Protein 5IG2 (pdb70)

Foldseek 3Di:
DDAQAAAEEEFEPCLKFLNVLLLQVSQVRHYAYEYEYQPVVSQVVSQVVSVVVVHHYDYQYADLLDLVRLLVSVVVRCVVRNAHAEYELEDFAFFWFAPVVDDPLRLCQRLSRLPSSLVSNCVNCVVRHQVVLDAHEYEYEAAVLLLDPDHGGNSNSVSSVNSVVVLVVVQVVDVVVDGRYHYAYHYEFAAQMCRLVRVVPRDPVSDDPDDDDPRRVVVSVVNNVRNVPDPDHSNLSSVQVVVCVVVSNHYRYSPCVCVVVSVQQVVCVVVVHDRDDD/DDQQAAAEEEFEPCLKFLNVLLVVVSLVRHYAYEYEYQPVVSQVVSQVVSVVVPHNYDYDYADLLDLVRLLVSVVVRCVRRVAHAEYELEDFAFFWFAPVVDDPLRLCQRLSRLPSSVVSNCVNCVVRHQVVLDAHEYEYEAAVLLLAPDHGGNSNSVSSVNSVVVLVVVQVVDVVVDGRYHYAYEYEYAAAMCRLVRVVPRDPVSDDPDDDDPRRVVVSVVNVVRNNPDPDHSNQSSVQVVVCVVVRNHYRYSPCVCVVVSVQQVVCVVVVHDRDDDDDD/DDAQAAAEEEFEPCLKFLNVLLVVVSQVRNYAYEYEYLPVVSQCVSQVVSVVVPHNYDYQYADLLDLVRLLVSVVVRCVRRVAHAEYELEDFAFFWFAPVPDDPLRLCQRLSRLPSSLVSNCVNCVVRNQVVLDAHEYEYEAAVLLLDPDHGGNSNSVSRVNSVVVLVVVQVVDVVVDGRYHYAYAYEYAAQMCRLVRVVPRDPVSDDPDDDDPRRVVVSVVNVVRNNPDPDHSNQSSVQVVVCVVVSNHYRYSPCVCVVVSVQQVVCVVVVNDRDDPD

CATH classification: 3.40.50.720

Solvent-accessible surface area: 33179 Å² total; per-residue (Å²): 173,5,60,22,84,40,49,3,0,0,0,7,12,0,4,30,10,32,0,99,5,0,0,76,59,0,15,31,48,16,5,66,0,0,0,0,18,48,37,88,26,13,6,27,125,4,12,22,54,3,123,10,32,41,15,98,6,45,37,32,137,2,43,11,41,56,17,78,70,4,74,52,0,0,76,24,0,60,159,46,32,48,85,0,5,0,1,0,5,16,22,23,5,10,18,20,2,96,80,197,61,16,39,85,47,7,91,54,4,0,59,13,19,1,24,84,5,4,36,22,2,26,135,8,1,10,80,38,1,72,58,34,128,49,23,0,2,0,1,0,9,2,12,14,8,2,24,15,76,54,102,33,29,24,3,32,8,41,0,6,45,34,0,12,59,48,0,55,70,17,73,107,76,11,161,134,76,36,70,103,10,18,3,0,0,0,0,6,20,103,4,62,38,18,53,20,87,6,100,127,41,33,58,155,92,40,52,63,117,84,153,93,48,217,12,31,95,57,8,65,129,98,34,80,135,16,8,78,88,20,106,56,28,20,91,58,0,2,48,62,0,4,94,0,0,14,103,106,113,25,108,6,44,7,32,81,96,38,84,81,43,7,122,45,72,71,59,10,100,106,103,171,93,131,124,57,111,116,178,7,125,23,114,41,51,2,0,0,0,8,13,0,5,21,6,33,0,26,4,0,0,65,61,0,29,85,57,34,5,60,0,0,0,0,19,46,40,111,46,29,7,58,95,8,10,76,35,16,125,89,90,64,19,99,8,47,37,35,132,2,46,14,42,59,18,78,68,4,78,50,1,0,76,29,0,61,152,46,36,46,83,0,7,0,0,0,4,16,23,23,5,12,22,15,2,21,2,17,61,5,35,39,47,8,6,46,4,0,2,13,20,1,0,29,4,5,1,15,2,1,54,8,1,0,62,38,0,46,62,35,131,41,30,0,2,0,0,0,9,3,11,14,6,2,2,22,11,34,34,19,50,1,3,39,0,0,0,8,5,0,0,1,0,0,0,3,0,0,27,19,0,6,163,95,46,34,71,108,12,19,3,0,0,0,1,7,21,87,5,27,14,7,49,25,72,6,92,120,42,11,58,123,93,42,117,62,116,80,152,76,43,161,4,26,67,50,15,65,148,52,48,71,138,32,6,53,70,20,110,55,26,20,93,58,0,2,48,60,0,5,93,0,0,10,109,92,62,0,1,1,9,9,28,78,97,32,40,78,68,0,92,70,26,1,66,6,1,32,110,54,77,58,8,54,76,69,172,119,152,128,12,131,24,111,38,71,3,0,0,0,6,13,0,4,32,10,35,0,105,6,0,0,82,63,0,28,85,52,36,5,58,0,0,0,0,20,50,47,102,52,30,7,45,62,6,8,80,87,12,118,93,90,67,22,95,10,46,36,33,138,2,44,13,41,60,17,78,71,4,74,50,1,0,79,26,0,59,159,50,37,49,83,0,6,0,0,0,7,15,24,25,5,13,17,12,2,36,2,17,62,4,34,38,49,7,2,46,4,0,2,15,20,1,0,33,4,3,2,19,2,1,53,9,1,0,61,36,0,41,60,34,137,45,34,0,2,0,0,0,10,3,11,16,7,2,3,25,12,51,55,20,29,1,4,34,0,0,0,8,5,0,0,0,0,0,0,3,0,0,24,15,0,5,134,95,45,34,71,110,11,17,2,0,0,0,0,6,19,102,4,48,39,18,55,20,78,5,98,134,44,33,57,129,65,37,138,66,167,85,85,78,47,86,12,26,98,63,9,72,65,61,35,79,198,28,6,183,85,22,110,51,26,21,92,61,0,1,61,54,0,4,90,0,0,31,112,67,60,0,1,2,12,8,31,74,94,30,16,58,44,0,122,49,26,2,75,4,1,41,106,50,83,56,12,50,91,80,125

Sequence (838 aa):
MFEFDGKKVAVITGAGSGFGRAFAEKGASLGMKLVLADVDEGALARTVDTLRAAGAEVIGVRTDVSNGAQVQALADAALEAFGKVHLLLFNNAGVGAGGFLWESSANDWAWVFGVNVMMGVAHGVRVFAPIMLGQNEAAHIVNTASVAGLLSPPSMMGIYNASKHAVVSLTETLYHDLRNAGGEVGCSLLCPAFVPTGIADDAERVRPEALRNEAQPTRSQLAADRQLQRAVRSGKLGATDVATLTFEAIAERRFYILLTHPAILATVRLRHEDIELQRNPTDPMFEFDGKVAVITGAGSGFGRAFAEKGASLGMKLVLADVDEEGALARTVDTLRAAGAEVIGVRTDVSNGAQVQALADAALEAFGKVHLLLFNNAGVGAGGFLWESSANDWAWVFGVNVMGVAHGVRVFAPIMLGQNEAAHIVNTASVAGLLSPPSMMMGIYNASKHAVVSLTETLYHDLRNAGGEVGCSLLCPAFVPTGIADAERVRPEALRNEAQPTRSQLAADRQLQRAVRSSGKLGATDVATLTFEAIAERRFYILTHPAILATTVRLRHEDIELQRNPTDPLSLMFEFDGKVAVITGAGSGFGRAFAEKGASLGMKLVLADVDEGALARTVDTLRAAGAEVIGVRTDVSNGAQVQALADAALEAFGKVHLLLFNNAGVGAGGFLWESSANDWAWVFGVNVMMGVAHGVRVFAPIMLGQNEAAHIVNTASVAGLLSPPSMMGIYNASKHAVVSLTETLYHDLRNAGGEVGCSLLCPAFVPTGIADAERVRPEALRNEAQPTRSQLAADRQLQRAVRSGKLGATDVATLTFEAIAERRFYILTHPAILATTVRLRHEDIELQRNPTDPL

Nearest PDB structures (foldseek):
  5ig2-assembly1_B  TM=1.004E+00  e=2.590E-61  Paraburkholderia phymatum STM815
  3tjr-assembly1_A  TM=9.704E-01  e=1.122E-26  Mycobacterium avium subsp. paratuberculosis
  3tjr-assembly1_B  TM=8.863E-01  e=1.070E-24  Mycobacterium avium subsp. paratuberculosis
  6zzp-assembly1_B-2  TM=8.483E-01  e=3.593E-18  Psychrobacter arcticus
  3r1i-assembly1_A-2  TM=8.605E-01  e=1.158E-17  Mycobacterium marinum M

B-factor: mean 22.73, std 11.08, range [7.44, 76.53]

Secondary structure (DSSP, 8-state):
----TT-EEEEETTTSHHHHHHHHHHHHTT-EEEEEES-HHHHHHHHHHHHHTT--EEEEE--TT-HHHHHHHHHHHHHHHS---EEEE-------SSGGGS-HHHHHHHHIIIIIHHHHHHHHHHHHHHHHTS-EEEEEE--GGGT---TT-HHHHHHHHHHHHHHHHHHHHHHHH-SSEEEEEE-----SSSGGGGGGG--GGG--SSPPPHHHHHHHHHHHHHHHT-SS-HHHHHHHHHHHHHHT-SEE-S-GGGHHHHHHHHHHHHTT-PPPP-/----TT-EEEEETTTSHHHHHHHHHHHHTT-EEEEEES-HHHHHHHHHHHHHTT--EEEEE--TT-HHHHHHHHHHHHHHHS---EEEE-------S-GGGS-HHHHHHHHIIIIIHHHHHHHHHHHHHHHHTS-EEEEEE--GGGT---TT-HHHHHHHHHHHHHHHHHHHHHHHH-SSEEEEEE-----SSSGGGGGGG--GGG---SPPPHHHHHHHHHHHHHHHT-SS-HHHHHHHHHHHHHTT-SEE-S-GGGHHHHHHHHHHHHHTPPPPPPPP-/----TT-EEEEETTTSHHHHHHHHHHHHTT-EEEEEES-HHHHHHHHHHHHHTT--EEEEE--TT-HHHHHHHHHHHHHHHS---EEEE-------S-GGGS-HHHHHHHHIIIIIHHHHHHHHHHHHHHHHTS-EEEEEE--GGGT---TT-HHHHHHHHHHHHHHHHHHHHHHHH-SSEEEEEE-----SSSGGGGGGG--GGG---SPPPHHHHHHHHHHHHHHHT-SS-HHHHHHHHHHHHHTT-SEE-S-GGGHHHHHHHHHHHHHTPPPP---

Radius of gyration: 32.1 Å; Cα contacts (8 Å, |Δi|>4): 1880; chains: 3; bounding box: 46×110×60 Å

Structure (mmCIF, N/CA/C/O backbone):
data_5IG2
#
_entry.id   5IG2
#
_cell.length_a   83.520
_cell.length_b   187.790
_cell.length_c   108.260
_cell.angle_alpha   90.000
_cell.angle_beta   90.000
_cell.angle_gamma   90.000
#
_symmetry.space_group_name_H-M   'C 2 2 21'
#
loop_
_entity.id
_entity.type
_entity.pdbx_description
1 polymer 'Short-chain dehydrogenase/reductase SDR'
2 non-polymer NICOTINAMIDE-ADENINE-DINUCLEOTIDE
3 non-polymer 'ACETATE ION'
4 water water
#
loop_
_atom_site.group_PDB
_atom_site.id
_atom_site.type_symbol
_atom_site.label_atom_id
_atom_site.label_alt_id
_atom_site.label_comp_id
_atom_site.label_asym_id
_atom_site.label_entity_id
_atom_site.label_seq_id
_atom_site.pdbx_PDB_ins_code
_atom_site.Cartn_x
_atom_site.Cartn_y
_atom_site.Cartn_z
_atom_site.occupancy
_atom_site.B_iso_or_equiv
_atom_site.auth_seq_id
_atom_site.auth_comp_id
_atom_site.auth_asym_id
_atom_site.auth_atom_id
_atom_site.pdbx_PDB_model_num
ATOM 1 N N . MET A 1 9 ? 36.927 25.143 -16.284 1.00 39.41 1 MET A N 1
ATOM 2 C CA . MET A 1 9 ? 36.229 24.991 -15.010 1.00 42.98 1 MET A CA 1
ATOM 3 C C . MET A 1 9 ? 34.712 25.119 -15.139 1.00 39.90 1 MET A C 1
ATOM 4 O O . MET A 1 9 ? 34.207 25.778 -16.050 1.00 36.41 1 MET A O 1
ATOM 9 N N . PHE A 1 10 ? 33.992 24.506 -14.200 1.00 37.37 2 PHE A N 1
ATOM 10 C CA . PHE A 1 10 ? 32.539 24.626 -14.161 1.00 33.04 2 PHE A CA 1
ATOM 11 C C . PHE A 1 10 ? 32.135 26.038 -13.742 1.00 32.22 2 PHE A C 1
ATOM 12 O O . PHE A 1 10 ? 32.605 26.553 -12.723 1.00 34.11 2 PHE A O 1
ATOM 20 N N . GLU A 1 11 ? 31.271 26.665 -14.532 1.00 29.48 3 GLU A N 1
ATOM 21 C CA . GLU A 1 11 ? 30.807 28.019 -14.270 1.00 32.55 3 GLU A CA 1
ATOM 22 C C . GLU A 1 11 ? 29.437 27.974 -13.600 1.00 32.38 3 GLU A C 1
ATOM 23 O O . GLU A 1 11 ? 28.594 27.136 -13.942 1.00 29.79 3 GLU A O 1
ATOM 25 N N . PHE A 1 12 ? 29.218 28.881 -12.642 1.00 25.96 4 PHE A N 1
ATOM 26 C CA . PHE A 1 12 ? 28.012 28.860 -11.821 1.00 20.78 4 PHE A CA 1
ATOM 27 C C . PHE A 1 12 ? 27.071 30.023 -12.064 1.00 21.74 4 PHE A C 1
ATOM 28 O O . PHE A 1 12 ? 25.868 29.880 -11.836 1.00 19.25 4 PHE A O 1
ATOM 36 N N . ASP A 1 13 ? 27.589 31.165 -12.515 1.00 18.43 5 ASP A N 1
ATOM 37 C CA . ASP A 1 13 ? 26.804 32.391 -12.546 1.00 18.70 5 ASP A CA 1
ATOM 38 C C . ASP A 1 13 ? 25.595 32.240 -13.464 1.00 20.93 5 ASP A C 1
ATOM 39 O O . ASP A 1 13 ? 25.722 31.837 -14.626 1.00 20.52 5 ASP A O 1
ATOM 44 N N . GLY A 1 14 ? 24.416 32.549 -12.923 1.00 17.84 6 GLY A N 1
ATOM 45 C CA . GLY A 1 14 ? 23.164 32.436 -13.640 1.00 18.39 6 GLY A CA 1
ATOM 46 C C . GLY A 1 14 ? 22.643 31.024 -13.827 1.00 19.94 6 GLY A C 1
ATOM 47 O O . GLY A 1 14 ? 21.577 30.859 -14.436 1.00 18.88 6 GLY A O 1
ATOM 48 N N . LYS A 1 15 ? 23.356 30.004 -13.338 1.00 15.94 7 LYS A N 1
ATOM 49 C CA A LYS A 1 15 ? 22.906 28.624 -13.457 0.52 18.16 7 LYS A CA 1
ATOM 50 C CA B LYS A 1 15 ? 22.902 28.626 -13.460 0.48 18.18 7 LYS A CA 1
ATOM 51 C C . LYS A 1 15 ? 21.924 28.283 -12.334 1.00 20.20 7 LYS A C 1
ATOM 52 O O . LYS A 1 15 ? 21.783 29.013 -11.346 1.00 17.44 7 LYS A O 1
ATOM 63 N N . VAL A 1 16 ? 21.248 27.145 -12.489 1.00 14.31 8 VAL A N 1
ATOM 64 C CA . VAL A 1 16 ? 20.189 26.707 -11.584 1.00 14.46 8 VAL A CA 1
ATOM 65 C C . VAL A 1 16 ? 20.685 25.537 -10.737 1.00 15.97 8 VAL A C 1
ATOM 66 O O . VAL A 1 16 ? 21.175 24.533 -11.274 1.00 16.09 8 VAL A O 1
ATOM 70 N N . ALA A 1 17 ? 20.538 25.656 -9.415 1.00 13.70 9 ALA A N 1
ATOM 71 C CA . ALA A 1 17 ? 20.875 24.590 -8.478 1.00 12.64 9 ALA A CA 1
ATOM 72 C C . ALA A 1 17 ? 19.606 24.089 -7.795 1.00 13.44 9 ALA A C 1
ATOM 73 O O . ALA A 1 17 ? 18.807 24.888 -7.302 1.00 14.36 9 ALA A O 1
ATOM 75 N N . VAL A 1 18 ? 19.412 22.768 -7.795 1.00 13.66 10 VAL A N 1
ATOM 76 C CA . VAL A 1 18 ? 18.357 22.105 -7.034 1.00 12.56 10 VAL A CA 1
ATOM 77 C C . VAL A 1 18 ? 19.024 21.409 -5.860 1.00 14.85 10 VAL A C 1
ATOM 78 O O . VAL A 1 18 ? 19.973 20.638 -6.055 1.00 14.42 10 VAL A O 1
ATOM 82 N N . ILE A 1 19 ? 18.535 21.674 -4.646 1.00 11.78 11 ILE A N 1
ATOM 83 C CA . ILE A 1 19 ? 19.180 21.214 -3.416 1.00 11.69 11 ILE A CA 1
ATOM 84 C C . ILE A 1 19 ? 18.144 20.516 -2.536 1.00 12.24 11 ILE A C 1
ATOM 85 O O . ILE A 1 19 ? 17.164 21.145 -2.120 1.00 13.15 11 ILE A O 1
ATOM 90 N N . THR A 1 20 ? 18.359 19.237 -2.231 1.00 9.23 12 THR A N 1
ATOM 91 C CA . THR A 1 20 ? 17.484 18.570 -1.269 1.00 12.06 12 THR A CA 1
ATOM 92 C C . THR A 1 20 ? 18.100 18.615 0.126 1.00 16.00 12 THR A C 1
ATOM 93 O O . THR A 1 20 ? 19.312 18.792 0.297 1.00 14.36 12 THR A O 1
ATOM 97 N N . GLY A 1 21 ? 17.242 18.440 1.130 1.00 13.84 13 GLY A N 1
ATOM 98 C CA . GLY A 1 21 ? 17.651 18.719 2.496 1.00 12.28 13 GLY A CA 1
ATOM 99 C C . GLY A 1 21 ? 18.043 20.169 2.711 1.00 12.49 13 GLY A C 1
ATOM 100 O O . GLY A 1 21 ? 18.892 20.460 3.565 1.00 12.77 13 GLY A O 1
ATOM 101 N N . ALA A 1 22 ? 17.433 21.093 1.962 1.00 8.87 14 ALA A N 1
ATOM 102 C CA . ALA A 1 22 ? 17.846 22.494 1.993 1.00 12.77 14 ALA A CA 1
ATOM 103 C C . ALA A 1 22 ? 17.417 23.235 3.261 1.00 14.77 14 ALA A C 1
ATOM 104 O O . ALA A 1 22 ? 17.844 24.380 3.463 1.00 15.77 14 ALA A O 1
ATOM 106 N N . GLY A 1 23 ? 16.594 22.635 4.109 1.00 12.06 15 GLY A N 1
ATOM 107 C CA . GLY A 1 23 ? 16.145 23.382 5.263 1.00 15.82 15 GLY A CA 1
ATOM 108 C C . GLY A 1 23 ? 17.120 23.473 6.417 1.00 18.81 15 GLY A C 1
ATOM 109 O O . GLY A 1 23 ? 16.807 24.143 7.407 1.00 15.60 15 GLY A O 1
ATOM 110 N N . SER A 1 24 ? 18.297 22.846 6.310 1.00 12.90 16 SER A N 1
ATOM 111 C CA . SER A 1 24 ? 19.203 22.690 7.444 1.00 14.11 16 SER A CA 1
ATOM 112 C C . SER A 1 24 ? 20.581 22.293 6.934 1.00 13.02 16 SER A C 1
ATOM 113 O O . SER A 1 24 ? 20.738 21.898 5.779 1.00 13.07 16 SER A O 1
ATOM 116 N N . GLY A 1 25 ? 21.579 22.428 7.807 1.00 11.91 17 GLY A N 1
ATOM 117 C CA . GLY A 1 25 ? 22.842 21.720 7.633 1.00 11.27 17 GLY A CA 1
ATOM 118 C C . GLY A 1 25 ? 23.530 22.002 6.312 1.00 12.15 17 GLY A C 1
ATOM 119 O O . GLY A 1 25 ? 23.626 23.154 5.864 1.00 10.30 17 GLY A O 1
ATOM 120 N N . PHE A 1 26 ? 24.021 20.929 5.672 1.00 11.58 18 PHE A N 1
ATOM 121 C CA . PHE A 1 26 ? 24.765 21.083 4.419 1.00 11.59 18 PHE A CA 1
ATOM 122 C C . PHE A 1 26 ? 23.902 21.728 3.341 1.00 13.97 18 PHE A C 1
ATOM 123 O O . PHE A 1 26 ? 24.391 22.534 2.541 1.00 11.60 18 PHE A O 1
ATOM 131 N N . GLY A 1 27 ? 22.619 21.359 3.286 1.00 14.25 19 GLY A N 1
ATOM 132 C CA . GLY A 1 27 ? 21.770 21.846 2.210 1.00 10.50 19 GLY A CA 1
ATOM 133 C C . GLY A 1 27 ? 21.579 23.348 2.264 1.00 11.64 19 GLY A C 1
ATOM 134 O O . GLY A 1 27 ? 21.663 24.036 1.244 1.00 11.82 19 GLY A O 1
ATOM 135 N N . ARG A 1 28 ? 21.298 23.875 3.461 1.00 12.91 20 ARG A N 1
ATOM 136 C CA . ARG A 1 28 ? 21.229 25.321 3.635 1.00 12.05 20 ARG A CA 1
ATOM 137 C C . ARG A 1 28 ? 22.558 25.977 3.282 1.00 13.96 20 ARG A C 1
ATOM 138 O O . ARG A 1 28 ? 22.586 27.049 2.665 1.00 13.36 20 ARG A O 1
ATOM 146 N N . ALA A 1 29 ? 23.676 25.343 3.654 1.00 12.96 21 ALA A N 1
ATOM 147 C CA . ALA A 1 29 ? 24.980 25.917 3.333 1.00 14.26 21 ALA A CA 1
ATOM 148 C C . ALA A 1 29 ? 25.228 25.936 1.822 1.00 13.58 21 ALA A C 1
ATOM 149 O O . ALA A 1 29 ? 25.770 26.917 1.294 1.00 14.15 21 ALA A O 1
ATOM 151 N N . PHE A 1 30 ? 24.831 24.869 1.112 1.00 13.03 22 PHE A N 1
ATOM 152 C CA . PHE A 1 30 ? 24.951 24.843 -0.347 1.00 10.81 22 PHE A CA 1
ATOM 153 C C . PHE A 1 30 ? 24.147 25.967 -0.978 1.00 10.75 22 PHE A C 1
ATOM 154 O O . PHE A 1 30 ? 24.591 26.586 -1.954 1.00 11.96 22 PHE A O 1
ATOM 162 N N . ALA A 1 31 ? 22.942 26.219 -0.457 1.00 13.29 23 ALA A N 1
ATOM 163 C CA . ALA A 1 31 ? 22.118 27.308 -0.977 1.00 13.60 23 ALA A CA 1
ATOM 164 C C . ALA A 1 31 ? 22.817 28.655 -0.806 1.00 14.26 23 ALA A C 1
ATOM 165 O O . ALA A 1 31 ? 22.846 29.475 -1.733 1.00 15.22 23 ALA A O 1
ATOM 167 N N . GLU A 1 32 ? 23.379 28.905 0.381 1.00 12.58 24 GLU A N 1
ATOM 168 C CA . GLU A 1 32 ? 24.072 30.170 0.609 1.00 13.94 24 GLU A CA 1
ATOM 169 C C . GLU A 1 32 ? 25.284 30.300 -0.304 1.00 16.84 24 GLU A C 1
ATOM 170 O O . GLU A 1 32 ? 25.527 31.367 -0.881 1.00 15.53 24 GLU A O 1
ATOM 176 N N . LYS A 1 33 ? 26.063 29.228 -0.437 1.00 12.57 25 LYS A N 1
ATOM 177 C CA . LYS A 1 33 ? 27.223 29.279 -1.318 1.00 12.43 25 LYS A CA 1
ATOM 178 C C . LYS A 1 33 ? 26.794 29.491 -2.763 1.00 13.11 25 LYS A C 1
ATOM 179 O O . LYS A 1 33 ? 27.344 30.345 -3.467 1.00 15.31 25 LYS A O 1
ATOM 185 N N . GLY A 1 34 ? 25.807 28.720 -3.222 1.00 14.18 26 GLY A N 1
ATOM 186 C CA . GLY A 1 34 ? 25.307 28.904 -4.578 1.00 17.38 26 GLY A CA 1
ATOM 187 C C . GLY A 1 34 ? 24.827 30.321 -4.840 1.00 14.56 26 GLY A C 1
ATOM 188 O O . GLY A 1 34 ? 25.142 30.917 -5.875 1.00 15.48 26 GLY A O 1
ATOM 189 N N . ALA A 1 35 ? 24.074 30.890 -3.899 1.00 12.85 27 ALA A N 1
ATOM 190 C CA . ALA A 1 35 ? 23.614 32.266 -4.071 1.00 15.41 27 ALA A CA 1
ATOM 191 C C . ALA A 1 35 ? 24.792 33.224 -4.229 1.00 17.80 27 ALA A C 1
ATOM 192 O O . ALA A 1 35 ? 24.737 34.158 -5.040 1.00 16.32 27 ALA A O 1
ATOM 194 N N . SER A 1 36 ? 25.872 33.009 -3.465 1.00 14.59 28 SER A N 1
ATOM 195 C CA . SER A 1 36 ? 27.013 33.919 -3.555 1.00 18.82 28 SER A CA 1
ATOM 196 C C . SER A 1 36 ? 27.731 33.802 -4.895 1.00 17.81 28 SER A C 1
ATOM 197 O O . SER A 1 36 ? 28.491 34.710 -5.269 1.00 18.33 28 SER A O 1
ATOM 200 N N . LEU A 1 37 ? 27.508 32.715 -5.627 1.00 13.99 29 LEU A N 1
ATOM 201 C CA . LEU A 1 37 ? 28.086 32.560 -6.953 1.00 20.84 29 LEU A CA 1
ATOM 202 C C . LEU A 1 37 ? 27.129 32.976 -8.054 1.00 20.53 29 LEU A C 1
ATOM 203 O O . LEU A 1 37 ? 27.459 32.819 -9.231 1.00 20.32 29 LEU A O 1
ATOM 208 N N . GLY A 1 38 ? 25.961 33.504 -7.706 1.00 18.44 30 GLY A N 1
ATOM 209 C CA . GLY A 1 38 ? 25.005 33.925 -8.705 1.00 16.55 30 GLY A CA 1
ATOM 210 C C . GLY A 1 38 ? 24.061 32.851 -9.191 1.00 15.11 30 GLY A C 1
ATOM 211 O O . GLY A 1 38 ? 23.468 33.012 -10.265 1.00 14.72 30 GLY A O 1
ATOM 212 N N . MET A 1 39 ? 23.888 31.766 -8.438 1.00 13.06 31 MET A N 1
ATOM 213 C CA . MET A 1 39 ? 22.994 30.695 -8.868 1.00 14.14 31 MET A CA 1
ATOM 214 C C . MET A 1 39 ? 21.546 30.994 -8.500 1.00 15.69 31 MET A C 1
ATOM 215 O O . MET A 1 39 ? 21.251 31.635 -7.487 1.00 16.54 31 MET A O 1
ATOM 220 N N . LYS A 1 40 ? 20.642 30.536 -9.357 1.00 15.41 32 LYS A N 1
ATOM 221 C CA . LYS A 1 40 ? 19.233 30.457 -9.013 1.00 13.91 32 LYS A CA 1
ATOM 222 C C . LYS A 1 40 ? 18.999 29.163 -8.245 1.00 15.20 32 LYS A C 1
ATOM 223 O O . LYS A 1 40 ? 19.598 28.130 -8.563 1.00 14.52 32 LYS A O 1
ATOM 229 N N . LEU A 1 41 ? 18.137 29.217 -7.225 1.00 13.58 33 LEU A N 1
ATOM 230 C CA . LEU A 1 41 ? 18.032 28.136 -6.249 1.00 13.04 33 LEU A CA 1
ATOM 231 C C . LEU A 1 41 ? 16.637 27.533 -6.228 1.00 11.89 33 LEU A C 1
ATOM 232 O O . LEU A 1 41 ? 15.641 28.261 -6.130 1.00 13.94 33 LEU A O 1
ATOM 237 N N . VAL A 1 42 ? 16.574 26.203 -6.285 1.00 11.51 34 VAL A N 1
ATOM 238 C CA . VAL A 1 42 ? 15.350 25.441 -6.052 1.00 13.86 34 VAL A CA 1
ATOM 239 C C . VAL A 1 42 ? 15.603 24.573 -4.823 1.00 17.39 34 VAL A C 1
ATOM 240 O O . VAL A 1 42 ? 16.387 23.616 -4.885 1.00 17.35 34 VAL A O 1
ATOM 244 N N . LEU A 1 43 ? 14.935 24.895 -3.714 1.00 13.14 35 LEU A N 1
ATOM 245 C CA . LEU A 1 43 ? 15.198 24.280 -2.418 1.00 11.64 35 LEU A CA 1
ATOM 246 C C . LEU A 1 43 ? 14.095 23.291 -2.091 1.00 14.48 35 LEU A C 1
ATOM 247 O O . LEU A 1 43 ? 12.910 23.615 -2.229 1.00 16.34 35 LEU A O 1
ATOM 252 N N . ALA A 1 44 ? 14.481 22.091 -1.647 1.00 13.38 36 ALA A N 1
ATOM 253 C CA . ALA A 1 44 ? 13.526 21.032 -1.352 1.00 12.68 36 ALA A CA 1
ATOM 254 C C . ALA A 1 44 ? 13.833 20.412 0.003 1.00 14.52 36 ALA A C 1
ATOM 255 O O . ALA A 1 44 ? 14.998 20.169 0.338 1.00 13.81 36 ALA A O 1
ATOM 257 N N . ASP A 1 45 ? 12.776 20.168 0.777 1.00 12.01 37 ASP A N 1
ATOM 258 C CA . ASP A 1 45 ? 12.878 19.556 2.095 1.00 11.16 37 ASP A CA 1
ATOM 259 C C . ASP A 1 45 ? 11.505 19.024 2.469 1.00 14.96 37 ASP A C 1
ATOM 260 O O . ASP A 1 45 ? 10.482 19.512 1.979 1.00 13.27 37 ASP A O 1
ATOM 265 N N . VAL A 1 46 ? 11.491 18.003 3.322 1.00 13.63 38 VAL A N 1
ATOM 266 C CA . VAL A 1 46 ? 10.220 17.514 3.832 1.00 14.80 38 VAL A CA 1
ATOM 267 C C . VAL A 1 46 ? 9.783 18.321 5.049 1.00 17.69 38 VAL A C 1
ATOM 268 O O . VAL A 1 46 ? 8.586 18.355 5.373 1.00 18.12 38 VAL A O 1
ATOM 272 N N . ASP A 1 47 ? 10.715 18.990 5.716 1.00 14.85 39 ASP A N 1
ATOM 273 C CA . ASP A 1 47 ? 10.414 19.793 6.893 1.00 14.19 39 ASP A CA 1
ATOM 274 C C . ASP A 1 47 ? 9.884 21.136 6.401 1.00 19.50 39 ASP A C 1
ATOM 275 O O . ASP A 1 47 ? 10.650 22.010 5.980 1.00 15.41 39 ASP A O 1
ATOM 280 N N . GLU A 1 48 ? 8.562 21.296 6.451 1.00 21.05 40 GLU A N 1
ATOM 281 C CA . GLU A 1 48 ? 7.928 22.480 5.884 1.00 22.51 40 GLU A CA 1
ATOM 282 C C . GLU A 1 48 ? 8.448 23.759 6.538 1.00 20.54 40 GLU A C 1
ATOM 283 O O . GLU A 1 48 ? 8.770 24.736 5.849 1.00 18.80 40 GLU A O 1
ATOM 289 N N . GLY A 1 49 ? 8.523 23.774 7.872 1.00 20.26 41 GLY A N 1
ATOM 290 C CA . GLY A 1 49 ? 8.943 24.982 8.567 1.00 20.55 41 GLY A CA 1
ATOM 291 C C . GLY A 1 49 ? 10.375 25.361 8.247 1.00 19.37 41 GLY A C 1
ATOM 292 O O . GLY A 1 49 ? 10.676 26.528 7.970 1.00 15.82 41 GLY A O 1
ATOM 293 N N . ALA A 1 50 ? 11.279 24.372 8.265 1.00 16.29 42 ALA A N 1
ATOM 294 C CA . ALA A 1 50 ? 12.682 24.648 7.959 1.00 16.88 42 ALA A CA 1
ATOM 295 C C . ALA A 1 50 ? 12.839 25.145 6.535 1.00 14.83 42 ALA A C 1
ATOM 296 O O . ALA A 1 50 ? 13.610 26.078 6.277 1.00 13.01 42 ALA A O 1
ATOM 298 N N . LEU A 1 51 ? 12.114 24.525 5.597 1.00 14.24 43 LEU A N 1
ATOM 299 C CA . LEU A 1 51 ? 12.184 24.938 4.200 1.00 12.40 43 LEU A CA 1
ATOM 300 C C . LEU A 1 51 ? 11.717 26.380 4.031 1.00 15.64 43 LEU A C 1
ATOM 301 O O . LEU A 1 51 ? 12.410 27.196 3.414 1.00 15.01 43 LEU A O 1
ATOM 306 N N . ALA A 1 52 ? 10.547 26.716 4.591 1.00 15.36 44 ALA A N 1
ATOM 307 C CA . ALA A 1 52 ? 10.032 28.080 4.470 1.00 13.79 44 ALA A CA 1
ATOM 308 C C . ALA A 1 52 ? 10.996 29.091 5.065 1.00 16.51 44 ALA A C 1
ATOM 309 O O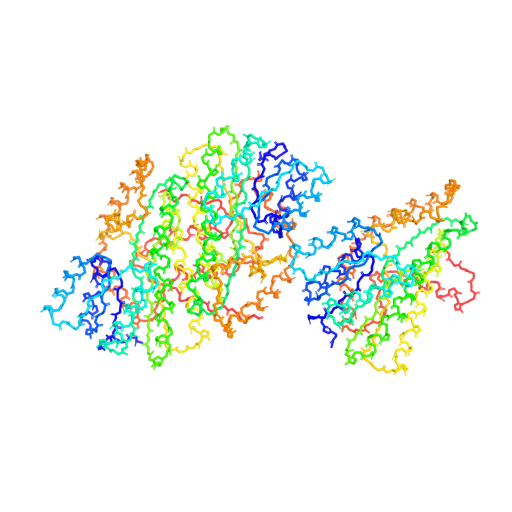 . ALA A 1 52 ? 11.232 30.154 4.475 1.00 18.38 44 ALA A O 1
ATOM 311 N N . ARG A 1 53 ? 11.552 28.789 6.242 1.00 16.10 45 ARG A N 1
ATOM 312 C CA . ARG A 1 53 ? 12.478 29.729 6.866 1.00 17.99 45 ARG A CA 1
ATOM 313 C C . ARG A 1 53 ? 13.740 29.897 6.026 1.00 16.15 45 ARG A C 1
ATOM 314 O O . ARG A 1 53 ? 14.264 31.012 5.898 1.00 13.44 45 ARG A O 1
ATOM 322 N N . THR A 1 54 ? 14.215 28.816 5.406 1.00 13.09 46 THR A N 1
ATOM 323 C CA . THR A 1 54 ? 15.426 28.912 4.598 1.00 12.91 46 THR A CA 1
ATOM 324 C C . THR A 1 54 ? 15.173 29.729 3.337 1.00 15.12 46 THR A C 1
ATOM 325 O O . THR A 1 54 ? 16.017 30.543 2.934 1.00 13.29 46 THR A O 1
ATOM 329 N N . VAL A 1 55 ? 14.005 29.550 2.718 1.00 13.94 47 VAL A N 1
ATOM 330 C CA . VAL A 1 55 ? 13.636 30.374 1.567 1.00 12.92 47 VAL A CA 1
ATOM 331 C C . VAL A 1 55 ? 13.643 31.855 1.943 1.00 15.24 47 VAL A C 1
ATOM 332 O O . VAL A 1 55 ? 14.241 32.687 1.246 1.00 15.74 47 VAL A O 1
ATOM 336 N N . ASP A 1 56 ? 12.976 32.210 3.049 1.00 13.93 48 ASP A N 1
ATOM 337 C CA . ASP A 1 56 ? 12.945 33.614 3.469 1.00 13.08 48 ASP A CA 1
ATOM 338 C C . ASP A 1 56 ? 14.350 34.145 3.754 1.00 15.26 48 ASP A C 1
ATOM 339 O O . ASP A 1 56 ? 14.689 35.266 3.364 1.00 13.56 48 ASP A O 1
ATOM 344 N N . THR A 1 57 ? 15.182 33.354 4.434 1.00 13.88 49 THR A N 1
ATOM 345 C CA . THR A 1 57 ? 16.530 33.814 4.760 1.00 15.93 49 THR A CA 1
ATOM 346 C C . THR A 1 57 ? 17.345 34.061 3.498 1.00 16.63 49 THR A C 1
ATOM 347 O O . THR A 1 57 ? 18.027 35.087 3.384 1.00 17.80 49 THR A O 1
ATOM 351 N N . LEU A 1 58 ? 17.274 33.141 2.531 1.00 14.16 50 LEU A N 1
ATOM 352 C CA . LEU A 1 58 ? 18.020 33.325 1.293 1.00 14.20 50 LEU A CA 1
ATOM 353 C C . LEU A 1 58 ? 17.513 34.543 0.533 1.00 14.47 50 LEU A C 1
ATOM 354 O O . LEU A 1 58 ? 18.309 35.302 -0.040 1.00 12.53 50 LEU A O 1
ATOM 359 N N . ARG A 1 59 ? 16.193 34.771 0.542 1.00 12.95 51 ARG A N 1
ATOM 360 C CA . ARG A 1 59 ? 15.670 35.956 -0.133 1.00 13.61 51 ARG A CA 1
ATOM 361 C C . ARG A 1 59 ? 16.164 37.228 0.530 1.00 13.21 51 ARG A C 1
ATOM 362 O O . ARG A 1 59 ? 16.445 38.219 -0.152 1.00 13.83 51 ARG A O 1
ATOM 370 N N . ALA A 1 60 ? 16.280 37.221 1.858 1.00 10.61 52 ALA A N 1
ATOM 371 C CA . ALA A 1 60 ? 16.766 38.410 2.535 1.00 13.86 52 ALA A CA 1
ATOM 372 C C . ALA A 1 60 ? 18.234 38.656 2.242 1.00 12.91 52 ALA A C 1
ATOM 373 O O . ALA A 1 60 ? 18.725 39.759 2.504 1.00 12.60 52 ALA A O 1
ATOM 375 N N . ALA A 1 61 ? 18.940 37.653 1.723 1.00 13.11 53 ALA A N 1
ATOM 376 C CA . ALA A 1 61 ? 20.316 37.803 1.259 1.00 16.49 53 ALA A CA 1
ATOM 377 C C . ALA A 1 61 ? 20.399 38.117 -0.234 1.00 14.96 53 ALA A C 1
ATOM 378 O O . ALA A 1 61 ? 21.497 38.088 -0.796 1.00 15.17 53 ALA A O 1
ATOM 380 N N . GLY A 1 62 ? 19.271 38.409 -0.880 1.00 12.22 54 GLY A N 1
ATOM 381 C CA . GLY A 1 62 ? 19.246 38.774 -2.287 1.00 12.49 54 GLY A CA 1
ATOM 382 C C . GLY A 1 62 ? 19.185 37.628 -3.277 1.00 14.34 54 GLY A C 1
ATOM 383 O O . GLY A 1 62 ? 19.315 37.870 -4.483 1.00 16.35 54 GLY A O 1
ATOM 384 N N . ALA A 1 63 ? 19.004 36.391 -2.821 1.00 15.47 55 ALA A N 1
ATOM 385 C CA . ALA A 1 63 ? 18.990 35.254 -3.734 1.00 14.40 55 ALA A CA 1
ATOM 386 C C . ALA A 1 63 ? 17.665 35.147 -4.483 1.00 13.96 55 ALA A C 1
ATOM 387 O O . ALA A 1 63 ? 16.598 35.501 -3.968 1.00 15.28 55 ALA A O 1
ATOM 389 N N . GLU A 1 64 ? 17.740 34.642 -5.711 1.00 11.82 56 GLU A N 1
ATOM 390 C CA . GLU A 1 64 ? 16.552 34.236 -6.452 1.00 11.99 56 GLU A CA 1
ATOM 391 C C . GLU A 1 64 ? 16.282 32.769 -6.139 1.00 14.99 56 GLU A C 1
ATOM 392 O O . GLU A 1 64 ? 17.099 31.903 -6.474 1.00 14.48 56 GLU A O 1
ATOM 398 N N . VAL A 1 65 ? 15.153 32.485 -5.493 1.00 13.22 57 VAL A N 1
ATOM 399 C CA . VAL A 1 65 ? 14.957 31.159 -4.919 1.00 14.52 57 VAL A CA 1
ATOM 400 C C . VAL A 1 65 ? 13.472 30.827 -4.896 1.00 18.23 57 VAL A C 1
ATOM 401 O O . VAL A 1 65 ? 12.624 31.705 -4.712 1.00 19.57 57 VAL A O 1
ATOM 405 N N . ILE A 1 66 ? 13.162 29.548 -5.114 1.00 16.76 58 ILE A N 1
ATOM 406 C CA . ILE A 1 66 ? 11.850 28.992 -4.817 1.00 17.96 58 ILE A CA 1
ATOM 407 C C . ILE A 1 66 ? 12.042 27.808 -3.871 1.00 18.00 58 ILE A C 1
ATOM 408 O O . ILE A 1 66 ? 13.128 27.231 -3.771 1.00 15.06 58 ILE A O 1
ATOM 413 N N . GLY A 1 67 ? 10.971 27.451 -3.170 1.00 13.56 59 GLY A N 1
ATOM 414 C CA . GLY A 1 67 ? 10.959 26.265 -2.323 1.00 12.01 59 GLY A CA 1
ATOM 415 C C . GLY A 1 67 ? 9.856 25.321 -2.760 1.00 14.06 59 GLY A C 1
ATOM 416 O O . GLY A 1 67 ? 8.778 25.765 -3.167 1.00 17.02 59 GLY A O 1
ATOM 417 N N . VAL A 1 68 ? 10.131 24.013 -2.680 1.00 12.29 60 VAL A N 1
ATOM 418 C CA . VAL A 1 68 ? 9.142 22.987 -3.010 1.00 12.99 60 VAL A CA 1
ATOM 419 C C . VAL A 1 68 ? 9.219 21.932 -1.917 1.00 12.57 60 VAL A C 1
ATOM 420 O O . VAL A 1 68 ? 10.222 21.222 -1.820 1.00 15.62 60 VAL A O 1
ATOM 424 N N . ARG A 1 69 ? 8.176 21.820 -1.098 1.00 12.81 61 ARG A N 1
ATOM 425 C CA . ARG A 1 69 ? 8.169 20.757 -0.101 1.00 15.18 61 ARG A CA 1
ATOM 426 C C . ARG A 1 69 ? 8.175 19.393 -0.794 1.00 17.23 61 ARG A C 1
ATOM 427 O O . ARG A 1 69 ? 7.301 19.091 -1.616 1.00 15.49 61 ARG A O 1
ATOM 435 N N . THR A 1 70 ? 9.163 18.570 -0.449 1.00 15.20 62 THR A N 1
ATOM 436 C CA . THR A 1 70 ? 9.456 17.341 -1.175 1.00 14.77 62 THR A CA 1
ATOM 437 C C . THR A 1 70 ? 9.927 16.278 -0.192 1.00 15.68 62 THR A C 1
ATOM 438 O O . THR A 1 70 ? 10.878 16.507 0.561 1.00 12.48 62 THR A O 1
ATOM 442 N N . ASP A 1 71 ? 9.263 15.125 -0.207 1.00 15.74 63 ASP A N 1
ATOM 443 C CA . ASP A 1 71 ? 9.756 13.912 0.441 1.00 14.17 63 ASP A CA 1
ATOM 444 C C . ASP A 1 71 ? 10.543 13.147 -0.621 1.00 13.96 63 ASP A C 1
ATOM 445 O O . ASP A 1 71 ? 9.957 12.528 -1.515 1.00 13.26 63 ASP A O 1
ATOM 450 N N . VAL A 1 72 ? 11.877 13.192 -0.529 1.00 13.06 64 VAL A N 1
ATOM 451 C CA . VAL A 1 72 ? 12.724 12.604 -1.564 1.00 11.25 64 VAL A CA 1
ATOM 452 C C . VAL A 1 72 ? 12.554 11.095 -1.671 1.00 12.20 64 VAL A C 1
ATOM 453 O O . VAL A 1 72 ? 12.930 10.507 -2.693 1.00 12.83 64 VAL A O 1
ATOM 457 N N . SER A 1 73 ? 11.996 10.437 -0.650 1.00 11.59 65 SER A N 1
ATOM 458 C CA . SER A 1 73 ? 11.769 9.003 -0.790 1.00 13.73 65 SER A CA 1
ATOM 459 C C . SER A 1 73 ? 10.634 8.691 -1.762 1.00 17.54 65 SER A C 1
ATOM 460 O O . SER A 1 73 ? 10.461 7.525 -2.150 1.00 17.36 65 SER A O 1
ATOM 463 N N . ASN A 1 74 ? 9.880 9.702 -2.182 1.00 13.28 66 ASN A N 1
ATOM 464 C CA . ASN A 1 74 ? 8.676 9.534 -2.988 1.00 16.65 66 ASN A CA 1
ATOM 465 C C . ASN A 1 74 ? 8.993 9.947 -4.424 1.00 17.24 66 ASN A C 1
ATOM 466 O O . ASN A 1 74 ? 9.191 11.132 -4.704 1.00 15.82 66 ASN A O 1
ATOM 471 N N . GLY A 1 75 ? 9.032 8.970 -5.336 1.00 17.74 67 GLY A N 1
ATOM 472 C CA . GLY A 1 75 ? 9.451 9.267 -6.697 1.00 16.22 67 GLY A CA 1
ATOM 473 C C . GLY A 1 75 ? 8.586 10.316 -7.372 1.00 18.32 67 GLY A C 1
ATOM 474 O O . GLY A 1 75 ? 9.087 11.168 -8.111 1.00 18.21 67 GLY A O 1
ATOM 475 N N . ALA A 1 76 ? 7.276 10.267 -7.133 1.00 15.49 68 ALA A N 1
ATOM 476 C CA . ALA A 1 76 ? 6.385 11.245 -7.742 1.00 15.16 68 ALA A CA 1
ATOM 477 C C . ALA A 1 76 ? 6.688 12.653 -7.240 1.00 19.42 68 ALA A C 1
ATOM 478 O O . ALA A 1 76 ? 6.603 13.626 -8.003 1.00 21.51 68 ALA A O 1
ATOM 480 N N . GLN A 1 77 ? 7.065 12.786 -5.964 1.00 17.20 69 GLN A N 1
ATOM 481 C CA . GLN A 1 77 ? 7.405 14.113 -5.467 1.00 16.39 69 GLN A CA 1
ATOM 482 C C . GLN A 1 77 ? 8.740 14.593 -6.021 1.00 17.06 69 GLN A C 1
ATOM 483 O O . GLN A 1 77 ? 8.902 15.794 -6.277 1.00 17.41 69 GLN A O 1
ATOM 489 N N . VAL A 1 78 ? 9.698 13.688 -6.244 1.00 14.73 70 VAL A N 1
ATOM 490 C CA . VAL A 1 78 ? 10.960 14.125 -6.845 1.00 13.75 70 VAL A CA 1
ATOM 491 C C . VAL A 1 78 ? 10.738 14.549 -8.295 1.00 11.77 70 VAL A C 1
ATOM 492 O O . VAL A 1 78 ? 11.319 15.535 -8.763 1.00 13.08 70 VAL A O 1
ATOM 496 N N . GLN A 1 79 ? 9.886 13.825 -9.023 1.00 15.73 71 GLN A N 1
ATOM 497 C CA . GLN A 1 79 ? 9.488 14.272 -10.352 1.00 18.77 71 GLN A CA 1
ATOM 498 C C . GLN A 1 79 ? 8.822 15.640 -10.291 1.00 18.27 71 GLN A C 1
ATOM 499 O O . GLN A 1 79 ? 9.114 16.518 -11.110 1.00 15.72 71 GLN A O 1
ATOM 505 N N . ALA A 1 80 ? 7.925 15.841 -9.321 1.00 15.69 72 ALA A N 1
ATOM 506 C CA . ALA A 1 80 ? 7.268 17.136 -9.186 1.00 19.73 72 ALA A CA 1
ATOM 507 C C . ALA A 1 80 ? 8.281 18.247 -8.913 1.00 19.94 72 ALA A C 1
ATOM 508 O O . ALA A 1 80 ? 8.109 19.384 -9.379 1.00 19.04 72 ALA A O 1
ATOM 510 N N . LEU A 1 81 ? 9.340 17.939 -8.153 1.00 16.45 73 LEU A N 1
ATOM 511 C CA . LEU A 1 81 ? 10.385 18.922 -7.881 1.00 16.15 73 LEU A CA 1
ATOM 512 C C . LEU A 1 81 ? 11.096 19.336 -9.162 1.00 17.41 73 LEU A C 1
ATOM 513 O O . LEU A 1 81 ? 11.341 20.526 -9.389 1.00 16.25 73 LEU A O 1
ATOM 518 N N . ALA A 1 82 ? 11.445 18.368 -10.011 1.00 14.92 74 ALA A N 1
ATOM 519 C CA . ALA A 1 82 ? 12.028 18.709 -11.302 1.00 14.69 74 ALA A CA 1
ATOM 520 C C . ALA A 1 82 ? 11.069 19.549 -12.135 1.00 14.49 74 ALA A C 1
ATOM 521 O O . ALA A 1 82 ? 11.476 20.550 -12.735 1.00 16.55 74 ALA A O 1
ATOM 523 N N . ASP A 1 83 ? 9.788 19.160 -12.189 1.00 15.79 75 ASP A N 1
ATOM 524 C CA . ASP A 1 83 ? 8.814 19.938 -12.956 1.00 20.44 75 ASP A CA 1
ATOM 525 C C . ASP A 1 83 ? 8.724 21.375 -12.442 1.00 18.44 75 ASP A C 1
ATOM 526 O O . ASP A 1 83 ? 8.585 22.318 -13.230 1.00 18.39 75 ASP A O 1
ATOM 531 N N . ALA A 1 84 ? 8.811 21.562 -11.123 1.00 18.10 76 ALA A N 1
ATOM 532 C CA . ALA A 1 84 ? 8.746 22.904 -10.553 1.00 17.03 76 ALA A CA 1
ATOM 533 C C . ALA A 1 84 ? 9.994 23.705 -10.893 1.00 17.45 76 ALA A C 1
ATOM 534 O O . ALA A 1 84 ? 9.915 24.905 -11.189 1.00 16.51 76 ALA A O 1
ATOM 536 N N . ALA A 1 85 ? 11.152 23.051 -10.856 1.00 13.66 77 ALA A N 1
ATOM 537 C CA . ALA A 1 85 ? 12.396 23.716 -11.219 1.00 15.41 77 ALA A CA 1
ATOM 538 C C . ALA A 1 85 ? 12.366 24.202 -12.667 1.00 15.79 77 ALA A C 1
ATOM 539 O O . ALA A 1 85 ? 12.772 25.333 -12.950 1.00 19.10 77 ALA A O 1
ATOM 541 N N . LEU A 1 86 ? 11.885 23.365 -13.597 1.00 14.41 78 LEU A N 1
ATOM 542 C CA . LEU A 1 86 ? 11.859 23.762 -15.004 1.00 15.94 78 LEU A CA 1
ATOM 543 C C . LEU A 1 86 ? 10.841 24.866 -15.241 1.00 20.75 78 LEU A C 1
ATOM 544 O O . LEU A 1 86 ? 11.092 25.800 -16.008 1.00 22.96 78 LEU A O 1
ATOM 549 N N . GLU A 1 87 ? 9.686 24.776 -14.589 1.00 20.84 79 GLU A N 1
ATOM 550 C CA . GLU A 1 87 ? 8.668 25.804 -14.757 1.00 23.21 79 GLU A CA 1
ATOM 551 C C . GLU A 1 87 ? 9.181 27.159 -14.283 1.00 20.28 79 GLU A C 1
ATOM 552 O O . GLU A 1 87 ? 8.900 28.191 -14.901 1.00 21.80 79 GLU A O 1
ATOM 558 N N . ALA A 1 88 ? 9.983 27.169 -13.218 1.00 18.99 80 ALA A N 1
ATOM 559 C CA . ALA A 1 88 ? 10.471 28.425 -12.660 1.00 21.20 80 ALA A CA 1
ATOM 560 C C . ALA A 1 88 ? 11.639 28.986 -13.463 1.00 24.68 80 ALA A C 1
ATOM 561 O O . ALA A 1 88 ? 11.649 30.175 -13.804 1.00 24.41 80 ALA A O 1
ATOM 563 N N . PHE A 1 89 ? 12.636 28.151 -13.770 1.00 20.11 81 PHE A N 1
ATOM 564 C CA . PHE A 1 89 ? 13.901 28.644 -14.303 1.00 21.41 81 PHE A CA 1
ATOM 565 C C . PHE A 1 89 ? 14.313 28.014 -15.626 1.00 22.59 81 PHE A C 1
ATOM 566 O O . PHE A 1 89 ? 15.353 28.403 -16.175 1.00 22.43 81 PHE A O 1
ATOM 574 N N . GLY A 1 90 ? 13.552 27.048 -16.146 1.00 19.07 82 GLY A N 1
ATOM 575 C CA . GLY A 1 90 ? 13.799 26.494 -17.464 1.00 22.28 82 GLY A CA 1
ATOM 576 C C . GLY A 1 90 ? 14.889 25.444 -17.560 1.00 21.90 82 GLY A C 1
ATOM 577 O O . GLY A 1 90 ? 14.892 24.668 -18.523 1.00 23.68 82 GLY A O 1
ATOM 578 N N . LYS A 1 91 ? 15.809 25.382 -16.599 1.00 17.75 83 LYS A N 1
ATOM 579 C CA . LYS A 1 91 ? 16.970 24.502 -16.684 1.00 17.73 83 LYS A CA 1
ATOM 580 C C . LYS A 1 91 ? 17.344 24.028 -15.289 1.00 19.35 83 LYS A C 1
ATOM 581 O O . LYS A 1 91 ? 16.982 24.650 -14.289 1.00 17.54 83 LYS A O 1
ATOM 587 N N . VAL A 1 92 ? 18.087 22.923 -15.228 1.00 16.83 84 VAL A N 1
ATOM 588 C CA . VAL A 1 92 ? 18.728 22.472 -13.993 1.00 16.24 84 VAL A CA 1
ATOM 589 C C . VAL A 1 92 ? 20.178 22.168 -14.325 1.00 14.67 84 VAL A C 1
ATOM 590 O O . VAL A 1 92 ? 20.455 21.362 -15.223 1.00 15.86 84 VAL A O 1
ATOM 594 N N . HIS A 1 93 ? 21.103 22.816 -13.615 1.00 15.43 85 HIS A N 1
ATOM 595 C CA . HIS A 1 93 ? 22.527 22.638 -13.873 1.00 13.40 85 HIS A CA 1
ATOM 596 C C . HIS A 1 93 ? 23.261 21.912 -12.764 1.00 15.08 85 HIS A C 1
ATOM 597 O O . HIS A 1 93 ? 24.251 21.229 -13.034 1.00 13.48 85 HIS A O 1
ATOM 604 N N . LEU A 1 94 ? 22.790 22.036 -11.532 1.00 14.43 86 LEU A N 1
ATOM 605 C CA A LEU A 1 94 ? 23.438 21.427 -10.379 0.49 15.03 86 LEU A CA 1
ATOM 606 C CA B LEU A 1 94 ? 23.440 21.433 -10.383 0.51 15.05 86 LEU A CA 1
ATOM 607 C C . LEU A 1 94 ? 22.369 20.784 -9.522 1.00 15.40 86 LEU A C 1
ATOM 608 O O . LEU A 1 94 ? 21.355 21.419 -9.223 1.00 16.97 86 LEU A O 1
ATOM 617 N N . LEU A 1 95 ? 22.589 19.526 -9.141 1.00 12.64 87 LEU A N 1
ATOM 618 C CA . LEU A 1 95 ? 21.676 18.793 -8.271 1.00 13.72 87 LEU A CA 1
ATOM 619 C C . LEU A 1 95 ? 22.452 18.281 -7.073 1.00 13.23 87 LEU A C 1
ATOM 620 O O . LEU A 1 95 ? 23.446 17.565 -7.239 1.00 14.99 87 LEU A O 1
ATOM 625 N N . PHE A 1 96 ? 21.983 18.618 -5.876 1.00 12.50 88 PHE A N 1
ATOM 626 C CA . PHE A 1 96 ? 22.550 18.107 -4.628 1.00 12.47 88 PHE A CA 1
ATOM 627 C C . PHE A 1 96 ? 21.536 17.131 -4.029 1.00 13.42 88 PHE A C 1
ATOM 628 O O . PHE A 1 96 ? 20.560 17.553 -3.402 1.00 10.80 88 PHE A O 1
ATOM 636 N N . ASN A 1 97 ? 21.758 15.829 -4.246 1.00 11.08 89 ASN A N 1
ATOM 637 C CA . ASN A 1 97 ? 20.953 14.785 -3.613 1.00 9.83 89 ASN A CA 1
ATOM 638 C C . ASN A 1 97 ? 21.523 14.608 -2.217 1.00 12.92 89 ASN A C 1
ATOM 639 O O . ASN A 1 97 ? 22.388 13.766 -1.975 1.00 11.02 89 ASN A O 1
ATOM 644 N N . ASN A 1 98 ? 21.032 15.419 -1.291 1.00 10.15 90 ASN A N 1
ATOM 645 C CA . ASN A 1 98 ? 21.708 15.659 -0.028 1.00 9.65 90 ASN A CA 1
ATOM 646 C C . ASN A 1 98 ? 20.891 15.291 1.203 1.00 11.32 90 ASN A C 1
ATOM 647 O O . ASN A 1 98 ? 21.478 14.993 2.245 1.00 10.65 90 ASN A O 1
ATOM 652 N N . ALA A 1 99 ? 19.563 15.280 1.114 1.00 11.23 91 ALA A N 1
ATOM 653 C CA . ALA A 1 99 ? 18.739 14.894 2.251 1.00 10.16 91 ALA A CA 1
ATOM 654 C C . ALA A 1 99 ? 19.172 13.538 2.798 1.00 12.92 91 ALA A C 1
ATOM 655 O O . ALA A 1 99 ? 19.483 12.613 2.041 1.00 12.93 91 ALA A O 1
ATOM 657 N N . GLY A 1 100 ? 19.204 13.427 4.127 1.00 14.95 92 GLY A N 1
ATOM 658 C CA . GLY A 1 100 ? 19.573 12.171 4.758 1.00 14.74 92 GLY A CA 1
ATOM 659 C C . GLY A 1 100 ? 19.067 12.079 6.179 1.00 15.17 92 GLY A C 1
ATOM 660 O O . GLY A 1 100 ? 18.764 13.087 6.825 1.00 14.35 92 GLY A O 1
ATOM 661 N N . VAL A 1 101 ? 18.959 10.843 6.656 1.00 14.09 93 VAL A N 1
ATOM 662 C CA . VAL A 1 101 ? 18.521 10.540 8.011 1.00 13.78 93 VAL A CA 1
ATOM 663 C C . VAL A 1 101 ? 19.391 9.397 8.524 1.00 17.02 93 VAL A C 1
ATOM 664 O O . VAL A 1 101 ? 20.159 8.787 7.776 1.00 14.01 93 VAL A O 1
ATOM 668 N N . GLY A 1 102 ? 19.265 9.109 9.821 1.00 18.80 94 GLY A N 1
ATOM 669 C CA . GLY A 1 102 ? 20.007 8.011 10.407 1.00 19.07 94 GLY A CA 1
ATOM 670 C C . GLY A 1 102 ? 19.265 7.350 11.551 1.00 18.79 94 GLY A C 1
ATOM 671 O O . GLY A 1 102 ? 18.276 7.864 12.074 1.00 16.47 94 GLY A O 1
ATOM 672 N N . ALA A 1 103 ? 19.770 6.178 11.924 1.00 19.98 95 ALA A N 1
ATOM 673 C CA . ALA A 1 103 ? 19.349 5.443 13.106 1.00 23.08 95 ALA A CA 1
ATOM 674 C C . ALA A 1 103 ? 20.512 4.542 13.507 1.00 21.90 95 ALA A C 1
ATOM 675 O O . ALA A 1 103 ? 21.364 4.208 12.678 1.00 19.68 95 ALA A O 1
ATOM 677 N N . GLY A 1 104 ? 20.550 4.166 14.794 1.00 17.06 96 GLY A N 1
ATOM 678 C CA . GLY A 1 104 ? 21.661 3.407 15.335 1.00 16.49 96 GLY A CA 1
ATOM 679 C C . GLY A 1 104 ? 21.215 2.311 16.287 1.00 15.39 96 GLY A C 1
ATOM 680 O O . GLY A 1 104 ? 20.023 2.114 16.529 1.00 16.69 96 GLY A O 1
ATOM 681 N N . GLY A 1 105 ? 22.209 1.599 16.827 1.00 12.20 97 GLY A N 1
ATOM 682 C CA . GLY A 1 105 ? 21.985 0.465 17.707 1.00 12.76 97 GLY A CA 1
ATOM 683 C C . GLY A 1 105 ? 22.522 -0.833 17.122 1.00 13.76 97 GLY A C 1
ATOM 684 O O . GLY A 1 105 ? 22.791 -0.902 15.916 1.00 14.03 97 GLY A O 1
ATOM 685 N N . PHE A 1 106 ? 22.702 -1.858 17.961 1.00 13.17 98 PHE A N 1
ATOM 686 C CA . PHE A 1 106 ? 23.022 -3.197 17.465 1.00 13.07 98 PHE A CA 1
ATOM 687 C C . PHE A 1 106 ? 22.112 -3.544 16.290 1.00 17.46 98 PHE A C 1
ATOM 688 O O . PHE A 1 106 ? 20.898 -3.319 16.345 1.00 16.01 98 PHE A O 1
ATOM 696 N N . LEU A 1 107 ? 22.705 -4.097 15.225 1.00 13.37 99 LEU A N 1
ATOM 697 C CA . LEU A 1 107 ? 22.015 -4.131 13.935 1.00 13.01 99 LEU A CA 1
ATOM 698 C C . LEU A 1 107 ? 20.681 -4.869 14.017 1.00 14.54 99 LEU A C 1
ATOM 699 O O . LEU A 1 107 ? 19.677 -4.412 13.454 1.00 13.51 99 LEU A O 1
ATOM 704 N N . TRP A 1 108 ? 20.644 -6.007 14.720 1.00 16.43 100 TRP A N 1
ATOM 705 C CA . TRP A 1 108 ? 19.439 -6.831 14.777 1.00 15.26 100 TRP A CA 1
ATOM 706 C C . TRP A 1 108 ? 18.356 -6.227 15.660 1.00 15.59 100 TRP A C 1
ATOM 707 O O . TRP A 1 108 ? 17.210 -6.683 15.601 1.00 16.15 100 TRP A O 1
ATOM 718 N N . GLU A 1 109 ? 18.679 -5.221 16.478 1.00 12.72 101 GLU A N 1
ATOM 719 C CA . GLU A 1 109 ? 17.665 -4.622 17.334 1.00 17.38 101 GLU A CA 1
ATOM 720 C C . GLU A 1 109 ? 16.820 -3.588 16.605 1.00 19.98 101 GLU A C 1
ATOM 721 O O . GLU A 1 109 ? 15.742 -3.230 17.094 1.00 18.96 101 GLU A O 1
ATOM 727 N N . SER A 1 110 ? 17.290 -3.098 15.461 1.00 17.34 102 SER A N 1
ATOM 728 C CA . SER A 1 110 ? 16.541 -2.134 14.667 1.00 17.52 102 SER A CA 1
ATOM 729 C C . SER A 1 110 ? 15.308 -2.786 14.052 1.00 17.34 102 SER A C 1
ATOM 730 O O . SER A 1 110 ? 15.286 -3.986 13.766 1.00 17.05 102 SER A O 1
ATOM 733 N N . SER A 1 111 ? 14.279 -1.978 13.838 1.00 14.70 103 SER A N 1
ATOM 734 C CA . SER A 1 111 ? 13.023 -2.464 13.291 1.00 13.72 103 SER A CA 1
ATOM 735 C C . SER A 1 111 ? 13.063 -2.484 11.767 1.00 14.38 103 SER A C 1
ATOM 736 O O . SER A 1 111 ? 13.915 -1.862 11.127 1.00 12.55 103 SER A O 1
ATOM 739 N N . ALA A 1 112 ? 12.094 -3.191 11.182 1.00 13.15 104 ALA A N 1
ATOM 740 C CA . ALA A 1 112 ? 11.908 -3.119 9.739 1.00 12.46 104 ALA A CA 1
ATOM 741 C C . ALA A 1 112 ? 11.627 -1.687 9.299 1.00 11.54 104 ALA A C 1
ATOM 742 O O . ALA A 1 112 ? 12.127 -1.241 8.258 1.00 12.29 104 ALA A O 1
ATOM 744 N N . ASN A 1 113 ? 10.847 -0.942 10.095 1.00 12.30 105 ASN A N 1
ATOM 745 C CA . ASN A 1 113 ? 10.583 0.465 9.782 1.00 11.73 105 ASN A CA 1
ATOM 746 C C . ASN A 1 113 ? 11.867 1.287 9.719 1.00 15.77 105 ASN A C 1
ATOM 747 O O . ASN A 1 113 ? 11.999 2.172 8.862 1.00 13.56 105 ASN A O 1
ATOM 752 N N . ASP A 1 114 ? 12.803 1.043 10.647 1.00 12.50 106 ASP A N 1
ATOM 753 C CA . ASP A 1 114 ? 14.080 1.755 10.627 1.00 12.58 106 ASP A CA 1
ATOM 754 C C . ASP A 1 114 ? 14.796 1.556 9.299 1.00 13.99 106 ASP A C 1
ATOM 755 O O . ASP A 1 114 ? 15.296 2.516 8.699 1.00 10.68 106 ASP A O 1
ATOM 760 N N . TRP A 1 115 ? 14.888 0.299 8.847 1.00 12.80 107 TRP A N 1
ATOM 761 C CA . TRP A 1 115 ? 15.507 -0.010 7.559 1.00 10.40 107 TRP A CA 1
ATOM 762 C C . TRP A 1 115 ? 14.804 0.725 6.430 1.00 15.23 107 TRP A C 1
ATOM 763 O O . TRP A 1 115 ? 15.451 1.344 5.572 1.00 14.03 107 TRP A O 1
ATOM 774 N N . ALA A 1 116 ? 13.468 0.650 6.410 1.00 13.64 108 ALA A N 1
ATOM 775 C CA . ALA A 1 116 ? 12.696 1.275 5.342 1.00 11.85 108 ALA A CA 1
ATOM 776 C C . ALA A 1 116 ? 12.868 2.794 5.341 1.00 12.51 108 ALA A C 1
ATOM 777 O O . ALA A 1 116 ? 12.996 3.417 4.277 1.00 11.79 108 ALA A O 1
ATOM 779 N N . TRP A 1 117 ? 12.881 3.403 6.529 1.00 9.91 109 TRP A N 1
ATOM 780 C CA . TRP A 1 117 ? 13.039 4.849 6.636 1.00 11.02 109 TRP A CA 1
ATOM 781 C C . TRP A 1 117 ? 14.383 5.290 6.100 1.00 12.22 109 TRP A C 1
ATOM 782 O O . TRP A 1 117 ? 14.460 6.162 5.228 1.00 12.65 109 TRP A O 1
ATOM 793 N N . VAL A 1 118 ? 15.462 4.698 6.619 1.00 12.03 110 VAL A N 1
ATOM 794 C CA . VAL A 1 118 ? 16.797 5.180 6.278 1.00 11.22 110 VAL A CA 1
ATOM 795 C C . VAL A 1 118 ? 17.100 4.919 4.804 1.00 11.68 110 VAL A C 1
ATOM 796 O O . VAL A 1 118 ? 17.607 5.799 4.095 1.00 10.56 110 VAL A O 1
ATOM 800 N N . PHE A 1 119 ? 16.767 3.724 4.306 1.00 9.51 111 PHE A N 1
ATOM 801 C CA . PHE A 1 119 ? 17.035 3.452 2.901 1.00 11.67 111 PHE A CA 1
ATOM 802 C C . PHE A 1 119 ? 16.120 4.251 1.993 1.00 11.40 111 PHE A C 1
ATOM 803 O O . PHE A 1 119 ? 16.542 4.649 0.904 1.00 11.13 111 PHE A O 1
ATOM 811 N N . GLY A 1 120 ? 14.887 4.524 2.427 1.00 10.59 112 GLY A N 1
ATOM 812 C CA . GLY A 1 120 ? 14.003 5.344 1.613 1.00 8.10 112 GLY A CA 1
ATOM 813 C C . GLY A 1 120 ? 14.565 6.733 1.357 1.00 13.39 112 GLY A C 1
ATOM 814 O O . GLY A 1 120 ? 14.557 7.219 0.226 1.00 13.92 112 GLY A O 1
ATOM 815 N N . VAL A 1 121 ? 15.086 7.383 2.402 1.00 11.50 113 VAL A N 1
ATOM 816 C CA . VAL A 1 121 ? 15.659 8.719 2.236 1.00 10.48 113 VAL A CA 1
ATOM 817 C C . VAL A 1 121 ? 17.049 8.645 1.618 1.00 11.78 113 VAL A C 1
ATOM 818 O O . VAL A 1 121 ? 17.328 9.307 0.610 1.00 12.39 113 VAL A O 1
ATOM 822 N N . ASN A 1 122 ? 17.952 7.865 2.225 1.00 11.19 114 ASN A N 1
ATOM 823 C CA . ASN A 1 122 ? 19.377 7.979 1.900 1.00 8.22 114 ASN A CA 1
ATOM 824 C C . ASN A 1 122 ? 19.725 7.341 0.568 1.00 12.23 114 ASN A C 1
ATOM 825 O O . ASN A 1 122 ? 20.674 7.788 -0.085 1.00 12.61 114 ASN A O 1
ATOM 830 N N . VAL A 1 123 ? 19.018 6.283 0.163 1.00 10.29 115 VAL A N 1
ATOM 831 C CA . VAL A 1 123 ? 19.289 5.606 -1.103 1.00 9.61 115 VAL A CA 1
ATOM 832 C C . VAL A 1 123 ? 18.237 5.952 -2.162 1.00 12.06 115 VAL A C 1
ATOM 833 O O . VAL A 1 123 ? 18.570 6.448 -3.244 1.00 10.38 115 VAL A O 1
ATOM 837 N N . MET A 1 124 ? 16.956 5.694 -1.872 1.00 11.19 116 MET A N 1
ATOM 838 C CA A MET A 1 124 ? 15.924 5.928 -2.880 0.37 13.34 116 MET A CA 1
ATOM 839 C CA B MET A 1 124 ? 15.934 5.924 -2.891 0.63 13.33 116 MET A CA 1
ATOM 840 C C . MET A 1 124 ? 15.800 7.404 -3.232 1.00 13.69 116 MET A C 1
ATOM 841 O O . MET A 1 124 ? 15.491 7.743 -4.379 1.00 15.66 116 MET A O 1
ATOM 850 N N . GLY A 1 125 ? 16.030 8.295 -2.264 1.00 12.46 117 GLY A N 1
ATOM 851 C CA . GLY A 1 125 ? 16.033 9.716 -2.576 1.00 12.73 117 GLY A CA 1
ATOM 852 C C . GLY A 1 125 ? 17.115 10.070 -3.578 1.00 13.87 117 GLY A C 1
ATOM 853 O O . GLY A 1 125 ? 16.883 10.818 -4.531 1.00 13.86 117 GLY A O 1
ATOM 854 N N . VAL A 1 126 ? 18.309 9.520 -3.386 1.00 14.46 118 VAL A N 1
ATOM 855 C CA . VAL A 1 126 ? 19.387 9.712 -4.349 1.00 15.46 118 VAL A CA 1
ATOM 856 C C . VAL A 1 126 ? 19.030 9.070 -5.689 1.00 14.56 118 VAL A C 1
ATOM 857 O O . VAL A 1 126 ? 19.223 9.666 -6.757 1.00 12.11 118 VAL A O 1
ATOM 861 N N . ALA A 1 127 ? 18.523 7.832 -5.649 1.00 9.90 119 ALA A N 1
ATOM 862 C CA . ALA A 1 127 ? 18.124 7.133 -6.869 1.00 10.74 119 ALA A CA 1
ATOM 863 C C . ALA A 1 127 ? 17.077 7.923 -7.657 1.00 13.34 119 ALA A C 1
ATOM 864 O O . ALA A 1 127 ? 17.188 8.078 -8.879 1.00 11.52 119 ALA A O 1
ATOM 866 N N . HIS A 1 128 ? 16.034 8.405 -6.973 1.00 14.28 120 HIS A N 1
ATOM 867 C CA . HIS A 1 128 ? 15.010 9.205 -7.639 1.00 16.78 120 HIS A CA 1
ATOM 868 C C . HIS A 1 128 ? 15.607 10.455 -8.277 1.00 16.17 120 HIS A C 1
ATOM 869 O O . HIS A 1 128 ? 15.256 10.817 -9.410 1.00 13.95 120 HIS A O 1
ATOM 876 N N . GLY A 1 129 ? 16.496 11.139 -7.557 1.00 12.83 121 GLY A N 1
ATOM 877 C CA . GLY A 1 129 ? 17.076 12.356 -8.101 1.00 12.82 121 GLY A CA 1
ATOM 878 C C . GLY A 1 129 ? 17.883 12.094 -9.357 1.00 13.94 121 GLY A C 1
ATOM 879 O O . GLY A 1 129 ? 17.768 12.823 -10.351 1.00 15.87 121 GLY A O 1
ATOM 880 N N . VAL A 1 130 ? 18.702 11.043 -9.336 1.00 13.31 122 VAL A N 1
ATOM 881 C CA . VAL A 1 130 ? 19.469 10.673 -10.524 1.00 14.51 122 VAL A CA 1
ATOM 882 C C . VAL A 1 130 ? 18.526 10.300 -11.656 1.00 14.34 122 VAL A C 1
ATOM 883 O O . VAL A 1 130 ? 18.663 10.783 -12.788 1.00 12.87 122 VAL A O 1
ATOM 887 N N . ARG A 1 131 ? 17.532 9.458 -11.358 1.00 12.46 123 ARG A N 1
ATOM 888 C CA . ARG A 1 131 ? 16.633 8.975 -12.404 1.00 13.36 123 ARG A CA 1
ATOM 889 C C . ARG A 1 131 ? 15.864 10.117 -13.047 1.00 14.03 123 ARG A C 1
ATOM 890 O O . ARG A 1 131 ? 15.676 10.142 -14.269 1.00 14.55 123 ARG A O 1
ATOM 898 N N . VAL A 1 132 ? 15.414 11.073 -12.240 1.00 12.40 124 VAL A N 1
ATOM 899 C CA . VAL A 1 132 ? 14.571 12.145 -12.754 1.00 13.93 124 VAL A CA 1
ATOM 900 C C . VAL A 1 132 ? 15.407 13.228 -13.437 1.00 17.11 124 VAL A C 1
ATOM 901 O O . VAL A 1 132 ? 15.066 13.696 -14.531 1.00 16.93 124 VAL A O 1
ATOM 905 N N . PHE A 1 133 ? 16.516 13.642 -12.813 1.00 15.27 125 PHE A N 1
ATOM 906 C CA . PHE A 1 133 ? 17.243 14.824 -13.280 1.00 15.23 125 PHE A CA 1
ATOM 907 C C . PHE A 1 133 ? 18.330 14.524 -14.309 1.00 14.41 125 PHE A C 1
ATOM 908 O O . PHE A 1 133 ? 18.620 15.390 -15.145 1.00 14.80 125 PHE A O 1
ATOM 916 N N . ALA A 1 134 ? 18.961 13.346 -14.271 1.00 13.71 126 ALA A N 1
ATOM 917 C CA . ALA A 1 134 ? 20.012 13.084 -15.253 1.00 14.67 126 ALA A CA 1
ATOM 918 C C . ALA A 1 134 ? 19.502 13.162 -16.686 1.00 17.13 126 ALA A C 1
ATOM 919 O O . ALA A 1 134 ? 20.190 13.785 -17.516 1.00 15.61 126 ALA A O 1
ATOM 921 N N . PRO A 1 135 ? 18.338 12.593 -17.045 1.00 14.93 127 PRO A N 1
ATOM 922 C CA . PRO A 1 135 ? 17.844 12.781 -18.421 1.00 18.20 127 PRO A CA 1
ATOM 923 C C . PRO A 1 135 ? 17.625 14.243 -18.767 1.00 18.93 127 PRO A C 1
ATOM 924 O O . PRO A 1 135 ? 17.967 14.674 -19.876 1.00 22.07 127 PRO A O 1
ATOM 928 N N . ILE A 1 136 ? 17.066 15.024 -17.839 1.00 14.20 128 ILE A N 1
ATOM 929 C CA . ILE A 1 136 ? 16.887 16.454 -18.084 1.00 16.65 128 ILE A CA 1
ATOM 930 C C . ILE A 1 136 ? 18.228 17.101 -18.394 1.00 19.11 128 ILE A C 1
ATOM 931 O O . ILE A 1 136 ? 18.365 17.879 -19.349 1.00 18.49 128 ILE A O 1
ATOM 936 N N . MET A 1 137 ? 19.237 16.794 -17.579 1.00 17.16 129 MET A N 1
ATOM 937 C CA . MET A 1 137 ? 20.550 17.388 -17.782 1.00 15.54 129 MET A CA 1
ATOM 938 C C . MET A 1 137 ? 21.173 16.915 -19.084 1.00 17.52 129 MET A C 1
ATOM 939 O O . MET A 1 137 ? 21.753 17.717 -19.824 1.00 18.74 129 MET A O 1
ATOM 944 N N . LEU A 1 138 ? 21.061 15.620 -19.387 1.00 15.66 130 LEU A N 1
ATOM 945 C CA . LEU A 1 138 ? 21.626 15.125 -20.635 1.00 15.95 130 LEU A CA 1
ATOM 946 C C . LEU A 1 138 ? 20.954 15.761 -21.840 1.00 19.71 130 LEU A C 1
ATOM 947 O O . LEU A 1 138 ? 21.604 15.980 -22.866 1.00 23.85 130 LEU A O 1
ATOM 952 N N . GLY A 1 139 ? 19.666 16.082 -21.736 1.00 18.37 131 GLY A N 1
ATOM 953 C CA . GLY A 1 139 ? 18.973 16.686 -22.859 1.00 22.44 131 GLY A CA 1
ATOM 954 C C . GLY A 1 139 ? 19.292 18.152 -23.100 1.00 27.59 131 GLY A C 1
ATOM 955 O O . GLY A 1 139 ? 19.006 18.661 -24.189 1.00 28.51 131 GLY A O 1
ATOM 956 N N . GLN A 1 140 ? 19.878 18.846 -22.119 1.00 23.64 132 GLN A N 1
ATOM 957 C CA . GLN A 1 140 ? 20.097 20.285 -22.260 1.00 22.30 132 GLN A CA 1
ATOM 958 C C . GLN A 1 140 ? 21.297 20.617 -23.136 1.00 25.54 132 GLN A C 1
ATOM 959 O O . GLN A 1 140 ? 21.367 21.738 -23.661 1.00 27.13 132 GLN A O 1
ATOM 965 N N . ASN A 1 141 ? 22.232 19.675 -23.307 1.00 29.40 133 ASN A N 1
ATOM 966 C CA . ASN A 1 141 ? 23.474 19.912 -24.051 1.00 39.85 133 ASN A CA 1
ATOM 967 C C . ASN A 1 141 ? 24.239 21.105 -23.476 1.00 38.40 133 ASN A C 1
ATOM 968 O O . ASN A 1 141 ? 24.712 21.987 -24.202 1.00 44.62 133 ASN A O 1
ATOM 973 N N . GLU A 1 142 ? 24.327 21.140 -22.150 1.00 29.80 134 GLU A N 1
ATOM 974 C CA . GLU A 1 142 ? 25.132 22.107 -21.425 1.00 29.49 134 GLU A CA 1
ATOM 975 C C . GLU A 1 142 ? 25.821 21.372 -20.290 1.00 24.84 134 GLU A C 1
ATOM 976 O O . GLU A 1 142 ? 25.417 20.273 -19.902 1.00 25.14 134 GLU A O 1
ATOM 982 N N . ALA A 1 143 ? 26.854 22.002 -19.745 1.00 22.73 135 ALA A N 1
ATOM 983 C CA . ALA A 1 143 ? 27.501 21.458 -18.564 1.00 22.13 135 ALA A CA 1
ATOM 984 C C . ALA A 1 143 ? 26.506 21.373 -17.413 1.00 22.93 135 ALA A C 1
ATOM 985 O O . ALA A 1 143 ? 25.721 22.297 -17.176 1.00 18.26 135 ALA A O 1
ATOM 987 N N . ALA A 1 144 ? 26.540 20.245 -16.705 1.00 23.66 136 ALA A N 1
ATOM 988 C CA . ALA A 1 144 ? 25.739 20.039 -15.506 1.00 16.09 136 ALA A CA 1
ATOM 989 C C . ALA A 1 144 ? 26.472 19.048 -14.619 1.00 18.99 136 ALA A C 1
ATOM 990 O O . ALA A 1 144 ? 27.390 18.357 -15.062 1.00 19.55 136 ALA A O 1
ATOM 992 N N . HIS A 1 145 ? 26.053 18.965 -13.360 1.00 14.48 137 HIS A N 1
ATOM 993 C CA . HIS A 1 145 ? 26.775 18.156 -12.389 1.00 13.74 137 HIS A CA 1
ATOM 994 C C . HIS A 1 145 ? 25.818 17.720 -11.292 1.00 16.79 137 HIS A C 1
ATOM 995 O O . HIS A 1 145 ? 24.963 18.501 -10.855 1.00 16.14 137 HIS A O 1
ATOM 1002 N N . ILE A 1 146 ? 25.976 16.478 -10.846 1.00 14.86 138 ILE A N 1
ATOM 1003 C CA . ILE A 1 146 ? 25.158 15.897 -9.789 1.00 11.99 138 ILE A CA 1
ATOM 1004 C C . ILE A 1 146 ? 26.069 15.561 -8.618 1.00 15.20 138 ILE A C 1
ATOM 1005 O O . ILE A 1 146 ? 27.059 14.844 -8.789 1.00 12.66 138 ILE A O 1
ATOM 1010 N N . VAL A 1 147 ? 25.738 16.071 -7.432 1.00 13.16 139 VAL A N 1
ATOM 1011 C CA . VAL A 1 147 ? 26.517 15.803 -6.225 1.00 13.55 139 VAL A CA 1
ATOM 1012 C C . VAL A 1 147 ? 25.654 14.985 -5.268 1.00 14.55 139 VAL A C 1
ATOM 1013 O O . VAL A 1 147 ? 24.550 15.403 -4.897 1.00 13.15 139 VAL A O 1
ATOM 1017 N N . ASN A 1 148 ? 26.147 13.817 -4.880 1.00 10.49 140 ASN A N 1
ATOM 1018 C CA . ASN A 1 148 ? 25.442 12.947 -3.950 1.00 11.20 140 ASN A CA 1
ATOM 1019 C C . ASN A 1 148 ? 26.161 12.991 -2.609 1.00 12.65 140 ASN A C 1
ATOM 1020 O O . ASN A 1 148 ? 27.384 12.825 -2.559 1.00 14.00 140 ASN A O 1
ATOM 1025 N N . THR A 1 149 ? 25.422 13.245 -1.527 1.00 11.98 141 THR A N 1
ATOM 1026 C CA . THR A 1 149 ? 26.041 13.294 -0.203 1.00 13.53 141 THR A CA 1
ATOM 1027 C C . THR A 1 149 ? 26.037 11.885 0.385 1.00 14.00 141 THR A C 1
ATOM 1028 O O . THR A 1 149 ? 24.980 11.347 0.737 1.00 11.79 141 THR A O 1
ATOM 1032 N N . ALA A 1 150 ? 27.216 11.276 0.475 1.00 14.62 142 ALA A N 1
ATOM 1033 C CA . ALA A 1 150 ? 27.333 10.039 1.231 1.00 13.03 142 ALA A CA 1
ATOM 1034 C C . ALA A 1 150 ? 27.763 10.406 2.643 1.00 14.30 142 ALA A C 1
ATOM 1035 O O . ALA A 1 150 ? 27.042 11.126 3.340 1.00 14.86 142 ALA A O 1
ATOM 1037 N N . SER A 1 151 ? 28.951 9.953 3.044 1.00 15.02 143 SER A N 1
ATOM 1038 C CA . SER A 1 151 ? 29.505 10.158 4.379 1.00 15.03 143 SER A CA 1
ATOM 1039 C C . SER A 1 151 ? 30.790 9.347 4.468 1.00 15.50 143 SER A C 1
ATOM 1040 O O . SER A 1 151 ? 30.984 8.434 3.656 1.00 12.44 143 SER A O 1
ATOM 1043 N N . VAL A 1 152 ? 31.671 9.636 5.434 1.00 16.09 144 VAL A N 1
ATOM 1044 C CA . VAL A 1 152 ? 32.760 8.688 5.658 1.00 17.10 144 VAL A CA 1
ATOM 1045 C C . VAL A 1 152 ? 32.191 7.351 6.092 1.00 14.92 144 VAL A C 1
ATOM 1046 O O . VAL A 1 152 ? 32.860 6.317 5.959 1.00 16.09 144 VAL A O 1
ATOM 1050 N N . ALA A 1 153 ? 30.952 7.344 6.595 1.00 13.16 145 ALA A N 1
ATOM 1051 C CA . ALA A 1 153 ? 30.265 6.093 6.882 1.00 12.64 145 ALA A CA 1
ATOM 1052 C C . ALA A 1 153 ? 29.945 5.311 5.619 1.00 13.85 145 ALA A C 1
ATOM 1053 O O . ALA A 1 153 ? 29.541 4.149 5.724 1.00 17.71 145 ALA A O 1
ATOM 1055 N N . GLY A 1 154 ? 30.098 5.919 4.438 1.00 13.22 146 GLY A N 1
ATOM 1056 C CA . GLY A 1 154 ? 30.083 5.170 3.194 1.00 12.87 146 GLY A CA 1
ATOM 1057 C C . GLY A 1 154 ? 31.410 4.550 2.813 1.00 15.14 146 GLY A C 1
ATOM 1058 O O . GLY A 1 154 ? 31.485 3.827 1.816 1.00 14.40 146 GLY A O 1
ATOM 1059 N N . LEU A 1 155 ? 32.464 4.835 3.578 1.00 15.24 147 LEU A N 1
ATOM 1060 C CA . LEU A 1 155 ? 33.785 4.260 3.371 1.00 12.57 147 LEU A CA 1
ATOM 1061 C C . LEU A 1 155 ? 34.235 3.403 4.537 1.00 16.75 147 LEU A C 1
ATOM 1062 O O . LEU A 1 155 ? 35.236 2.691 4.410 1.00 20.51 147 LEU A O 1
ATOM 1067 N N . LEU A 1 156 ? 33.529 3.460 5.664 1.00 17.73 148 LEU A N 1
ATOM 1068 C CA . LEU A 1 156 ? 33.858 2.752 6.891 1.00 17.00 148 LEU A CA 1
ATOM 1069 C C . LEU A 1 156 ? 32.603 2.047 7.381 1.00 15.84 148 LEU A C 1
ATOM 1070 O O . LEU A 1 156 ? 31.494 2.303 6.901 1.00 16.70 148 LEU A O 1
ATOM 1075 N N . SER A 1 157 ? 32.770 1.158 8.351 1.00 14.30 149 SER A N 1
ATOM 1076 C CA . SER A 1 157 ? 31.642 0.451 8.952 1.00 15.31 149 SER A CA 1
ATOM 1077 C C . SER A 1 157 ? 31.779 0.503 10.466 1.00 16.33 149 SER A C 1
ATOM 1078 O O . SER A 1 157 ? 32.157 -0.490 11.104 1.00 16.73 149 SER A O 1
ATOM 1081 N N . PRO A 1 158 ? 31.479 1.653 11.078 1.00 16.98 150 PRO A N 1
ATOM 1082 C CA . PRO A 1 158 ? 31.620 1.761 12.528 1.00 17.32 150 PRO A CA 1
ATOM 1083 C C . PRO A 1 158 ? 30.500 1.023 13.239 1.00 17.15 150 PRO A C 1
ATOM 1084 O O . PRO A 1 158 ? 29.373 0.922 12.725 1.00 13.75 150 PRO A O 1
ATOM 1088 N N . PRO A 1 159 ? 30.760 0.510 14.435 1.00 17.33 151 PRO A N 1
ATOM 1089 C CA . PRO A 1 159 ? 29.750 -0.278 15.149 1.00 18.24 151 PRO A CA 1
ATOM 1090 C C . PRO A 1 159 ? 28.487 0.519 15.440 1.00 19.83 151 PRO A C 1
ATOM 1091 O O . PRO A 1 159 ? 28.517 1.744 15.596 1.00 15.73 151 PRO A O 1
ATOM 1095 N N . SER A 1 160 ? 27.367 -0.208 15.524 1.00 18.73 152 SER A N 1
ATOM 1096 C CA . SER A 1 160 ? 26.077 0.311 15.980 1.00 17.99 152 SER A CA 1
ATOM 1097 C C . SER A 1 160 ? 25.478 1.359 15.047 1.00 16.64 152 SER A C 1
ATOM 1098 O O . SER A 1 160 ? 24.570 2.095 15.450 1.00 15.58 152 SER A O 1
ATOM 1101 N N . MET A 1 161 ? 25.962 1.467 13.808 1.00 15.07 153 MET A N 1
ATOM 1102 C CA A MET A 1 161 ? 25.351 2.365 12.831 0.62 13.81 153 MET A CA 1
ATOM 1103 C CA B MET A 1 161 ? 25.400 2.376 12.816 0.38 14.29 153 MET A CA 1
ATOM 1104 C C . MET A 1 161 ? 25.126 1.643 11.505 1.00 13.89 153 MET A C 1
ATOM 1105 O O . MET A 1 161 ? 25.131 2.262 10.437 1.00 14.85 153 MET A O 1
ATOM 1114 N N . GLY A 1 162 ? 24.885 0.328 11.577 1.00 12.46 154 GLY A N 1
ATOM 1115 C CA . GLY A 1 162 ? 24.907 -0.513 10.382 1.00 11.48 154 GLY A CA 1
ATOM 1116 C C . GLY A 1 162 ? 23.911 -0.127 9.304 1.00 12.19 154 GLY A C 1
ATOM 1117 O O . GLY A 1 162 ? 24.202 -0.265 8.115 1.00 11.64 154 GLY A O 1
ATOM 1118 N N . ILE A 1 163 ? 22.712 0.321 9.688 1.00 11.93 155 ILE A N 1
ATOM 1119 C CA . ILE A 1 163 ? 21.730 0.695 8.669 1.00 12.00 155 ILE A CA 1
ATOM 1120 C C . ILE A 1 163 ? 22.192 1.943 7.940 1.00 16.39 155 ILE A C 1
ATOM 1121 O O . ILE A 1 163 ? 22.155 2.018 6.702 1.00 13.51 155 ILE A O 1
ATOM 1126 N N . TYR A 1 164 ? 22.638 2.941 8.707 1.00 11.22 156 TYR A N 1
ATOM 1127 C CA . TYR A 1 164 ? 23.172 4.163 8.121 1.00 10.34 156 TYR A CA 1
ATOM 1128 C C . TYR A 1 164 ? 24.387 3.856 7.262 1.00 10.98 156 TYR A C 1
ATOM 1129 O O . TYR A 1 164 ? 24.475 4.292 6.109 1.00 14.06 156 TYR A O 1
ATOM 1138 N N . ASN A 1 165 ? 25.339 3.105 7.821 1.00 10.24 157 ASN A N 1
ATOM 1139 C CA . ASN A 1 165 ? 26.521 2.692 7.071 1.00 12.91 157 ASN A CA 1
ATOM 1140 C C . ASN A 1 165 ? 26.136 2.074 5.734 1.00 12.11 157 ASN A C 1
ATOM 1141 O O . ASN A 1 165 ? 26.626 2.488 4.677 1.00 13.25 157 ASN A O 1
ATOM 1146 N N . ALA A 1 166 ? 25.258 1.066 5.770 1.00 11.27 158 ALA A N 1
ATOM 1147 C CA . ALA A 1 166 ? 24.881 0.363 4.547 1.00 12.61 158 ALA A CA 1
ATOM 1148 C C . ALA A 1 166 ? 24.267 1.315 3.533 1.00 14.94 158 ALA A C 1
ATOM 1149 O O . ALA A 1 166 ? 24.555 1.221 2.332 1.00 11.15 158 ALA A O 1
ATOM 1151 N N . SER A 1 167 ? 23.409 2.233 3.991 1.00 11.10 159 SER A N 1
ATOM 1152 C CA . SER A 1 167 ? 22.807 3.179 3.053 1.00 12.96 159 SER A CA 1
ATOM 1153 C C . SER A 1 167 ? 23.877 4.053 2.415 1.00 12.76 159 SER A C 1
ATOM 1154 O O . SER A 1 167 ? 23.805 4.369 1.221 1.00 11.56 159 SER A O 1
ATOM 1157 N N . LYS A 1 168 ? 24.890 4.440 3.188 1.00 9.01 160 LYS A N 1
ATOM 1158 C CA . LYS A 1 168 ? 25.907 5.331 2.641 1.00 12.71 160 LYS A CA 1
ATOM 1159 C C . LYS A 1 168 ? 26.892 4.590 1.737 1.00 12.46 160 LYS A C 1
ATOM 1160 O O . LYS A 1 168 ? 27.364 5.160 0.747 1.00 11.51 160 LYS A O 1
ATOM 1166 N N . HIS A 1 169 ? 27.202 3.326 2.039 1.00 10.07 161 HIS A N 1
ATOM 1167 C CA . HIS A 1 169 ? 27.973 2.533 1.089 1.00 9.52 161 HIS A CA 1
ATOM 1168 C C . HIS A 1 169 ? 27.228 2.377 -0.229 1.00 11.97 161 HIS A C 1
ATOM 1169 O O . HIS A 1 169 ? 27.842 2.411 -1.302 1.00 10.89 161 HIS A O 1
ATOM 1176 N N . ALA A 1 170 ? 25.903 2.200 -0.173 1.00 11.49 162 ALA A N 1
ATOM 1177 C CA . ALA A 1 170 ? 25.124 2.146 -1.406 1.00 9.02 162 ALA A CA 1
ATOM 1178 C C . ALA A 1 170 ? 25.262 3.445 -2.197 1.00 11.56 162 ALA A C 1
ATOM 1179 O O . ALA A 1 170 ? 25.439 3.417 -3.421 1.00 10.88 162 ALA A O 1
ATOM 1181 N N . VAL A 1 171 ? 25.215 4.597 -1.517 1.00 12.05 163 VAL A N 1
ATOM 1182 C CA . VAL A 1 171 ? 25.358 5.869 -2.225 1.00 11.28 163 VAL A CA 1
ATOM 1183 C C . VAL A 1 171 ? 26.739 5.980 -2.855 1.00 12.19 163 VAL A C 1
ATOM 1184 O O . VAL A 1 171 ? 26.879 6.407 -4.009 1.00 11.27 163 VAL A O 1
ATOM 1188 N N . VAL A 1 172 ? 27.780 5.599 -2.107 1.00 10.43 164 VAL A N 1
ATOM 1189 C CA . VAL A 1 172 ? 29.135 5.591 -2.660 1.00 12.45 164 VAL A CA 1
ATOM 1190 C C . VAL A 1 172 ? 29.169 4.820 -3.974 1.00 13.82 164 VAL A C 1
ATOM 1191 O O . VAL A 1 172 ? 29.586 5.345 -5.015 1.00 13.95 164 VAL A O 1
ATOM 1195 N N . SER A 1 173 ? 28.706 3.567 -3.950 1.00 10.30 165 SER A N 1
ATOM 1196 C CA . SER A 1 173 ? 28.862 2.723 -5.129 1.00 14.60 165 SER A CA 1
ATOM 1197 C C . SER 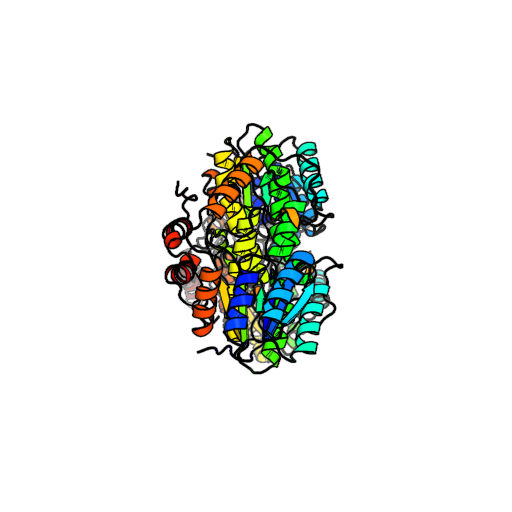A 1 173 ? 27.988 3.191 -6.285 1.00 13.94 165 SER A C 1
ATOM 1198 O O . SER A 1 173 ? 28.441 3.212 -7.436 1.00 15.14 165 SER A O 1
ATOM 1201 N N . LEU A 1 174 ? 26.726 3.540 -6.021 1.00 13.12 166 LEU A N 1
ATOM 1202 C CA . LEU A 1 174 ? 25.897 3.987 -7.137 1.00 12.01 166 LEU A CA 1
ATOM 1203 C C . LEU A 1 174 ? 26.483 5.239 -7.772 1.00 11.82 166 LEU A C 1
ATOM 1204 O O . LEU A 1 174 ? 26.387 5.411 -8.991 1.00 11.31 166 LEU A O 1
ATOM 1209 N N . THR A 1 175 ? 27.121 6.101 -6.972 1.00 11.96 167 THR A N 1
ATOM 1210 C CA . THR A 1 175 ? 27.686 7.334 -7.511 1.00 11.68 167 THR A CA 1
ATOM 1211 C C . THR A 1 175 ? 28.967 7.051 -8.293 1.00 14.96 167 THR A C 1
ATOM 1212 O O . THR A 1 175 ? 29.196 7.643 -9.355 1.00 14.72 167 THR A O 1
ATOM 1216 N N . GLU A 1 176 ? 29.802 6.135 -7.800 1.00 15.48 168 GLU A N 1
ATOM 1217 C CA . GLU A 1 176 ? 30.940 5.673 -8.594 1.00 15.39 168 GLU A CA 1
ATOM 1218 C C . GLU A 1 176 ? 30.474 5.099 -9.927 1.00 15.29 168 GLU A C 1
ATOM 1219 O O . GLU A 1 176 ? 31.033 5.416 -10.985 1.00 14.19 168 GLU A O 1
ATOM 1225 N N . THR A 1 177 ? 29.444 4.248 -9.900 1.00 13.79 169 THR A N 1
ATOM 1226 C CA . THR A 1 177 ? 28.950 3.679 -11.150 1.00 15.34 169 THR A CA 1
ATOM 1227 C C . THR A 1 177 ? 28.415 4.769 -12.066 1.00 16.50 169 THR A C 1
ATOM 1228 O O . THR A 1 177 ? 28.647 4.740 -13.283 1.00 16.76 169 THR A O 1
ATOM 1232 N N . LEU A 1 178 ? 27.686 5.732 -11.489 1.00 13.70 170 LEU A N 1
ATOM 1233 C CA . LEU A 1 178 ? 27.171 6.871 -12.242 1.00 13.78 170 LEU A CA 1
ATOM 1234 C C . LEU A 1 178 ? 28.286 7.603 -12.974 1.00 15.77 170 LEU A C 1
ATOM 1235 O O . LEU A 1 178 ? 28.129 8.007 -14.135 1.00 12.85 170 LEU A O 1
ATOM 1240 N N . TYR A 1 179 ? 29.422 7.782 -12.301 1.00 15.53 171 TYR A N 1
ATOM 1241 C CA . TYR A 1 179 ? 30.564 8.446 -12.910 1.00 15.04 171 TYR A CA 1
ATOM 1242 C C . TYR A 1 179 ? 30.986 7.737 -14.189 1.00 15.40 171 TYR A C 1
ATOM 1243 O O . TYR A 1 179 ? 31.239 8.380 -15.214 1.00 17.15 171 TYR A O 1
ATOM 1252 N N . HIS A 1 180 ? 31.063 6.405 -14.145 1.00 13.71 172 HIS A N 1
ATOM 1253 C CA . HIS A 1 180 ? 31.430 5.639 -15.333 1.00 18.51 172 HIS A CA 1
ATOM 1254 C C . HIS A 1 180 ? 30.323 5.662 -16.379 1.00 17.52 172 HIS A C 1
ATOM 1255 O O . HIS A 1 180 ? 30.603 5.785 -17.576 1.00 17.75 172 HIS A O 1
ATOM 1262 N N . ASP A 1 181 ? 29.061 5.522 -15.954 1.00 17.26 173 ASP A N 1
ATOM 1263 C CA . ASP A 1 181 ? 27.953 5.525 -16.912 1.00 18.37 173 ASP A CA 1
ATOM 1264 C C . ASP A 1 181 ? 27.863 6.853 -17.658 1.00 18.34 173 ASP A C 1
ATOM 1265 O O . ASP A 1 181 ? 27.591 6.877 -18.863 1.00 17.64 173 ASP A O 1
ATOM 1270 N N . LEU A 1 182 ? 28.054 7.974 -16.952 1.00 17.56 174 LEU A N 1
ATOM 1271 C CA . LEU A 1 182 ? 27.991 9.268 -17.623 1.00 18.84 174 LEU A CA 1
ATOM 1272 C C . LEU A 1 182 ? 29.091 9.393 -18.671 1.00 24.96 174 LEU A C 1
ATOM 1273 O O . LEU A 1 182 ? 28.877 9.962 -19.749 1.00 27.60 174 LEU A O 1
ATOM 1278 N N . ARG A 1 183 ? 30.272 8.848 -18.380 1.00 20.86 175 ARG A N 1
ATOM 1279 C CA . ARG A 1 183 ? 31.361 8.906 -19.346 1.00 23.63 175 ARG A CA 1
ATOM 1280 C C . ARG A 1 183 ? 31.071 8.008 -20.538 1.00 26.36 175 ARG A C 1
ATOM 1281 O O . ARG A 1 183 ? 31.224 8.424 -21.692 1.00 29.98 175 ARG A O 1
ATOM 1289 N N . ASN A 1 184 ? 30.626 6.778 -20.280 1.00 21.13 176 ASN A N 1
ATOM 1290 C CA . ASN A 1 184 ? 30.282 5.888 -21.383 1.00 23.47 176 ASN A CA 1
ATOM 1291 C C . ASN A 1 184 ? 29.154 6.466 -22.226 1.00 25.08 176 ASN A C 1
ATOM 1292 O O . ASN A 1 184 ? 29.129 6.279 -23.445 1.00 25.80 176 ASN A O 1
ATOM 1297 N N . ALA A 1 185 ? 28.230 7.194 -21.602 1.00 25.07 177 ALA A N 1
ATOM 1298 C CA . ALA A 1 185 ? 27.142 7.786 -22.362 1.00 24.46 177 ALA A CA 1
ATOM 1299 C C . ALA A 1 185 ? 27.619 8.976 -23.184 1.00 29.27 177 ALA A C 1
ATOM 1300 O O . ALA A 1 185 ? 27.048 9.262 -24.243 1.00 28.39 177 ALA A O 1
ATOM 1302 N N . GLY A 1 186 ? 28.670 9.657 -22.727 1.00 29.09 178 GLY A N 1
ATOM 1303 C CA . GLY A 1 186 ? 29.119 10.890 -23.339 1.00 30.30 178 GLY A CA 1
ATOM 1304 C C . GLY A 1 186 ? 28.292 12.076 -22.874 1.00 31.57 178 GLY A C 1
ATOM 1305 O O . GLY A 1 186 ? 27.223 11.939 -22.278 1.00 34.06 178 GLY A O 1
ATOM 1306 N N . GLY A 1 187 ? 28.799 13.269 -23.156 1.00 26.90 179 GLY A N 1
ATOM 1307 C CA . GLY A 1 187 ? 28.103 14.493 -22.810 1.00 27.91 179 GLY A CA 1
ATOM 1308 C C . GLY A 1 187 ? 28.812 15.268 -21.710 1.00 27.49 179 GLY A C 1
ATOM 1309 O O . GLY A 1 187 ? 29.881 14.895 -21.223 1.00 28.67 179 GLY A O 1
ATOM 1310 N N . GLU A 1 188 ? 28.172 16.368 -21.312 1.00 24.04 180 GLU A N 1
ATOM 1311 C CA . GLU A 1 188 ? 28.766 17.336 -20.401 1.00 20.42 180 GLU A CA 1
ATOM 1312 C C . GLU A 1 188 ? 28.230 17.226 -18.978 1.00 17.56 180 GLU A C 1
ATOM 1313 O O . GLU A 1 188 ? 28.413 18.151 -18.177 1.00 20.01 180 GLU A O 1
ATOM 1319 N N . VAL A 1 189 ? 27.569 16.128 -18.649 1.00 16.85 181 VAL A N 1
ATOM 1320 C CA . VAL A 1 189 ? 27.033 15.905 -17.315 1.00 15.67 181 VAL A CA 1
ATOM 1321 C C . VAL A 1 189 ? 28.033 15.070 -16.537 1.00 15.75 181 VAL A C 1
ATOM 1322 O O . VAL A 1 189 ? 28.453 14.005 -17.004 1.00 20.71 181 VAL A O 1
ATOM 1326 N N . GLY A 1 190 ? 28.427 15.557 -15.359 1.00 14.56 182 GLY A N 1
ATOM 1327 C CA . GLY A 1 190 ? 29.336 14.855 -14.479 1.00 15.58 182 GLY A CA 1
ATOM 1328 C C . GLY A 1 190 ? 28.719 14.671 -13.101 1.00 15.76 182 GLY A C 1
ATOM 1329 O O . GLY A 1 190 ? 27.571 15.056 -12.854 1.00 17.23 182 GLY A O 1
ATOM 1330 N N . CYS A 1 191 ? 29.506 14.081 -12.198 1.00 14.43 183 CYS A N 1
ATOM 1331 C CA . CYS A 1 191 ? 29.007 13.855 -10.847 1.00 14.16 183 CYS A CA 1
ATOM 1332 C C . CYS A 1 191 ? 30.151 13.807 -9.845 1.00 14.60 183 CYS A C 1
ATOM 1333 O O . CYS A 1 191 ? 31.310 13.590 -10.199 1.00 15.60 183 CYS A O 1
ATOM 1336 N N . SER A 1 192 ? 29.804 14.016 -8.576 1.00 13.61 184 SER A N 1
ATOM 1337 C CA . SER A 1 192 ? 30.764 13.947 -7.483 1.00 14.02 184 SER A CA 1
ATOM 1338 C C . SER A 1 192 ? 30.120 13.265 -6.286 1.00 17.94 184 SER A C 1
ATOM 1339 O O . SER A 1 192 ? 28.893 13.168 -6.177 1.00 15.26 184 SER A O 1
ATOM 1342 N N . LEU A 1 193 ? 30.977 12.839 -5.360 1.00 15.45 185 LEU A N 1
ATOM 1343 C CA . LEU A 1 193 ? 30.590 12.064 -4.185 1.00 12.17 185 LEU A CA 1
ATOM 1344 C C . LEU A 1 193 ? 31.155 12.753 -2.943 1.00 15.30 185 LEU A C 1
ATOM 1345 O O . LEU A 1 193 ? 32.373 12.796 -2.756 1.00 12.92 185 LEU A O 1
ATOM 1350 N N . LEU A 1 194 ? 30.277 13.279 -2.090 1.00 13.85 186 LEU A N 1
ATOM 1351 C CA . LEU A 1 194 ? 30.680 14.036 -0.909 1.00 12.30 186 LEU A CA 1
ATOM 1352 C C . LEU A 1 194 ? 30.663 13.129 0.321 1.00 15.50 186 LEU A C 1
ATOM 1353 O O . LEU A 1 194 ? 29.616 12.571 0.670 1.00 16.18 186 LEU A O 1
ATOM 1358 N N . CYS A 1 195 ? 31.817 12.988 0.984 1.00 17.11 187 CYS A N 1
ATOM 1359 C CA . CYS A 1 195 ? 31.992 12.043 2.095 1.00 15.55 187 CYS A CA 1
ATOM 1360 C C . CYS A 1 195 ? 32.541 12.755 3.328 1.00 17.72 187 CYS A C 1
ATOM 1361 O O . CYS A 1 195 ? 33.707 12.569 3.707 1.00 16.16 187 CYS A O 1
ATOM 1364 N N . PRO A 1 196 ? 31.720 13.555 3.999 1.00 17.36 188 PRO A N 1
ATOM 1365 C CA . PRO A 1 196 ? 32.202 14.269 5.184 1.00 19.34 188 PRO A CA 1
ATOM 1366 C C . PRO A 1 196 ? 32.253 13.378 6.415 1.00 17.65 188 PRO A C 1
ATOM 1367 O O . PRO A 1 196 ? 31.556 12.364 6.517 1.00 14.61 188 PRO A O 1
ATOM 1371 N N . ALA A 1 197 ? 33.130 13.760 7.344 1.00 18.18 189 ALA A N 1
ATOM 1372 C CA . ALA A 1 197 ? 33.069 13.277 8.713 1.00 17.11 189 ALA A CA 1
ATOM 1373 C C . ALA A 1 197 ? 32.107 14.178 9.496 1.00 19.98 189 ALA A C 1
ATOM 1374 O O . ALA A 1 197 ? 31.417 15.027 8.920 1.00 18.37 189 ALA A O 1
ATOM 1376 N N . PHE A 1 198 ? 32.063 14.014 10.820 1.00 18.01 190 PHE A N 1
ATOM 1377 C CA . PHE A 1 198 ? 31.007 14.637 11.617 1.00 23.59 190 PHE A CA 1
ATOM 1378 C C . PHE A 1 198 ? 31.090 16.161 11.554 1.00 26.25 190 PHE A C 1
ATOM 1379 O O . PHE A 1 198 ? 32.170 16.746 11.698 1.00 22.14 190 PHE A O 1
ATOM 1387 N N . VAL A 1 199 ? 29.935 16.795 11.352 1.00 19.29 191 VAL A N 1
ATOM 1388 C CA . VAL A 1 199 ? 29.811 18.251 11.274 1.00 17.85 191 VAL A CA 1
ATOM 1389 C C . VAL A 1 199 ? 28.609 18.661 12.117 1.00 20.34 191 VAL A C 1
ATOM 1390 O O . VAL A 1 199 ? 27.557 18.006 12.042 1.00 20.66 191 VAL A O 1
ATOM 1394 N N . PRO A 1 200 ? 28.704 19.731 12.922 1.00 20.12 192 PRO A N 1
ATOM 1395 C CA . PRO A 1 200 ? 27.539 20.168 13.709 1.00 20.10 192 PRO A CA 1
ATOM 1396 C C . PRO A 1 200 ? 26.371 20.618 12.840 1.00 24.34 192 PRO A C 1
ATOM 1397 O O . PRO A 1 200 ? 26.324 21.767 12.387 1.00 29.25 192 PRO A O 1
ATOM 1401 N N . THR A 1 201 ? 25.433 19.712 12.590 1.00 18.68 193 THR A N 1
ATOM 1402 C CA . THR A 1 201 ? 24.228 20.017 11.824 1.00 20.01 193 THR A CA 1
ATOM 1403 C C . THR A 1 201 ? 23.054 19.470 12.630 1.00 22.12 193 THR A C 1
ATOM 1404 O O . THR A 1 201 ? 23.166 19.212 13.835 1.00 21.05 193 THR A O 1
ATOM 1408 N N . GLY A 1 202 ? 21.919 19.254 11.960 1.00 20.59 194 GLY A N 1
ATOM 1409 C CA . GLY A 1 202 ? 20.764 18.642 12.586 1.00 18.03 194 GLY A CA 1
ATOM 1410 C C . GLY A 1 202 ? 20.676 17.137 12.440 1.00 19.79 194 GLY A C 1
ATOM 1411 O O . GLY A 1 202 ? 19.664 16.547 12.842 1.00 18.31 194 GLY A O 1
ATOM 1412 N N . ILE A 1 203 ? 21.715 16.490 11.896 1.00 16.67 195 ILE A N 1
ATOM 1413 C CA . ILE A 1 203 ? 21.589 15.099 11.475 1.00 18.57 195 ILE A CA 1
ATOM 1414 C C . ILE A 1 203 ? 21.320 14.180 12.665 1.00 18.90 195 ILE A C 1
ATOM 1415 O O . ILE A 1 203 ? 20.633 13.164 12.526 1.00 21.62 195 ILE A O 1
ATOM 1420 N N . ALA A 1 204 ? 21.837 14.513 13.849 1.00 17.77 196 ALA A N 1
ATOM 1421 C CA . ALA A 1 204 ? 21.573 13.672 15.013 1.00 20.16 196 ALA A CA 1
ATOM 1422 C C . ALA A 1 204 ? 20.120 13.752 15.471 1.00 24.22 196 ALA A C 1
ATOM 1423 O O . ALA A 1 204 ? 19.682 12.893 16.249 1.00 25.53 196 ALA A O 1
ATOM 1425 N N . ASP A 1 205 ? 19.366 14.747 15.000 1.00 18.95 197 ASP A N 1
ATOM 1426 C CA A ASP A 1 205 ? 17.954 14.878 15.345 0.50 20.47 197 ASP A CA 1
ATOM 1427 C CA B ASP A 1 205 ? 17.957 14.929 15.323 0.50 20.46 197 ASP A CA 1
ATOM 1428 C C . ASP A 1 205 ? 17.045 14.505 14.175 1.00 17.31 197 ASP A C 1
ATOM 1429 O O . ASP A 1 205 ? 15.939 15.040 14.036 1.00 18.69 197 ASP A O 1
ATOM 1438 N N . ALA A 1 206 ? 17.496 13.562 13.341 1.00 15.13 198 ALA A N 1
ATOM 1439 C CA . ALA A 1 206 ? 16.733 13.147 12.166 1.00 16.50 198 ALA A CA 1
ATOM 1440 C C . ALA A 1 206 ? 15.362 12.585 12.534 1.00 21.45 198 ALA A C 1
ATOM 1441 O O . ALA A 1 206 ? 14.441 12.616 11.707 1.00 19.51 198 ALA A O 1
ATOM 1443 N N . GLU A 1 207 ? 15.204 12.062 13.757 1.00 20.60 199 GLU A N 1
ATOM 1444 C CA . GLU A 1 207 ? 13.907 11.529 14.163 1.00 16.74 199 GLU A CA 1
ATOM 1445 C C . GLU A 1 207 ? 12.802 12.559 14.015 1.00 17.16 199 GLU A C 1
ATOM 1446 O O . GLU A 1 207 ? 11.640 12.176 13.868 1.00 20.15 199 GLU A O 1
ATOM 1452 N N . ARG A 1 208 ? 13.140 13.855 14.021 1.00 16.48 200 ARG A N 1
ATOM 1453 C CA . ARG A 1 208 ? 12.126 14.899 13.888 1.00 20.05 200 ARG A CA 1
ATOM 1454 C C . ARG A 1 208 ? 11.355 14.797 12.573 1.00 22.34 200 ARG A C 1
ATOM 1455 O O . ARG A 1 208 ? 10.240 15.322 12.479 1.00 21.07 200 ARG A O 1
ATOM 1463 N N . VAL A 1 209 ? 11.917 14.142 11.556 1.00 16.83 201 VAL A N 1
ATOM 1464 C CA . VAL A 1 209 ? 11.224 14.017 10.286 1.00 14.99 201 VAL A CA 1
ATOM 1465 C C . VAL A 1 209 ? 10.958 12.561 9.930 1.00 15.95 201 VAL A C 1
ATOM 1466 O O . VAL A 1 209 ? 10.760 12.252 8.764 1.00 17.06 201 VAL A O 1
ATOM 1470 N N . ARG A 1 210 ? 10.955 11.657 10.909 1.00 15.51 202 ARG A N 1
ATOM 1471 C CA . ARG A 1 210 ? 10.506 10.296 10.614 1.00 15.05 202 ARG A CA 1
ATOM 1472 C C . ARG A 1 210 ? 9.014 10.340 10.317 1.00 16.79 202 ARG A C 1
ATOM 1473 O O . ARG A 1 210 ? 8.257 10.956 11.073 1.00 17.14 202 ARG A O 1
ATOM 1481 N N . PRO A 1 211 ? 8.558 9.738 9.223 1.00 19.90 203 PRO A N 1
ATOM 1482 C CA . PRO A 1 211 ? 7.130 9.773 8.922 1.00 18.42 203 PRO A CA 1
ATOM 1483 C C . PRO A 1 211 ? 6.346 8.935 9.911 1.00 21.51 203 PRO A C 1
ATOM 1484 O O . PRO A 1 211 ? 6.836 7.935 10.444 1.00 19.50 203 PRO A O 1
ATOM 1488 N N . GLU A 1 212 ? 5.110 9.375 10.157 1.00 21.99 204 GLU A N 1
ATOM 1489 C CA . GLU A 1 212 ? 4.232 8.698 11.103 1.00 23.23 204 GLU A CA 1
ATOM 1490 C C . GLU A 1 212 ? 4.117 7.210 10.797 1.00 25.58 204 GLU A C 1
ATOM 1491 O O . GLU A 1 212 ? 4.158 6.372 11.707 1.00 23.73 204 GLU A O 1
ATOM 1497 N N . ALA A 1 213 ? 3.990 6.863 9.513 1.00 23.90 205 ALA A N 1
ATOM 1498 C CA . ALA A 1 213 ? 3.772 5.475 9.120 1.00 25.17 205 ALA A CA 1
ATOM 1499 C C . ALA A 1 213 ? 4.935 4.574 9.493 1.00 25.31 205 ALA A C 1
ATOM 1500 O O . ALA A 1 213 ? 4.768 3.351 9.529 1.00 26.59 205 ALA A O 1
ATOM 1502 N N . LEU A 1 214 ? 6.108 5.141 9.770 1.00 22.95 206 LEU A N 1
ATOM 1503 C CA . LEU A 1 214 ? 7.289 4.349 10.090 1.00 19.59 206 LEU A CA 1
ATOM 1504 C C . LEU A 1 214 ? 7.719 4.487 11.549 1.00 22.00 206 LEU A C 1
ATOM 1505 O O . LEU A 1 214 ? 8.832 4.069 11.892 1.00 17.64 206 LEU A O 1
ATOM 1510 N N . ARG A 1 215 ? 6.878 5.061 12.415 1.00 21.80 207 ARG A N 1
ATOM 1511 C CA . ARG A 1 215 ? 7.235 5.177 13.828 1.00 22.25 207 ARG A CA 1
ATOM 1512 C C . ARG A 1 215 ? 7.450 3.797 14.453 1.00 23.20 207 ARG A C 1
ATOM 1513 O O . ARG A 1 215 ? 6.885 2.789 14.015 1.00 21.29 207 ARG A O 1
ATOM 1515 N N . ASN A 1 216 ? 8.301 3.756 15.476 1.00 22.28 208 ASN A N 1
ATOM 1516 C CA . ASN A 1 216 ? 8.512 2.559 16.283 1.00 19.31 208 ASN A CA 1
ATOM 1517 C C . ASN A 1 216 ? 7.632 2.627 17.529 1.00 23.25 208 ASN A C 1
ATOM 1518 O O . ASN A 1 216 ? 7.631 3.640 18.236 1.00 25.77 208 ASN A O 1
ATOM 1523 N N . GLU A 1 217 ? 6.888 1.548 17.797 1.00 25.96 209 GLU A N 1
ATOM 1524 C CA . GLU A 1 217 ? 6.097 1.472 19.021 1.00 25.57 209 GLU A CA 1
ATOM 1525 C C . GLU A 1 217 ? 6.940 1.051 20.224 1.00 31.80 209 GLU A C 1
ATOM 1526 O O . GLU A 1 217 ? 6.593 1.387 21.360 1.00 39.99 209 GLU A O 1
ATOM 1528 N N . ALA A 1 218 ? 8.041 0.334 20.008 1.00 30.58 210 ALA A N 1
ATOM 1529 C CA . ALA A 1 218 ? 8.904 -0.090 21.105 1.00 30.49 210 ALA A CA 1
ATOM 1530 C C . ALA A 1 218 ? 9.850 1.030 21.521 1.00 30.33 210 ALA A C 1
ATOM 1531 O O . ALA A 1 218 ? 10.342 1.786 20.682 1.00 31.91 210 ALA A O 1
ATOM 1533 N N . GLN A 1 219 ? 10.114 1.125 22.824 1.00 29.97 211 GLN A N 1
ATOM 1534 C CA . GLN A 1 219 ? 11.064 2.110 23.319 1.00 28.15 211 GLN A CA 1
ATOM 1535 C C . GLN A 1 219 ? 12.482 1.738 22.886 1.00 25.68 211 GLN A C 1
ATOM 1536 O O . GLN A 1 219 ? 12.759 0.580 22.565 1.00 22.86 211 GLN A O 1
ATOM 1542 N N . PRO A 1 220 ? 13.398 2.706 22.858 1.00 24.93 212 PRO A N 1
ATOM 1543 C CA . PRO A 1 220 ? 14.758 2.401 22.402 1.00 21.93 212 PRO A CA 1
ATOM 1544 C C . PRO A 1 220 ? 15.446 1.419 23.339 1.00 22.29 212 PRO A C 1
ATOM 1545 O O . PRO A 1 220 ? 15.228 1.427 24.552 1.00 22.27 212 PRO A O 1
ATOM 1549 N N . THR A 1 221 ? 16.254 0.537 22.753 1.00 21.37 213 THR A N 1
ATOM 1550 C CA . THR A 1 221 ? 17.039 -0.405 23.525 1.00 21.01 213 THR A CA 1
ATOM 1551 C C . THR A 1 221 ? 18.267 0.291 24.109 1.00 23.68 213 THR A C 1
ATOM 1552 O O . THR A 1 221 ? 18.576 1.443 23.788 1.00 23.65 213 THR A O 1
ATOM 1556 N N . ARG A 1 222 ? 18.984 -0.441 24.963 1.00 21.86 214 ARG A N 1
ATOM 1557 C CA . ARG A 1 222 ? 20.188 0.101 25.578 1.00 24.27 214 ARG A CA 1
ATOM 1558 C C . ARG A 1 222 ? 21.219 0.498 24.521 1.00 24.70 214 ARG A C 1
ATOM 1559 O O . ARG A 1 222 ? 21.810 1.582 24.596 1.00 25.76 214 ARG A O 1
ATOM 1567 N N . SER A 1 223 ? 21.427 -0.348 23.507 1.00 20.52 215 SER A N 1
ATOM 1568 C CA . SER A 1 223 ? 22.427 -0.026 22.489 1.00 22.17 215 SER A CA 1
ATOM 1569 C C . SER A 1 223 ? 21.966 1.115 21.588 1.00 21.22 215 SER A C 1
ATOM 1570 O O . SER A 1 223 ? 22.797 1.881 21.084 1.00 17.28 215 SER A O 1
ATOM 1573 N N . GLN A 1 224 ? 20.658 1.225 21.355 1.00 17.35 216 GLN A N 1
ATOM 1574 C CA . GLN A 1 224 ? 20.147 2.318 20.545 1.00 16.57 216 GLN A CA 1
ATOM 1575 C C . GLN A 1 224 ? 20.302 3.644 21.273 1.00 18.61 216 GLN A C 1
ATOM 1576 O O . GLN A 1 224 ? 20.680 4.651 20.662 1.00 18.87 216 GLN A O 1
ATOM 1582 N N . LEU A 1 225 ? 20.025 3.660 22.582 1.00 21.01 217 LEU A N 1
ATOM 1583 C CA . LEU A 1 225 ? 20.250 4.871 23.369 1.00 21.35 217 LEU A CA 1
ATOM 1584 C C . LEU A 1 225 ? 21.727 5.254 23.358 1.00 25.10 217 LEU A C 1
ATOM 1585 O O . LEU A 1 225 ? 22.075 6.422 23.143 1.00 23.65 217 LEU A O 1
ATOM 1590 N N . ALA A 1 226 ? 22.611 4.270 23.560 1.00 24.03 218 ALA A N 1
ATOM 1591 C CA . ALA A 1 226 ? 24.048 4.528 23.518 1.00 21.22 218 ALA A CA 1
ATOM 1592 C C . ALA A 1 226 ? 24.473 5.110 22.171 1.00 21.75 218 ALA A C 1
ATOM 1593 O O . ALA A 1 226 ? 25.241 6.078 22.116 1.00 21.01 218 ALA A O 1
ATOM 1595 N N . ALA A 1 227 ? 23.986 4.527 21.067 1.00 18.86 219 ALA A N 1
ATOM 1596 C CA . ALA A 1 227 ? 24.389 5.004 19.746 1.00 18.24 219 ALA A CA 1
ATOM 1597 C C . ALA A 1 227 ? 23.897 6.427 19.505 1.00 21.81 219 ALA A C 1
ATOM 1598 O O . ALA A 1 227 ? 24.606 7.246 18.903 1.00 21.90 219 ALA A O 1
ATOM 1600 N N . ASP A 1 228 ? 22.677 6.727 19.953 1.00 19.54 220 ASP A N 1
ATOM 1601 C CA . ASP A 1 228 ? 22.132 8.068 19.788 1.00 22.50 220 ASP A CA 1
ATOM 1602 C C . ASP A 1 228 ? 22.988 9.084 20.537 1.00 24.07 220 ASP A C 1
ATOM 1603 O O . ASP A 1 228 ? 23.360 10.126 19.984 1.00 24.76 220 ASP A O 1
ATOM 1608 N N . ARG A 1 229 ? 23.339 8.777 21.790 1.00 18.32 221 ARG A N 1
ATOM 1609 C CA . ARG A 1 229 ? 24.171 9.690 22.568 1.00 23.14 221 ARG A CA 1
ATOM 1610 C C . ARG A 1 229 ? 25.552 9.850 21.938 1.00 25.38 221 ARG A C 1
ATOM 1611 O O . ARG A 1 229 ? 26.098 10.960 21.895 1.00 23.50 221 ARG A O 1
ATOM 1619 N N . GLN A 1 230 ? 26.117 8.755 21.418 1.00 22.40 222 GLN A N 1
ATOM 1620 C CA . GLN A 1 230 ? 27.417 8.823 20.760 1.00 22.74 222 GLN A CA 1
ATOM 1621 C C . GLN A 1 230 ? 27.375 9.746 19.550 1.00 19.91 222 GLN A C 1
ATOM 1622 O O . GLN A 1 230 ? 28.257 10.593 19.372 1.00 23.04 222 GLN A O 1
ATOM 1628 N N . LEU A 1 231 ? 26.361 9.586 18.698 1.00 17.82 223 LEU A N 1
ATOM 1629 C CA . LEU A 1 231 ? 26.262 10.407 17.493 1.00 22.89 223 LEU A CA 1
ATOM 1630 C C . LEU A 1 231 ? 26.133 11.890 17.833 1.00 21.56 223 LEU A C 1
ATOM 1631 O O . LEU A 1 231 ? 26.730 12.741 17.159 1.00 21.48 223 LEU A O 1
ATOM 1636 N N . GLN A 1 232 ? 25.358 12.220 18.870 1.00 20.22 224 GLN A N 1
ATOM 1637 C CA . GLN A 1 232 ? 25.210 13.622 19.261 1.00 22.54 224 GLN A CA 1
ATOM 1638 C C . GLN A 1 232 ? 26.552 14.232 19.643 1.00 26.50 224 GLN A C 1
ATOM 1639 O O . GLN A 1 232 ? 26.872 15.352 19.232 1.00 25.70 224 GLN A O 1
ATOM 1645 N N . ARG A 1 233 ? 27.344 13.512 20.449 1.00 24.75 225 ARG A N 1
ATOM 1646 C CA . ARG A 1 233 ? 28.659 14.013 20.839 1.00 26.88 225 ARG A CA 1
ATOM 1647 C C . ARG A 1 233 ? 29.569 14.167 19.630 1.00 26.24 225 ARG A C 1
ATOM 1648 O O . ARG A 1 233 ? 30.309 15.154 19.517 1.00 25.41 225 ARG A O 1
ATOM 1656 N N . ALA A 1 234 ? 29.541 13.190 18.723 1.00 24.82 226 ALA A N 1
ATOM 1657 C CA . ALA A 1 234 ? 30.378 13.257 17.530 1.00 25.59 226 ALA A CA 1
ATOM 1658 C C . ALA A 1 234 ? 29.983 14.442 16.661 1.00 28.36 226 ALA A C 1
ATOM 1659 O O . ALA A 1 234 ? 30.838 15.228 16.234 1.00 30.90 226 ALA A O 1
ATOM 1661 N N . VAL A 1 235 ? 28.681 14.590 16.403 1.00 21.61 227 VAL A N 1
ATOM 1662 C CA . VAL A 1 235 ? 28.194 15.687 15.570 1.00 20.26 227 VAL A CA 1
ATOM 1663 C C . VAL A 1 235 ? 28.544 17.033 16.196 1.00 22.69 227 VAL A C 1
ATOM 1664 O O . VAL A 1 235 ? 29.130 17.904 15.541 1.00 26.25 227 VAL A O 1
ATOM 1668 N N . ARG A 1 236 ? 28.226 17.215 17.483 1.00 22.82 228 ARG A N 1
ATOM 1669 C CA . ARG A 1 236 ? 28.427 18.513 18.124 1.00 28.04 228 ARG A CA 1
ATOM 1670 C C . ARG A 1 236 ? 29.898 18.927 18.166 1.00 33.53 228 ARG A C 1
ATOM 1671 O O . ARG A 1 236 ? 30.193 20.125 18.250 1.00 36.32 228 ARG A O 1
ATOM 1673 N N . SER A 1 237 ? 30.826 17.979 18.077 1.00 34.36 229 SER A N 1
ATOM 1674 C CA . SER A 1 237 ? 32.234 18.274 18.280 1.00 34.84 229 SER A CA 1
ATOM 1675 C C . SER A 1 237 ? 33.025 18.364 16.980 1.00 31.62 229 SER A C 1
ATOM 1676 O O . SER A 1 237 ? 34.256 18.454 17.027 1.00 33.61 229 SER A O 1
ATOM 1679 N N . GLY A 1 238 ? 32.361 18.346 15.826 1.00 26.90 230 GLY A N 1
ATOM 1680 C CA . GLY A 1 238 ? 33.081 18.488 14.567 1.00 28.37 230 GLY A CA 1
ATOM 1681 C C . GLY A 1 238 ? 33.679 19.880 14.427 1.00 29.55 230 GLY A C 1
ATOM 1682 O O . GLY A 1 238 ? 33.036 20.886 14.729 1.00 29.23 230 GLY A O 1
ATOM 1683 N N . LYS A 1 239 ? 34.934 19.934 13.956 1.00 28.69 231 LYS A N 1
ATOM 1684 C CA . LYS A 1 239 ? 35.684 21.188 13.911 1.00 30.20 231 LYS A CA 1
ATOM 1685 C C . LYS A 1 239 ? 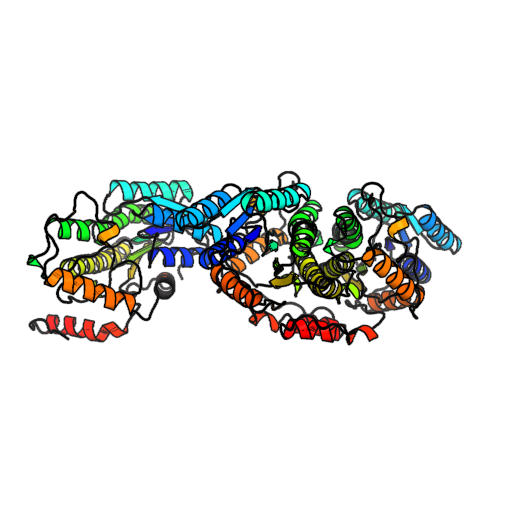35.481 21.981 12.625 1.00 31.78 231 LYS A C 1
ATOM 1686 O O . LYS A 1 239 ? 35.788 23.179 12.603 1.00 34.26 231 LYS A O 1
ATOM 1688 N N . LEU A 1 240 ? 34.986 21.357 11.560 1.00 22.45 232 LEU A N 1
ATOM 1689 C CA . LEU A 1 240 ? 34.559 22.074 10.365 1.00 22.48 232 LEU A CA 1
ATOM 1690 C C . LEU A 1 240 ? 33.048 22.260 10.380 1.00 24.44 232 LEU A C 1
ATOM 1691 O O . LEU A 1 240 ? 32.308 21.344 10.744 1.00 28.60 232 LEU A O 1
ATOM 1696 N N . GLY A 1 241 ? 32.589 23.440 9.948 1.00 19.91 233 GLY A N 1
ATOM 1697 C CA . GLY A 1 241 ? 31.170 23.721 9.891 1.00 19.19 233 GLY A CA 1
ATOM 1698 C C . GLY A 1 241 ? 30.562 23.429 8.521 1.00 18.17 233 GLY A C 1
ATOM 1699 O O . GLY A 1 241 ? 31.252 23.114 7.551 1.00 20.44 233 GLY A O 1
ATOM 1700 N N . ALA A 1 242 ? 29.231 23.543 8.455 1.00 17.32 234 ALA A N 1
ATOM 1701 C CA . ALA A 1 242 ? 28.540 23.296 7.194 1.00 15.80 234 ALA A CA 1
ATOM 1702 C C . ALA A 1 242 ? 29.007 24.266 6.114 1.00 15.81 234 ALA A C 1
ATOM 1703 O O . ALA A 1 242 ? 29.097 23.899 4.937 1.00 17.36 234 ALA A O 1
ATOM 1705 N N . THR A 1 243 ? 29.301 25.513 6.499 1.00 17.11 235 THR A N 1
ATOM 1706 C CA . THR A 1 243 ? 29.829 26.496 5.555 1.00 18.79 235 THR A CA 1
ATOM 1707 C C . THR A 1 243 ? 31.142 26.029 4.940 1.00 19.94 235 THR A C 1
ATOM 1708 O O . THR A 1 243 ? 31.389 26.228 3.744 1.00 19.38 235 THR A O 1
ATOM 1712 N N . ASP A 1 244 ? 32.004 25.414 5.745 1.00 21.47 236 ASP A N 1
ATOM 1713 C CA . ASP A 1 244 ? 33.250 24.884 5.206 1.00 23.05 236 ASP A CA 1
ATOM 1714 C C . ASP A 1 244 ? 32.977 23.747 4.230 1.00 18.87 236 ASP A C 1
ATOM 1715 O O . ASP A 1 244 ? 33.603 23.670 3.169 1.00 19.79 236 ASP A O 1
ATOM 1720 N N . VAL A 1 245 ? 32.035 22.864 4.562 1.00 16.39 237 VAL A N 1
ATOM 1721 C CA . VAL A 1 245 ? 31.701 21.773 3.650 1.00 17.15 237 VAL A CA 1
ATOM 1722 C C . VAL A 1 245 ? 31.175 22.331 2.324 1.00 17.33 237 VAL A C 1
ATOM 1723 O O . VAL A 1 245 ? 31.536 21.842 1.246 1.00 16.52 237 VAL A O 1
ATOM 1727 N N . ALA A 1 246 ? 30.338 23.378 2.377 1.00 15.87 238 ALA A N 1
ATOM 1728 C CA . ALA A 1 246 ? 29.838 23.983 1.139 1.00 16.42 238 ALA A CA 1
ATOM 1729 C C . ALA A 1 246 ? 30.981 24.556 0.303 1.00 19.36 238 ALA A C 1
ATOM 1730 O O . ALA A 1 246 ? 31.048 24.339 -0.914 1.00 16.77 238 ALA A O 1
ATOM 1732 N N . THR A 1 247 ? 31.891 25.296 0.944 1.00 15.43 239 THR A N 1
ATOM 1733 C CA . THR A 1 247 ? 33.033 25.854 0.227 1.00 19.90 239 THR A CA 1
ATOM 1734 C C . THR A 1 247 ? 33.830 24.752 -0.461 1.00 22.56 239 THR A C 1
ATOM 1735 O O . THR A 1 247 ? 34.116 24.833 -1.662 1.00 19.92 239 THR A O 1
ATOM 1739 N N . LEU A 1 248 ? 34.187 23.704 0.288 1.00 20.27 240 LEU A N 1
ATOM 1740 C CA . LEU A 1 248 ? 34.994 22.624 -0.278 1.00 20.64 240 LEU A CA 1
ATOM 1741 C C . LEU A 1 248 ? 34.247 21.904 -1.390 1.00 20.02 240 LEU A C 1
ATOM 1742 O O . LEU A 1 248 ? 34.853 21.497 -2.392 1.00 19.16 240 LEU A O 1
ATOM 1747 N N . THR A 1 249 ? 32.928 21.739 -1.235 1.00 16.49 241 THR A N 1
ATOM 1748 C CA . THR A 1 249 ? 32.158 21.034 -2.257 1.00 18.70 241 THR A CA 1
ATOM 1749 C C . THR A 1 249 ? 32.119 21.827 -3.559 1.00 18.96 241 THR A C 1
ATOM 1750 O O . THR A 1 249 ? 32.282 21.254 -4.643 1.00 17.38 241 THR A O 1
ATOM 1754 N N . PHE A 1 250 ? 31.911 23.145 -3.481 1.00 13.60 242 PHE A N 1
ATOM 1755 C CA . PHE A 1 250 ? 31.855 23.920 -4.714 1.00 15.15 242 PHE A CA 1
ATOM 1756 C C . PHE A 1 250 ? 33.224 24.007 -5.378 1.00 17.97 242 PHE A C 1
ATOM 1757 O O . PHE A 1 250 ? 33.308 24.049 -6.611 1.00 19.95 242 PHE A O 1
ATOM 1765 N N . GLU A 1 251 ? 34.303 24.033 -4.592 1.00 18.41 243 GLU A N 1
ATOM 1766 C CA . GLU A 1 251 ? 35.634 23.954 -5.187 1.00 19.01 243 GLU A CA 1
ATOM 1767 C C . GLU A 1 251 ? 35.796 22.665 -5.979 1.00 21.28 243 GLU A C 1
ATOM 1768 O O . GLU A 1 251 ? 36.377 22.663 -7.070 1.00 22.61 243 GLU A O 1
ATOM 1774 N N . ALA A 1 252 ? 35.283 21.555 -5.443 1.00 20.39 244 ALA A N 1
ATOM 1775 C CA . ALA A 1 252 ? 35.416 20.272 -6.120 1.00 18.26 244 ALA A CA 1
ATOM 1776 C C . ALA A 1 252 ? 34.595 20.239 -7.400 1.00 17.07 244 ALA A C 1
ATOM 1777 O O . ALA A 1 252 ? 35.056 19.729 -8.428 1.00 17.43 244 ALA A O 1
ATOM 1779 N N . ILE A 1 253 ? 33.373 20.768 -7.350 1.00 15.36 245 ILE A N 1
ATOM 1780 C CA . ILE A 1 253 ? 32.546 20.846 -8.549 1.00 17.94 245 ILE A CA 1
ATOM 1781 C C . ILE A 1 253 ? 33.261 21.646 -9.630 1.00 19.36 245 ILE A C 1
ATOM 1782 O O . ILE A 1 253 ? 33.293 21.247 -10.802 1.00 21.67 245 ILE A O 1
ATOM 1787 N N . ALA A 1 254 ? 33.859 22.778 -9.256 1.00 18.94 246 ALA A N 1
ATOM 1788 C CA . ALA A 1 254 ? 34.561 23.593 -10.247 1.00 19.73 246 ALA A CA 1
ATOM 1789 C C . ALA A 1 254 ? 35.638 22.788 -10.966 1.00 21.52 246 ALA A C 1
ATOM 1790 O O . ALA A 1 254 ? 35.858 22.966 -12.172 1.00 23.61 246 ALA A O 1
ATOM 1792 N N . GLU A 1 255 ? 36.314 21.898 -10.246 1.00 19.67 247 GLU A N 1
ATOM 1793 C CA . GLU A 1 255 ? 37.352 21.047 -10.815 1.00 21.26 247 GLU A CA 1
ATOM 1794 C C . GLU A 1 255 ? 36.808 19.715 -11.316 1.00 20.70 247 GLU A C 1
ATOM 1795 O O . GLU A 1 255 ? 37.577 18.910 -11.851 1.00 22.21 247 GLU A O 1
ATOM 1801 N N . ARG A 1 256 ? 35.504 19.475 -11.158 1.00 23.76 248 ARG A N 1
ATOM 1802 C CA . ARG A 1 256 ? 34.869 18.210 -11.527 1.00 19.54 248 ARG A CA 1
ATOM 1803 C C . ARG A 1 256 ? 35.576 17.031 -10.869 1.00 20.74 248 ARG A C 1
ATOM 1804 O O . ARG A 1 256 ? 35.704 15.946 -11.445 1.00 21.43 248 ARG A O 1
ATOM 1812 N N . ARG A 1 257 ? 36.030 17.248 -9.637 1.00 17.87 249 ARG A N 1
ATOM 1813 C CA . ARG A 1 257 ? 36.671 16.192 -8.872 1.00 18.16 249 ARG A CA 1
ATOM 1814 C C . ARG A 1 257 ? 35.609 15.263 -8.296 1.00 17.10 249 ARG A C 1
ATOM 1815 O O . ARG A 1 257 ? 34.601 15.725 -7.746 1.00 15.88 249 ARG A O 1
ATOM 1823 N N . PHE A 1 258 ? 35.830 13.953 -8.414 1.00 18.04 250 PHE A N 1
ATOM 1824 C CA . PHE A 1 258 ? 34.789 13.010 -8.005 1.00 16.12 250 PHE A CA 1
ATOM 1825 C C . PHE A 1 258 ? 34.718 12.843 -6.488 1.00 14.85 250 PHE A C 1
ATOM 1826 O O . PHE A 1 258 ? 33.666 13.053 -5.884 1.00 14.95 250 PHE A O 1
ATOM 1834 N N . TYR A 1 259 ? 35.821 12.452 -5.856 1.00 15.34 251 TYR A N 1
ATOM 1835 C CA . TYR A 1 259 ? 35.825 12.210 -4.415 1.00 16.58 251 TYR A CA 1
ATOM 1836 C C . TYR A 1 259 ? 36.028 13.513 -3.644 1.00 20.67 251 TYR A C 1
ATOM 1837 O O . TYR A 1 259 ? 37.079 14.156 -3.767 1.00 19.53 251 TYR A O 1
ATOM 1846 N N . ILE A 1 260 ? 35.047 13.887 -2.822 1.00 16.26 252 ILE A N 1
ATOM 1847 C CA . ILE A 1 260 ? 35.141 15.083 -1.995 1.00 14.46 252 ILE A CA 1
ATOM 18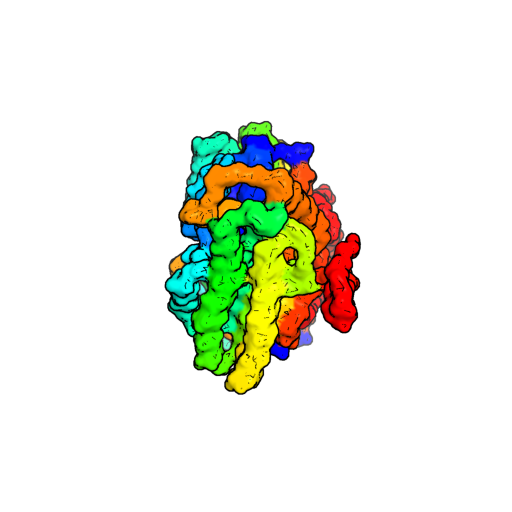48 C C . ILE A 1 260 ? 35.225 14.620 -0.549 1.00 14.50 252 ILE A C 1
ATOM 1849 O O . ILE A 1 260 ? 34.198 14.366 0.091 1.00 16.55 252 ILE A O 1
ATOM 1854 N N . LEU A 1 261 ? 36.451 14.518 -0.037 1.00 16.65 253 LEU A N 1
ATOM 1855 C CA A LEU A 1 261 ? 36.705 14.181 1.360 0.69 18.54 253 LEU A CA 1
ATOM 1856 C CA B LEU A 1 261 ? 36.712 14.182 1.359 0.31 19.34 253 LEU A CA 1
ATOM 1857 C C . LEU A 1 261 ? 36.989 15.484 2.098 1.00 21.06 253 LEU A C 1
ATOM 1858 O O . LEU A 1 261 ? 38.104 16.009 2.051 1.00 21.99 253 LEU A O 1
ATOM 1867 N N . THR A 1 262 ? 35.971 16.007 2.781 1.00 19.28 254 THR A N 1
ATOM 1868 C CA . THR A 1 262 ? 36.138 17.253 3.522 1.00 19.26 254 THR A CA 1
ATOM 1869 C C . THR A 1 262 ? 37.023 17.089 4.749 1.00 20.03 254 THR A C 1
ATOM 1870 O O . THR A 1 262 ? 37.601 18.072 5.215 1.00 20.36 254 THR A O 1
ATOM 1874 N N . HIS A 1 263 ? 37.134 15.878 5.289 1.00 21.39 255 HIS A N 1
ATOM 1875 C CA . HIS A 1 263 ? 37.949 15.599 6.468 1.00 23.08 255 HIS A CA 1
ATOM 1876 C C . HIS A 1 263 ? 38.957 14.518 6.095 1.00 27.17 255 HIS A C 1
ATOM 1877 O O . HIS A 1 263 ? 38.802 13.352 6.483 1.00 26.94 255 HIS A O 1
ATOM 1884 N N . PRO A 1 264 ? 40.000 14.866 5.334 1.00 26.97 256 PRO A N 1
ATOM 1885 C CA . PRO A 1 264 ? 40.922 13.827 4.841 1.00 24.99 256 PRO A CA 1
ATOM 1886 C C . PRO A 1 264 ? 41.694 13.133 5.944 1.00 26.52 256 PRO A C 1
ATOM 1887 O O . PRO A 1 264 ? 42.338 12.113 5.670 1.00 30.04 256 PRO A O 1
ATOM 1891 N N . ALA A 1 265 ? 41.630 13.633 7.181 1.00 26.87 257 ALA A N 1
ATOM 1892 C CA . ALA A 1 265 ? 42.246 12.931 8.301 1.00 28.39 257 ALA A CA 1
ATOM 1893 C C . ALA A 1 265 ? 41.685 11.533 8.474 1.00 31.35 257 ALA A C 1
ATOM 1894 O O . ALA A 1 265 ? 42.345 10.678 9.071 1.00 34.02 257 ALA A O 1
ATOM 1896 N N . ILE A 1 266 ? 40.476 11.284 7.967 1.00 27.25 258 ILE A N 1
ATOM 1897 C CA . ILE A 1 266 ? 39.859 9.970 8.077 1.00 24.90 258 ILE A CA 1
ATOM 1898 C C . ILE A 1 266 ? 40.603 8.900 7.285 1.00 23.57 258 ILE A C 1
ATOM 1899 O O . ILE A 1 266 ? 40.376 7.704 7.499 1.00 23.72 258 ILE A O 1
ATOM 1904 N N . LEU A 1 267 ? 41.516 9.290 6.396 1.00 25.79 259 LEU A N 1
ATOM 1905 C CA . LEU A 1 267 ? 42.033 8.332 5.425 1.00 28.32 259 LEU A CA 1
ATOM 1906 C C . LEU A 1 267 ? 42.843 7.221 6.084 1.00 29.84 259 LEU A C 1
ATOM 1907 O O . LEU A 1 267 ? 42.918 6.114 5.541 1.00 28.75 259 LEU A O 1
ATOM 1912 N N . ALA A 1 268 ? 43.443 7.480 7.250 1.00 27.41 260 ALA A N 1
ATOM 1913 C CA . ALA A 1 268 ? 44.131 6.405 7.960 1.00 24.63 260 ALA A CA 1
ATOM 1914 C C . ALA A 1 268 ? 43.163 5.289 8.320 1.00 26.55 260 ALA A C 1
ATOM 1915 O O . ALA A 1 268 ? 43.476 4.106 8.145 1.00 27.79 260 ALA A O 1
ATOM 1917 N N . THR A 1 269 ? 41.972 5.650 8.809 1.00 23.02 261 THR A N 1
ATOM 1918 C CA . THR A 1 269 ? 40.965 4.654 9.164 1.00 21.60 261 THR A CA 1
ATOM 1919 C C . THR A 1 269 ? 40.421 3.955 7.922 1.00 24.96 261 THR A C 1
ATOM 1920 O O . THR A 1 269 ? 40.155 2.745 7.943 1.00 23.90 261 THR A O 1
ATOM 1924 N N . VAL A 1 270 ? 40.249 4.700 6.831 1.00 22.62 262 VAL A N 1
ATOM 1925 C CA . VAL A 1 270 ? 39.786 4.096 5.586 1.00 22.86 262 VAL A CA 1
ATOM 1926 C C . VAL A 1 270 ? 40.805 3.078 5.087 1.00 20.63 262 VAL A C 1
ATOM 1927 O O . VAL A 1 270 ? 40.456 1.955 4.708 1.00 17.84 262 VAL A O 1
ATOM 1931 N N . ARG A 1 271 ? 42.085 3.452 5.105 1.00 19.88 263 ARG A N 1
ATOM 1932 C CA . ARG A 1 271 ? 43.141 2.534 4.696 1.00 23.35 263 ARG A CA 1
ATOM 1933 C C . ARG A 1 271 ? 43.108 1.255 5.523 1.00 24.23 263 ARG A C 1
ATOM 1934 O O . ARG A 1 271 ? 43.370 0.162 5.004 1.00 19.67 263 ARG A O 1
ATOM 1942 N N . LEU A 1 272 ? 42.771 1.372 6.812 1.00 24.17 264 LEU A N 1
ATOM 1943 C CA . LEU A 1 272 ? 42.722 0.198 7.679 1.00 22.55 264 LEU A CA 1
ATOM 1944 C C . LEU A 1 272 ? 41.658 -0.785 7.208 1.00 18.77 264 LEU A C 1
ATOM 1945 O O . LEU A 1 272 ? 41.903 -1.994 7.126 1.00 18.83 264 LEU A O 1
ATOM 1950 N N . ARG A 1 273 ? 40.462 -0.275 6.902 1.00 17.86 265 ARG A N 1
ATOM 1951 C CA . ARG A 1 273 ? 39.392 -1.124 6.393 1.00 17.56 265 ARG A CA 1
ATOM 1952 C C . ARG A 1 273 ? 39.786 -1.745 5.060 1.00 19.12 265 ARG A C 1
ATOM 1953 O O . ARG A 1 273 ? 39.558 -2.940 4.831 1.00 16.70 265 ARG A O 1
ATOM 1961 N N . HIS A 1 274 ? 40.393 -0.949 4.171 1.00 20.37 266 HIS A N 1
ATOM 1962 C CA . HIS A 1 274 ? 40.814 -1.475 2.876 1.00 20.71 266 HIS A CA 1
ATOM 1963 C C . HIS A 1 274 ? 41.850 -2.571 3.056 1.00 21.60 266 HIS A C 1
ATOM 1964 O O . HIS A 1 274 ? 41.830 -3.587 2.348 1.00 19.76 266 HIS A O 1
ATOM 1971 N N . GLU A 1 275 ? 42.747 -2.395 4.027 1.00 21.06 267 GLU A N 1
ATOM 1972 C CA . GLU A 1 275 ? 43.734 -3.429 4.306 1.00 24.07 267 GLU A CA 1
ATOM 1973 C C . GLU A 1 275 ? 43.072 -4.709 4.811 1.00 22.83 267 GLU A C 1
ATOM 1974 O O . GLU A 1 275 ? 43.472 -5.809 4.418 1.00 22.79 267 GLU A O 1
ATOM 1980 N N . ASP A 1 276 ? 42.073 -4.590 5.697 1.00 21.57 268 ASP A N 1
ATOM 1981 C CA . ASP A 1 276 ? 41.302 -5.761 6.118 1.00 19.23 268 ASP A CA 1
ATOM 1982 C C . ASP A 1 276 ? 40.831 -6.559 4.911 1.00 18.58 268 ASP A C 1
ATOM 1983 O O . ASP A 1 276 ? 40.982 -7.786 4.859 1.00 17.80 268 ASP A O 1
ATOM 1988 N N . ILE A 1 277 ? 40.250 -5.865 3.928 1.00 17.79 269 ILE A N 1
ATOM 1989 C CA . ILE A 1 277 ? 39.669 -6.532 2.767 1.00 16.87 269 ILE A CA 1
ATOM 1990 C C . ILE A 1 277 ? 40.759 -7.171 1.921 1.00 20.86 269 ILE A C 1
ATOM 1991 O O . ILE A 1 277 ? 40.683 -8.356 1.572 1.00 20.19 269 ILE A O 1
ATOM 1996 N N . GLU A 1 278 ? 41.785 -6.391 1.572 1.00 21.55 270 GLU A N 1
ATOM 1997 C CA . GLU A 1 278 ? 42.863 -6.910 0.737 1.00 24.20 270 GLU A CA 1
ATOM 1998 C C . GLU A 1 278 ? 43.566 -8.105 1.383 1.00 28.66 270 GLU A C 1
ATOM 1999 O O . GLU A 1 278 ? 44.032 -9.007 0.673 1.00 29.47 270 GLU A O 1
ATOM 2005 N N . LEU A 1 279 ? 43.625 -8.148 2.718 1.00 25.70 271 LEU A N 1
ATOM 2006 C CA . LEU A 1 279 ? 44.255 -9.244 3.444 1.00 25.60 271 LEU A CA 1
ATOM 2007 C C . LEU A 1 279 ? 43.276 -10.336 3.856 1.00 28.55 271 LEU A C 1
ATOM 2008 O O . LEU A 1 279 ? 43.700 -11.319 4.479 1.00 31.27 271 LEU A O 1
ATOM 2013 N N . GLN A 1 280 ? 41.991 -10.198 3.525 1.00 22.01 272 GLN A N 1
ATOM 2014 C CA . GLN A 1 280 ? 40.979 -11.165 3.942 1.00 19.97 272 GLN A CA 1
ATOM 2015 C C . GLN A 1 280 ? 41.081 -11.422 5.442 1.00 21.33 272 GLN A C 1
ATOM 2016 O O . GLN A 1 280 ? 41.031 -12.560 5.914 1.00 19.75 272 GLN A O 1
ATOM 2022 N N . ARG A 1 281 ? 41.257 -10.333 6.187 1.00 18.95 273 ARG A N 1
ATOM 2023 C CA . ARG A 1 281 ? 41.460 -10.331 7.627 1.00 18.76 273 ARG A CA 1
ATOM 2024 C C . ARG A 1 281 ? 40.182 -9.859 8.308 1.00 18.26 273 ARG A C 1
ATOM 2025 O O . ARG A 1 281 ? 39.539 -8.918 7.838 1.00 19.25 273 ARG A O 1
ATOM 2033 N N . ASN A 1 282 ? 39.805 -10.520 9.402 1.00 19.65 274 ASN A N 1
ATOM 2034 C CA . ASN A 1 282 ? 38.580 -10.143 10.100 1.00 18.33 274 ASN A CA 1
ATOM 2035 C C . ASN A 1 282 ? 38.620 -8.662 10.475 1.00 19.09 274 ASN A C 1
ATOM 2036 O O . ASN A 1 282 ? 39.684 -8.138 10.816 1.00 22.24 274 ASN A O 1
ATOM 2041 N N . PRO A 1 283 ? 37.491 -7.961 10.406 1.00 17.96 275 PRO A N 1
ATOM 2042 C CA . PRO A 1 283 ? 37.504 -6.498 10.553 1.00 17.96 275 PRO A CA 1
ATOM 2043 C C . PRO A 1 283 ? 38.213 -6.024 11.813 1.00 21.89 275 PRO A C 1
ATOM 2044 O O . PRO A 1 283 ? 37.994 -6.542 12.909 1.00 22.53 275 PRO A O 1
ATOM 2048 N N . THR A 1 284 ? 39.080 -5.032 11.639 1.00 20.20 276 THR A N 1
ATOM 2049 C CA . THR A 1 284 ? 39.796 -4.414 12.748 1.00 21.03 276 THR A CA 1
ATOM 2050 C C . THR A 1 284 ? 38.936 -3.326 13.372 1.00 28.81 276 THR A C 1
ATOM 2051 O O . THR A 1 284 ? 38.363 -2.494 12.660 1.00 30.37 276 THR A O 1
ATOM 2055 N N . ASP A 1 285 ? 38.867 -3.316 14.699 1.00 39.12 277 ASP A N 1
ATOM 2056 C CA . ASP A 1 285 ? 38.353 -2.152 15.414 1.00 49.71 277 ASP A CA 1
ATOM 2057 C C . ASP A 1 285 ? 39.498 -1.186 15.702 1.00 52.62 277 ASP A C 1
ATOM 2058 O O . ASP A 1 285 ? 40.426 -1.550 16.436 1.00 52.74 277 ASP A O 1
ATOM 2063 N N . PRO A 1 286 ? 39.489 0.038 15.145 1.00 54.66 278 PRO A N 1
ATOM 2064 C CA . PRO A 1 286 ? 40.597 0.993 15.337 1.00 55.62 278 PRO A CA 1
ATOM 2065 C C . PRO A 1 286 ? 40.546 1.848 16.623 1.00 55.18 278 PRO A C 1
ATOM 2066 O O . PRO A 1 286 ? 40.096 1.437 17.700 1.00 54.93 278 PRO A O 1
ATOM 2070 N N . MET B 1 9 ? 26.281 50.547 30.530 1.00 43.80 1 MET B N 1
ATOM 2071 C CA . MET B 1 9 ? 25.994 50.070 29.180 1.00 49.58 1 MET B CA 1
ATOM 2072 C C . MET B 1 9 ? 24.520 50.235 28.825 1.00 50.53 1 MET B C 1
ATOM 2073 O O . MET B 1 9 ? 23.663 50.344 29.706 1.00 53.85 1 MET B O 1
ATOM 2078 N N . PHE B 1 10 ? 24.239 50.260 27.522 1.00 43.60 2 PHE B N 1
ATOM 2079 C CA . PHE B 1 10 ? 22.875 50.442 27.037 1.00 34.19 2 PHE B CA 1
ATOM 2080 C C . PHE B 1 10 ? 22.076 49.164 27.259 1.00 35.44 2 PHE B C 1
ATOM 2081 O O . PHE B 1 10 ? 22.536 48.068 26.925 1.00 35.50 2 PHE B O 1
ATOM 2089 N N . GLU B 1 11 ? 20.883 49.305 27.837 1.00 31.18 3 GLU B N 1
ATOM 2090 C CA . GLU B 1 11 ? 20.034 48.162 28.156 1.00 31.26 3 GLU B CA 1
ATOM 2091 C C . GLU B 1 11 ? 19.045 47.907 27.022 1.00 28.46 3 GLU B C 1
ATOM 2092 O O . GLU B 1 11 ? 18.408 48.838 26.516 1.00 30.36 3 GLU B O 1
ATOM 2098 N N . PHE B 1 12 ? 18.921 46.648 26.624 1.00 21.42 4 PHE B N 1
ATOM 2099 C CA . PHE B 1 12 ? 18.043 46.269 25.524 1.00 19.51 4 PHE B CA 1
ATOM 2100 C C . PHE B 1 12 ? 16.806 45.496 25.961 1.00 19.73 4 PHE B C 1
ATOM 2101 O O . PHE B 1 12 ? 15.725 45.714 25.411 1.00 19.35 4 PHE B O 1
ATOM 2109 N N . ASP B 1 13 ? 16.936 44.583 26.920 1.00 22.13 5 ASP B N 1
ATOM 2110 C CA . ASP B 1 13 ? 15.835 43.691 27.255 1.00 20.10 5 ASP B CA 1
ATOM 2111 C C . ASP B 1 13 ? 14.642 44.493 27.754 1.00 18.94 5 ASP B C 1
ATOM 2112 O O . ASP B 1 13 ? 14.774 45.314 28.665 1.00 21.47 5 ASP B O 1
ATOM 2117 N N . GLY B 1 14 ? 13.478 44.261 27.143 1.00 15.28 6 GLY B N 1
ATOM 2118 C CA . GLY B 1 14 ? 12.272 44.989 27.477 1.00 16.24 6 GLY B CA 1
ATOM 2119 C C . GLY B 1 14 ? 12.120 46.347 26.819 1.00 20.74 6 GLY B C 1
ATOM 2120 O O . GLY B 1 14 ? 11.073 46.986 27.000 1.00 20.69 6 GLY B O 1
ATOM 2121 N N . LYS B 1 15 ? 13.124 46.816 26.071 1.00 19.55 7 LYS B N 1
ATOM 2122 C CA . LYS B 1 15 ? 13.076 48.094 25.371 1.00 18.87 7 LYS B CA 1
ATOM 2123 C C . LYS B 1 15 ? 12.467 47.933 23.974 1.00 19.94 7 LYS B C 1
ATOM 2124 O O . LYS B 1 15 ? 12.325 46.825 23.452 1.00 19.15 7 LYS B O 1
ATOM 2130 N N . VAL B 1 16 ? 12.117 49.064 23.359 1.00 14.66 8 VAL B N 1
ATOM 2131 C CA . VAL B 1 16 ? 11.393 49.079 22.091 1.00 17.01 8 VAL B CA 1
ATOM 2132 C C . VAL B 1 16 ? 12.319 49.538 20.970 1.00 17.85 8 VAL B C 1
ATOM 2133 O O . VAL B 1 16 ? 12.897 50.631 21.037 1.00 17.81 8 VAL B O 1
ATOM 2137 N N . ALA B 1 17 ? 12.429 48.718 19.926 1.00 16.48 9 ALA B N 1
ATOM 2138 C CA . ALA B 1 17 ? 13.190 49.055 18.727 1.00 16.71 9 ALA B CA 1
ATOM 2139 C C . ALA B 1 17 ? 12.243 49.263 17.550 1.00 16.36 9 ALA B C 1
ATOM 2140 O O . ALA B 1 17 ? 11.330 48.460 17.330 1.00 17.19 9 ALA B O 1
ATOM 2142 N N . VAL B 1 18 ? 12.451 50.353 16.817 1.00 11.29 10 VAL B N 1
ATOM 2143 C CA . VAL B 1 18 ? 11.779 50.622 15.550 1.00 9.65 10 VAL B CA 1
ATOM 2144 C C . VAL B 1 18 ? 12.820 50.465 14.455 1.00 12.83 10 VAL B C 1
ATOM 2145 O O . VAL B 1 18 ? 13.877 51.111 14.504 1.00 12.74 10 VAL B O 1
ATOM 2149 N N . ILE B 1 19 ? 12.529 49.616 13.470 1.00 13.08 11 ILE B N 1
ATOM 2150 C CA . ILE B 1 19 ? 13.483 49.299 12.414 1.00 11.78 11 ILE B CA 1
ATOM 2151 C C . ILE B 1 19 ? 12.811 49.510 11.068 1.00 16.15 11 ILE B C 1
ATOM 2152 O O . ILE B 1 19 ? 11.778 48.889 10.785 1.00 11.55 11 ILE B O 1
ATOM 2157 N N . THR B 1 20 ? 13.400 50.367 10.234 1.00 14.58 12 THR B N 1
ATOM 2158 C CA . THR B 1 20 ? 12.942 50.522 8.861 1.00 14.91 12 THR B CA 1
ATOM 2159 C C . THR B 1 20 ? 13.769 49.630 7.938 1.00 15.72 12 THR B C 1
ATOM 2160 O O . THR B 1 20 ? 14.913 49.271 8.247 1.00 14.65 12 THR B O 1
ATOM 2164 N N . GLY B 1 21 ? 13.174 49.254 6.806 1.00 11.71 13 GLY B N 1
ATOM 2165 C CA . GLY B 1 21 ? 13.801 48.269 5.948 1.00 14.68 13 GLY B CA 1
ATOM 2166 C C . GLY B 1 21 ? 13.864 46.889 6.572 1.00 14.83 13 GLY B C 1
ATOM 2167 O O . GLY B 1 21 ? 14.756 46.097 6.236 1.00 13.41 13 GLY B O 1
ATOM 2168 N N . ALA B 1 22 ? 12.936 46.586 7.479 1.00 12.60 14 ALA B N 1
ATOM 2169 C CA . ALA B 1 22 ? 12.972 45.362 8.270 1.00 10.32 14 ALA B CA 1
ATOM 2170 C C . ALA B 1 22 ? 12.584 44.113 7.485 1.00 15.75 14 ALA B C 1
ATOM 2171 O O . ALA B 1 22 ? 12.716 43.006 8.020 1.00 17.02 14 ALA B O 1
ATOM 2173 N N . GLY B 1 23 ? 12.135 44.245 6.233 1.00 12.26 15 GLY B N 1
ATOM 2174 C CA . GLY B 1 23 ? 11.746 43.075 5.466 1.00 13.35 15 GLY B CA 1
ATOM 2175 C C . GLY B 1 23 ? 12.887 42.249 4.909 1.00 15.50 15 GLY B C 1
ATOM 2176 O O . GLY B 1 23 ? 12.659 41.116 4.461 1.00 15.19 15 GLY B O 1
ATOM 2177 N N . SER B 1 24 ? 14.109 42.771 4.941 1.00 12.18 16 SER B N 1
ATOM 2178 C CA . SER B 1 24 ? 15.211 42.152 4.217 1.00 10.24 16 SER B CA 1
ATOM 2179 C C . SER B 1 24 ? 16.521 42.625 4.831 1.00 11.81 16 SER B C 1
ATOM 2180 O O . SER B 1 24 ? 16.544 43.555 5.638 1.00 12.99 16 SER B O 1
ATOM 2183 N N . GLY B 1 25 ? 17.607 41.942 4.464 1.00 11.05 17 GLY B N 1
ATOM 2184 C CA . GLY B 1 25 ? 18.962 42.442 4.709 1.00 9.67 17 GLY B CA 1
ATOM 2185 C C . GLY B 1 25 ? 19.253 42.868 6.139 1.00 9.23 17 GLY B C 1
ATOM 2186 O O . GLY B 1 25 ? 18.931 42.161 7.102 1.00 9.91 17 GLY B O 1
ATOM 2187 N N . PHE B 1 26 ? 19.896 44.037 6.286 1.00 11.48 18 PHE B N 1
ATOM 2188 C CA . PHE B 1 26 ? 20.295 44.514 7.613 1.00 11.89 18 PHE B CA 1
ATOM 2189 C C . PHE B 1 26 ? 19.095 44.673 8.534 1.00 10.48 18 PHE B C 1
ATOM 2190 O O . PHE B 1 26 ? 19.159 44.310 9.714 1.00 14.26 18 PHE B O 1
ATOM 2198 N N . GLY B 1 27 ? 18.010 45.260 8.033 1.00 10.42 19 GLY B N 1
ATOM 2199 C CA . GLY B 1 27 ? 16.876 45.527 8.902 1.00 10.07 19 GLY B CA 1
ATOM 2200 C C . GLY B 1 27 ? 16.325 44.260 9.524 1.00 13.11 19 GLY B C 1
ATOM 2201 O O . GLY B 1 27 ? 16.071 44.199 10.735 1.00 11.89 19 GLY B O 1
ATOM 2202 N N . ARG B 1 28 ? 16.158 43.222 8.702 1.00 10.56 20 ARG B N 1
ATOM 2203 C CA . ARG B 1 28 ? 15.710 41.931 9.207 1.00 11.98 20 ARG B CA 1
ATOM 2204 C C . ARG B 1 28 ? 16.675 41.384 10.254 1.00 11.96 20 ARG B C 1
ATOM 2205 O O . ARG B 1 28 ? 16.247 40.829 11.272 1.00 11.63 20 ARG B O 1
ATOM 2213 N N . ALA B 1 29 ? 17.985 41.541 10.022 1.00 11.85 21 ALA B N 1
ATOM 2214 C CA . ALA B 1 29 ? 18.984 41.054 10.971 1.00 11.77 21 ALA B CA 1
ATOM 2215 C C . ALA B 1 29 ? 18.962 41.857 12.272 1.00 14.27 21 ALA B C 1
ATOM 2216 O O . ALA B 1 29 ? 19.143 41.290 13.360 1.00 12.90 21 ALA B O 1
ATOM 2218 N N . PHE B 1 30 ? 18.762 43.180 12.182 1.00 12.43 22 PHE B N 1
ATOM 2219 C CA . PHE B 1 30 ? 18.553 43.978 13.387 1.00 12.58 22 PHE B CA 1
ATOM 2220 C C . PHE B 1 30 ? 17.362 43.459 14.185 1.00 12.01 22 PHE B C 1
ATOM 2221 O O . PHE B 1 30 ? 17.411 43.377 15.419 1.00 15.19 22 PHE B O 1
ATOM 2229 N N . ALA B 1 31 ? 16.273 43.133 13.495 1.00 11.47 23 ALA B N 1
ATOM 2230 C CA . ALA B 1 31 ? 15.080 42.659 14.178 1.00 10.82 23 ALA B CA 1
ATOM 2231 C C . ALA B 1 31 ? 15.342 41.322 14.859 1.00 14.86 23 ALA B C 1
ATOM 2232 O O . ALA B 1 31 ? 14.937 41.114 16.011 1.00 16.76 23 ALA B O 1
ATOM 2234 N N . GLU B 1 32 ? 16.055 40.421 14.177 1.00 14.26 24 GLU B N 1
ATOM 2235 C CA . GLU B 1 32 ? 16.405 39.142 14.778 1.00 12.76 24 GLU B CA 1
ATOM 2236 C C . GLU B 1 32 ? 17.283 39.336 16.002 1.00 14.67 24 GLU B C 1
ATOM 2237 O O . GLU B 1 32 ? 17.072 38.695 17.035 1.00 16.11 24 GLU B O 1
ATOM 2243 N N . LYS B 1 33 ? 18.280 40.216 15.904 1.00 15.74 25 LYS B N 1
ATOM 2244 C CA . LYS B 1 33 ? 19.155 40.458 17.049 1.00 16.81 25 LYS B CA 1
ATOM 2245 C C . LYS B 1 33 ? 18.382 41.107 18.193 1.00 16.45 25 LYS B C 1
ATOM 2246 O O . LYS B 1 33 ? 18.525 40.701 19.351 1.00 15.43 25 LYS B O 1
ATOM 2252 N N . GLY B 1 34 ? 17.545 42.104 17.880 1.00 14.56 26 GLY B N 1
ATOM 2253 C CA . GLY B 1 34 ? 16.727 42.722 18.909 1.00 12.38 26 GLY B CA 1
ATOM 2254 C C . GLY B 1 34 ? 15.818 41.725 19.600 1.00 12.14 26 GLY B C 1
ATOM 2255 O O . GLY B 1 34 ? 15.697 41.727 20.828 1.00 16.01 26 GLY B O 1
ATOM 2256 N N . ALA B 1 35 ? 15.174 40.853 18.822 1.00 13.68 27 ALA B N 1
ATOM 2257 C CA . ALA B 1 35 ? 14.347 39.807 19.419 1.00 14.17 27 ALA B CA 1
ATOM 2258 C C . ALA B 1 35 ? 15.154 38.943 20.377 1.00 17.11 27 ALA B C 1
ATOM 2259 O O . ALA B 1 35 ? 14.694 38.642 21.483 1.00 19.39 27 ALA B O 1
ATOM 2261 N N . SER B 1 36 ? 16.366 38.539 19.977 1.00 18.37 28 SER B N 1
ATOM 2262 C CA . SER B 1 36 ? 17.182 37.672 20.827 1.00 17.49 28 SER B CA 1
ATOM 2263 C C . SER B 1 36 ? 17.597 38.351 22.126 1.00 17.82 28 SER B C 1
ATOM 2264 O O . SER B 1 36 ? 17.944 37.661 23.090 1.00 18.57 28 SER B O 1
ATOM 2267 N N . LEU B 1 37 ? 17.588 39.677 22.167 1.00 15.67 29 LEU B N 1
ATOM 2268 C CA . LEU B 1 37 ? 17.930 40.419 23.369 1.00 21.48 29 LEU B CA 1
ATOM 2269 C C . LEU B 1 37 ? 16.708 40.752 24.205 1.00 23.01 29 LEU B C 1
ATOM 2270 O O . LEU B 1 37 ? 16.851 41.365 25.269 1.00 25.25 29 LEU B O 1
ATOM 2275 N N . GLY B 1 38 ? 15.519 40.370 23.748 1.00 17.32 30 GLY B N 1
ATOM 2276 C CA . GLY B 1 38 ? 14.306 40.648 24.485 1.00 18.28 30 GLY B CA 1
ATOM 2277 C C . GLY B 1 38 ? 13.659 41.973 24.168 1.00 20.05 30 GLY B C 1
ATOM 2278 O O . GLY B 1 38 ? 12.826 42.440 24.955 1.00 17.99 30 GLY B O 1
ATOM 2279 N N . MET B 1 39 ? 14.006 42.592 23.044 1.00 18.76 31 MET B N 1
ATOM 2280 C CA . MET B 1 39 ? 13.389 43.856 22.668 1.00 22.36 31 MET B CA 1
ATOM 2281 C C . MET B 1 39 ? 12.011 43.630 22.055 1.00 19.07 31 MET B C 1
ATOM 2282 O O . MET B 1 39 ? 11.756 42.612 21.408 1.00 16.32 31 MET B O 1
ATOM 2287 N N . LYS B 1 40 ? 11.117 44.593 22.283 1.00 16.77 32 LYS B N 1
ATOM 2288 C CA . LYS B 1 40 ? 9.857 44.672 21.553 1.00 16.62 32 LYS B CA 1
ATOM 2289 C C . LYS B 1 40 ? 10.109 45.358 20.219 1.00 14.88 32 LYS B C 1
ATOM 2290 O O . LYS B 1 40 ? 10.871 46.321 20.148 1.00 17.67 32 LYS B O 1
ATOM 2296 N N . LEU B 1 41 ? 9.498 44.844 19.150 1.00 17.16 33 LEU B N 1
ATOM 2297 C CA . LEU B 1 41 ? 9.885 45.224 17.792 1.00 17.28 33 LEU B CA 1
ATOM 2298 C C . LEU B 1 41 ? 8.741 45.903 17.058 1.00 18.90 33 LEU B C 1
ATOM 2299 O O . LEU B 1 41 ? 7.619 45.382 17.031 1.00 16.70 33 LEU B O 1
ATOM 2304 N N . VAL B 1 42 ? 9.042 47.054 16.451 1.00 17.56 34 VAL B N 1
ATOM 2305 C CA . VAL B 1 42 ? 8.158 47.731 15.503 1.00 16.16 34 VAL B CA 1
ATOM 2306 C C . VAL B 1 42 ? 8.884 47.740 14.163 1.00 14.26 34 VAL B C 1
ATOM 2307 O O . VAL B 1 42 ? 9.867 48.470 13.989 1.00 15.89 34 VAL B O 1
ATOM 2311 N N . LEU B 1 43 ? 8.428 46.917 13.222 1.00 13.71 35 LEU B N 1
ATOM 2312 C CA . LEU B 1 43 ? 9.144 46.687 11.972 1.00 12.07 35 LEU B CA 1
ATOM 2313 C C . LEU B 1 43 ? 8.407 47.350 10.816 1.00 14.04 35 LEU B C 1
ATOM 2314 O O . LEU B 1 43 ? 7.189 47.202 10.684 1.00 14.45 35 LEU B O 1
ATOM 2319 N N . ALA B 1 44 ? 9.150 48.074 9.978 1.00 15.48 36 ALA B N 1
ATOM 2320 C CA . ALA B 1 44 ? 8.571 48.891 8.920 1.00 16.59 36 ALA B CA 1
ATOM 2321 C C . ALA B 1 44 ? 9.262 48.619 7.591 1.00 13.57 36 ALA B C 1
ATOM 2322 O O . ALA B 1 44 ? 10.486 48.470 7.532 1.00 13.60 36 ALA B O 1
ATOM 2324 N N . ASP B 1 45 ? 8.473 48.585 6.523 1.00 12.02 37 ASP B N 1
ATOM 2325 C CA . ASP B 1 45 ? 8.988 48.343 5.184 1.00 14.30 37 ASP B CA 1
ATOM 2326 C C . ASP B 1 45 ? 7.869 48.649 4.199 1.00 14.58 37 ASP B C 1
ATOM 2327 O O . ASP B 1 45 ? 6.694 48.617 4.559 1.00 14.56 37 ASP B O 1
ATOM 2332 N N . VAL B 1 46 ? 8.245 48.979 2.969 1.00 16.26 38 VAL B N 1
ATOM 2333 C CA . VAL B 1 46 ? 7.254 49.162 1.913 1.00 17.91 38 VAL B CA 1
ATOM 2334 C C . VAL B 1 46 ? 6.972 47.853 1.175 1.00 19.34 38 VAL B C 1
ATOM 2335 O O . VAL B 1 46 ? 5.962 47.751 0.460 1.00 16.01 38 VAL B O 1
ATOM 2339 N N . ASP B 1 47 ? 7.825 46.843 1.354 1.00 15.32 39 ASP B N 1
ATOM 2340 C CA . ASP B 1 47 ? 7.658 45.517 0.760 1.00 16.17 39 ASP B CA 1
ATOM 2341 C C . ASP B 1 47 ? 6.778 44.702 1.709 1.00 16.76 39 ASP B C 1
ATOM 2342 O O . ASP B 1 47 ? 7.259 44.040 2.634 1.00 13.53 39 ASP B O 1
ATOM 2347 N N . GLU B 1 48 ? 5.468 44.735 1.466 1.00 13.32 40 GLU B N 1
ATOM 2348 C CA A GLU B 1 48 ? 4.511 44.154 2.404 0.43 18.08 40 GLU B CA 1
ATOM 2349 C CA B GLU B 1 48 ? 4.552 44.165 2.446 0.57 17.76 40 GLU B CA 1
ATOM 2350 C C . GLU B 1 48 ? 4.755 42.657 2.589 1.00 21.19 40 GLU B C 1
ATOM 2351 O O . GLU B 1 48 ? 4.704 42.134 3.710 1.00 17.91 40 GLU B O 1
ATOM 2362 N N . GLY B 1 49 ? 5.036 41.947 1.490 1.00 17.52 41 GLY B N 1
ATOM 2363 C CA . GLY B 1 49 ? 5.214 40.503 1.582 1.00 15.67 41 GLY B CA 1
ATOM 2364 C C . GLY B 1 49 ? 6.420 40.121 2.419 1.00 18.89 41 GLY B C 1
ATOM 2365 O O . GLY B 1 49 ? 6.336 39.275 3.316 1.00 13.74 41 GLY B O 1
ATOM 2366 N N . ALA B 1 50 ? 7.560 40.763 2.147 1.00 18.31 42 ALA B N 1
ATOM 2367 C CA . ALA B 1 50 ? 8.771 40.494 2.914 1.00 17.07 42 ALA B CA 1
ATOM 2368 C C . ALA B 1 50 ? 8.590 40.864 4.382 1.00 15.13 42 ALA B C 1
ATOM 2369 O O . ALA B 1 50 ? 9.018 40.125 5.277 1.00 16.14 42 ALA B O 1
ATOM 2371 N N . LEU B 1 51 ? 7.951 42.005 4.645 1.00 14.12 43 LEU B N 1
ATOM 2372 C CA . LEU B 1 51 ? 7.722 42.443 6.018 1.00 14.70 43 LEU B CA 1
ATOM 2373 C C . LEU B 1 51 ? 6.840 41.456 6.769 1.00 15.23 43 LEU B C 1
ATOM 2374 O O . LEU B 1 51 ? 7.125 41.104 7.921 1.00 14.86 43 LEU B O 1
ATOM 2379 N N . ALA B 1 52 ? 5.763 40.992 6.127 1.00 12.69 44 ALA B N 1
ATOM 2380 C CA . ALA B 1 52 ? 4.870 40.040 6.773 1.00 12.56 44 ALA B CA 1
ATOM 2381 C C . ALA B 1 52 ? 5.596 38.744 7.122 1.00 15.10 44 ALA B C 1
ATOM 2382 O O . ALA B 1 52 ? 5.385 38.181 8.201 1.00 13.96 44 ALA B O 1
ATOM 2384 N N . ARG B 1 53 ? 6.456 38.249 6.225 1.00 15.06 45 ARG B N 1
ATOM 2385 C CA . ARG B 1 53 ? 7.173 37.014 6.526 1.00 16.70 45 ARG B CA 1
ATOM 2386 C C . ARG B 1 53 ? 8.145 37.218 7.684 1.00 15.64 45 ARG B C 1
ATOM 2387 O O . ARG B 1 53 ? 8.242 36.367 8.580 1.00 14.01 45 ARG B O 1
ATOM 2395 N N . THR B 1 54 ? 8.866 38.346 7.683 1.00 13.26 46 THR B N 1
ATOM 2396 C CA . THR B 1 54 ? 9.789 38.650 8.775 1.00 14.53 46 THR B CA 1
ATOM 2397 C C . THR B 1 54 ? 9.059 38.682 10.114 1.00 14.56 46 THR B C 1
ATOM 2398 O O . THR B 1 54 ? 9.493 38.058 11.090 1.00 13.34 46 THR B O 1
ATOM 2402 N N . VAL B 1 55 ? 7.937 39.407 10.171 1.00 12.52 47 VAL B N 1
ATOM 2403 C CA . VAL B 1 55 ? 7.169 39.522 11.409 1.00 15.20 47 VAL B CA 1
ATOM 2404 C C . VAL B 1 55 ? 6.647 38.155 11.846 1.00 17.04 47 VAL B C 1
ATOM 2405 O O . VAL B 1 55 ? 6.740 37.782 13.022 1.00 15.30 47 VAL B O 1
ATOM 2409 N N . ASP B 1 56 ? 6.077 37.398 10.903 1.00 12.73 48 ASP B N 1
ATOM 2410 C CA . ASP B 1 56 ? 5.498 36.096 11.213 1.00 13.26 48 ASP B CA 1
ATOM 2411 C C . ASP B 1 56 ? 6.527 35.179 11.868 1.00 17.59 48 ASP B C 1
ATOM 2412 O O . ASP B 1 56 ? 6.275 34.593 12.928 1.00 17.50 48 ASP B O 1
ATOM 2417 N N . THR B 1 57 ? 7.710 35.070 11.257 1.00 13.99 49 THR B N 1
ATOM 2418 C CA . THR B 1 57 ? 8.738 34.168 11.757 1.00 14.88 49 THR B CA 1
ATOM 2419 C C . THR B 1 57 ? 9.261 34.609 13.122 1.00 16.46 49 THR B C 1
ATOM 2420 O O . THR B 1 57 ? 9.431 33.779 14.024 1.00 17.74 49 THR B O 1
ATOM 2424 N N . LEU B 1 58 ? 9.503 35.909 13.299 1.00 14.43 50 LEU B N 1
ATOM 2425 C CA . LEU B 1 58 ? 9.928 36.409 14.605 1.00 13.61 50 LEU B CA 1
ATOM 2426 C C . LEU B 1 58 ? 8.872 36.155 15.675 1.00 16.00 50 LEU B C 1
ATOM 2427 O O . LEU B 1 58 ? 9.194 35.717 16.786 1.00 15.86 50 LEU B O 1
ATOM 2432 N N . ARG B 1 59 ? 7.605 36.428 15.365 1.00 13.97 51 ARG B N 1
ATOM 2433 C CA . ARG B 1 59 ? 6.548 36.189 16.337 1.00 13.16 51 ARG B CA 1
ATOM 2434 C C . ARG B 1 59 ? 6.447 34.708 16.695 1.00 17.76 51 ARG B C 1
ATOM 2435 O O . ARG B 1 59 ? 6.277 34.352 17.869 1.00 19.86 51 ARG B O 1
ATOM 2443 N N . ALA B 1 60 ? 6.557 33.827 15.695 1.00 18.22 52 ALA B N 1
ATOM 2444 C CA . ALA B 1 60 ? 6.486 32.391 15.957 1.00 19.91 52 ALA B CA 1
ATOM 2445 C C . ALA B 1 60 ? 7.623 31.930 16.863 1.00 20.86 52 ALA B C 1
ATOM 2446 O O . ALA B 1 60 ? 7.454 30.981 17.634 1.00 21.40 52 ALA B O 1
ATOM 2448 N N . ALA B 1 61 ? 8.782 32.585 16.790 1.00 19.58 53 ALA B N 1
ATOM 2449 C CA . ALA B 1 61 ? 9.878 32.283 17.699 1.00 21.43 53 ALA B CA 1
ATOM 2450 C C . ALA B 1 61 ? 9.765 33.016 19.032 1.00 24.29 53 ALA B C 1
ATOM 2451 O O . ALA B 1 61 ? 10.685 32.919 19.851 1.00 27.14 53 ALA B O 1
ATOM 2453 N N . GLY B 1 62 ? 8.679 33.745 19.268 1.00 21.29 54 GLY B N 1
ATOM 2454 C CA . GLY B 1 62 ? 8.393 34.309 20.571 1.00 20.87 54 GLY B CA 1
ATOM 2455 C C . GLY B 1 62 ? 8.535 35.816 20.716 1.00 25.07 54 GLY B C 1
ATOM 2456 O O . GLY B 1 62 ? 8.377 36.323 21.833 1.00 31.45 54 GLY B O 1
ATOM 2457 N N . ALA B 1 63 ? 8.815 36.551 19.640 1.00 18.14 55 ALA B N 1
ATOM 2458 C CA . ALA B 1 63 ? 8.983 37.994 19.758 1.00 19.42 55 ALA B CA 1
ATOM 2459 C C . ALA B 1 63 ? 7.646 38.693 19.974 1.00 20.09 55 ALA B C 1
ATOM 2460 O O . ALA B 1 63 ? 6.601 38.242 19.496 1.00 20.00 55 ALA B O 1
ATOM 2462 N N . GLU B 1 64 ? 7.692 39.806 20.713 1.00 20.83 56 GLU B N 1
ATOM 2463 C CA . GLU B 1 64 ? 6.636 40.817 20.687 1.00 20.36 56 GLU B CA 1
ATOM 2464 C C . GLU B 1 64 ? 6.948 41.777 19.548 1.00 18.56 56 GLU B C 1
ATOM 2465 O O . GLU B 1 64 ? 7.887 42.572 19.643 1.00 20.91 56 GLU B O 1
ATOM 2471 N N . VAL B 1 65 ? 6.156 41.722 18.484 1.00 18.47 57 VAL B N 1
ATOM 2472 C CA . VAL B 1 65 ? 6.500 42.404 17.241 1.00 16.40 57 VAL B CA 1
ATOM 2473 C C . VAL B 1 65 ? 5.217 42.852 16.556 1.00 20.72 57 VAL B C 1
ATOM 2474 O O . VAL B 1 65 ? 4.208 42.140 16.576 1.00 21.21 57 VAL B O 1
ATOM 2478 N N . ILE B 1 66 ? 5.251 44.047 15.968 1.00 16.11 58 ILE B N 1
ATOM 2479 C CA . ILE B 1 66 ? 4.236 44.467 15.012 1.00 18.22 58 ILE B CA 1
ATOM 2480 C C . ILE B 1 66 ? 4.932 44.890 13.726 1.00 20.95 58 ILE B C 1
ATOM 2481 O O . ILE B 1 66 ? 6.075 45.361 13.739 1.00 18.41 58 ILE B O 1
ATOM 2486 N N . GLY B 1 67 ? 4.239 44.694 12.606 1.00 18.51 59 GLY B N 1
ATOM 2487 C CA . GLY B 1 67 ? 4.728 45.119 11.310 1.00 16.19 59 GLY B CA 1
ATOM 2488 C C . GLY B 1 67 ? 3.825 46.182 10.718 1.00 19.19 59 GLY B C 1
ATOM 2489 O O . GLY B 1 67 ? 2.601 46.026 10.702 1.00 18.54 59 GLY B O 1
ATOM 2490 N N . VAL B 1 68 ? 4.409 47.270 10.231 1.00 14.47 60 VAL B N 1
ATOM 2491 C CA . VAL B 1 68 ? 3.653 48.414 9.743 1.00 19.77 60 VAL B CA 1
ATOM 2492 C C . VAL B 1 68 ? 4.210 48.781 8.377 1.00 20.54 60 VAL B C 1
ATOM 2493 O O . VAL B 1 68 ? 5.328 49.306 8.285 1.00 16.88 60 VAL B O 1
ATOM 2497 N N . ARG B 1 69 ? 3.434 48.531 7.321 1.00 16.64 61 ARG B N 1
ATOM 2498 C CA . ARG B 1 69 ? 3.845 48.969 5.996 1.00 15.88 61 ARG B CA 1
ATOM 2499 C C . ARG B 1 69 ? 4.050 50.481 6.001 1.00 19.00 61 ARG B C 1
ATOM 2500 O O . ARG B 1 69 ? 3.153 51.240 6.384 1.00 18.13 61 ARG B O 1
ATOM 2508 N N . THR B 1 70 ? 5.243 50.913 5.598 1.00 16.92 62 THR B N 1
ATOM 2509 C CA . THR B 1 70 ? 5.650 52.308 5.716 1.00 18.65 62 THR B CA 1
ATOM 2510 C C . THR B 1 70 ? 6.528 52.670 4.534 1.00 14.90 62 THR B C 1
ATOM 2511 O O . THR B 1 70 ? 7.486 51.953 4.244 1.00 14.57 62 THR B O 1
ATOM 2515 N N . ASP B 1 71 ? 6.204 53.771 3.865 1.00 14.44 63 ASP B N 1
ATOM 2516 C CA . ASP B 1 71 ? 7.084 54.382 2.869 1.00 17.14 63 ASP B CA 1
ATOM 2517 C C . ASP B 1 71 ? 7.831 55.494 3.602 1.00 15.18 63 ASP B C 1
ATOM 2518 O O . ASP B 1 71 ? 7.263 56.551 3.880 1.00 15.02 63 ASP B O 1
ATOM 2523 N N . VAL B 1 72 ? 9.105 55.248 3.935 1.00 13.85 64 VAL B N 1
ATOM 2524 C CA . VAL B 1 72 ? 9.835 56.172 4.803 1.00 16.00 64 VAL B CA 1
ATOM 2525 C C . VAL B 1 72 ? 10.085 57.511 4.133 1.00 16.27 64 VAL B C 1
ATOM 2526 O O . VAL B 1 72 ? 10.374 58.494 4.830 1.00 15.52 64 VAL B O 1
ATOM 2530 N N . SER B 1 73 ? 9.997 57.583 2.799 1.00 15.21 65 SER B N 1
ATOM 2531 C CA . SER B 1 73 ? 10.112 58.868 2.112 1.00 17.41 65 SER B CA 1
ATOM 2532 C C . SER B 1 73 ? 8.914 59.770 2.370 1.00 18.02 65 SER B C 1
ATOM 2533 O O . SER B 1 73 ? 8.968 60.959 2.033 1.00 18.30 65 SER B O 1
ATOM 2536 N N . ASN B 1 74 ? 7.847 59.234 2.955 1.00 15.39 66 ASN B N 1
ATOM 2537 C CA . ASN B 1 74 ? 6.606 59.966 3.180 1.00 18.44 66 ASN B CA 1
ATOM 2538 C C . ASN B 1 74 ? 6.522 60.376 4.647 1.00 21.16 66 ASN B C 1
ATOM 2539 O O . ASN B 1 74 ? 6.344 59.523 5.525 1.00 18.78 66 ASN B O 1
ATOM 2544 N N . GLY B 1 75 ? 6.610 61.685 4.905 1.00 21.27 67 GLY B N 1
ATOM 2545 C CA . GLY B 1 75 ? 6.647 62.161 6.282 1.00 17.70 67 GLY B CA 1
ATOM 2546 C C . GLY B 1 75 ? 5.451 61.713 7.099 1.00 21.41 67 GLY B C 1
ATOM 2547 O O . GLY B 1 75 ? 5.590 61.325 8.262 1.00 20.59 67 GLY B O 1
ATOM 2548 N N . ALA B 1 76 ? 4.260 61.749 6.499 1.00 19.48 68 ALA B N 1
ATOM 2549 C CA . ALA B 1 76 ? 3.061 61.349 7.227 1.00 23.69 68 ALA B CA 1
ATOM 2550 C C . ALA B 1 76 ? 3.125 59.883 7.637 1.00 23.85 68 ALA B C 1
ATOM 2551 O O . ALA B 1 76 ? 2.664 59.514 8.724 1.00 22.32 68 ALA B O 1
ATOM 2553 N N . GLN B 1 77 ? 3.700 59.029 6.789 1.00 19.13 69 GLN B N 1
ATOM 2554 C CA . GLN B 1 77 ? 3.748 57.611 7.126 1.00 18.86 69 GLN B CA 1
ATOM 2555 C C . GLN B 1 77 ? 4.777 57.333 8.206 1.00 18.62 69 GLN B C 1
ATOM 2556 O O . GLN B 1 77 ? 4.574 56.444 9.039 1.00 23.12 69 GLN B O 1
ATOM 2562 N N . VAL B 1 78 ? 5.883 58.073 8.214 1.00 16.49 70 VAL B N 1
ATOM 2563 C CA . VAL B 1 78 ? 6.825 57.937 9.316 1.00 18.76 70 VAL B CA 1
ATOM 2564 C C . VAL B 1 78 ? 6.164 58.361 10.621 1.00 19.00 70 VAL B C 1
ATOM 2565 O O . VAL B 1 78 ? 6.314 57.699 11.653 1.00 19.26 70 VAL B O 1
ATOM 2569 N N . GLN B 1 79 ? 5.406 59.463 10.594 1.00 16.86 71 GLN B N 1
ATOM 2570 C CA . GLN B 1 79 ? 4.648 59.860 11.776 1.00 19.48 71 GLN B CA 1
ATOM 2571 C C . GLN B 1 79 ? 3.664 58.767 12.189 1.00 24.41 71 GLN B C 1
ATOM 2572 O O . GLN B 1 79 ? 3.492 58.497 13.383 1.00 21.69 71 GLN B O 1
ATOM 2578 N N . ALA B 1 80 ? 3.016 58.122 11.213 1.00 20.63 72 ALA B N 1
ATOM 2579 C CA . ALA B 1 80 ? 2.084 57.047 11.533 1.00 19.02 72 ALA B CA 1
ATOM 2580 C C . ALA B 1 80 ? 2.804 55.862 12.164 1.00 20.18 72 ALA B C 1
ATOM 2581 O O . ALA B 1 80 ? 2.240 55.179 13.028 1.00 19.69 72 ALA B O 1
ATOM 2583 N N . LEU B 1 81 ? 4.049 55.617 11.749 1.00 16.82 73 LEU B N 1
ATOM 2584 C CA . LEU B 1 81 ? 4.846 54.544 12.329 1.00 14.86 73 LEU B CA 1
ATOM 2585 C C . LEU B 1 81 ? 5.151 54.815 13.800 1.00 17.18 73 LEU B C 1
ATOM 2586 O O . LEU B 1 81 ? 5.071 53.903 14.633 1.00 18.10 73 LEU B O 1
ATOM 2591 N N . ALA B 1 82 ? 5.514 56.058 14.138 1.00 16.17 74 ALA B N 1
ATOM 2592 C CA . ALA B 1 82 ? 5.707 56.413 15.538 1.00 16.15 74 ALA B CA 1
ATOM 2593 C C . ALA B 1 82 ? 4.417 56.235 16.324 1.00 20.70 74 ALA B C 1
ATOM 2594 O O . ALA B 1 82 ? 4.435 55.712 17.444 1.00 24.25 74 ALA B O 1
ATOM 2596 N N . ASP B 1 83 ? 3.284 56.657 15.752 1.00 19.02 75 ASP B N 1
ATOM 2597 C CA . ASP B 1 83 ? 2.003 56.508 16.443 1.00 20.50 75 ASP B CA 1
ATOM 2598 C C . ASP B 1 83 ? 1.682 55.040 16.708 1.00 21.84 75 ASP B C 1
ATOM 2599 O O . ASP B 1 83 ? 1.187 54.687 17.786 1.00 22.19 75 ASP B O 1
ATOM 2604 N N . ALA B 1 84 ? 1.947 54.169 15.733 1.00 21.36 76 ALA B N 1
ATOM 2605 C CA . ALA B 1 84 ? 1.720 52.743 15.943 1.00 22.77 76 ALA B CA 1
ATOM 2606 C C . ALA B 1 84 ? 2.674 52.184 16.995 1.00 22.68 76 ALA B C 1
ATOM 2607 O O . ALA B 1 84 ? 2.281 51.342 17.816 1.00 22.19 76 ALA B O 1
ATOM 2609 N N . ALA B 1 85 ? 3.928 52.642 16.988 1.00 17.01 77 ALA B N 1
ATOM 2610 C CA . ALA B 1 85 ? 4.883 52.211 18.001 1.00 18.04 77 ALA B CA 1
ATOM 2611 C C . ALA B 1 85 ? 4.396 52.563 19.400 1.00 21.89 77 ALA B C 1
ATOM 2612 O O . ALA B 1 85 ? 4.338 51.705 20.289 1.00 23.27 77 ALA B O 1
ATOM 2614 N N . LEU B 1 86 ? 4.038 53.832 19.611 1.00 20.83 78 LEU B N 1
ATOM 2615 C CA . LEU B 1 86 ? 3.597 54.274 20.929 1.00 20.82 78 LEU B CA 1
ATOM 2616 C C . LEU B 1 86 ? 2.295 53.598 21.329 1.00 26.49 78 LEU B C 1
ATOM 2617 O O . LEU B 1 86 ? 2.098 53.266 22.505 1.00 25.90 78 LEU B O 1
ATOM 2622 N N . GLU B 1 87 ? 1.394 53.376 20.366 1.00 26.16 79 GLU B N 1
ATOM 2623 C CA . GLU B 1 87 ? 0.131 52.713 20.680 1.00 28.16 79 GLU B CA 1
ATOM 2624 C C . GLU B 1 87 ? 0.359 51.261 21.104 1.00 27.44 79 GLU B C 1
ATOM 2625 O O . GLU B 1 87 ? -0.294 50.770 22.032 1.00 27.62 79 GLU B O 1
ATOM 2631 N N . ALA B 1 88 ? 1.311 50.569 20.469 1.00 23.81 80 ALA B N 1
ATOM 2632 C CA . ALA B 1 88 ? 1.546 49.170 20.813 1.00 25.38 80 ALA B CA 1
ATOM 2633 C C . ALA B 1 88 ? 2.389 49.018 22.074 1.00 26.79 80 ALA B C 1
ATOM 2634 O O . ALA B 1 88 ? 2.122 48.135 22.891 1.00 27.42 80 ALA B O 1
ATOM 2636 N N . PHE B 1 89 ? 3.418 49.846 22.252 1.00 24.91 81 PHE B N 1
ATOM 2637 C CA . PHE B 1 89 ? 4.375 49.603 23.318 1.00 20.97 81 PHE B CA 1
ATOM 2638 C C . PHE B 1 89 ? 4.664 50.804 24.209 1.00 23.94 81 PHE B C 1
ATOM 2639 O O . PHE B 1 89 ? 5.438 50.661 25.162 1.00 23.46 81 PHE B O 1
ATOM 2647 N N . GLY B 1 90 ? 4.094 51.979 23.925 1.00 24.74 82 GLY B N 1
ATOM 2648 C CA . GLY B 1 90 ? 4.198 53.129 24.809 1.00 25.21 82 GLY B CA 1
ATOM 2649 C C . GLY B 1 90 ? 5.499 53.913 24.761 1.00 27.66 82 GLY B C 1
ATOM 2650 O O . GLY B 1 90 ? 5.536 55.044 25.266 1.00 28.24 82 GLY B O 1
ATOM 2651 N N . LYS B 1 91 ? 6.561 53.358 24.179 1.00 22.00 83 LYS B N 1
ATOM 2652 C CA . LYS B 1 91 ? 7.893 53.944 24.217 1.00 23.38 83 LYS B CA 1
ATOM 2653 C C . LYS B 1 91 ? 8.599 53.611 22.912 1.00 25.26 83 LYS B C 1
ATOM 2654 O O . LYS B 1 91 ? 8.241 52.653 22.224 1.00 23.51 83 LYS B O 1
ATOM 2660 N N . VAL B 1 92 ? 9.620 54.404 22.586 1.00 18.70 84 VAL B N 1
ATOM 2661 C CA . VAL B 1 92 ? 10.591 54.066 21.548 1.00 19.07 84 VAL B CA 1
ATOM 2662 C C . VAL B 1 92 ? 11.982 54.317 22.119 1.00 20.65 84 VAL B C 1
ATOM 2663 O O . VAL B 1 92 ? 12.288 55.439 22.537 1.00 20.31 84 VAL B O 1
ATOM 2667 N N . HIS B 1 93 ? 12.822 53.283 22.145 1.00 19.69 85 HIS B N 1
ATOM 2668 C CA . HIS B 1 93 ? 14.161 53.420 22.704 1.00 19.01 85 HIS B CA 1
ATOM 2669 C C . HIS B 1 93 ? 15.267 53.322 21.679 1.00 18.45 85 HIS B C 1
ATOM 2670 O O . HIS B 1 93 ? 16.324 53.932 21.863 1.00 18.97 85 HIS B O 1
ATOM 2677 N N . LEU B 1 94 ? 15.049 52.560 20.618 1.00 14.27 86 LEU B N 1
ATOM 2678 C CA A LEU B 1 94 ? 16.048 52.343 19.579 0.47 16.22 86 LEU B CA 1
ATOM 2679 C CA B LEU B 1 94 ? 16.048 52.345 19.585 0.53 16.23 86 LEU B CA 1
ATOM 2680 C C . LEU B 1 94 ? 15.393 52.560 18.229 1.00 16.27 86 LEU B C 1
ATOM 2681 O O . LEU B 1 94 ? 14.347 51.968 17.947 1.00 20.08 86 LEU B O 1
ATOM 2690 N N . LEU B 1 95 ? 15.999 53.407 17.399 1.00 13.20 87 LEU B N 1
ATOM 2691 C CA . LEU B 1 95 ? 15.501 53.665 16.054 1.00 13.15 87 LEU B CA 1
ATOM 2692 C C . LEU B 1 95 ? 16.607 53.363 15.062 1.00 12.11 87 LEU B C 1
ATOM 2693 O O . LEU B 1 95 ? 17.703 53.922 15.168 1.00 12.19 87 LEU B O 1
ATOM 2698 N N . PHE B 1 96 ? 16.317 52.492 14.098 1.00 11.27 88 PHE B N 1
ATOM 2699 C CA . PHE B 1 96 ? 17.232 52.191 12.996 1.00 11.41 88 PHE B CA 1
ATOM 2700 C C . PHE B 1 96 ? 16.653 52.818 11.730 1.00 15.44 88 PHE B C 1
ATOM 2701 O O . PHE B 1 96 ? 15.714 52.270 11.143 1.00 15.74 88 PHE B O 1
ATOM 2709 N N . ASN B 1 97 ? 17.204 53.959 11.301 1.00 13.38 89 ASN B N 1
ATOM 2710 C CA . ASN B 1 97 ? 16.815 54.563 10.017 1.00 15.79 89 ASN B CA 1
ATOM 2711 C C . ASN B 1 97 ? 17.665 53.890 8.945 1.00 13.14 89 ASN B C 1
ATOM 2712 O O . ASN B 1 97 ? 18.750 54.358 8.585 1.00 13.01 89 ASN B O 1
ATOM 2717 N N . ASN B 1 98 ? 17.162 52.779 8.431 1.00 10.76 90 ASN B N 1
ATOM 2718 C CA . ASN B 1 98 ? 17.982 51.816 7.716 1.00 12.71 90 ASN B CA 1
ATOM 2719 C C . ASN B 1 98 ? 17.526 51.536 6.287 1.00 14.18 90 ASN B C 1
ATOM 2720 O O . ASN B 1 98 ? 18.363 51.180 5.453 1.00 11.42 90 ASN B O 1
ATOM 2725 N N . ALA B 1 99 ? 16.238 51.687 5.976 1.00 12.59 91 ALA B N 1
ATOM 2726 C CA . ALA B 1 99 ? 15.778 51.516 4.600 1.00 12.00 91 ALA B CA 1
ATOM 2727 C C . ALA B 1 99 ? 16.638 52.327 3.644 1.00 11.88 91 ALA B C 1
ATOM 2728 O O . ALA B 1 99 ? 17.064 53.444 3.954 1.00 13.45 91 ALA B O 1
ATOM 2730 N N . GLY B 1 100 ? 16.902 51.750 2.475 1.00 11.47 92 GLY B N 1
ATOM 2731 C CA . GLY B 1 100 ? 17.681 52.448 1.472 1.00 8.49 92 GLY B CA 1
ATOM 2732 C C . GLY B 1 100 ? 17.524 51.789 0.125 1.00 13.56 92 GLY B C 1
ATOM 2733 O O . GLY B 1 100 ? 17.130 50.621 0.023 1.00 14.50 92 GLY B O 1
ATOM 2734 N N . VAL B 1 101 ? 17.806 52.569 -0.922 1.00 12.65 93 VAL B N 1
ATOM 2735 C CA . VAL B 1 101 ? 17.769 52.109 -2.303 1.00 13.06 93 VAL B CA 1
ATOM 2736 C C . VAL B 1 101 ? 19.005 52.655 -3.008 1.00 13.72 93 VAL B C 1
ATOM 2737 O O . VAL B 1 101 ? 19.789 53.415 -2.432 1.00 14.37 93 VAL B O 1
ATOM 2741 N N . GLY B 1 102 ? 19.168 52.283 -4.271 1.00 14.37 94 GLY B N 1
ATOM 2742 C CA . GLY B 1 102 ? 20.302 52.771 -5.035 1.00 16.15 94 GLY B CA 1
ATOM 2743 C C . GLY B 1 102 ? 20.035 52.761 -6.521 1.00 18.30 94 GLY B C 1
ATOM 2744 O O . GLY B 1 102 ? 19.096 52.122 -7.007 1.00 19.84 94 GLY B O 1
ATOM 2745 N N . ALA B 1 103 ? 20.883 53.489 -7.239 1.00 17.79 95 ALA B N 1
ATOM 2746 C CA . ALA B 1 103 ? 20.916 53.492 -8.692 1.00 17.24 95 ALA B CA 1
ATOM 2747 C C . ALA B 1 103 ? 22.333 53.840 -9.107 1.00 17.95 95 ALA B C 1
ATOM 2748 O O . ALA B 1 103 ? 23.053 54.514 -8.370 1.00 23.28 95 ALA B O 1
ATOM 2750 N N . GLY B 1 104 ? 22.739 53.380 -10.285 1.00 16.76 96 GLY B N 1
ATOM 2751 C CA . GLY B 1 104 ? 24.101 53.587 -10.738 1.00 16.48 96 GLY B CA 1
ATOM 2752 C C . GLY B 1 104 ? 24.156 54.043 -12.184 1.00 17.35 96 GLY B C 1
ATOM 2753 O O . GLY B 1 104 ? 23.127 54.225 -12.840 1.00 17.50 96 GLY B O 1
ATOM 2754 N N . GLY B 1 105 ? 25.377 54.203 -12.672 1.00 15.06 97 GLY B N 1
ATOM 2755 C CA . GLY B 1 105 ? 25.620 54.701 -14.008 1.00 12.00 97 GLY B CA 1
ATOM 2756 C C . GLY B 1 105 ? 26.294 56.061 -13.974 1.00 12.31 97 GLY B C 1
ATOM 2757 O O . GLY B 1 105 ? 26.338 56.742 -12.947 1.00 14.80 97 GLY B O 1
ATOM 2758 N N . PHE B 1 106 ? 26.868 56.433 -15.121 1.00 11.78 98 PHE B N 1
ATOM 2759 C CA . PHE B 1 106 ? 27.452 57.764 -15.281 1.00 12.89 98 PHE B CA 1
ATOM 2760 C C . PHE B 1 106 ? 26.495 58.812 -14.736 1.00 14.56 98 PHE B C 1
ATOM 2761 O O . PHE B 1 106 ? 25.301 58.792 -15.045 1.00 15.56 98 PHE B O 1
ATOM 2769 N N . LEU B 1 107 ? 27.026 59.738 -13.935 1.00 15.93 99 LEU B N 1
ATOM 2770 C CA . LEU B 1 107 ? 26.158 60.594 -13.127 1.00 14.00 99 LEU B CA 1
ATOM 2771 C C . LEU B 1 107 ? 25.144 61.353 -13.976 1.00 12.55 99 LEU B C 1
ATOM 2772 O O . LEU B 1 107 ? 23.964 61.438 -13.611 1.00 13.51 99 LEU B O 1
ATOM 2777 N N . TRP B 1 108 ? 25.574 61.895 -15.119 1.00 14.05 100 TRP B N 1
ATOM 2778 C CA . TRP B 1 108 ? 24.690 62.710 -15.956 1.00 16.53 100 TRP B CA 1
ATOM 2779 C C . TRP B 1 108 ? 23.657 61.887 -16.722 1.00 17.58 100 TRP B C 1
ATOM 2780 O O . TRP B 1 108 ? 22.693 62.460 -17.237 1.00 17.79 100 TRP B O 1
ATOM 2791 N N . GLU B 1 109 ? 23.830 60.566 -16.823 1.00 14.38 101 GLU B N 1
ATOM 2792 C CA . GLU B 1 109 ? 22.843 59.753 -17.525 1.00 14.63 101 GLU B CA 1
ATOM 2793 C C . GLU B 1 109 ? 21.621 59.417 -16.678 1.00 16.32 101 GLU B C 1
ATOM 2794 O O . GLU B 1 109 ? 20.613 58.978 -17.235 1.00 18.75 101 GLU B O 1
ATOM 2800 N N . SER B 1 110 ? 21.690 59.587 -15.358 1.00 15.73 102 SER B N 1
ATOM 2801 C CA . SER B 1 110 ? 20.550 59.299 -14.498 1.00 15.50 102 SER B CA 1
ATOM 2802 C C . SER B 1 110 ? 19.461 60.355 -14.672 1.00 15.42 102 SER B C 1
ATOM 2803 O O . SER B 1 110 ? 19.720 61.497 -15.052 1.00 17.05 102 SER B O 1
ATOM 2806 N N . SER B 1 111 ? 18.231 59.967 -14.360 1.00 12.87 103 SER B N 1
ATOM 2807 C CA . SER B 1 111 ? 17.091 60.851 -14.537 1.00 17.45 103 SER B CA 1
ATOM 2808 C C . SER B 1 111 ? 16.830 61.665 -13.274 1.00 19.53 103 SER B C 1
ATOM 2809 O O . SER B 1 111 ? 17.325 61.350 -12.187 1.00 16.83 103 SER B O 1
ATOM 2812 N N . ALA B 1 112 ? 16.026 62.725 -13.430 1.00 18.43 104 ALA B N 1
ATOM 2813 C CA . ALA B 1 112 ? 15.518 63.437 -12.260 1.00 19.11 104 ALA B CA 1
ATOM 2814 C C . ALA B 1 112 ? 14.794 62.484 -11.316 1.00 16.87 104 ALA B C 1
ATOM 2815 O O . ALA B 1 112 ? 14.921 62.589 -10.088 1.00 15.09 104 ALA B O 1
ATOM 2817 N N . ASN B 1 113 ? 14.032 61.539 -11.875 1.00 19.29 105 ASN B N 1
ATOM 2818 C CA . ASN B 1 113 ? 13.330 60.564 -11.045 1.00 19.83 105 ASN B CA 1
ATOM 2819 C C . ASN B 1 113 ? 14.308 59.719 -10.234 1.00 17.13 105 ASN B C 1
ATOM 2820 O O . ASN B 1 113 ? 14.009 59.333 -9.096 1.00 16.66 105 ASN B O 1
ATOM 2825 N N . ASP B 1 114 ? 15.470 59.393 -10.810 1.00 15.25 106 ASP B N 1
ATOM 2826 C CA . ASP B 1 114 ? 16.464 58.626 -10.062 1.00 14.48 106 ASP B CA 1
ATOM 2827 C C . ASP B 1 114 ? 16.923 59.395 -8.829 1.00 15.68 106 ASP B C 1
ATOM 2828 O O . ASP B 1 114 ? 17.027 58.833 -7.730 1.00 16.17 106 ASP B O 1
ATOM 2833 N N . TRP B 1 115 ? 17.229 60.684 -9.005 1.00 15.41 107 TRP B N 1
ATOM 2834 C CA . TRP B 1 115 ? 17.630 61.517 -7.876 1.00 13.70 107 TRP B CA 1
ATOM 2835 C C . TRP B 1 115 ? 16.523 61.594 -6.830 1.00 14.87 107 TRP B C 1
ATOM 2836 O O . TRP B 1 115 ? 16.776 61.439 -5.632 1.00 15.68 107 TRP B O 1
ATOM 2847 N N . ALA B 1 116 ? 15.290 61.866 -7.266 1.00 15.74 108 ALA B N 1
ATOM 2848 C CA . ALA B 1 116 ? 14.179 61.976 -6.324 1.00 14.84 108 ALA B CA 1
ATOM 2849 C C . ALA B 1 116 ? 13.956 60.672 -5.562 1.00 14.71 108 ALA B C 1
ATOM 2850 O O . ALA B 1 116 ? 13.639 60.686 -4.365 1.00 17.14 108 ALA B O 1
ATOM 2852 N N . TRP B 1 117 ? 14.087 59.535 -6.244 1.00 13.91 109 TRP B N 1
ATOM 2853 C CA . TRP B 1 117 ? 13.850 58.250 -5.598 1.00 14.57 109 TRP B CA 1
ATOM 2854 C C . TRP B 1 117 ? 14.896 57.981 -4.522 1.00 16.49 109 TRP B C 1
ATOM 2855 O O . TRP B 1 117 ? 14.562 57.743 -3.354 1.00 13.64 109 TRP B O 1
ATOM 2866 N N . VAL B 1 118 ? 16.176 58.027 -4.904 1.00 12.83 110 VAL B N 1
ATOM 2867 C CA . VAL B 1 118 ? 17.248 57.677 -3.974 1.00 13.61 110 VAL B CA 1
ATOM 2868 C C . VAL B 1 118 ? 17.291 58.659 -2.816 1.00 14.62 110 VAL B C 1
ATOM 2869 O O . VAL B 1 118 ? 17.440 58.263 -1.654 1.00 15.34 110 VAL B O 1
ATOM 2873 N N . PHE B 1 119 ? 17.164 59.952 -3.104 1.00 11.99 111 PHE B N 1
ATOM 2874 C CA . PHE B 1 119 ? 17.249 60.909 -2.011 1.00 14.30 111 PHE B CA 1
ATOM 2875 C C . PHE B 1 119 ? 16.005 60.866 -1.137 1.00 15.37 111 PHE B C 1
ATOM 2876 O O . PHE B 1 119 ? 16.091 61.107 0.075 1.00 14.42 111 PHE B O 1
ATOM 2884 N N . GLY B 1 120 ? 14.854 60.525 -1.719 1.00 15.41 112 GLY B N 1
ATOM 2885 C CA . GLY B 1 120 ? 13.644 60.418 -0.923 1.00 13.62 112 GLY B CA 1
ATOM 2886 C C . GLY B 1 120 ? 13.734 59.322 0.122 1.00 15.65 112 GLY B C 1
ATOM 2887 O O . GLY B 1 120 ? 13.301 59.500 1.263 1.00 16.62 112 GLY B O 1
ATOM 2888 N N . VAL B 1 121 ? 14.300 58.175 -0.246 1.00 13.31 113 VAL B N 1
ATOM 2889 C CA . VAL B 1 121 ? 14.438 57.098 0.729 1.00 12.09 113 VAL B CA 1
ATOM 2890 C C . VAL B 1 121 ? 15.656 57.324 1.609 1.00 12.30 113 VAL B C 1
ATOM 2891 O O . VAL B 1 121 ? 15.559 57.316 2.844 1.00 12.70 113 VAL B O 1
ATOM 2895 N N . ASN B 1 122 ? 16.819 57.523 0.980 1.00 12.76 114 ASN B N 1
ATOM 2896 C CA . ASN B 1 122 ? 18.094 57.462 1.687 1.00 12.42 114 ASN B CA 1
ATOM 2897 C C . ASN B 1 122 ? 18.348 58.686 2.550 1.00 13.15 114 ASN B C 1
ATOM 2898 O O . ASN B 1 122 ? 19.002 58.574 3.592 1.00 14.64 114 ASN B O 1
ATOM 2903 N N . VAL B 1 123 ? 17.864 59.855 2.140 1.00 12.07 115 VAL B N 1
ATOM 2904 C CA . VAL B 1 123 ? 18.066 61.061 2.933 1.00 14.33 115 VAL B CA 1
ATOM 2905 C C . VAL B 1 123 ? 16.777 61.438 3.660 1.00 17.04 115 VAL B C 1
ATOM 2906 O O . VAL B 1 123 ? 16.753 61.516 4.894 1.00 15.66 115 VAL B O 1
ATOM 2910 N N . MET B 1 124 ? 15.699 61.672 2.908 1.00 13.63 116 MET B N 1
ATOM 2911 C CA . MET B 1 124 ? 14.459 62.124 3.529 1.00 15.51 116 MET B CA 1
ATOM 2912 C C . MET B 1 124 ? 13.901 61.092 4.504 1.00 15.21 116 MET B C 1
ATOM 2913 O O . MET B 1 124 ? 13.317 61.459 5.532 1.00 17.35 116 MET B O 1
ATOM 2918 N N . GLY B 1 125 ? 14.050 59.799 4.202 1.00 15.76 117 GLY B N 1
ATOM 2919 C CA . GLY B 1 125 ? 13.595 58.785 5.147 1.00 12.31 117 GLY B CA 1
ATOM 2920 C C . GLY B 1 125 ? 14.307 58.899 6.484 1.00 14.69 117 GLY B C 1
ATOM 2921 O O . GLY B 1 125 ? 13.681 58.833 7.544 1.00 14.45 117 GLY B O 1
ATOM 2922 N N . VAL B 1 126 ? 15.624 59.094 6.447 1.00 12.50 118 VAL B N 1
ATOM 2923 C CA . VAL B 1 126 ? 16.385 59.309 7.674 1.00 11.94 118 VAL B CA 1
ATOM 2924 C C . VAL B 1 126 ? 15.960 60.611 8.335 1.00 13.94 118 VAL B C 1
ATOM 2925 O O . VAL B 1 126 ? 15.807 60.683 9.561 1.00 15.29 118 VAL B O 1
ATOM 2929 N N . ALA B 1 127 ? 15.770 61.662 7.530 1.00 16.59 119 ALA B N 1
ATOM 2930 C CA . ALA B 1 127 ? 15.370 62.960 8.057 1.00 16.15 119 ALA B CA 1
ATOM 2931 C C . ALA B 1 127 ? 14.031 62.867 8.774 1.00 15.98 119 ALA B C 1
ATOM 2932 O O . ALA B 1 127 ? 13.886 63.357 9.901 1.00 15.12 119 ALA B O 1
ATOM 2934 N N . HIS B 1 128 ? 13.036 62.235 8.137 1.00 13.15 120 HIS B N 1
ATOM 2935 C CA . HIS B 1 128 ? 11.743 62.074 8.793 1.00 13.57 120 HIS B CA 1
ATOM 2936 C C . HIS B 1 128 ? 11.889 61.270 10.079 1.00 15.66 120 HIS B C 1
ATOM 2937 O O . HIS B 1 128 ? 11.264 61.594 11.096 1.00 18.01 120 HIS B O 1
ATOM 2944 N N . GLY B 1 129 ? 12.696 60.204 10.041 1.00 14.41 121 GLY B N 1
ATOM 2945 C CA . GLY B 1 129 ? 12.914 59.404 11.237 1.00 15.48 121 GLY B CA 1
ATOM 2946 C C . GLY B 1 129 ? 13.445 60.235 12.390 1.00 16.87 121 GLY B C 1
ATOM 2947 O O . GLY B 1 129 ? 12.898 60.215 13.493 1.00 17.43 121 GLY B O 1
ATOM 2948 N N . VAL B 1 130 ? 14.497 61.010 12.134 1.00 14.58 122 VAL B N 1
ATOM 2949 C CA . VAL B 1 130 ? 15.062 61.865 13.174 1.00 13.28 122 VAL B CA 1
ATOM 2950 C C . VAL B 1 130 ? 14.038 62.890 13.643 1.00 18.18 122 VAL B C 1
ATOM 2951 O O . VAL B 1 130 ? 13.817 63.068 14.849 1.00 18.11 122 VAL B O 1
ATOM 2955 N N . ARG B 1 131 ? 13.392 63.572 12.694 1.00 19.09 123 ARG B N 1
ATOM 2956 C CA . ARG B 1 131 ? 12.445 64.633 13.039 1.00 19.94 123 ARG B CA 1
ATOM 2957 C C . ARG B 1 131 ? 11.282 64.107 13.872 1.00 19.34 123 ARG B C 1
ATOM 2958 O O . ARG B 1 131 ? 10.839 64.766 14.820 1.00 19.61 123 ARG B O 1
ATOM 2966 N N . VAL B 1 132 ? 10.774 62.926 13.534 1.00 18.40 124 VAL B N 1
ATOM 2967 C CA . VAL B 1 132 ? 9.604 62.399 14.223 1.00 21.10 124 VAL B CA 1
ATOM 2968 C C . VAL B 1 132 ? 9.983 61.793 15.569 1.00 18.90 124 VAL B C 1
ATOM 2969 O O . VAL B 1 132 ? 9.325 62.042 16.586 1.00 19.43 124 VAL B O 1
ATOM 2973 N N . PHE B 1 133 ? 11.047 60.997 15.605 1.00 16.23 125 PHE B N 1
ATOM 2974 C CA . PHE B 1 133 ? 11.309 60.180 16.786 1.00 19.07 125 PHE B CA 1
ATOM 2975 C C . PHE B 1 133 ? 12.226 60.850 17.804 1.00 19.11 125 PHE B C 1
ATOM 2976 O O . PHE B 1 133 ? 12.103 60.568 19.006 1.00 20.92 125 PHE B O 1
ATOM 2984 N N . ALA B 1 134 ? 13.156 61.708 17.370 1.00 18.18 126 ALA B N 1
ATOM 2985 C CA . ALA B 1 134 ? 14.020 62.371 18.348 1.00 19.24 126 ALA B CA 1
ATOM 2986 C C . ALA B 1 134 ? 13.229 63.139 19.400 1.00 21.16 126 ALA B C 1
ATOM 2987 O O . ALA B 1 134 ? 13.547 62.996 20.592 1.00 22.58 126 ALA B O 1
ATOM 2989 N N . PRO B 1 135 ? 12.200 63.935 19.063 1.00 22.19 127 PRO B N 1
ATOM 2990 C CA . PRO B 1 135 ? 11.432 64.595 20.136 1.00 24.11 127 PRO B CA 1
ATOM 2991 C C . PRO B 1 135 ? 10.769 63.611 21.077 1.00 25.83 127 PRO B C 1
ATOM 2992 O O . PRO B 1 135 ? 10.717 63.852 22.292 1.00 24.96 127 PRO B O 1
ATOM 2996 N N . ILE B 1 136 ? 10.250 62.504 20.541 1.00 21.83 128 ILE B N 1
ATOM 2997 C CA . ILE B 1 136 ? 9.648 61.482 21.395 1.00 24.73 128 ILE B CA 1
ATOM 2998 C C . ILE B 1 136 ? 10.681 60.948 22.377 1.00 24.10 128 ILE B C 1
ATOM 2999 O O . ILE B 1 136 ? 10.430 60.856 23.583 1.00 26.65 128 ILE B O 1
ATOM 3004 N N . MET B 1 137 ? 11.868 60.600 21.872 1.00 19.61 129 MET B N 1
ATOM 3005 C CA . MET B 1 137 ? 12.905 60.045 22.733 1.00 20.11 129 MET B CA 1
ATOM 3006 C C . MET B 1 137 ? 13.375 61.061 23.764 1.00 20.98 129 MET B C 1
ATOM 3007 O O . MET B 1 137 ? 13.596 60.711 24.928 1.00 23.98 129 MET B O 1
ATOM 3012 N N . LEU B 1 138 ? 13.550 62.319 23.355 1.00 19.64 130 LEU B N 1
ATOM 3013 C CA . LEU B 1 138 ? 13.982 63.343 24.302 1.00 23.44 130 LEU B CA 1
ATOM 3014 C C . LEU B 1 138 ? 12.952 63.542 25.413 1.00 27.53 130 LEU B C 1
ATOM 3015 O O . LEU B 1 138 ? 13.315 63.764 26.574 1.00 26.52 130 LEU B O 1
ATOM 3020 N N . GLY B 1 139 ? 11.663 63.459 25.082 1.00 25.41 131 GLY B N 1
ATOM 3021 C CA . GLY B 1 139 ? 10.632 63.668 26.084 1.00 25.05 131 GLY B CA 1
ATOM 3022 C C . GLY B 1 139 ? 10.473 62.538 27.081 1.00 27.87 131 GLY B C 1
ATOM 3023 O O . GLY B 1 139 ? 9.830 62.739 28.118 1.00 27.05 131 GLY B O 1
ATOM 3024 N N . GLN B 1 140 ? 11.044 61.366 26.803 1.00 27.74 132 GLN B N 1
ATOM 3025 C CA . GLN B 1 140 ? 10.865 60.217 27.685 1.00 26.96 132 GLN B CA 1
ATOM 3026 C C . GLN B 1 140 ? 11.754 60.254 28.927 1.00 26.62 132 GLN B C 1
ATOM 3027 O O . GLN B 1 140 ? 11.444 59.563 29.904 1.00 25.92 132 GLN B O 1
ATOM 3033 N N . ASN B 1 141 ? 12.834 61.041 28.923 1.00 27.92 133 ASN B N 1
ATOM 3034 C CA . ASN B 1 141 ? 13.812 61.050 30.018 1.00 29.92 133 ASN B CA 1
ATOM 3035 C C . ASN B 1 141 ? 14.394 59.659 30.258 1.00 30.32 133 ASN B C 1
ATOM 3036 O O . ASN B 1 141 ? 14.613 59.241 31.396 1.00 35.05 133 ASN B O 1
ATOM 3041 N N . GLU B 1 142 ? 14.642 58.934 29.176 1.00 25.96 134 GLU B N 1
ATOM 3042 C CA . GLU B 1 142 ? 15.205 57.599 29.247 1.00 26.48 134 GLU B CA 1
ATOM 3043 C C . GLU B 1 142 ? 16.343 57.496 28.249 1.00 24.15 134 GLU B C 1
ATOM 3044 O O . GLU B 1 142 ? 16.411 58.253 27.278 1.00 23.71 134 GLU B O 1
ATOM 3050 N N . ALA B 1 143 ? 17.236 56.542 28.503 1.00 23.11 135 ALA B N 1
ATOM 3051 C CA . ALA B 1 143 ? 18.261 56.207 27.525 1.00 22.27 135 ALA B CA 1
ATOM 3052 C C . ALA B 1 143 ? 17.604 55.813 26.209 1.00 23.73 135 ALA B C 1
ATOM 3053 O O . ALA B 1 143 ? 16.667 55.007 26.182 1.00 25.28 135 ALA B O 1
ATOM 3055 N N . ALA B 1 144 ? 18.080 56.406 25.118 1.00 18.69 136 ALA B N 1
ATOM 3056 C CA . ALA B 1 144 ? 17.584 56.080 23.791 1.00 18.82 136 ALA B CA 1
ATOM 3057 C C . ALA B 1 144 ? 18.706 56.329 22.799 1.00 22.35 136 ALA B C 1
ATOM 3058 O O . ALA B 1 144 ? 19.685 57.016 23.105 1.00 18.97 136 ALA B O 1
ATOM 3060 N N . HIS B 1 145 ? 18.559 55.763 21.600 1.00 21.26 137 HIS B N 1
ATOM 3061 C CA . HIS B 1 145 ? 19.646 55.799 20.629 1.00 19.31 137 HIS B CA 1
ATOM 3062 C C . HIS B 1 145 ? 19.076 55.662 19.222 1.00 18.52 137 HIS B C 1
ATOM 3063 O O . HIS B 1 145 ? 18.185 54.839 18.981 1.00 17.85 137 HIS B O 1
ATOM 3070 N N . ILE B 1 146 ? 19.611 56.463 18.302 1.00 15.32 138 ILE B N 1
ATOM 3071 C CA . ILE B 1 146 ? 19.237 56.455 16.892 1.00 12.97 138 ILE B CA 1
ATOM 3072 C C . ILE B 1 146 ? 20.433 55.988 16.070 1.00 17.38 138 ILE B C 1
ATOM 3073 O O . ILE B 1 146 ? 21.528 56.557 16.180 1.00 14.40 138 ILE B O 1
ATOM 3078 N N . VAL B 1 147 ? 20.224 54.973 15.233 1.00 17.66 139 VAL B N 1
ATOM 3079 C CA . VAL B 1 147 ? 21.260 54.463 14.343 1.00 13.60 139 VAL B CA 1
ATOM 3080 C C . VAL B 1 147 ? 20.827 54.707 12.909 1.00 12.89 139 VAL B C 1
ATOM 3081 O O . VAL B 1 147 ? 19.765 54.225 12.483 1.00 13.60 139 VAL B O 1
ATOM 3085 N N . ASN B 1 148 ? 21.657 55.431 12.162 1.00 11.60 140 ASN B N 1
ATOM 3086 C CA . ASN B 1 148 ? 21.427 55.691 10.746 1.00 10.21 140 ASN B CA 1
ATOM 3087 C C . ASN B 1 148 ? 22.381 54.846 9.916 1.00 13.29 140 ASN B C 1
ATOM 3088 O O . ASN B 1 148 ? 23.597 54.873 10.143 1.00 12.04 140 ASN B O 1
ATOM 3093 N N . THR B 1 149 ? 21.837 54.104 8.951 1.00 12.97 141 THR B N 1
ATOM 3094 C CA . THR B 1 149 ? 22.667 53.310 8.049 1.00 10.03 141 THR B CA 1
ATOM 3095 C C . THR B 1 149 ? 23.129 54.184 6.892 1.00 11.66 141 THR B C 1
ATOM 3096 O O . THR B 1 149 ? 22.320 54.598 6.055 1.00 11.17 141 THR B O 1
ATOM 3100 N N . ALA B 1 150 ? 24.425 54.474 6.847 1.00 11.56 142 ALA B N 1
ATOM 3101 C CA . ALA B 1 150 ? 24.985 55.089 5.650 1.00 13.69 142 ALA B CA 1
ATOM 3102 C C . ALA B 1 150 ? 25.607 53.972 4.815 1.00 13.96 142 ALA B C 1
ATOM 3103 O O . ALA B 1 150 ? 24.893 53.079 4.344 1.00 12.67 142 ALA B O 1
ATOM 3105 N N . SER B 1 151 ? 26.932 53.982 4.676 1.00 9.35 143 SER B N 1
ATOM 3106 C CA . SER B 1 151 ? 27.660 53.045 3.828 1.00 9.89 143 SER B CA 1
ATOM 3107 C C . SER B 1 151 ? 29.104 53.501 3.793 1.00 12.32 143 SER B C 1
ATOM 3108 O O . SER B 1 151 ? 29.375 54.659 4.119 1.00 11.97 143 SER B O 1
ATOM 3111 N N . VAL B 1 152 ? 30.037 52.635 3.387 1.00 12.09 144 VAL B N 1
ATOM 3112 C CA . VAL B 1 152 ? 31.351 53.146 3.002 1.00 13.61 144 VAL B CA 1
ATOM 3113 C C . VAL B 1 152 ? 31.231 54.099 1.816 1.00 13.37 144 VAL B C 1
ATOM 3114 O O . VAL B 1 152 ? 32.120 54.933 1.604 1.00 13.17 144 VAL B O 1
ATOM 3118 N N . ALA B 1 153 ? 30.139 54.012 1.040 1.00 10.92 145 ALA B N 1
ATOM 3119 C CA . ALA B 1 153 ? 29.883 54.995 -0.014 1.00 10.53 145 ALA B CA 1
ATOM 3120 C C . ALA B 1 153 ? 29.563 56.384 0.530 1.00 13.98 145 ALA B C 1
ATOM 3121 O O . ALA B 1 153 ? 29.456 57.330 -0.262 1.00 14.21 145 ALA B O 1
ATOM 3123 N N . GLY B 1 154 ? 29.358 56.524 1.835 1.00 9.96 146 GLY B N 1
ATOM 3124 C CA . GLY B 1 154 ? 29.286 57.830 2.452 1.00 12.71 146 GLY B CA 1
ATOM 3125 C C . GLY B 1 154 ? 30.629 58.357 2.893 1.00 12.32 146 GLY B C 1
ATOM 3126 O O . GLY B 1 154 ? 30.727 59.486 3.388 1.00 14.70 146 GLY B O 1
ATOM 3127 N N . LEU B 1 155 ? 31.674 57.547 2.739 1.00 10.43 147 LEU B N 1
ATOM 3128 C CA . LEU B 1 155 ? 33.030 57.935 3.085 1.00 12.76 147 LEU B CA 1
ATOM 3129 C C . LEU B 1 155 ? 33.943 57.994 1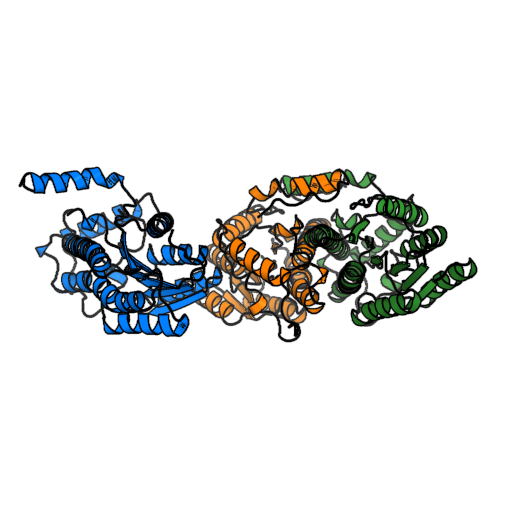.874 1.00 13.87 147 LEU B C 1
ATOM 3130 O O . LEU B 1 155 ? 35.036 58.556 1.976 1.00 21.40 147 LEU B O 1
ATOM 3135 N N . LEU B 1 156 ? 33.525 57.420 0.745 1.00 14.59 148 LEU B N 1
ATOM 3136 C CA . LEU B 1 156 ? 34.258 57.347 -0.511 1.00 12.15 148 LEU B CA 1
ATOM 3137 C C . LEU B 1 156 ? 33.349 57.845 -1.621 1.00 12.75 148 LEU B C 1
ATOM 3138 O O . LEU B 1 156 ? 32.152 58.058 -1.418 1.00 14.88 148 LEU B O 1
ATOM 3143 N N . SER B 1 157 ? 33.908 57.989 -2.817 1.00 10.36 149 SER B N 1
ATOM 3144 C CA . SER B 1 157 ? 33.131 58.365 -4.000 1.00 10.06 149 SER B CA 1
ATOM 3145 C C . SER B 1 157 ? 33.497 57.441 -5.158 1.00 14.34 149 SER B C 1
ATOM 3146 O O . SER B 1 157 ? 34.162 57.845 -6.122 1.00 15.62 149 SER B O 1
ATOM 3149 N N . PRO B 1 158 ? 33.061 56.180 -5.090 1.00 14.65 150 PRO B N 1
ATOM 3150 C CA . PRO B 1 158 ? 33.347 55.242 -6.183 1.00 16.21 150 PRO B CA 1
ATOM 3151 C C . PRO B 1 158 ? 32.627 55.641 -7.458 1.00 14.90 150 PRO B C 1
ATOM 3152 O O . PRO B 1 158 ? 31.503 56.176 -7.417 1.00 15.61 150 PRO B O 1
ATOM 3156 N N . PRO B 1 159 ? 33.207 55.351 -8.620 1.00 17.48 151 PRO B N 1
ATOM 3157 C CA . PRO B 1 159 ? 32.594 55.784 -9.882 1.00 17.36 151 PRO B CA 1
ATOM 3158 C C . PRO B 1 159 ? 31.273 55.082 -10.183 1.00 15.94 151 PRO B C 1
ATOM 3159 O O . PRO B 1 159 ? 31.014 53.961 -9.734 1.00 15.39 151 PRO B O 1
ATOM 3163 N N . SER B 1 160 ? 30.425 55.786 -10.943 1.00 12.94 152 SER B N 1
ATOM 3164 C CA . SER B 1 160 ? 29.150 55.292 -11.458 1.00 14.62 152 SER B CA 1
ATOM 3165 C C . SER B 1 160 ? 28.120 55.014 -10.366 1.00 13.45 152 SER B C 1
ATOM 3166 O O . SER B 1 160 ? 27.171 54.249 -10.586 1.00 14.06 152 SER B O 1
ATOM 3169 N N . MET B 1 161 ? 28.292 55.622 -9.186 1.00 14.68 153 MET B N 1
ATOM 3170 C CA A MET B 1 161 ? 27.375 55.472 -8.061 0.38 14.85 153 MET B CA 1
ATOM 3171 C CA B MET B 1 161 ? 27.346 55.478 -8.084 0.28 14.82 153 MET B CA 1
ATOM 3172 C CA C MET B 1 161 ? 27.338 55.479 -8.090 0.34 14.78 153 MET B CA 1
ATOM 3173 C C . MET B 1 161 ? 27.060 56.825 -7.429 1.00 11.56 153 MET B C 1
ATOM 3174 O O . MET B 1 161 ? 26.696 56.881 -6.246 1.00 13.30 153 MET B O 1
ATOM 3187 N N . GLY B 1 162 ? 27.199 57.912 -8.193 1.00 9.91 154 GLY B N 1
ATOM 3188 C CA . GLY B 1 162 ? 27.203 59.255 -7.619 1.00 9.33 154 GLY B CA 1
ATOM 3189 C C . GLY B 1 162 ? 25.943 59.648 -6.875 1.00 11.36 154 GLY B C 1
ATOM 3190 O O . GLY B 1 162 ? 26.009 60.395 -5.895 1.00 13.47 154 GLY B O 1
ATOM 3191 N N . ILE B 1 163 ? 24.777 59.194 -7.343 1.00 9.56 155 ILE B N 1
ATOM 3192 C CA . ILE B 1 163 ? 23.538 59.538 -6.641 1.00 12.61 155 ILE B CA 1
ATOM 3193 C C . ILE B 1 163 ? 23.500 58.848 -5.290 1.00 11.28 155 ILE B C 1
ATOM 3194 O O . ILE B 1 163 ? 23.174 59.458 -4.263 1.00 12.45 155 ILE B O 1
ATOM 3199 N N . TYR B 1 164 ? 23.847 57.567 -5.278 1.00 11.14 156 TYR B N 1
ATOM 3200 C CA . TYR B 1 164 ? 23.906 56.806 -4.038 1.00 10.81 156 TYR B CA 1
ATOM 3201 C C . TYR B 1 164 ? 24.987 57.357 -3.113 1.00 12.55 156 TYR B C 1
ATOM 3202 O O . TYR B 1 164 ? 24.738 57.587 -1.921 1.00 11.32 156 TYR B O 1
ATOM 3211 N N . ASN B 1 165 ? 26.193 57.588 -3.654 1.00 9.91 157 ASN B N 1
ATOM 3212 C CA . ASN B 1 165 ? 27.276 58.183 -2.870 1.00 10.48 157 ASN B CA 1
ATOM 3213 C C . ASN B 1 165 ? 26.816 59.465 -2.203 1.00 9.99 157 ASN B C 1
ATOM 3214 O O . ASN B 1 165 ? 26.982 59.645 -0.993 1.00 9.06 157 ASN B O 1
ATOM 3219 N N . ALA B 1 166 ? 26.233 60.371 -2.994 1.00 12.07 158 ALA B N 1
ATOM 3220 C CA . ALA B 1 166 ? 25.832 61.676 -2.480 1.00 12.43 158 ALA B CA 1
ATOM 3221 C C . ALA B 1 166 ? 24.831 61.526 -1.345 1.00 14.34 158 ALA B C 1
ATOM 3222 O O . ALA B 1 166 ? 24.946 62.198 -0.308 1.00 9.00 158 ALA B O 1
ATOM 3224 N N . SER B 1 167 ? 23.866 60.618 -1.504 1.00 10.42 159 SER B N 1
ATOM 3225 C CA . SER B 1 167 ? 22.868 60.431 -0.454 1.00 10.24 159 SER B CA 1
ATOM 3226 C C . SER B 1 167 ? 23.515 59.903 0.822 1.00 10.05 159 SER B C 1
ATOM 3227 O O . SER B 1 167 ? 23.139 60.300 1.931 1.00 11.83 159 SER B O 1
ATOM 3230 N N . LYS B 1 168 ? 24.514 59.036 0.685 1.00 7.44 160 LYS B N 1
ATOM 3231 C CA . LYS B 1 168 ? 25.148 58.464 1.861 1.00 8.18 160 LYS B CA 1
ATOM 3232 C C . LYS B 1 168 ? 26.116 59.441 2.527 1.00 10.41 160 LYS B C 1
ATOM 3233 O O . LYS B 1 168 ? 26.263 59.417 3.752 1.00 10.84 160 LYS B O 1
ATOM 3239 N N . HIS B 1 169 ? 26.780 60.309 1.761 1.00 11.29 161 HIS B N 1
ATOM 3240 C CA . HIS B 1 169 ? 27.555 61.366 2.406 1.00 12.47 161 HIS B CA 1
ATOM 3241 C C . HIS B 1 169 ? 26.640 62.319 3.163 1.00 12.35 161 HIS B C 1
ATOM 3242 O O . HIS B 1 169 ? 27.017 62.843 4.220 1.00 12.22 161 HIS B O 1
ATOM 3249 N N . ALA B 1 170 ? 25.434 62.550 2.638 1.00 11.77 162 ALA B N 1
ATOM 3250 C CA . ALA B 1 170 ? 24.453 63.351 3.365 1.00 12.75 162 ALA B CA 1
ATOM 3251 C C . ALA B 1 170 ? 24.083 62.690 4.696 1.00 13.63 162 ALA B C 1
ATOM 3252 O O . ALA B 1 170 ? 24.022 63.365 5.735 1.00 11.47 162 ALA B O 1
ATOM 3254 N N . VAL B 1 171 ? 23.848 61.369 4.690 1.00 12.80 163 VAL B N 1
ATOM 3255 C CA . VAL B 1 171 ? 23.534 60.660 5.933 1.00 12.80 163 VAL B CA 1
ATOM 3256 C C . VAL B 1 171 ? 24.703 60.753 6.910 1.00 13.76 163 VAL B C 1
ATOM 3257 O O . VAL B 1 171 ? 24.512 60.985 8.112 1.00 12.95 163 VAL B O 1
ATOM 3261 N N . VAL B 1 172 ? 25.931 60.588 6.409 1.00 8.92 164 VAL B N 1
ATOM 3262 C CA . VAL B 1 172 ? 27.105 60.677 7.281 1.00 11.63 164 VAL B CA 1
ATOM 3263 C C . VAL B 1 172 ? 27.125 62.013 8.020 1.00 14.07 164 VAL B C 1
ATOM 3264 O O . VAL B 1 172 ? 27.187 62.062 9.256 1.00 14.54 164 VAL B O 1
ATOM 3268 N N . SER B 1 173 ? 27.057 63.121 7.275 1.00 12.22 165 SER B N 1
ATOM 3269 C CA . SER B 1 173 ? 27.211 64.427 7.909 1.00 11.84 165 SER B CA 1
ATOM 3270 C C . SER B 1 173 ? 25.996 64.797 8.752 1.00 13.92 165 SER B C 1
ATOM 3271 O O . SER B 1 173 ? 26.144 65.434 9.806 1.00 14.43 165 SER B O 1
ATOM 3274 N N . LEU B 1 174 ? 24.783 64.439 8.308 1.00 12.18 166 LEU B N 1
ATOM 3275 C CA . LEU B 1 174 ? 23.628 64.757 9.142 1.00 14.94 166 LEU B CA 1
ATOM 3276 C C . LEU B 1 174 ? 23.716 64.013 10.463 1.00 11.65 166 LEU B C 1
ATOM 3277 O O . LEU B 1 174 ? 23.347 64.554 11.509 1.00 15.40 166 LEU B O 1
ATOM 3282 N N . THR B 1 175 ? 24.247 62.787 10.441 1.00 9.58 167 THR B N 1
ATOM 3283 C CA . THR B 1 175 ? 24.345 62.013 11.669 1.00 10.32 167 THR B CA 1
ATOM 3284 C C . THR B 1 175 ? 25.469 62.542 12.552 1.00 13.36 167 THR B C 1
ATOM 3285 O O . THR B 1 175 ? 25.327 62.597 13.779 1.00 12.49 167 THR B O 1
ATOM 3289 N N . GLU B 1 176 ? 26.591 62.938 11.944 1.00 13.20 168 GLU B N 1
ATOM 3290 C CA . GLU B 1 176 ? 27.645 63.595 12.709 1.00 14.42 168 GLU B CA 1
ATOM 3291 C C . GLU B 1 176 ? 27.127 64.862 13.375 1.00 17.66 168 GLU B C 1
ATOM 3292 O O . GLU B 1 176 ? 27.466 65.149 14.531 1.00 18.20 168 GLU B O 1
ATOM 3298 N N . THR B 1 177 ? 26.312 65.641 12.655 1.00 12.81 169 THR B N 1
ATOM 3299 C CA . THR B 1 177 ? 25.761 66.854 13.247 1.00 14.07 169 THR B CA 1
ATOM 3300 C C . THR B 1 177 ? 24.785 66.523 14.360 1.00 17.10 169 THR B C 1
ATOM 3301 O O . THR B 1 177 ? 24.772 67.192 15.401 1.00 16.13 169 THR B O 1
ATOM 3305 N N . LEU B 1 178 ? 23.948 65.506 14.145 1.00 17.57 170 LEU B N 1
ATOM 3306 C CA . LEU B 1 178 ? 23.016 65.080 15.180 1.00 17.02 170 LEU B CA 1
ATOM 3307 C C . LEU B 1 178 ? 23.756 64.682 16.452 1.00 19.53 170 LEU B C 1
ATOM 3308 O O . LEU B 1 178 ? 23.280 64.947 17.565 1.00 18.68 170 LEU B O 1
ATOM 3313 N N . TYR B 1 179 ? 24.930 64.052 16.303 1.00 14.75 171 TYR B N 1
ATOM 3314 C CA . TYR B 1 179 ? 25.733 63.688 17.467 1.00 14.93 171 TYR B CA 1
ATOM 3315 C C . TYR B 1 179 ? 26.048 64.915 18.310 1.00 17.35 171 TYR B C 1
ATOM 3316 O O . TYR B 1 179 ? 25.906 64.896 19.540 1.00 16.60 171 TYR B O 1
ATOM 3325 N N . HIS B 1 180 ? 26.459 66.005 17.663 1.00 17.02 172 HIS B N 1
ATOM 3326 C CA . HIS B 1 180 ? 26.770 67.220 18.411 1.00 19.33 172 HIS B CA 1
ATOM 3327 C C . HIS B 1 180 ? 25.509 67.903 18.924 1.00 20.84 172 HIS B C 1
ATOM 3328 O O . HIS B 1 180 ? 25.508 68.469 20.025 1.00 24.41 172 HIS B O 1
ATOM 3335 N N . ASP B 1 181 ? 24.437 67.893 18.128 1.00 19.95 173 ASP B N 1
ATOM 3336 C CA . ASP B 1 181 ? 23.208 68.561 18.548 1.00 20.98 173 ASP B CA 1
ATOM 3337 C C . ASP B 1 181 ? 22.617 67.890 19.777 1.00 23.33 173 ASP B C 1
ATOM 3338 O O . ASP B 1 181 ? 22.132 68.566 20.694 1.00 26.29 173 ASP B O 1
ATOM 3343 N N . LEU B 1 182 ? 22.626 66.555 19.805 1.00 21.48 174 LEU B N 1
ATOM 3344 C CA . LEU B 1 182 ? 22.065 65.850 20.951 1.00 20.53 174 LEU B CA 1
ATOM 3345 C C . LEU B 1 182 ? 22.878 66.136 22.205 1.00 22.64 174 LEU B C 1
ATOM 3346 O O . LEU B 1 182 ? 22.322 66.265 23.302 1.00 27.34 174 LEU B O 1
ATOM 3351 N N . ARG B 1 183 ? 24.195 66.281 22.062 1.00 18.83 175 ARG B N 1
ATOM 3352 C CA . ARG B 1 183 ? 24.999 66.631 23.228 1.00 20.82 175 ARG B CA 1
ATOM 3353 C C . ARG B 1 183 ? 24.743 68.068 23.669 1.00 28.73 175 ARG B C 1
ATOM 3354 O O . ARG B 1 183 ? 24.731 68.357 24.874 1.00 28.94 175 ARG B O 1
ATOM 3362 N N . ASN B 1 184 ? 24.523 68.980 22.714 1.00 26.73 176 ASN B N 1
ATOM 3363 C CA . ASN B 1 184 ? 24.267 70.373 23.072 1.00 27.07 176 ASN B CA 1
ATOM 3364 C C . ASN B 1 184 ? 22.897 70.537 23.720 1.00 27.67 176 ASN B C 1
ATOM 3365 O O . ASN B 1 184 ? 22.750 71.295 24.684 1.00 29.18 176 ASN B O 1
ATOM 3370 N N . ALA B 1 185 ? 21.879 69.846 23.202 1.00 26.47 177 ALA B N 1
ATOM 3371 C CA . ALA B 1 185 ? 20.570 69.880 23.849 1.00 28.15 177 ALA B CA 1
ATOM 3372 C C . ALA B 1 185 ? 20.605 69.211 25.221 1.00 34.22 177 ALA B C 1
ATOM 3373 O O . ALA B 1 185 ? 19.820 69.575 26.105 1.00 37.20 177 ALA B O 1
ATOM 3375 N N . GLY B 1 186 ? 21.502 68.249 25.419 1.00 30.25 178 GLY B N 1
ATOM 3376 C CA . GLY B 1 186 ? 21.581 67.517 26.662 1.00 25.99 178 GLY B CA 1
ATOM 3377 C C . GLY B 1 186 ? 20.591 66.368 26.703 1.00 31.06 178 GLY B C 1
ATOM 3378 O O . GLY B 1 186 ? 19.665 66.272 25.899 1.00 33.77 178 GLY B O 1
ATOM 3379 N N . GLY B 1 187 ? 20.806 65.470 27.649 1.00 30.52 179 GLY B N 1
ATOM 3380 C CA . GLY B 1 187 ? 19.911 64.346 27.827 1.00 29.74 179 GLY B CA 1
ATOM 3381 C C . GLY B 1 187 ? 20.583 63.016 27.531 1.00 30.63 179 GLY B C 1
ATOM 3382 O O . GLY B 1 187 ? 21.798 62.918 27.337 1.00 29.79 179 GLY B O 1
ATOM 3383 N N . GLU B 1 188 ? 19.754 61.975 27.486 1.00 30.18 180 GLU B N 1
ATOM 3384 C CA . GLU B 1 188 ? 20.231 60.604 27.392 1.00 26.37 180 GLU B CA 1
ATOM 3385 C C . GLU B 1 188 ? 20.026 59.981 26.021 1.00 26.45 180 GLU B C 1
ATOM 3386 O O . GLU B 1 188 ? 20.160 58.757 25.884 1.00 25.43 180 GLU B O 1
ATOM 3392 N N . VAL B 1 189 ? 19.693 60.771 25.010 1.00 19.67 181 VAL B N 1
ATOM 3393 C CA . VAL B 1 189 ? 19.521 60.256 23.658 1.00 17.98 181 VAL B CA 1
ATOM 3394 C C . VAL B 1 189 ? 20.839 60.424 22.914 1.00 18.83 181 VAL B C 1
ATOM 3395 O O . VAL B 1 189 ? 21.440 61.505 22.933 1.00 18.31 181 VAL B O 1
ATOM 3399 N N . GLY B 1 190 ? 21.296 59.353 22.269 1.00 19.32 182 GLY B N 1
ATOM 3400 C CA . GLY B 1 190 ? 22.537 59.379 21.514 1.00 20.66 182 GLY B CA 1
ATOM 3401 C C . GLY B 1 190 ? 22.342 58.865 20.103 1.00 22.24 182 GLY B C 1
ATOM 3402 O O . GLY B 1 190 ? 21.207 58.592 19.704 1.00 19.90 182 GLY B O 1
ATOM 3403 N N . CYS B 1 191 ? 23.418 58.728 19.329 1.00 18.08 183 CYS B N 1
ATOM 3404 C CA . CYS B 1 191 ? 23.243 58.227 17.974 1.00 14.26 183 CYS B CA 1
ATOM 3405 C C . CYS B 1 191 ? 24.531 57.577 17.476 1.00 14.95 183 CYS B C 1
ATOM 3406 O O . CYS B 1 191 ? 25.614 57.795 18.026 1.00 15.92 183 CYS B O 1
ATOM 3409 N N . SER B 1 192 ? 24.389 56.754 16.435 1.00 13.19 184 SER B N 1
ATOM 3410 C CA . SER B 1 192 ? 25.514 56.071 15.812 1.00 15.65 184 SER B CA 1
ATOM 3411 C C . SER B 1 192 ? 25.335 56.067 14.299 1.00 15.83 184 SER B C 1
ATOM 3412 O O . SER B 1 192 ? 24.227 56.209 13.775 1.00 14.19 184 SER B O 1
ATOM 3415 N N . LEU B 1 193 ? 26.447 55.857 13.605 1.00 13.89 185 LEU B N 1
ATOM 3416 C CA . LEU B 1 193 ? 26.508 55.934 12.154 1.00 12.65 185 LEU B CA 1
ATOM 3417 C C . LEU B 1 193 ? 27.095 54.626 11.639 1.00 11.88 185 LEU B C 1
ATOM 3418 O O . LEU B 1 193 ? 28.271 54.337 11.883 1.00 12.52 185 LEU B O 1
ATOM 3423 N N . LEU B 1 194 ? 26.293 53.854 10.904 1.00 12.48 186 LEU B N 1
ATOM 3424 C CA . LEU B 1 194 ? 26.695 52.538 10.409 1.00 15.66 186 LEU B CA 1
ATOM 3425 C C . LEU B 1 194 ? 27.167 52.639 8.957 1.00 13.78 186 LEU B C 1
ATOM 3426 O O . LEU B 1 194 ? 26.401 53.061 8.081 1.00 14.15 186 LEU B O 1
ATOM 3431 N N . CYS B 1 195 ? 28.416 52.222 8.697 1.00 11.88 187 CYS B N 1
ATOM 3432 C CA . CYS B 1 195 ? 29.053 52.364 7.380 1.00 10.97 187 CYS B CA 1
ATOM 3433 C C . CYS B 1 195 ? 29.634 51.043 6.884 1.00 14.01 187 CYS B C 1
ATOM 3434 O O . CYS B 1 195 ? 30.861 50.842 6.909 1.00 14.93 187 CYS B O 1
ATOM 3437 N N . PRO B 1 196 ? 28.793 50.131 6.397 1.00 12.80 188 PRO B N 1
ATOM 3438 C CA . PRO B 1 196 ? 29.286 48.832 5.932 1.00 12.63 188 PRO B CA 1
ATOM 3439 C C . PRO B 1 196 ? 29.768 48.871 4.491 1.00 12.84 188 PRO B C 1
ATOM 3440 O O . PRO B 1 196 ? 29.399 49.743 3.704 1.00 10.65 188 PRO B O 1
ATOM 3444 N N . ALA B 1 197 ? 30.622 47.894 4.166 1.00 13.52 189 ALA B N 1
ATOM 3445 C CA . ALA B 1 197 ? 30.944 47.567 2.786 1.00 10.17 189 ALA B CA 1
ATOM 3446 C C . ALA B 1 197 ? 29.953 46.511 2.297 1.00 13.61 189 ALA B C 1
ATOM 3447 O O . ALA B 1 197 ? 28.946 46.226 2.951 1.00 14.69 189 ALA B O 1
ATOM 3449 N N . PHE B 1 198 ? 30.225 45.905 1.146 1.00 13.70 190 PHE B N 1
ATOM 3450 C CA . PHE B 1 198 ? 29.225 45.047 0.512 1.00 16.80 190 PHE B CA 1
ATOM 3451 C C . PHE B 1 198 ? 28.890 43.835 1.380 1.00 15.97 190 PHE B C 1
ATOM 3452 O O . PHE B 1 198 ? 29.784 43.147 1.880 1.00 15.08 190 PHE B O 1
ATOM 3460 N N . VAL B 1 199 ? 27.593 43.578 1.543 1.00 11.44 191 VAL B N 1
ATOM 3461 C CA . VAL B 1 199 ? 27.053 42.456 2.314 1.00 10.66 191 VAL B CA 1
ATOM 3462 C C . VAL B 1 199 ? 25.922 41.837 1.499 1.00 14.68 191 VAL B C 1
ATOM 3463 O O . VAL B 1 199 ? 25.124 42.593 0.918 1.00 12.78 191 VAL B O 1
ATOM 3467 N N . PRO B 1 200 ? 25.791 40.475 1.419 1.00 10.92 192 PRO B N 1
ATOM 3468 C CA . PRO B 1 200 ? 24.666 39.892 0.670 1.00 11.45 192 PRO B CA 1
ATOM 3469 C C . PRO B 1 200 ? 23.306 40.299 1.221 1.00 13.55 192 PRO B C 1
ATOM 3470 O O . PRO B 1 200 ? 22.899 39.846 2.295 1.00 12.36 192 PRO B O 1
ATOM 3474 N N . THR B 1 201 ? 22.606 41.171 0.496 1.00 12.14 193 THR B N 1
ATOM 3475 C CA . THR B 1 201 ? 21.236 41.582 0.811 1.00 11.51 193 THR B CA 1
ATOM 3476 C C . THR B 1 201 ? 20.487 41.748 -0.509 1.00 13.71 193 THR B C 1
ATOM 3477 O O . THR B 1 201 ? 20.967 41.340 -1.571 1.00 13.52 193 THR B O 1
ATOM 3481 N N . GLY B 1 202 ? 19.320 42.392 -0.449 1.00 11.68 194 GLY B N 1
ATOM 3482 C CA . GLY B 1 202 ? 18.562 42.736 -1.633 1.00 14.20 194 GLY B CA 1
ATOM 3483 C C . GLY B 1 202 ? 18.877 44.094 -2.225 1.00 13.79 194 GLY B C 1
ATOM 3484 O O . GLY B 1 202 ? 18.178 44.519 -3.150 1.00 15.47 194 GLY B O 1
ATOM 3485 N N . ILE B 1 203 ? 19.923 44.779 -1.746 1.00 12.87 195 ILE B N 1
ATOM 3486 C CA . ILE B 1 203 ? 20.111 46.185 -2.096 1.00 11.09 195 ILE B CA 1
ATOM 3487 C C . ILE B 1 203 ? 20.359 46.352 -3.588 1.00 13.38 195 ILE B C 1
ATOM 3488 O O . ILE B 1 203 ? 19.990 47.381 -4.172 1.00 15.85 195 ILE B O 1
ATOM 3493 N N . ALA B 1 204 ? 20.963 45.352 -4.241 1.00 13.85 196 ALA B N 1
ATOM 3494 C CA . ALA B 1 204 ? 21.175 45.452 -5.684 1.00 15.11 196 ALA B CA 1
ATOM 3495 C C . ALA B 1 204 ? 19.894 45.257 -6.471 1.00 17.95 196 ALA B C 1
ATOM 3496 O O . ALA B 1 204 ? 19.873 45.534 -7.672 1.00 22.89 196 ALA B O 1
ATOM 3498 N N . ASP B 1 205 ? 18.828 44.805 -5.821 1.00 16.23 197 ASP B N 1
ATOM 3499 C CA . ASP B 1 205 ? 17.526 44.639 -6.446 1.00 20.57 197 ASP B CA 1
ATOM 3500 C C . ASP B 1 205 ? 16.547 45.726 -6.030 1.00 17.31 197 ASP B C 1
ATOM 3501 O O . ASP B 1 205 ? 15.335 45.503 -6.068 1.00 19.82 197 ASP B O 1
ATOM 3506 N N . ALA B 1 206 ? 17.051 46.905 -5.650 1.00 15.27 198 ALA B N 1
ATOM 3507 C CA . ALA B 1 206 ? 16.193 47.960 -5.111 1.00 15.79 198 ALA B CA 1
ATOM 3508 C C . ALA B 1 206 ? 15.096 48.381 -6.090 1.00 15.36 198 ALA B C 1
ATOM 3509 O O . ALA B 1 206 ? 14.050 48.886 -5.664 1.00 17.47 198 ALA B O 1
ATOM 3511 N N . GLU B 1 207 ? 15.304 48.181 -7.395 1.00 17.33 199 GLU B N 1
ATOM 3512 C CA . GLU B 1 207 ? 14.292 48.579 -8.371 1.00 18.64 199 GLU B CA 1
ATOM 3513 C C . GLU B 1 207 ? 12.945 47.941 -8.086 1.00 19.08 199 GLU B C 1
ATOM 3514 O O . GLU B 1 207 ? 11.918 48.488 -8.506 1.00 20.32 199 GLU B O 1
ATOM 3520 N N . ARG B 1 208 ? 12.930 46.811 -7.363 1.00 18.74 200 ARG B N 1
ATOM 3521 C CA . ARG B 1 208 ? 11.675 46.125 -7.067 1.00 19.16 200 ARG B CA 1
ATOM 3522 C C . ARG B 1 208 ? 10.740 46.991 -6.234 1.00 17.77 200 ARG B C 1
ATOM 3523 O O . ARG B 1 208 ? 9.521 46.789 -6.280 1.00 18.13 200 ARG B O 1
ATOM 3531 N N . VAL B 1 209 ? 11.273 47.956 -5.470 1.00 17.78 201 VAL B N 1
ATOM 3532 C CA . VAL B 1 209 ? 10.434 48.833 -4.658 1.00 21.52 201 VAL B CA 1
ATOM 3533 C C . VAL B 1 209 ? 10.506 50.289 -5.120 1.00 20.82 201 VAL B C 1
ATOM 3534 O O . VAL B 1 209 ? 10.175 51.192 -4.353 1.00 19.91 201 VAL B O 1
ATOM 3538 N N . ARG B 1 210 ? 10.931 50.545 -6.353 1.00 16.82 202 ARG B N 1
ATOM 3539 C CA . ARG B 1 210 ? 10.814 51.901 -6.875 1.00 20.36 202 ARG B CA 1
ATOM 3540 C C . ARG B 1 210 ? 9.338 52.194 -7.120 1.00 20.82 202 ARG B C 1
ATOM 3541 O O . ARG B 1 210 ? 8.644 51.372 -7.736 1.00 19.92 202 ARG B O 1
ATOM 3549 N N . PRO B 1 211 ? 8.814 53.323 -6.637 1.00 20.85 203 PRO B N 1
ATOM 3550 C CA . PRO B 1 211 ? 7.394 53.624 -6.853 1.00 24.73 203 PRO B CA 1
ATOM 3551 C C . PRO B 1 211 ? 7.114 53.889 -8.318 1.00 27.88 203 PRO B C 1
ATOM 3552 O O . PRO B 1 211 ? 7.974 54.372 -9.060 1.00 26.12 203 PRO B O 1
ATOM 3556 N N . GLU B 1 212 ? 5.885 53.565 -8.728 1.00 27.60 204 GLU B N 1
ATOM 3557 C CA . GLU B 1 212 ? 5.527 53.669 -10.139 1.00 27.48 204 GLU B CA 1
ATOM 3558 C C . GLU B 1 212 ? 5.694 55.094 -10.647 1.00 29.64 204 GLU B C 1
ATOM 3559 O O . GLU B 1 212 ? 6.110 55.310 -11.792 1.00 31.56 204 GLU B O 1
ATOM 3565 N N . ALA B 1 213 ? 5.404 56.083 -9.801 1.00 26.05 205 ALA B N 1
ATOM 3566 C CA . ALA B 1 213 ? 5.488 57.469 -10.242 1.00 26.50 205 ALA B CA 1
ATOM 3567 C C . ALA B 1 213 ? 6.915 57.897 -10.570 1.00 26.33 205 ALA B C 1
ATOM 3568 O O . ALA B 1 213 ? 7.101 58.869 -11.304 1.00 28.18 205 ALA B O 1
ATOM 3570 N N . LEU B 1 214 ? 7.924 57.197 -10.059 1.00 22.86 206 LEU B N 1
ATOM 3571 C CA . LEU B 1 214 ? 9.308 57.550 -10.332 1.00 21.37 206 LEU B CA 1
ATOM 3572 C C . LEU B 1 214 ? 9.974 56.610 -11.330 1.00 24.30 206 LEU B C 1
ATOM 3573 O O . LEU B 1 214 ? 11.203 56.627 -11.453 1.00 20.93 206 LEU B O 1
ATOM 3578 N N . ARG B 1 215 ? 9.202 55.800 -12.052 1.00 25.30 207 ARG B N 1
ATOM 3579 C CA . ARG B 1 215 ? 9.790 54.929 -13.056 1.00 27.77 207 ARG B CA 1
ATOM 3580 C C . ARG B 1 215 ? 10.381 55.737 -14.208 1.00 28.38 207 ARG B C 1
ATOM 3581 O O . ARG B 1 215 ? 9.990 56.880 -14.478 1.00 30.46 207 ARG B O 1
ATOM 3589 N N . ASN B 1 216 ? 11.342 55.118 -14.891 1.00 27.79 208 ASN B N 1
ATOM 3590 C CA . ASN B 1 216 ? 11.996 55.703 -16.056 1.00 26.58 208 ASN B CA 1
ATOM 3591 C C . ASN B 1 216 ? 11.377 55.119 -17.317 1.00 29.59 208 ASN B C 1
ATOM 3592 O O . ASN B 1 216 ? 11.349 53.895 -17.488 1.00 30.24 208 ASN B O 1
ATOM 3597 N N . GLU B 1 217 ? 10.881 55.988 -18.197 1.00 32.19 209 GLU B N 1
ATOM 3598 C CA . GLU B 1 217 ? 10.402 55.501 -19.485 1.00 37.75 209 GLU B CA 1
ATOM 3599 C C . GLU B 1 217 ? 11.558 55.018 -20.352 1.00 41.54 209 GLU B C 1
ATOM 3600 O O . GLU B 1 217 ? 11.402 54.056 -21.112 1.00 44.67 209 GLU B O 1
ATOM 3602 N N . ALA B 1 218 ? 12.726 55.645 -20.221 1.00 39.09 210 ALA B N 1
ATOM 3603 C CA . ALA B 1 218 ? 13.865 55.346 -21.079 1.00 37.64 210 ALA B CA 1
ATOM 3604 C C . ALA B 1 218 ? 14.488 53.989 -20.756 1.00 34.48 210 ALA B C 1
ATOM 3605 O O . ALA B 1 218 ? 14.414 53.493 -19.628 1.00 31.73 210 ALA B O 1
ATOM 3607 N N . GLN B 1 219 ? 15.120 53.400 -21.772 1.00 34.81 211 GLN B N 1
ATOM 3608 C CA . GLN B 1 219 ? 15.927 52.202 -21.594 1.00 37.85 211 GLN B CA 1
ATOM 3609 C C . GLN B 1 219 ? 17.178 52.508 -20.767 1.00 35.44 211 GLN B C 1
ATOM 3610 O O . GLN B 1 219 ? 17.704 53.624 -20.811 1.00 33.89 211 GLN B O 1
ATOM 3616 N N . PRO B 1 220 ? 17.678 51.534 -20.008 1.00 34.29 212 PRO B N 1
ATOM 3617 C CA . PRO B 1 220 ? 18.930 51.750 -19.273 1.00 29.77 212 PRO B CA 1
ATOM 3618 C C . PRO B 1 220 ? 20.114 51.862 -20.224 1.00 26.04 212 PRO B C 1
ATOM 3619 O O . PRO B 1 220 ? 20.144 51.245 -21.291 1.00 27.42 212 PRO B O 1
ATOM 3623 N N . THR B 1 221 ? 21.091 52.683 -19.837 1.00 23.28 213 THR B N 1
ATOM 3624 C CA . THR B 1 221 ? 22.265 52.901 -20.675 1.00 22.33 213 THR B CA 1
ATOM 3625 C C . THR B 1 221 ? 23.312 51.819 -20.434 1.00 20.56 213 THR B C 1
ATOM 3626 O O . THR B 1 221 ? 23.235 51.046 -19.479 1.00 19.65 213 THR B O 1
ATOM 3630 N N . ARG B 1 222 ? 24.323 51.794 -21.306 1.00 21.64 214 ARG B N 1
ATOM 3631 C CA . ARG B 1 222 ? 25.459 50.893 -21.117 1.00 20.84 214 ARG B CA 1
ATOM 3632 C C . ARG B 1 222 ? 26.075 51.042 -19.723 1.00 20.73 214 ARG B C 1
ATOM 3633 O O . ARG B 1 222 ? 26.272 50.052 -19.009 1.00 18.76 214 ARG B O 1
ATOM 3641 N N . SER B 1 223 ? 26.386 52.277 -19.311 1.00 18.57 215 SER B N 1
ATOM 3642 C CA . SER B 1 223 ? 27.037 52.457 -18.015 1.00 17.76 215 SER B CA 1
ATOM 3643 C C . SER B 1 223 ? 26.102 52.099 -16.860 1.00 17.95 215 SER B C 1
ATOM 3644 O O . SER B 1 223 ? 26.563 51.678 -15.791 1.00 17.16 215 SER B O 1
ATOM 3647 N N . GLN B 1 224 ? 24.794 52.256 -17.047 1.00 17.61 216 GLN B N 1
ATOM 3648 C CA . GLN B 1 224 ? 23.867 51.858 -15.993 1.00 17.56 216 GLN B CA 1
ATOM 3649 C C . GLN B 1 224 ? 23.811 50.343 -15.871 1.00 17.82 216 GLN B C 1
ATOM 3650 O O . GLN B 1 224 ? 23.836 49.804 -14.762 1.00 19.24 216 GLN B O 1
ATOM 3656 N N . LEU B 1 225 ? 23.756 49.641 -17.003 1.00 18.55 217 LEU B N 1
ATOM 3657 C CA . LEU B 1 225 ? 23.800 48.182 -16.978 1.00 22.99 217 LEU B CA 1
ATOM 3658 C C . LEU B 1 225 ? 25.070 47.680 -16.304 1.00 23.57 217 LEU B C 1
ATOM 3659 O O . LEU B 1 225 ? 25.025 46.743 -15.493 1.00 20.67 217 LEU B O 1
ATOM 3664 N N . ALA B 1 226 ? 26.215 48.282 -16.642 1.00 20.16 218 ALA B N 1
ATOM 3665 C CA . ALA B 1 226 ? 27.483 47.834 -16.077 1.00 22.69 218 ALA B CA 1
ATOM 3666 C C . ALA B 1 226 ? 27.525 48.071 -14.573 1.00 20.95 218 ALA B C 1
ATOM 3667 O O . ALA B 1 226 ? 27.978 47.207 -13.812 1.00 18.54 218 ALA B O 1
ATOM 3669 N N . ALA B 1 227 ? 27.040 49.231 -14.128 1.00 14.98 219 ALA B N 1
ATOM 3670 C CA . ALA B 1 227 ? 26.991 49.511 -12.698 1.00 16.81 219 ALA B CA 1
ATOM 3671 C C . ALA B 1 227 ? 26.078 48.527 -11.971 1.00 18.23 219 ALA B C 1
ATOM 3672 O O . ALA B 1 227 ? 26.398 48.074 -10.863 1.00 18.44 219 ALA B O 1
ATOM 3674 N N . ASP B 1 228 ? 24.934 48.188 -12.573 1.00 18.20 220 ASP B N 1
ATOM 3675 C CA . ASP B 1 228 ? 24.007 47.259 -11.929 1.00 20.03 220 ASP B CA 1
ATOM 3676 C C . ASP B 1 228 ? 24.636 45.886 -11.763 1.00 22.08 220 ASP B C 1
ATOM 3677 O O . ASP B 1 228 ? 24.516 45.256 -10.701 1.00 20.02 220 ASP B O 1
ATOM 3682 N N . ARG B 1 229 ? 25.309 45.400 -12.805 1.00 20.33 221 ARG B N 1
ATOM 3683 C CA . ARG B 1 229 ? 25.868 44.056 -12.733 1.00 22.82 221 ARG B CA 1
ATOM 3684 C C . ARG B 1 229 ? 27.058 44.013 -11.789 1.00 18.24 221 ARG B C 1
ATOM 3685 O O . ARG B 1 229 ? 27.246 43.024 -11.072 1.00 19.13 221 ARG B O 1
ATOM 3693 N N . GLN B 1 230 ? 27.866 45.077 -11.765 1.00 17.31 222 GLN B N 1
ATOM 3694 C CA . GLN B 1 230 ? 28.977 45.121 -10.823 1.00 17.31 222 GLN B CA 1
ATOM 3695 C C . GLN B 1 230 ? 28.458 45.122 -9.396 1.00 18.30 222 GLN B C 1
ATOM 3696 O O . GLN B 1 230 ? 28.980 44.400 -8.540 1.00 18.32 222 GLN B O 1
ATOM 3698 N N . LEU B 1 231 ? 27.410 45.907 -9.129 1.00 17.81 223 LEU B N 1
ATOM 3699 C CA . LEU B 1 231 ? 26.836 45.940 -7.790 1.00 15.81 223 LEU B CA 1
ATOM 3700 C C . LEU B 1 231 ? 26.229 44.587 -7.413 1.00 16.83 223 LEU B C 1
ATOM 3701 O O . LEU B 1 231 ? 26.378 44.128 -6.274 1.00 16.32 223 LEU B O 1
ATOM 3706 N N . GLN B 1 232 ? 25.543 43.933 -8.352 1.00 14.28 224 GLN B N 1
ATOM 3707 C CA . GLN B 1 232 ? 25.009 42.604 -8.067 1.00 18.55 224 GLN B CA 1
ATOM 3708 C C . GLN B 1 232 ? 26.119 41.662 -7.618 1.00 16.45 224 GLN B C 1
ATOM 3709 O O . GLN B 1 232 ? 25.979 40.951 -6.615 1.00 15.11 224 GLN B O 1
ATOM 3715 N N . ARG B 1 233 ? 27.249 41.680 -8.332 1.00 19.04 225 ARG B N 1
ATOM 3716 C CA . ARG B 1 233 ? 28.364 40.788 -8.014 1.00 21.68 225 ARG B CA 1
ATOM 3717 C C . ARG B 1 233 ? 28.999 41.137 -6.671 1.00 17.00 225 ARG B C 1
ATOM 3718 O O . ARG B 1 233 ? 29.326 40.244 -5.881 1.00 16.98 225 ARG B O 1
ATOM 3726 N N . ALA B 1 234 ? 29.212 42.428 -6.410 1.00 17.14 226 ALA B N 1
ATOM 3727 C CA . ALA B 1 234 ? 29.905 42.827 -5.192 1.00 14.91 226 ALA B CA 1
ATOM 3728 C C . ALA B 1 234 ? 29.072 42.491 -3.968 1.00 15.57 226 ALA B C 1
ATOM 3729 O O . ALA B 1 234 ? 29.588 41.972 -2.974 1.00 14.39 226 ALA B O 1
ATOM 3731 N N . VAL B 1 235 ? 27.773 42.765 -4.041 1.00 17.08 227 VAL B N 1
ATOM 3732 C CA . VAL B 1 235 ? 26.872 42.504 -2.924 1.00 13.12 227 VAL B CA 1
ATOM 3733 C C . VAL B 1 235 ? 26.796 41.008 -2.633 1.00 11.99 227 VAL B C 1
ATOM 3734 O O . VAL B 1 235 ? 26.945 40.567 -1.486 1.00 12.03 227 VAL B O 1
ATOM 3738 N N . ARG B 1 236 ? 26.575 40.197 -3.663 1.00 13.13 228 ARG B N 1
ATOM 3739 C CA . ARG B 1 236 ? 26.350 38.783 -3.397 1.00 15.28 228 ARG B CA 1
ATOM 3740 C C . ARG B 1 236 ? 27.603 38.093 -2.880 1.00 15.26 228 ARG B C 1
ATOM 3741 O O . ARG B 1 236 ? 27.497 37.039 -2.246 1.00 17.01 228 ARG B O 1
ATOM 3749 N N . SER B 1 237 ? 28.781 38.674 -3.096 1.00 14.14 229 SER B N 1
ATOM 3750 C CA A SER B 1 237 ? 30.050 38.060 -2.731 0.38 16.44 229 SER B CA 1
ATOM 3751 C CA B SER B 1 237 ? 30.017 38.012 -2.702 0.62 16.71 229 SER B CA 1
ATOM 3752 C C . SER B 1 237 ? 30.611 38.571 -1.411 1.00 18.52 229 SER B C 1
ATOM 3753 O O . SER B 1 237 ? 31.715 38.169 -1.031 1.00 20.96 229 SER B O 1
ATOM 3758 N N . GLY B 1 238 ? 29.900 39.460 -0.718 1.00 14.23 230 GLY B N 1
ATOM 3759 C CA . GLY B 1 238 ? 30.400 39.955 0.558 1.00 14.00 230 GLY B CA 1
ATOM 3760 C C . GLY B 1 238 ? 30.637 38.824 1.551 1.00 16.00 230 GLY B C 1
ATOM 3761 O O . GLY B 1 238 ? 29.834 37.896 1.672 1.00 16.38 230 GLY B O 1
ATOM 3762 N N . LYS B 1 239 ? 31.757 38.906 2.278 1.00 18.09 231 LYS B N 1
ATOM 3763 C CA . LYS B 1 239 ? 32.155 37.808 3.159 1.00 19.59 231 LYS B CA 1
ATOM 3764 C C . LYS B 1 239 ? 31.495 37.881 4.535 1.00 22.31 231 LYS B C 1
ATOM 3765 O O . LYS B 1 239 ? 31.308 36.838 5.175 1.00 25.01 231 LYS B O 1
ATOM 3767 N N . LEU B 1 240 ? 31.130 39.078 5.005 1.00 14.88 232 LEU B N 1
ATOM 3768 C CA . LEU B 1 240 ? 30.305 39.225 6.201 1.00 17.60 232 LEU B CA 1
ATOM 3769 C C . LEU B 1 240 ? 28.830 39.208 5.820 1.00 17.93 232 LEU B C 1
ATOM 3770 O O . LEU B 1 240 ? 28.433 39.774 4.797 1.00 22.71 232 LEU B O 1
ATOM 3775 N N . GLY B 1 241 ? 28.009 38.590 6.669 1.00 14.12 233 GLY B N 1
ATOM 3776 C CA . GLY B 1 241 ? 26.583 38.535 6.440 1.00 14.32 233 GLY B CA 1
ATOM 3777 C C . GLY B 1 241 ? 25.828 39.596 7.230 1.00 13.62 233 GLY B C 1
ATOM 3778 O O . GLY B 1 241 ? 26.377 40.273 8.089 1.00 13.70 233 GLY B O 1
ATOM 3779 N N . ALA B 1 242 ? 24.537 39.724 6.911 1.00 11.10 234 ALA B N 1
ATOM 3780 C CA . ALA B 1 242 ? 23.698 40.682 7.623 1.00 12.02 234 ALA B CA 1
ATOM 3781 C C . ALA B 1 242 ? 23.685 40.401 9.123 1.00 13.94 234 ALA B C 1
ATOM 3782 O O . ALA B 1 242 ? 23.637 41.333 9.934 1.00 12.59 234 ALA B O 1
ATOM 3784 N N . THR B 1 243 ? 23.721 39.124 9.511 1.00 13.48 235 THR B N 1
ATOM 3785 C CA . THR B 1 243 ? 23.801 38.778 10.929 1.00 10.92 235 THR B CA 1
ATOM 3786 C C . THR B 1 243 ? 25.037 39.388 11.578 1.00 15.51 235 THR B C 1
ATOM 3787 O O . THR B 1 243 ? 24.971 39.879 12.710 1.00 16.60 235 THR B O 1
ATOM 3791 N N . ASP B 1 244 ? 26.182 39.345 10.885 1.00 14.01 236 ASP B N 1
ATOM 3792 C CA . ASP B 1 244 ? 27.407 39.913 11.443 1.00 15.37 236 ASP B CA 1
ATOM 3793 C C . ASP B 1 244 ? 27.292 41.421 11.589 1.00 15.15 236 ASP B C 1
ATOM 3794 O O . ASP B 1 244 ? 27.737 41.992 12.593 1.00 14.04 236 ASP B O 1
ATOM 3799 N N . VAL B 1 245 ? 26.717 42.085 10.588 1.00 14.44 237 VAL B N 1
ATOM 3800 C CA . VAL B 1 245 ? 26.489 43.522 10.690 1.00 13.82 237 VAL B CA 1
ATOM 3801 C C . VAL B 1 245 ? 25.631 43.830 11.910 1.00 13.48 237 VAL B C 1
ATOM 3802 O O . VAL B 1 245 ? 25.926 44.753 12.679 1.00 13.19 237 VAL B O 1
ATOM 3806 N N . ALA B 1 246 ? 24.586 43.033 12.135 1.00 12.67 238 ALA B N 1
ATOM 3807 C CA . ALA B 1 246 ? 23.727 43.266 13.290 1.00 10.75 238 ALA B CA 1
ATOM 3808 C C . ALA B 1 246 ? 24.497 43.070 14.588 1.00 14.16 238 ALA B C 1
ATOM 3809 O O . ALA B 1 246 ? 24.385 43.883 15.515 1.00 12.82 238 ALA B O 1
ATOM 3811 N N . THR B 1 247 ? 25.292 42.001 14.671 1.00 15.78 239 THR B N 1
ATOM 3812 C CA . THR B 1 247 ? 26.070 41.765 15.882 1.00 15.45 239 THR B CA 1
ATOM 3813 C C . THR B 1 247 ? 26.985 42.944 16.176 1.00 17.42 239 THR B C 1
ATOM 3814 O O . THR B 1 247 ? 26.989 43.471 17.294 1.00 19.14 239 THR B O 1
ATOM 3818 N N . LEU B 1 248 ? 27.759 43.386 15.176 1.00 13.71 240 LEU B N 1
ATOM 3819 C CA . LEU B 1 248 ? 28.682 44.497 15.399 1.00 12.96 240 LEU B CA 1
ATOM 3820 C C . LEU B 1 248 ? 27.936 45.785 15.713 1.00 13.09 240 LEU B C 1
ATOM 3821 O O . LEU B 1 248 ? 28.398 46.592 16.522 1.00 12.98 2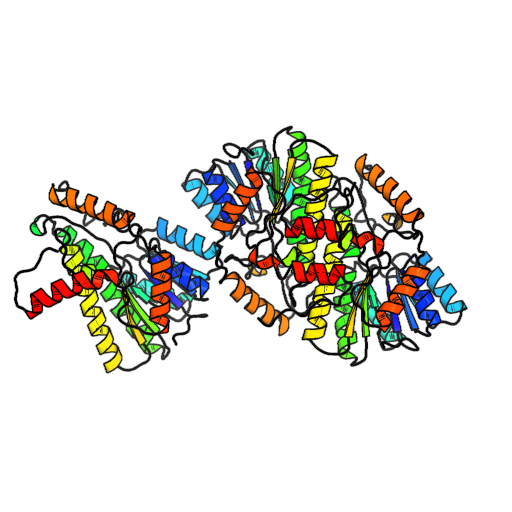40 LEU B O 1
ATOM 3826 N N . THR B 1 249 ? 26.791 46.008 15.073 1.00 13.54 241 THR B N 1
ATOM 3827 C CA . THR B 1 249 ? 26.042 47.238 15.325 1.00 16.29 241 THR B CA 1
ATOM 3828 C C . THR B 1 249 ? 25.549 47.294 16.770 1.00 16.66 241 THR B C 1
ATOM 3829 O O . THR B 1 249 ? 25.702 48.314 17.452 1.00 14.80 241 THR B O 1
ATOM 3833 N N . PHE B 1 250 ? 24.977 46.193 17.269 1.00 12.33 242 PHE B N 1
ATOM 3834 C CA . PHE B 1 250 ? 24.500 46.202 18.650 1.00 15.80 242 PHE B CA 1
ATOM 3835 C C . PHE B 1 250 ? 25.653 46.333 19.650 1.00 19.44 242 PHE B C 1
ATOM 3836 O O . PHE B 1 250 ? 25.504 46.987 20.689 1.00 18.62 242 PHE B O 1
ATOM 3844 N N . GLU B 1 251 ? 26.807 45.721 19.365 1.00 15.22 243 GLU B N 1
ATOM 3845 C CA . GLU B 1 251 ? 27.968 45.945 20.222 1.00 17.79 243 GLU B CA 1
ATOM 3846 C C . GLU B 1 251 ? 28.319 47.429 20.289 1.00 20.54 243 GLU B C 1
ATOM 3847 O O . GLU B 1 251 ? 28.616 47.956 21.370 1.00 19.46 243 GLU B O 1
ATOM 3853 N N . ALA B 1 252 ? 28.279 48.124 19.144 1.00 16.43 244 ALA B N 1
ATOM 3854 C CA . ALA B 1 252 ? 28.588 49.551 19.146 1.00 16.92 244 ALA B CA 1
ATOM 3855 C C . ALA B 1 252 ? 27.550 50.340 19.938 1.00 16.92 244 ALA B C 1
ATOM 3856 O O . ALA B 1 252 ? 27.904 51.241 20.710 1.00 16.70 244 ALA B O 1
ATOM 3858 N N . ILE B 1 253 ? 26.263 50.027 19.750 1.00 17.21 245 ILE B N 1
ATOM 3859 C CA . ILE B 1 253 ? 25.210 50.701 20.512 1.00 13.87 245 ILE B CA 1
ATOM 3860 C C . ILE B 1 253 ? 25.439 50.518 22.002 1.00 18.26 245 ILE B C 1
ATOM 3861 O O . ILE B 1 253 ? 25.306 51.464 22.790 1.00 19.99 245 ILE B O 1
ATOM 3866 N N . ALA B 1 254 ? 25.779 49.288 22.410 1.00 18.26 246 ALA B N 1
ATOM 3867 C CA . ALA B 1 254 ? 25.973 48.987 23.823 1.00 18.12 246 ALA B CA 1
ATOM 3868 C C . ALA B 1 254 ? 26.980 49.937 24.462 1.00 18.74 246 ALA B C 1
ATOM 3869 O O . ALA B 1 254 ? 26.789 50.384 25.597 1.00 19.30 246 ALA B O 1
ATOM 3871 N N . GLU B 1 255 ? 28.051 50.266 23.741 1.00 20.45 247 GLU B N 1
ATOM 3872 C CA . GLU B 1 255 ? 29.072 51.182 24.228 1.00 24.20 247 GLU B CA 1
ATOM 3873 C C . GLU B 1 255 ? 28.876 52.598 23.698 1.00 20.70 247 GLU B C 1
ATOM 3874 O O . GLU B 1 255 ? 29.740 53.461 23.912 1.00 21.48 247 GLU B O 1
ATOM 3880 N N . ARG B 1 256 ? 27.755 52.843 23.017 1.00 20.51 248 ARG B N 1
ATOM 3881 C CA . ARG B 1 256 ? 27.396 54.156 22.477 1.00 21.59 248 ARG B CA 1
ATOM 3882 C C . ARG B 1 256 ? 28.502 54.721 21.598 1.00 20.38 248 ARG B C 1
ATOM 3883 O O . ARG B 1 256 ? 28.778 55.920 21.604 1.00 21.70 248 ARG B O 1
ATOM 3891 N N . ARG B 1 257 ? 29.133 53.846 20.824 1.00 20.01 249 ARG B N 1
ATOM 3892 C CA . ARG B 1 257 ? 30.160 54.275 19.885 1.00 20.22 249 ARG B CA 1
ATOM 3893 C C . ARG B 1 257 ? 29.506 54.830 18.626 1.00 19.19 249 ARG B C 1
ATOM 3894 O O . ARG B 1 257 ? 28.562 54.241 18.094 1.00 17.95 249 ARG B O 1
ATOM 3902 N N . PHE B 1 258 ? 30.023 55.960 18.138 1.00 17.14 250 PHE B N 1
ATOM 3903 C CA . PHE B 1 258 ? 29.380 56.641 17.015 1.00 15.39 250 PHE B CA 1
ATOM 3904 C C . PHE B 1 258 ? 29.666 55.960 15.673 1.00 14.37 250 PHE B C 1
ATOM 3905 O O . PHE B 1 258 ? 28.739 55.571 14.956 1.00 14.92 250 PHE B O 1
ATOM 3913 N N . TYR B 1 259 ? 30.940 55.846 15.290 1.00 14.99 251 TYR B N 1
ATOM 3914 C CA . TYR B 1 259 ? 31.293 55.287 13.986 1.00 12.59 251 TYR B CA 1
ATOM 3915 C C . TYR B 1 259 ? 31.284 53.770 14.044 1.00 15.72 251 TYR B C 1
ATOM 3916 O O . TYR B 1 259 ? 32.040 53.171 14.818 1.00 17.66 251 TYR B O 1
ATOM 3925 N N . ILE B 1 260 ? 30.478 53.143 13.203 1.00 11.27 252 ILE B N 1
ATOM 3926 C CA . ILE B 1 260 ? 30.460 51.689 13.110 1.00 12.70 252 ILE B CA 1
ATOM 3927 C C . ILE B 1 260 ? 30.951 51.315 11.717 1.00 16.45 252 ILE B C 1
ATOM 3928 O O . ILE B 1 260 ? 30.185 51.359 10.746 1.00 15.41 252 ILE B O 1
ATOM 3933 N N . LEU B 1 261 ? 32.228 50.952 11.611 1.00 15.44 253 LEU B N 1
ATOM 3934 C CA . LEU B 1 261 ? 32.833 50.502 10.361 1.00 15.17 253 LEU B CA 1
ATOM 3935 C C . LEU B 1 261 ? 32.988 48.993 10.477 1.00 13.33 253 LEU B C 1
ATOM 3936 O O . LEU B 1 261 ? 33.990 48.495 10.984 1.00 18.75 253 LEU B O 1
ATOM 3941 N N . THR B 1 262 ? 31.978 48.264 10.008 1.00 13.56 254 THR B N 1
ATOM 3942 C CA . THR B 1 262 ? 31.999 46.812 10.093 1.00 13.64 254 THR B CA 1
ATOM 3943 C C . THR B 1 262 ? 33.067 46.183 9.208 1.00 15.53 254 THR B C 1
ATOM 3944 O O . THR B 1 262 ? 33.460 45.040 9.456 1.00 16.40 254 THR B O 1
ATOM 3948 N N . HIS B 1 263 ? 33.525 46.885 8.170 1.00 14.25 255 HIS B N 1
ATOM 3949 C CA . HIS B 1 263 ? 34.524 46.380 7.230 1.00 14.71 255 HIS B CA 1
ATOM 3950 C C . HIS B 1 263 ? 35.741 47.302 7.279 1.00 16.65 255 HIS B C 1
ATOM 3951 O O . HIS B 1 263 ? 35.930 48.149 6.389 1.00 15.99 255 HIS B O 1
ATOM 3958 N N . PRO B 1 264 ? 36.594 47.169 8.298 1.00 18.19 256 PRO B N 1
ATOM 3959 C CA . PRO B 1 264 ? 37.711 48.115 8.446 1.00 18.06 256 PRO B CA 1
ATOM 3960 C C . PRO B 1 264 ? 38.748 48.012 7.342 1.00 19.57 256 PRO B C 1
ATOM 3961 O O . PRO B 1 264 ? 39.585 48.915 7.213 1.00 22.93 256 PRO B O 1
ATOM 3965 N N . ALA B 1 265 ? 38.716 46.959 6.528 1.00 17.58 257 ALA B N 1
ATOM 3966 C CA . ALA B 1 265 ? 39.607 46.914 5.379 1.00 22.41 257 ALA B CA 1
ATOM 3967 C C . ALA B 1 265 ? 39.408 48.110 4.451 1.00 19.91 257 ALA B C 1
ATOM 3968 O O . ALA B 1 265 ? 40.306 48.421 3.661 1.00 23.60 257 ALA B O 1
ATOM 3970 N N . ILE B 1 266 ? 38.253 48.781 4.523 1.00 13.50 258 ILE B N 1
ATOM 3971 C CA . ILE B 1 266 ? 37.998 49.960 3.695 1.00 16.32 258 ILE B CA 1
ATOM 3972 C C . ILE B 1 266 ? 38.908 51.133 4.042 1.00 16.34 258 ILE B C 1
ATOM 3973 O O . ILE B 1 266 ? 39.000 52.093 3.271 1.00 15.50 258 ILE B O 1
ATOM 3978 N N . LEU B 1 267 ? 39.594 51.078 5.180 1.00 17.59 259 LEU B N 1
ATOM 3979 C CA . LEU B 1 267 ? 40.271 52.265 5.686 1.00 19.52 259 LEU B CA 1
ATOM 3980 C C . LEU B 1 267 ? 41.421 52.714 4.784 1.00 18.33 259 LEU B C 1
ATOM 3981 O O . LEU B 1 267 ? 41.709 53.912 4.724 1.00 16.09 259 LEU B O 1
ATOM 3986 N N . ALA B 1 268 ? 42.073 51.801 4.059 1.00 15.93 260 ALA B N 1
ATOM 3987 C CA . ALA B 1 268 ? 43.134 52.242 3.152 1.00 18.06 260 ALA B CA 1
ATOM 3988 C C . ALA B 1 268 ? 42.600 53.216 2.104 1.00 16.57 260 ALA B C 1
ATOM 3989 O O . ALA B 1 268 ? 43.213 54.257 1.842 1.00 16.38 260 ALA B O 1
ATOM 3991 N N . THR B 1 269 ? 41.447 52.912 1.509 1.00 12.00 261 THR B N 1
ATOM 3992 C CA A THR B 1 269 ? 40.948 53.806 0.478 0.72 15.47 261 THR B CA 1
ATOM 3993 C CA B THR B 1 269 ? 40.873 53.760 0.474 0.28 16.73 261 THR B CA 1
ATOM 3994 C C . THR B 1 269 ? 40.222 55.010 1.062 1.00 15.72 261 THR B C 1
ATOM 3995 O O . THR B 1 269 ? 40.162 56.054 0.401 1.00 15.89 261 THR B O 1
ATOM 4002 N N . VAL B 1 270 ? 39.713 54.922 2.290 1.00 13.75 262 VAL B N 1
ATOM 4003 C CA . VAL B 1 270 ? 39.210 56.129 2.941 1.00 13.26 262 VAL B CA 1
ATOM 4004 C C . VAL B 1 270 ? 40.365 57.086 3.226 1.00 15.77 262 VAL B C 1
ATOM 4005 O O . VAL B 1 270 ? 40.265 58.298 2.995 1.00 15.38 262 VAL B O 1
ATOM 4009 N N . ARG B 1 271 ? 41.488 56.557 3.710 1.00 12.78 263 ARG B N 1
ATOM 4010 C CA . ARG B 1 271 ? 42.648 57.405 3.949 1.00 16.08 263 ARG B CA 1
ATOM 4011 C C . ARG B 1 271 ? 43.109 58.078 2.655 1.00 20.06 263 ARG B C 1
ATOM 4012 O O . ARG B 1 271 ? 43.503 59.251 2.660 1.00 18.00 263 ARG B O 1
ATOM 4020 N N . LEU B 1 272 ? 43.032 57.359 1.529 1.00 14.34 264 LEU B N 1
ATOM 4021 C CA . LEU B 1 272 ? 43.451 57.922 0.246 1.00 13.54 264 LEU B CA 1
ATOM 4022 C C . LEU B 1 272 ? 42.600 59.132 -0.128 1.00 14.87 264 LEU B C 1
ATOM 4023 O O . LEU B 1 272 ? 43.124 60.176 -0.534 1.00 12.99 264 LEU B O 1
ATOM 4028 N N . ARG B 1 273 ? 41.278 59.009 0.002 1.00 12.70 265 ARG B N 1
ATOM 4029 C CA . ARG B 1 273 ? 40.392 60.142 -0.253 1.00 11.05 265 ARG B CA 1
ATOM 4030 C C . ARG B 1 273 ? 40.677 61.297 0.701 1.00 18.35 265 ARG B C 1
ATOM 4031 O O . ARG B 1 273 ? 40.707 62.466 0.287 1.00 15.57 265 ARG B O 1
ATOM 4039 N N . HIS B 1 274 ? 40.879 60.997 1.988 1.00 13.30 266 HIS B N 1
ATOM 4040 C CA . HIS B 1 274 ? 41.140 62.068 2.944 1.00 13.87 266 HIS B CA 1
ATOM 4041 C C . HIS B 1 274 ? 42.424 62.806 2.598 1.00 15.21 266 HIS B C 1
ATOM 4042 O O . HIS B 1 274 ? 42.496 64.037 2.714 1.00 17.59 266 HIS B O 1
ATOM 4049 N N . GLU B 1 275 ? 43.450 62.076 2.151 1.00 13.64 267 GLU B N 1
ATOM 4050 C CA . GLU B 1 275 ? 44.693 62.760 1.827 1.00 18.33 267 GLU B CA 1
ATOM 4051 C C . GLU B 1 275 ? 44.589 63.522 0.511 1.00 18.02 267 GLU B C 1
ATOM 4052 O O . GLU B 1 275 ? 45.293 64.523 0.329 1.00 20.75 267 GLU B O 1
ATOM 4058 N N . ASP B 1 276 ? 43.747 63.059 -0.425 1.00 14.53 268 ASP B N 1
ATOM 4059 C CA . ASP B 1 276 ? 43.435 63.879 -1.593 1.00 13.35 268 ASP B CA 1
ATOM 4060 C C . ASP B 1 276 ? 42.953 65.244 -1.135 1.00 16.80 268 ASP B C 1
ATOM 4061 O O . ASP B 1 276 ? 43.472 66.286 -1.558 1.00 19.20 268 ASP B O 1
ATOM 4066 N N . ILE B 1 277 ? 41.950 65.246 -0.252 1.00 13.76 269 ILE B N 1
ATOM 4067 C CA . ILE B 1 277 ? 41.358 66.494 0.219 1.00 15.07 269 ILE B CA 1
ATOM 4068 C C . ILE B 1 277 ? 42.393 67.319 0.965 1.00 15.70 269 ILE B C 1
ATOM 4069 O O . ILE B 1 277 ? 42.586 68.504 0.681 1.00 16.82 269 ILE B O 1
ATOM 4074 N N . GLU B 1 278 ? 43.088 66.694 1.918 1.00 15.66 270 GLU B N 1
ATOM 4075 C CA . GLU B 1 278 ? 44.036 67.422 2.758 1.00 17.75 270 GLU B CA 1
ATOM 4076 C C . GLU B 1 278 ? 45.189 68.011 1.959 1.00 22.41 270 GLU B C 1
ATOM 4077 O O . GLU B 1 278 ? 45.741 69.052 2.341 1.00 26.71 270 GLU B O 1
ATOM 4083 N N . LEU B 1 279 ? 45.568 67.375 0.854 1.00 19.60 271 LEU B N 1
ATOM 4084 C CA . LEU B 1 279 ? 46.626 67.893 -0.001 1.00 22.24 271 LEU B CA 1
ATOM 4085 C C . LEU B 1 279 ? 46.099 68.725 -1.164 1.00 20.92 271 LEU B C 1
ATOM 4086 O O . LEU B 1 279 ? 46.902 69.258 -1.934 1.00 22.47 271 LEU B O 1
ATOM 4091 N N . GLN B 1 280 ? 44.775 68.872 -1.293 1.00 22.56 272 GLN B N 1
ATOM 4092 C CA . GLN B 1 280 ? 44.152 69.589 -2.415 1.00 24.78 272 GLN B CA 1
ATOM 4093 C C . GLN B 1 280 ? 44.532 68.932 -3.743 1.00 23.06 272 GLN B C 1
ATOM 4094 O O . GLN B 1 280 ? 44.701 69.586 -4.777 1.00 22.75 272 GLN B O 1
ATOM 4100 N N . ARG B 1 281 ? 44.629 67.610 -3.685 1.00 18.24 273 ARG B N 1
ATOM 4101 C CA . ARG B 1 281 ? 45.057 66.718 -4.748 1.00 25.20 273 ARG B CA 1
ATOM 4102 C C . ARG B 1 281 ? 43.843 66.308 -5.572 1.00 21.60 273 ARG B C 1
ATOM 4103 O O . ARG B 1 281 ? 42.791 66.017 -5.008 1.00 22.32 273 ARG B O 1
ATOM 4111 N N . ASN B 1 282 ? 43.978 66.277 -6.897 1.00 18.32 274 ASN B N 1
ATOM 4112 C CA . ASN B 1 282 ? 42.860 65.792 -7.703 1.00 19.33 274 ASN B CA 1
ATOM 4113 C C . ASN B 1 282 ? 42.524 64.359 -7.295 1.00 21.67 274 ASN B C 1
ATOM 4114 O O . ASN B 1 282 ? 43.436 63.570 -7.015 1.00 24.22 274 ASN B O 1
ATOM 4119 N N . PRO B 1 283 ? 41.240 63.998 -7.223 1.00 15.65 275 PRO B N 1
ATOM 4120 C CA . PRO B 1 283 ? 40.867 62.686 -6.672 1.00 14.02 275 PRO B CA 1
ATOM 4121 C C . PRO B 1 283 ? 41.644 61.549 -7.332 1.00 14.12 275 PRO B C 1
ATOM 4122 O O . PRO B 1 283 ? 41.690 61.430 -8.557 1.00 17.27 275 PRO B O 1
ATOM 4126 N N . THR B 1 284 ? 42.293 60.733 -6.506 1.00 13.50 276 THR B N 1
ATOM 4127 C CA . THR B 1 284 ? 43.096 59.629 -7.024 1.00 15.81 276 THR B CA 1
ATOM 4128 C C . THR B 1 284 ? 42.209 58.615 -7.752 1.00 16.13 276 THR B C 1
ATOM 4129 O O . THR B 1 284 ? 41.171 58.198 -7.232 1.00 15.46 276 THR B O 1
ATOM 4133 N N . ASP B 1 285 ? 42.611 58.232 -8.967 1.00 15.41 277 ASP B N 1
ATOM 4134 C CA . ASP B 1 285 ? 41.824 57.273 -9.734 1.00 17.34 277 ASP B CA 1
ATOM 4135 C C . ASP B 1 285 ? 41.649 55.987 -8.932 1.00 20.47 277 ASP B C 1
ATOM 4136 O O . ASP B 1 285 ? 42.615 55.492 -8.342 1.00 22.21 277 ASP B O 1
ATOM 4141 N N . PRO B 1 286 ? 40.447 55.416 -8.895 1.00 20.81 278 PRO B N 1
ATOM 4142 C CA . PRO B 1 286 ? 40.275 54.113 -8.241 1.00 18.22 278 PRO B CA 1
ATOM 4143 C C . PRO B 1 286 ? 40.949 53.005 -9.037 1.00 18.47 278 PRO B C 1
ATOM 4144 O O . PRO B 1 286 ? 41.064 53.069 -10.264 1.00 19.55 278 PRO B O 1
ATOM 4148 N N . LEU B 1 287 ? 41.400 51.977 -8.323 1.00 19.83 279 LEU B N 1
ATOM 4149 C CA . LEU B 1 287 ? 41.997 50.835 -8.990 1.00 21.64 279 LEU B CA 1
ATOM 4150 C C . LEU B 1 287 ? 40.951 50.093 -9.822 1.00 31.69 279 LEU B C 1
ATOM 4151 O O . LEU B 1 287 ? 39.742 50.199 -9.591 1.00 30.44 279 LEU B O 1
ATOM 4156 N N . SER B 1 288 ? 41.438 49.333 -10.802 1.00 38.30 280 SER B N 1
ATOM 4157 C CA . SER B 1 288 ? 40.565 48.482 -11.600 1.00 47.38 280 SER B CA 1
ATOM 4158 C C . SER B 1 288 ? 39.891 47.433 -10.722 1.00 54.80 280 SER B C 1
ATOM 4159 O O . SER B 1 288 ? 40.494 46.899 -9.785 1.00 51.52 280 SER B O 1
ATOM 4162 N N . LEU B 1 289 ? 38.630 47.140 -11.035 1.00 61.71 281 LEU B N 1
ATOM 4163 C CA . LEU B 1 289 ? 37.867 46.119 -10.325 1.00 60.56 281 LEU B CA 1
ATOM 4164 C C . LEU B 1 289 ? 37.948 44.786 -11.057 1.00 62.54 281 LEU B C 1
ATOM 4165 O O . LEU B 1 289 ? 38.213 43.751 -10.447 1.00 64.35 281 LEU B O 1
ATOM 4167 N N . MET C 1 9 ? 46.228 74.243 -19.521 1.00 60.53 1 MET C N 1
ATOM 4168 C CA . MET C 1 9 ? 45.684 75.594 -19.419 1.00 61.42 1 MET C CA 1
ATOM 4169 C C . MET C 1 9 ? 44.295 75.722 -20.068 1.00 63.02 1 MET C C 1
ATOM 4170 O O . MET C 1 9 ? 44.189 75.813 -21.292 1.00 70.81 1 MET C O 1
ATOM 4172 N N . PHE C 1 10 ? 43.237 75.727 -19.247 1.00 50.41 2 PHE C N 1
ATOM 4173 C CA . PHE C 1 10 ? 41.882 75.995 -19.729 1.00 42.02 2 PHE C CA 1
ATOM 4174 C C . PHE C 1 10 ? 41.721 77.486 -20.013 1.00 38.26 2 PHE C C 1
ATOM 4175 O O . PHE C 1 10 ? 42.000 78.322 -19.150 1.00 35.18 2 PHE C O 1
ATOM 4183 N N . GLU C 1 11 ? 41.248 77.816 -21.213 1.00 39.39 3 GLU C N 1
ATOM 4184 C CA . GLU C 1 11 ? 41.212 79.188 -21.707 1.00 43.01 3 GLU C CA 1
ATOM 4185 C C . GLU C 1 11 ? 39.781 79.722 -21.726 1.00 39.34 3 GLU C C 1
ATOM 4186 O O . GLU C 1 11 ? 38.838 78.986 -22.031 1.00 39.61 3 GLU C O 1
ATOM 4192 N N . PHE C 1 12 ? 39.624 81.013 -21.414 1.00 34.26 4 PHE C N 1
ATOM 4193 C CA . PHE C 1 12 ? 38.313 81.603 -21.153 1.00 28.16 4 PHE C CA 1
ATOM 4194 C C . PHE C 1 12 ? 37.824 82.580 -22.211 1.00 25.30 4 PHE C C 1
ATOM 4195 O O . PHE C 1 12 ? 36.612 82.699 -22.397 1.00 23.00 4 PHE C O 1
ATOM 4203 N N . ASP C 1 13 ? 38.724 83.301 -22.876 1.00 23.59 5 ASP C N 1
ATOM 4204 C CA . ASP C 1 13 ? 38.324 84.334 -23.823 1.00 27.69 5 ASP C CA 1
ATOM 4205 C C . ASP C 1 13 ? 37.388 83.778 -24.895 1.00 28.33 5 ASP C C 1
ATOM 4206 O O . ASP C 1 13 ? 37.668 82.748 -25.518 1.00 28.33 5 ASP C O 1
ATOM 4211 N N . GLY C 1 14 ? 36.258 84.458 -25.096 1.00 27.36 6 GLY C N 1
ATOM 4212 C CA . GLY C 1 14 ? 35.287 84.060 -26.096 1.00 24.75 6 GLY C CA 1
ATOM 4213 C C . GLY C 1 14 ? 34.430 82.855 -25.754 1.00 27.16 6 GLY C C 1
ATOM 4214 O O . GLY C 1 14 ? 33.516 82.536 -26.524 1.00 23.96 6 GLY C O 1
ATOM 4215 N N . LYS C 1 15 ? 34.686 82.172 -24.635 1.00 27.56 7 LYS C N 1
ATOM 4216 C CA . LYS C 1 15 ? 33.897 81.009 -24.233 1.00 25.79 7 LYS C CA 1
ATOM 4217 C C . LYS C 1 15 ? 32.646 81.443 -23.464 1.00 22.11 7 LYS C C 1
ATOM 4218 O O . LYS C 1 15 ? 32.511 82.598 -23.041 1.00 20.53 7 LYS C O 1
ATOM 4224 N N . VAL C 1 16 ? 31.729 80.490 -23.268 1.00 18.45 8 VAL C N 1
ATOM 4225 C CA . VAL C 1 16 ? 30.402 80.759 -22.715 1.00 19.92 8 VAL C CA 1
ATOM 4226 C C . VAL C 1 16 ? 30.315 80.196 -21.305 1.00 19.86 8 VAL C C 1
ATOM 4227 O O . VAL C 1 16 ? 30.564 79.004 -21.087 1.00 19.39 8 VAL C O 1
ATOM 4231 N N . ALA C 1 17 ? 29.905 81.036 -20.360 1.00 19.45 9 ALA C N 1
ATOM 4232 C CA . ALA C 1 17 ? 29.736 80.630 -18.974 1.00 17.01 9 ALA C CA 1
ATOM 4233 C C . ALA C 1 17 ? 28.274 80.748 -18.581 1.00 14.58 9 ALA C C 1
ATOM 4234 O O . ALA C 1 17 ? 27.642 81.784 -18.818 1.00 17.30 9 ALA C O 1
ATOM 4236 N N . VAL C 1 18 ? 27.742 79.681 -17.993 1.00 14.19 10 VAL C N 1
ATOM 4237 C CA . VAL C 1 18 ? 26.430 79.685 -17.358 1.00 14.83 10 VAL C CA 1
ATOM 4238 C C . VAL C 1 18 ? 26.659 79.719 -15.853 1.00 17.22 10 VAL C C 1
ATOM 4239 O O . VAL C 1 18 ? 27.421 78.897 -15.319 1.00 17.57 10 VAL C O 1
ATOM 4243 N N . ILE C 1 19 ? 26.036 80.685 -15.171 1.00 14.96 11 ILE C N 1
ATOM 4244 C CA . ILE C 1 19 ? 26.250 80.923 -13.742 1.00 16.58 11 ILE C CA 1
ATOM 4245 C C . ILE C 1 19 ? 24.900 80.977 -13.037 1.00 19.26 11 ILE C C 1
ATOM 4246 O O . ILE C 1 19 ? 24.080 81.853 -13.336 1.00 22.35 11 ILE C O 1
ATOM 4251 N N . THR C 1 20 ? 24.678 80.077 -12.081 1.00 15.07 12 THR C N 1
ATOM 4252 C CA . THR C 1 20 ? 23.470 80.198 -11.277 1.00 15.44 12 THR C CA 1
ATOM 4253 C C . THR C 1 20 ? 23.769 80.972 -9.997 1.00 18.80 12 THR C C 1
ATOM 4254 O O . THR C 1 20 ? 24.916 81.064 -9.544 1.00 20.91 12 THR C O 1
ATOM 4258 N N . GLY C 1 21 ? 22.711 81.520 -9.403 1.00 17.59 13 GLY C N 1
ATOM 4259 C CA . GLY C 1 21 ? 22.880 82.416 -8.277 1.00 18.66 13 GLY C CA 1
ATOM 4260 C C . GLY C 1 21 ? 23.551 83.716 -8.657 1.00 19.51 13 GLY C C 1
ATOM 4261 O O . GLY C 1 21 ? 24.230 84.322 -7.821 1.00 24.01 13 GLY C O 1
ATOM 4262 N N . ALA C 1 22 ? 23.358 84.173 -9.899 1.00 18.28 14 ALA C N 1
ATOM 4263 C CA . ALA C 1 22 ? 24.115 85.295 -10.454 1.00 20.26 14 ALA C CA 1
ATOM 4264 C C . ALA C 1 22 ? 23.701 86.653 -9.901 1.00 23.29 14 ALA C C 1
ATOM 4265 O O . ALA C 1 22 ? 24.352 87.657 -10.221 1.00 24.56 14 ALA C O 1
ATOM 4267 N N . GLY C 1 23 ? 22.645 86.725 -9.096 1.00 20.67 15 GLY C N 1
ATOM 4268 C CA . GLY C 1 23 ? 22.208 88.027 -8.624 1.00 21.77 15 GLY C CA 1
ATOM 4269 C C . GLY C 1 23 ? 22.960 88.561 -7.426 1.00 24.40 15 GLY C C 1
ATOM 4270 O O . GLY C 1 23 ? 22.745 89.716 -7.049 1.00 23.86 15 GLY C O 1
ATOM 4271 N N . SER C 1 24 ? 23.843 87.762 -6.826 1.00 19.01 16 SER C N 1
ATOM 4272 C CA . SER C 1 24 ? 24.459 88.165 -5.569 1.00 21.81 16 SER C CA 1
ATOM 4273 C C . SER C 1 24 ? 25.727 87.352 -5.347 1.00 18.50 16 SER C C 1
ATOM 4274 O O . SER C 1 24 ? 25.986 86.376 -6.047 1.00 18.56 16 SER C O 1
ATOM 4277 N N . GLY C 1 25 ? 26.517 87.785 -4.366 1.00 20.86 17 GLY C N 1
ATOM 4278 C CA . GLY C 1 25 ? 27.572 86.952 -3.800 1.00 21.82 17 GLY C CA 1
ATOM 4279 C C . GLY C 1 25 ? 28.505 86.349 -4.832 1.00 23.69 17 GLY C C 1
ATOM 4280 O O . GLY C 1 25 ? 28.941 87.022 -5.778 1.00 20.26 17 GLY C O 1
ATOM 4281 N N . PHE C 1 26 ? 28.812 85.055 -4.652 1.00 18.04 18 PHE C N 1
ATOM 4282 C CA . PHE C 1 26 ? 29.778 84.392 -5.525 1.00 18.04 18 PHE C CA 1
ATOM 4283 C C . PHE C 1 26 ? 29.336 84.434 -6.978 1.00 17.06 18 PHE C C 1
ATOM 4284 O O . PHE C 1 26 ? 30.155 84.664 -7.871 1.00 18.59 18 PHE C O 1
ATOM 4292 N N . GLY C 1 27 ? 28.046 84.198 -7.236 1.00 18.22 19 GLY C N 1
ATOM 4293 C CA . GLY C 1 27 ? 27.571 84.144 -8.612 1.00 14.91 19 GLY C CA 1
ATOM 4294 C C . GLY C 1 27 ? 27.772 85.456 -9.348 1.00 21.85 19 GLY C C 1
ATOM 4295 O O . GLY C 1 27 ? 28.234 85.479 -10.492 1.00 19.29 19 GLY C O 1
ATOM 4296 N N . ARG C 1 28 ? 27.428 86.571 -8.698 1.00 18.30 20 ARG C N 1
ATOM 4297 C CA . ARG C 1 28 ? 27.692 87.874 -9.298 1.00 18.07 20 ARG C CA 1
ATOM 4298 C C . ARG C 1 28 ? 29.184 88.071 -9.541 1.00 21.48 20 ARG C C 1
ATOM 4299 O O . ARG C 1 28 ? 29.592 88.598 -10.583 1.00 23.31 20 ARG C O 1
ATOM 4307 N N . ALA C 1 29 ? 30.018 87.623 -8.600 1.00 22.84 21 ALA C N 1
ATOM 4308 C CA . ALA C 1 29 ? 31.460 87.803 -8.739 1.00 22.69 21 ALA C CA 1
ATOM 4309 C C . ALA C 1 29 ? 32.035 86.912 -9.844 1.00 19.93 21 ALA C C 1
ATOM 4310 O O . ALA C 1 29 ? 32.956 87.328 -10.563 1.00 17.94 21 ALA C O 1
ATOM 4312 N N . PHE C 1 30 ? 31.519 85.680 -9.988 1.00 17.31 22 PHE C N 1
ATOM 4313 C CA . PHE C 1 30 ? 31.889 84.865 -11.144 1.00 19.99 22 PHE C CA 1
ATOM 4314 C C . PHE C 1 30 ? 31.540 85.585 -12.438 1.00 19.48 22 PHE C C 1
ATOM 4315 O O . PHE C 1 30 ? 32.320 85.575 -13.396 1.00 19.45 22 PHE C O 1
ATOM 4323 N N . ALA C 1 31 ? 30.362 86.207 -12.488 1.00 16.42 23 ALA C N 1
ATOM 4324 C CA . ALA C 1 31 ? 29.946 86.884 -13.710 1.00 18.02 23 ALA C CA 1
ATOM 4325 C C . ALA C 1 31 ? 30.872 88.048 -14.030 1.00 20.24 23 ALA C C 1
ATOM 4326 O O . ALA C 1 31 ? 31.288 88.224 -15.181 1.00 20.20 23 ALA C O 1
ATOM 4328 N N . GLU C 1 32 ? 31.222 88.846 -13.015 1.00 24.78 24 GLU C N 1
ATOM 4329 C CA . GLU C 1 32 ? 32.112 89.980 -13.245 1.00 24.41 24 GLU C CA 1
ATOM 4330 C C . GLU C 1 32 ? 33.495 89.511 -13.678 1.00 25.39 24 GLU C C 1
ATOM 4331 O O . GLU C 1 32 ? 34.107 90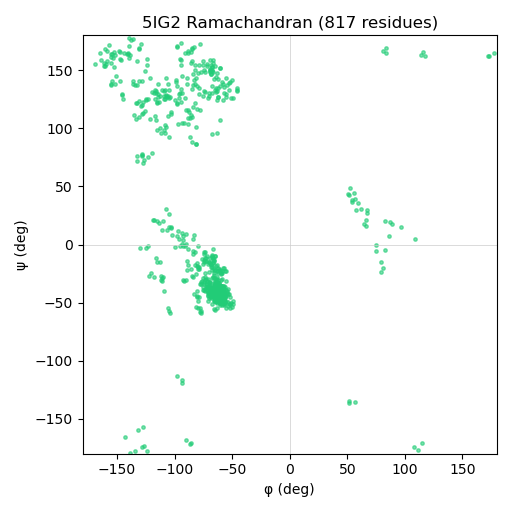.107 -14.574 1.00 24.91 24 GLU C O 1
ATOM 4337 N N . LYS C 1 33 ? 33.999 88.432 -13.067 1.00 20.86 25 LYS C N 1
ATOM 4338 C CA . LYS C 1 33 ? 35.311 87.915 -13.452 1.00 24.00 25 LYS C CA 1
ATOM 4339 C C . LYS C 1 33 ? 35.273 87.335 -14.859 1.00 23.52 25 LYS C C 1
ATOM 4340 O O . LYS C 1 33 ? 36.173 87.590 -15.671 1.00 22.51 25 LYS C O 1
ATOM 4346 N N . GLY C 1 34 ? 34.232 86.565 -15.170 1.00 22.38 26 GLY C N 1
ATOM 4347 C CA . GLY C 1 34 ? 34.100 86.035 -16.513 1.00 19.47 26 GLY C CA 1
ATOM 4348 C C . GLY C 1 34 ? 34.025 87.128 -17.559 1.00 19.91 26 GLY C C 1
ATOM 4349 O O . GLY C 1 34 ? 34.652 87.028 -18.616 1.00 20.65 26 GLY C O 1
ATOM 4350 N N . ALA C 1 35 ? 33.269 88.196 -17.272 1.00 19.12 27 ALA C N 1
ATOM 4351 C CA . ALA C 1 35 ? 33.200 89.318 -18.206 1.00 21.88 27 ALA C CA 1
ATOM 4352 C C . ALA C 1 35 ? 34.573 89.937 -18.429 1.00 27.53 27 ALA C C 1
ATOM 4353 O O . ALA C 1 35 ? 34.927 90.283 -19.563 1.00 30.31 27 ALA C O 1
ATOM 4355 N N . SER C 1 36 ? 35.364 90.089 -17.358 1.00 29.24 28 SER C N 1
ATOM 4356 C CA . SER C 1 36 ? 36.701 90.657 -17.497 1.00 25.06 28 SER C CA 1
ATOM 4357 C C . SER C 1 36 ? 37.619 89.765 -18.315 1.00 24.50 28 SER C C 1
ATOM 4358 O O . SER C 1 36 ? 38.612 90.257 -18.859 1.00 23.88 28 SER C O 1
ATOM 4361 N N . LEU C 1 37 ? 37.318 88.473 -18.406 1.00 21.16 29 LEU C N 1
ATOM 4362 C CA . LEU C 1 37 ? 38.112 87.542 -19.193 1.00 25.07 29 LEU C CA 1
ATOM 4363 C C . LEU C 1 37 ? 37.593 87.380 -20.619 1.00 26.11 29 LEU C C 1
ATOM 4364 O O . LEU C 1 37 ? 38.128 86.559 -21.374 1.00 28.31 29 LEU C O 1
ATOM 4369 N N . GLY C 1 38 ? 36.572 88.138 -21.007 1.00 25.85 30 GLY C N 1
ATOM 4370 C CA . GLY C 1 38 ? 36.053 88.039 -22.356 1.00 26.18 30 GLY C CA 1
ATOM 4371 C C . GLY C 1 38 ? 35.074 86.914 -22.585 1.00 24.67 30 GLY C C 1
ATOM 4372 O O . GLY C 1 38 ? 34.868 86.515 -23.735 1.00 24.17 30 GLY C O 1
ATOM 4373 N N . MET C 1 39 ? 34.457 86.390 -21.529 1.00 21.15 31 MET C N 1
ATOM 4374 C CA . MET C 1 39 ? 33.482 85.322 -21.686 1.00 23.10 31 MET C CA 1
ATOM 4375 C C . MET C 1 39 ? 32.118 85.886 -22.054 1.00 23.17 31 MET C C 1
ATOM 4376 O O . MET C 1 39 ? 31.765 87.007 -21.675 1.00 25.04 31 MET C O 1
ATOM 4381 N N . LYS C 1 40 ? 31.351 85.094 -22.801 1.00 21.12 32 LYS C N 1
ATOM 4382 C CA . LYS C 1 40 ? 29.921 85.343 -22.967 1.00 21.86 32 LYS C CA 1
ATOM 4383 C C . LYS C 1 40 ? 29.159 84.728 -21.798 1.00 20.28 32 LYS C C 1
ATOM 4384 O O . LYS C 1 40 ? 29.462 83.615 -21.366 1.00 18.13 32 LYS C O 1
ATOM 4390 N N . LEU C 1 41 ? 28.175 85.460 -21.276 1.00 18.14 33 LEU C N 1
ATOM 4391 C CA . LEU C 1 41 ? 27.580 85.152 -19.980 1.00 16.41 33 LEU C CA 1
ATOM 4392 C C . LEU C 1 41 ? 26.107 84.805 -20.124 1.00 18.16 33 LEU C C 1
ATOM 4393 O O . LEU C 1 41 ? 25.348 85.523 -20.784 1.00 20.30 33 LEU C O 1
ATOM 4398 N N . VAL C 1 42 ? 25.709 83.713 -19.484 1.00 17.21 34 VAL C N 1
ATOM 4399 C CA . VAL C 1 42 ? 24.315 83.326 -19.327 1.00 15.68 34 VAL C CA 1
ATOM 4400 C C . VAL C 1 42 ? 24.064 83.251 -17.825 1.00 19.46 34 VAL C C 1
ATOM 4401 O O . VAL C 1 42 ? 24.562 82.336 -17.158 1.00 17.96 34 VAL C O 1
ATOM 4405 N N . LEU C 1 43 ? 23.320 84.218 -17.286 1.00 17.69 35 LEU C N 1
ATOM 4406 C CA . LEU C 1 43 ? 23.194 84.407 -15.844 1.00 17.20 35 LEU C CA 1
ATOM 4407 C C . LEU C 1 43 ? 21.798 84.012 -15.379 1.00 19.20 35 LEU C C 1
ATOM 4408 O O . LEU C 1 43 ? 20.797 84.436 -15.966 1.00 21.91 35 LEU C O 1
ATOM 4413 N N . ALA C 1 44 ? 21.737 83.222 -14.309 1.00 19.53 36 ALA C N 1
ATOM 4414 C CA . ALA C 1 44 ? 20.479 82.699 -13.796 1.00 18.51 36 ALA C CA 1
ATOM 4415 C C . ALA C 1 44 ? 20.355 82.979 -12.307 1.00 19.42 36 ALA C C 1
ATOM 4416 O O . ALA C 1 44 ? 21.329 82.874 -11.553 1.00 21.39 36 ALA C O 1
ATOM 4418 N N . ASP C 1 45 ? 19.142 83.325 -11.898 1.00 18.34 37 ASP C N 1
ATOM 4419 C CA . ASP C 1 45 ? 18.796 83.503 -10.500 1.00 19.89 37 ASP C CA 1
ATOM 4420 C C . ASP C 1 45 ? 17.282 83.412 -10.420 1.00 22.04 37 ASP C C 1
ATOM 4421 O O . ASP C 1 45 ? 16.585 83.671 -11.409 1.00 21.19 37 ASP C O 1
ATOM 4426 N N . VAL C 1 46 ? 16.782 82.999 -9.252 1.00 20.43 38 VAL C N 1
ATOM 4427 C CA . VAL C 1 46 ? 15.340 83.008 -9.037 1.00 20.87 38 VAL C CA 1
ATOM 4428 C C . VAL C 1 46 ? 14.863 84.412 -8.696 1.00 25.78 38 VAL C C 1
ATOM 4429 O O . VAL C 1 46 ? 13.683 84.729 -8.887 1.00 29.07 38 VAL C O 1
ATOM 4433 N N . ASP C 1 47 ? 15.763 85.274 -8.236 1.00 24.86 39 ASP C N 1
ATOM 4434 C CA . ASP C 1 47 ? 15.447 86.655 -7.878 1.00 27.78 39 ASP C CA 1
ATOM 4435 C C . ASP C 1 47 ? 15.605 87.515 -9.131 1.00 25.49 39 ASP C C 1
ATOM 4436 O O . ASP C 1 47 ? 16.720 87.846 -9.538 1.00 25.79 39 ASP C O 1
ATOM 4441 N N . GLU C 1 48 ? 14.482 87.892 -9.742 1.00 30.28 40 GLU C N 1
ATOM 4442 C CA . GLU C 1 48 ? 14.535 88.574 -11.034 1.00 36.00 40 GLU C CA 1
ATOM 4443 C C . GLU C 1 48 ? 15.081 89.997 -10.908 1.00 34.64 40 GLU C C 1
ATOM 4444 O O . GLU C 1 48 ? 15.794 90.476 -11.800 1.00 31.15 40 GLU C O 1
ATOM 4450 N N . GLY C 1 49 ? 14.756 90.691 -9.815 1.00 34.76 41 GLY C N 1
ATOM 4451 C CA . GLY C 1 49 ? 15.285 92.033 -9.621 1.00 30.91 41 GLY C CA 1
ATOM 4452 C C . GLY C 1 49 ? 16.794 92.043 -9.458 1.00 30.89 41 GLY C C 1
ATOM 4453 O O . GLY C 1 49 ? 17.494 92.839 -10.084 1.00 32.62 41 GLY C O 1
ATOM 4454 N N . ALA C 1 50 ? 17.318 91.153 -8.613 1.00 27.78 42 ALA C N 1
ATOM 4455 C CA . ALA C 1 50 ? 18.763 91.093 -8.426 1.00 27.52 42 ALA C CA 1
ATOM 4456 C C . ALA C 1 50 ? 19.457 90.606 -9.691 1.00 28.64 42 ALA C C 1
ATOM 4457 O O . ALA C 1 50 ? 20.570 91.053 -10.006 1.00 26.87 42 ALA C O 1
ATOM 4459 N N . LEU C 1 51 ? 18.819 89.680 -10.420 1.00 28.89 43 LEU C N 1
ATOM 4460 C CA . LEU C 1 51 ? 19.398 89.172 -11.660 1.00 25.62 43 LEU C CA 1
ATOM 4461 C C . LEU C 1 51 ? 19.518 90.280 -12.690 1.00 26.03 43 LEU C C 1
ATOM 4462 O O . LEU C 1 51 ? 20.528 90.373 -13.400 1.00 24.29 43 LEU C O 1
ATOM 4467 N N . ALA C 1 52 ? 18.497 91.141 -12.768 1.00 28.29 44 ALA C N 1
ATOM 4468 C CA . ALA C 1 52 ? 18.516 92.255 -13.712 1.00 29.72 44 ALA C CA 1
ATOM 4469 C C . ALA C 1 52 ? 19.585 93.278 -13.349 1.00 28.77 44 ALA C C 1
ATOM 4470 O O . ALA C 1 52 ? 20.221 93.852 -14.238 1.00 30.31 44 ALA C O 1
ATOM 4472 N N . ARG C 1 53 ? 19.792 93.533 -12.054 1.00 29.33 45 ARG C N 1
ATOM 4473 C CA . ARG C 1 53 ? 20.850 94.460 -11.665 1.00 29.84 45 ARG C CA 1
ATOM 4474 C C . ARG C 1 53 ? 22.209 93.944 -12.118 1.00 28.57 45 ARG C C 1
ATOM 4475 O O . ARG C 1 53 ? 23.024 94.708 -12.644 1.00 28.42 45 ARG C O 1
ATOM 4477 N N . THR C 1 54 ? 22.461 92.642 -11.955 1.00 28.15 46 THR C N 1
ATOM 4478 C CA . THR C 1 54 ? 23.729 92.081 -12.410 1.00 26.90 46 THR C CA 1
ATOM 4479 C C . THR C 1 54 ? 23.845 92.161 -13.928 1.00 27.54 46 THR C C 1
ATOM 4480 O O . THR C 1 54 ? 24.861 92.629 -14.458 1.00 26.86 46 THR C O 1
ATOM 4484 N N . VAL C 1 55 ? 22.800 91.733 -14.642 1.00 21.59 47 VAL C N 1
ATOM 4485 C CA . VAL C 1 55 ? 22.860 91.663 -16.103 1.00 23.03 47 VAL C CA 1
ATOM 4486 C C . VAL C 1 55 ? 23.028 93.052 -16.697 1.00 24.34 47 VAL C C 1
ATOM 4487 O O . VAL C 1 55 ? 23.863 93.272 -17.583 1.00 25.78 47 VAL C O 1
ATOM 4491 N N . ASP C 1 56 ? 22.231 94.012 -16.220 1.00 27.80 48 ASP C N 1
ATOM 4492 C CA . ASP C 1 56 ? 22.268 95.352 -16.799 1.00 31.52 48 ASP C CA 1
ATOM 4493 C C . ASP C 1 56 ? 23.604 96.037 -16.535 1.00 27.58 48 ASP C C 1
ATOM 4494 O O . ASP C 1 56 ? 24.126 96.732 -17.412 1.00 32.68 48 ASP C O 1
ATOM 4499 N N . THR C 1 57 ? 24.193 95.836 -15.354 1.00 29.69 49 THR C N 1
ATOM 4500 C CA . THR C 1 57 ? 25.489 96.454 -15.084 1.00 34.75 49 THR C CA 1
ATOM 4501 C C . THR C 1 57 ? 26.567 95.869 -15.989 1.00 31.21 49 THR C C 1
ATOM 4502 O O . THR C 1 57 ? 27.317 96.614 -16.630 1.00 31.99 49 THR C O 1
ATOM 4506 N N . LEU C 1 58 ? 26.633 94.534 -16.090 1.00 26.78 50 LEU C N 1
ATOM 4507 C CA . LEU C 1 58 ? 27.615 93.896 -16.970 1.00 23.39 50 LEU C CA 1
ATOM 4508 C C . LEU C 1 58 ? 27.395 94.271 -18.429 1.00 27.95 50 LEU C C 1
ATOM 4509 O O . LEU C 1 58 ? 28.363 94.510 -19.166 1.00 26.81 50 LEU C O 1
ATOM 4514 N N . ARG C 1 59 ? 26.135 94.318 -18.874 1.00 25.88 51 ARG C N 1
ATOM 4515 C CA . ARG C 1 59 ? 25.881 94.706 -20.257 1.00 28.47 51 ARG C CA 1
ATOM 4516 C C . ARG C 1 59 ? 26.311 96.144 -20.503 1.00 32.92 51 ARG C C 1
ATOM 4517 O O . ARG C 1 59 ? 26.888 96.454 -21.552 1.00 32.95 51 ARG C O 1
ATOM 4525 N N . ALA C 1 60 ? 26.057 97.031 -19.534 1.00 37.28 52 ALA C N 1
ATOM 4526 C CA . ALA C 1 60 ? 26.480 98.424 -19.667 1.00 37.09 52 ALA C CA 1
ATOM 4527 C C . ALA C 1 60 ? 27.988 98.528 -19.851 1.00 38.33 52 ALA C C 1
ATOM 4528 O O . ALA C 1 60 ? 28.472 99.387 -20.600 1.00 35.96 52 ALA C O 1
ATOM 4530 N N . ALA C 1 61 ? 28.749 97.653 -19.188 1.00 34.54 53 ALA C N 1
ATOM 4531 C CA . ALA C 1 61 ? 30.201 97.642 -19.307 1.00 32.44 53 ALA C CA 1
ATOM 4532 C C . ALA C 1 61 ? 30.692 96.881 -20.537 1.00 33.46 53 ALA C C 1
ATOM 4533 O O . ALA C 1 61 ? 31.901 96.664 -20.669 1.00 35.33 53 ALA C O 1
ATOM 4535 N N . GLY C 1 62 ? 29.798 96.466 -21.428 1.00 30.92 54 GLY C N 1
ATOM 4536 C CA . GLY C 1 62 ? 30.197 95.935 -22.716 1.00 30.27 54 GLY C CA 1
ATOM 4537 C C . GLY C 1 62 ? 30.278 94.429 -22.834 1.00 27.27 54 GLY C C 1
ATOM 4538 O O . GLY C 1 62 ? 30.880 93.938 -23.796 1.00 29.84 54 GLY C O 1
ATOM 4539 N N . ALA C 1 63 ? 29.702 93.683 -21.895 1.00 24.78 55 ALA C N 1
ATOM 4540 C CA . ALA C 1 63 ? 29.719 92.228 -21.965 1.00 24.72 55 ALA C CA 1
ATOM 4541 C C . ALA C 1 63 ? 28.611 91.716 -22.873 1.00 22.61 55 ALA C C 1
ATOM 4542 O O . ALA C 1 63 ? 27.581 92.367 -23.053 1.00 25.33 55 ALA C O 1
ATOM 4544 N N . GLU C 1 64 ? 28.819 90.531 -23.438 1.00 21.40 56 GLU C N 1
ATOM 4545 C CA . GLU C 1 64 ? 27.725 89.775 -24.042 1.00 22.72 56 GLU C CA 1
ATOM 4546 C C . GLU C 1 64 ? 27.102 88.931 -22.941 1.00 22.19 56 GLU C C 1
ATOM 4547 O O . GLU C 1 64 ? 27.750 88.027 -22.403 1.00 19.54 56 GLU C O 1
ATOM 4553 N N . VAL C 1 65 ? 25.855 89.229 -22.593 1.00 24.78 57 VAL C N 1
ATOM 4554 C CA . VAL C 1 65 ? 25.230 88.609 -21.431 1.00 24.01 57 VAL C CA 1
ATOM 4555 C C . VAL C 1 65 ? 23.726 88.556 -21.648 1.00 25.93 57 VAL C C 1
ATOM 4556 O O . VAL C 1 65 ? 23.121 89.505 -22.161 1.00 24.38 57 VAL C O 1
ATOM 4560 N N . ILE C 1 66 ? 23.128 87.428 -21.275 1.00 24.36 58 ILE C N 1
ATOM 4561 C CA . ILE C 1 66 ? 21.679 87.329 -21.159 1.00 26.14 58 ILE C CA 1
ATOM 4562 C C . ILE C 1 66 ? 21.351 86.873 -19.745 1.00 23.83 58 ILE C C 1
ATOM 4563 O O . ILE C 1 66 ? 22.160 86.232 -19.068 1.00 22.27 58 ILE C O 1
ATOM 4568 N N . GLY C 1 67 ? 20.158 87.226 -19.294 1.00 20.65 59 GLY C N 1
ATOM 4569 C CA . GLY C 1 67 ? 19.648 86.786 -18.008 1.00 23.22 59 GLY C CA 1
ATOM 4570 C C . GLY C 1 67 ? 18.447 85.888 -18.242 1.00 23.62 59 GLY C C 1
ATOM 4571 O O . GLY C 1 67 ? 17.618 86.167 -19.110 1.00 25.64 59 GLY C O 1
ATOM 4572 N N . VAL C 1 68 ? 18.373 84.800 -17.482 1.00 20.78 60 VAL C N 1
ATOM 4573 C CA . VAL C 1 68 ? 17.242 83.879 -17.544 1.00 24.58 60 VAL C CA 1
ATOM 4574 C C . VAL C 1 68 ? 16.823 83.579 -16.114 1.00 27.68 60 VAL C C 1
ATOM 4575 O O . VAL C 1 68 ? 17.540 82.871 -15.392 1.00 25.54 60 VAL C O 1
ATOM 4579 N N . ARG C 1 69 ? 15.677 84.120 -15.697 1.00 24.50 61 ARG C N 1
ATOM 4580 C CA . ARG C 1 69 ? 15.141 83.754 -14.393 1.00 24.18 61 ARG C CA 1
ATOM 4581 C C . ARG C 1 69 ? 14.989 82.242 -14.311 1.00 23.48 61 ARG C C 1
ATOM 4582 O O . ARG C 1 69 ? 14.373 81.620 -15.182 1.00 22.42 61 ARG C O 1
ATOM 4590 N N . THR C 1 70 ? 15.561 81.651 -13.268 1.00 20.89 62 THR C N 1
ATOM 4591 C CA . THR C 1 70 ? 15.596 80.198 -13.148 1.00 20.76 62 THR C CA 1
ATOM 4592 C C . THR C 1 70 ? 15.487 79.807 -11.685 1.00 21.54 62 THR C C 1
ATOM 4593 O O . THR C 1 70 ? 16.250 80.306 -10.853 1.00 20.54 62 THR C O 1
ATOM 4597 N N . ASP C 1 71 ? 14.553 78.908 -11.382 1.00 21.67 63 ASP C N 1
ATOM 4598 C CA . ASP C 1 71 ? 14.558 78.163 -10.124 1.00 18.61 63 ASP C CA 1
ATOM 4599 C C . ASP C 1 71 ? 15.295 76.855 -10.389 1.00 18.91 63 ASP C C 1
ATOM 4600 O O . ASP C 1 71 ? 14.747 75.938 -11.012 1.00 19.79 63 ASP C O 1
ATOM 4605 N N . VAL C 1 72 ? 16.546 76.768 -9.913 1.00 17.86 64 VAL C N 1
ATOM 4606 C CA . VAL C 1 72 ? 17.394 75.615 -10.223 1.00 17.03 64 VAL C CA 1
ATOM 4607 C C . VAL C 1 72 ? 16.874 74.331 -9.591 1.00 18.05 64 VAL C C 1
ATOM 4608 O O . VAL C 1 72 ? 17.297 73.241 -9.992 1.00 17.16 64 VAL C O 1
ATOM 4612 N N . SER C 1 73 ? 15.972 74.419 -8.610 1.00 16.55 65 SER C N 1
ATOM 4613 C CA . SER C 1 73 ? 15.369 73.205 -8.082 1.00 16.89 65 SER C CA 1
ATOM 4614 C C . SER C 1 73 ? 14.380 72.588 -9.060 1.00 20.47 65 SER C C 1
ATOM 4615 O O . SER C 1 73 ? 13.951 71.450 -8.852 1.00 24.57 65 SER C O 1
ATOM 4618 N N . ASN C 1 74 ? 14.016 73.305 -10.115 1.00 21.10 66 ASN C N 1
ATOM 4619 C CA . ASN C 1 74 ? 13.020 72.858 -11.083 1.00 23.10 66 ASN C CA 1
ATOM 4620 C C . ASN C 1 74 ? 13.755 72.393 -12.335 1.00 23.62 66 ASN C C 1
ATOM 4621 O O . ASN C 1 74 ? 14.375 73.205 -13.032 1.00 20.72 66 ASN C O 1
ATOM 4626 N N . GLY C 1 75 ? 13.675 71.090 -12.625 1.00 20.69 67 GLY C N 1
ATOM 4627 C CA . GLY C 1 75 ? 14.417 70.542 -13.753 1.00 19.86 67 GLY C CA 1
ATOM 4628 C C . GLY C 1 75 ? 14.022 71.158 -15.083 1.00 22.06 67 GLY C C 1
ATOM 4629 O O . GLY C 1 75 ? 14.881 71.425 -15.931 1.00 21.21 67 GLY C O 1
ATOM 4630 N N . ALA C 1 76 ? 12.717 71.388 -15.284 1.00 21.20 68 ALA C N 1
ATOM 4631 C CA . ALA C 1 76 ? 12.240 72.035 -16.506 1.00 21.65 68 ALA C CA 1
ATOM 4632 C C . ALA C 1 76 ? 12.888 73.398 -16.711 1.00 22.21 68 ALA C C 1
ATOM 4633 O O . ALA C 1 76 ? 13.267 73.757 -17.832 1.00 21.10 68 ALA C O 1
ATOM 4635 N N . GLN C 1 77 ? 13.021 74.180 -15.643 1.00 25.07 69 GLN C N 1
ATOM 4636 C CA . GLN C 1 77 ? 13.603 75.507 -15.804 1.00 24.08 69 GLN C CA 1
ATOM 4637 C C . GLN C 1 77 ? 15.108 75.437 -16.039 1.00 23.08 69 GLN C C 1
ATOM 4638 O O . GLN C 1 77 ? 15.666 76.302 -16.728 1.00 18.20 69 GLN C O 1
ATOM 4644 N N . VAL C 1 78 ? 15.780 74.426 -15.479 1.00 19.62 70 VAL C N 1
ATOM 4645 C CA . VAL C 1 78 ? 17.202 74.268 -15.762 1.00 22.13 70 VAL C CA 1
ATOM 4646 C C . VAL C 1 78 ? 17.399 73.888 -17.219 1.00 20.26 70 VAL C C 1
ATOM 4647 O O . VAL C 1 78 ? 18.307 74.396 -17.889 1.00 17.62 70 VAL C O 1
ATOM 4651 N N . GLN C 1 79 ? 16.533 73.018 -17.742 1.00 18.48 71 GLN C N 1
ATOM 4652 C CA . GLN C 1 79 ? 16.573 72.702 -19.165 1.00 21.91 71 GLN C CA 1
ATOM 4653 C C . GLN C 1 79 ? 16.343 73.950 -20.016 1.00 23.50 71 GLN C C 1
ATOM 4654 O O . GLN C 1 79 ? 17.017 74.158 -21.035 1.00 23.11 71 GLN C O 1
ATOM 4660 N N . ALA C 1 80 ? 15.392 74.794 -19.619 1.00 23.77 72 ALA C N 1
ATOM 4661 C CA . ALA C 1 80 ? 15.156 76.012 -20.380 1.00 20.35 72 ALA C CA 1
ATOM 4662 C C . ALA C 1 80 ? 16.356 76.947 -20.305 1.00 22.07 72 ALA C C 1
ATOM 4663 O O . ALA C 1 80 ? 16.647 77.661 -21.271 1.00 22.92 72 ALA C O 1
ATOM 4665 N N . LEU C 1 81 ? 17.065 76.950 -19.174 1.00 21.36 73 LEU C N 1
ATOM 4666 C CA . LEU C 1 81 ? 18.289 77.735 -19.075 1.00 19.65 73 LEU C CA 1
ATOM 4667 C C . LEU C 1 81 ? 19.323 77.254 -20.080 1.00 21.14 73 LEU C C 1
ATOM 4668 O O . LEU C 1 81 ? 19.969 78.064 -20.751 1.00 21.60 73 LEU C O 1
ATOM 4673 N N . ALA C 1 82 ? 19.482 75.935 -20.216 1.00 17.70 74 ALA C N 1
ATOM 4674 C CA . ALA C 1 82 ? 20.398 75.420 -21.229 1.00 16.62 74 ALA C CA 1
ATOM 4675 C C . ALA C 1 82 ? 19.913 75.757 -22.631 1.00 19.70 74 ALA C C 1
ATOM 4676 O O . ALA C 1 82 ? 20.708 76.160 -23.491 1.00 19.33 74 ALA C O 1
ATOM 4678 N N . ASP C 1 83 ? 18.608 75.615 -22.879 1.00 21.79 75 ASP C N 1
ATOM 4679 C CA . ASP C 1 83 ? 18.066 75.963 -24.192 1.00 24.41 75 ASP C CA 1
ATOM 4680 C C . ASP C 1 83 ? 18.349 77.426 -24.550 1.00 24.92 75 ASP C C 1
ATOM 4681 O O . ASP C 1 83 ? 18.769 77.728 -25.675 1.00 26.23 75 ASP C O 1
ATOM 4686 N N . ALA C 1 84 ? 18.137 78.347 -23.606 1.00 23.22 76 ALA C N 1
ATOM 4687 C CA . ALA C 1 84 ? 18.420 79.755 -23.879 1.00 23.76 76 ALA C CA 1
ATOM 4688 C C . ALA C 1 84 ? 19.907 79.982 -24.122 1.00 20.28 76 ALA C C 1
ATOM 4689 O O . ALA C 1 84 ? 20.288 80.764 -25.002 1.00 19.38 76 ALA C O 1
ATOM 4691 N N . ALA C 1 85 ? 20.764 79.306 -23.347 1.00 22.40 77 ALA C N 1
ATOM 4692 C CA . ALA C 1 85 ? 22.206 79.453 -23.522 1.00 22.19 77 ALA C CA 1
ATOM 4693 C C . ALA C 1 85 ? 22.625 79.056 -24.931 1.00 23.04 77 ALA C C 1
ATOM 4694 O O . ALA C 1 85 ? 23.343 79.801 -25.616 1.00 19.38 77 ALA C O 1
ATOM 4696 N N . LEU C 1 86 ? 22.168 77.884 -25.387 1.00 20.02 78 LEU C N 1
ATOM 4697 C CA . LEU C 1 86 ? 22.529 77.421 -26.723 1.00 19.64 78 LEU C CA 1
ATOM 4698 C C . LEU C 1 86 ? 21.924 78.313 -27.794 1.00 25.40 78 LEU C C 1
ATOM 4699 O O . LEU C 1 86 ? 22.550 78.565 -28.833 1.00 24.44 78 LEU C O 1
ATOM 4704 N N . GLU C 1 87 ? 20.715 78.814 -27.552 1.00 22.73 79 GLU C N 1
ATOM 4705 C CA . GLU C 1 87 ? 20.076 79.675 -28.535 1.00 22.07 79 GLU C CA 1
ATOM 4706 C C . GLU C 1 87 ? 20.858 80.961 -28.727 1.00 21.59 79 GLU C C 1
ATOM 4707 O O . GLU C 1 87 ? 20.984 81.458 -29.849 1.00 27.58 79 GLU C O 1
ATOM 4713 N N . ALA C 1 88 ? 21.395 81.518 -27.643 1.00 22.65 80 ALA C N 1
ATOM 4714 C CA . ALA C 1 88 ? 22.048 82.818 -27.732 1.00 21.33 80 ALA C CA 1
ATOM 4715 C C . ALA C 1 88 ? 23.491 82.697 -28.202 1.00 21.14 80 ALA C C 1
ATOM 4716 O O . ALA C 1 88 ? 23.941 83.479 -29.043 1.00 21.97 80 ALA C O 1
ATOM 4718 N N . PHE C 1 89 ? 24.232 81.724 -27.684 1.00 20.94 81 PHE C N 1
ATOM 4719 C CA . PHE C 1 89 ? 25.666 81.665 -27.915 1.00 22.09 81 PHE C CA 1
ATOM 4720 C C . PHE C 1 89 ? 26.142 80.359 -28.541 1.00 24.18 81 PHE C C 1
ATOM 4721 O O . PHE C 1 89 ? 27.343 80.226 -28.808 1.00 24.66 81 PHE C O 1
ATOM 4729 N N . GLY C 1 90 ? 25.248 79.398 -28.786 1.00 19.82 82 GLY C N 1
ATOM 4730 C CA . GLY C 1 90 ? 25.581 78.181 -29.502 1.00 21.43 82 GLY C CA 1
ATOM 4731 C C . GLY C 1 90 ? 26.296 77.097 -28.708 1.00 26.41 82 GLY C C 1
ATOM 4732 O O . GLY C 1 90 ? 26.234 75.923 -29.102 1.00 26.94 82 GLY C O 1
ATOM 4733 N N . LYS C 1 91 ? 26.987 77.444 -27.618 1.00 21.66 83 LYS C N 1
ATOM 4734 C CA . LYS C 1 91 ? 27.805 76.504 -26.859 1.00 23.51 83 LYS C CA 1
ATOM 4735 C C . LYS C 1 91 ? 27.706 76.832 -25.376 1.00 25.09 83 LYS C C 1
ATOM 4736 O O . LYS C 1 91 ? 27.286 77.927 -24.990 1.00 24.63 83 LYS C O 1
ATOM 4742 N N . VAL C 1 92 ? 28.135 75.876 -24.547 1.00 18.75 84 VAL C N 1
ATOM 4743 C CA . VAL C 1 92 ? 28.351 76.091 -23.119 1.00 16.70 84 VAL C CA 1
ATOM 4744 C C . VAL C 1 92 ? 29.698 75.477 -22.757 1.00 19.97 84 VAL C C 1
ATOM 4745 O O . VAL C 1 92 ? 29.908 74.275 -22.959 1.00 17.63 84 VAL C O 1
ATOM 4749 N N . HIS C 1 93 ? 30.606 76.293 -22.219 1.00 19.11 85 HIS C N 1
ATOM 4750 C CA . HIS C 1 93 ? 31.943 75.829 -21.862 1.00 18.82 85 HIS C CA 1
ATOM 4751 C C . HIS C 1 93 ? 32.195 75.769 -20.365 1.00 19.07 85 HIS C C 1
ATOM 4752 O O . HIS C 1 93 ? 33.019 74.973 -19.917 1.00 18.02 85 HIS C O 1
ATOM 4759 N N . LEU C 1 94 ? 31.511 76.602 -19.594 1.00 17.48 86 LEU C N 1
ATOM 4760 C CA A LEU C 1 94 ? 31.725 76.708 -18.161 0.50 16.27 86 LEU C CA 1
ATOM 4761 C CA B LEU C 1 94 ? 31.723 76.711 -18.159 0.50 16.27 86 LEU C CA 1
ATOM 4762 C C . LEU C 1 94 ? 30.365 76.767 -17.486 1.00 19.45 86 LEU C C 1
ATOM 4763 O O . LEU C 1 94 ? 29.516 77.574 -17.870 1.00 21.21 86 LEU C O 1
ATOM 4772 N N . LEU C 1 95 ? 30.146 75.907 -16.499 1.00 16.71 87 LEU C N 1
ATOM 4773 C CA . LEU C 1 95 ? 28.897 75.912 -15.754 1.00 14.97 87 LEU C CA 1
ATOM 4774 C C . LEU C 1 95 ? 29.229 76.056 -14.278 1.00 15.50 87 LEU C C 1
ATOM 4775 O O . LEU C 1 95 ? 30.008 75.264 -13.739 1.00 15.85 87 LEU C O 1
ATOM 4780 N N . PHE C 1 96 ? 28.655 77.067 -13.629 1.00 17.03 88 PHE C N 1
ATOM 4781 C CA . PHE C 1 96 ? 28.759 77.230 -12.179 1.00 16.82 88 PHE C CA 1
ATOM 4782 C C . PHE C 1 96 ? 27.401 76.879 -11.577 1.00 17.78 88 PHE C C 1
ATOM 4783 O O . PHE C 1 96 ? 26.475 77.697 -11.620 1.00 15.61 88 PHE C O 1
ATOM 4791 N N . ASN C 1 97 ? 27.281 75.662 -11.031 1.00 15.05 89 ASN C N 1
ATOM 4792 C CA . ASN C 1 97 ? 26.103 75.272 -10.246 1.00 14.76 89 ASN C CA 1
ATOM 4793 C C . ASN C 1 97 ? 26.322 75.829 -8.853 1.00 17.36 89 ASN C C 1
ATOM 4794 O O . ASN C 1 97 ? 26.865 75.164 -7.965 1.00 14.44 89 ASN C O 1
ATOM 4799 N N . ASN C 1 98 ? 25.912 77.076 -8.673 1.00 12.64 90 ASN C N 1
ATOM 4800 C CA . ASN C 1 98 ? 26.370 77.861 -7.548 1.00 13.88 90 ASN C CA 1
ATOM 4801 C C . ASN C 1 98 ? 25.261 78.290 -6.600 1.00 16.62 90 ASN C C 1
ATOM 4802 O O . ASN C 1 98 ? 25.531 78.450 -5.407 1.00 16.61 90 ASN C O 1
ATOM 4807 N N . ALA C 1 99 ? 24.028 78.454 -7.082 1.00 16.86 91 ALA C N 1
ATOM 4808 C CA . ALA C 1 99 ? 22.925 78.874 -6.220 1.00 20.74 91 ALA C CA 1
ATOM 4809 C C . ALA C 1 99 ? 22.835 77.986 -4.983 1.00 21.11 91 ALA C C 1
ATOM 4810 O O . ALA C 1 99 ? 23.054 76.772 -5.058 1.00 15.73 91 ALA C O 1
ATOM 4812 N N . GLY C 1 100 ? 22.550 78.600 -3.830 1.00 17.01 92 GLY C N 1
ATOM 4813 C CA . GLY C 1 100 ? 22.447 77.823 -2.607 1.00 14.83 92 GLY C CA 1
ATOM 4814 C C . GLY C 1 100 ? 21.696 78.556 -1.520 1.00 21.36 92 GLY C C 1
ATOM 4815 O O . GLY C 1 100 ? 21.610 79.790 -1.513 1.00 19.94 92 GLY C O 1
ATOM 4816 N N . VAL C 1 101 ? 21.138 77.771 -0.593 1.00 19.41 93 VAL C N 1
ATOM 4817 C CA . VAL C 1 101 ? 20.394 78.283 0.553 1.00 20.53 93 VAL C CA 1
ATOM 4818 C C . VAL C 1 101 ? 20.802 77.482 1.784 1.00 21.66 93 VAL C C 1
ATOM 4819 O O . VAL C 1 101 ? 21.558 76.513 1.699 1.00 17.93 93 VAL C O 1
ATOM 4823 N N . GLY C 1 102 ? 20.275 77.884 2.939 1.00 25.25 94 GLY C N 1
ATOM 4824 C CA . GLY C 1 102 ? 20.563 77.172 4.169 1.00 21.72 94 GLY C CA 1
ATOM 4825 C C . GLY C 1 102 ? 19.493 77.404 5.214 1.00 23.42 94 GLY C C 1
ATOM 4826 O O . GLY C 1 102 ? 18.599 78.239 5.061 1.00 24.42 94 GLY C O 1
ATOM 4827 N N . ALA C 1 103 ? 19.620 76.637 6.294 1.00 22.80 95 ALA C N 1
ATOM 4828 C CA . ALA C 1 103 ? 18.753 76.689 7.460 1.00 25.17 95 ALA C CA 1
ATOM 4829 C C . ALA C 1 103 ? 19.522 76.050 8.605 1.00 24.52 95 ALA C C 1
ATOM 4830 O O . ALA C 1 103 ? 20.426 75.240 8.380 1.00 23.68 95 ALA C O 1
ATOM 4832 N N . GLY C 1 104 ? 19.165 76.428 9.837 1.00 19.99 96 GLY C N 1
ATOM 4833 C CA . GLY C 1 104 ? 19.922 76.008 10.999 1.00 19.30 96 GLY C CA 1
ATOM 4834 C C . GLY C 1 104 ? 19.030 75.633 12.167 1.00 21.96 96 GLY C C 1
ATOM 4835 O O . GLY C 1 104 ? 17.806 75.747 12.101 1.00 23.94 96 GLY C O 1
ATOM 4836 N N . GLY C 1 105 ? 19.676 75.198 13.241 1.00 20.65 97 GLY C N 1
ATOM 4837 C CA . GLY C 1 105 ? 19.012 74.743 14.447 1.00 20.64 97 GLY C CA 1
ATOM 4838 C C . GLY C 1 105 ? 19.274 73.267 14.712 1.00 19.07 97 GLY C C 1
ATOM 4839 O O . GLY C 1 105 ? 19.764 72.528 13.860 1.00 19.17 97 GLY C O 1
ATOM 4840 N N . PHE C 1 106 ? 18.945 72.858 15.945 1.00 19.24 98 PHE C N 1
ATOM 4841 C CA . PHE C 1 106 ? 18.973 71.441 16.306 1.00 20.17 98 PHE C CA 1
ATOM 4842 C C . PHE C 1 106 ? 18.292 70.626 15.215 1.00 19.29 98 PHE C C 1
ATOM 4843 O O . PHE C 1 106 ? 17.195 70.973 14.765 1.00 21.78 98 PHE C O 1
ATOM 4851 N N . LEU C 1 107 ? 18.954 69.546 14.790 1.00 16.71 99 LEU C N 1
ATOM 4852 C CA . LEU C 1 107 ? 18.539 68.838 13.579 1.00 17.13 99 LEU C CA 1
ATOM 4853 C C . LEU C 1 107 ? 17.068 68.443 13.615 1.00 16.40 99 LEU C C 1
ATOM 4854 O O . LEU C 1 107 ? 16.330 68.692 12.656 1.00 19.39 99 LEU C O 1
ATOM 4859 N N . TRP C 1 108 ? 16.624 67.824 14.715 1.00 16.67 100 TRP C N 1
ATOM 4860 C CA . TRP C 1 108 ? 15.257 67.313 14.802 1.00 17.36 100 TRP C CA 1
ATOM 4861 C C . TRP C 1 108 ? 14.218 68.425 14.891 1.00 24.66 100 TRP C C 1
ATOM 4862 O O . TRP C 1 108 ? 13.028 68.157 14.703 1.00 25.27 100 TRP C O 1
ATOM 4873 N N . GLU C 1 109 ? 14.630 69.659 15.192 1.00 23.64 101 GLU C N 1
ATOM 4874 C CA . GLU C 1 109 ? 13.674 70.755 15.277 1.00 24.06 101 GLU C CA 1
ATOM 4875 C C . GLU C 1 109 ? 13.308 71.317 13.910 1.00 26.52 101 GLU C C 1
ATOM 4876 O O . GLU C 1 109 ? 12.280 71.991 13.790 1.00 24.49 101 GLU C O 1
ATOM 4882 N N . SER C 1 110 ? 14.115 71.057 12.885 1.00 21.69 102 SER C N 1
ATOM 4883 C CA . SER C 1 110 ? 13.792 71.539 11.550 1.00 20.11 102 SER C CA 1
ATOM 4884 C C . SER C 1 110 ? 12.561 70.825 10.998 1.00 23.92 102 SER C C 1
ATOM 4885 O O . SER C 1 110 ? 12.247 69.694 11.378 1.00 22.54 102 SER C O 1
ATOM 4888 N N . SER C 1 111 ? 11.865 71.498 10.087 1.00 21.65 103 SER C N 1
ATOM 4889 C CA . SER C 1 111 ? 10.671 70.939 9.473 1.00 21.54 103 SER C CA 1
ATOM 4890 C C . SER C 1 111 ? 11.025 70.123 8.234 1.00 22.04 103 SER C C 1
ATOM 4891 O O . SER C 1 111 ? 12.124 70.227 7.679 1.00 18.82 103 SER C O 1
ATOM 4894 N N . ALA C 1 112 ? 10.053 69.318 7.788 1.00 22.18 104 ALA C N 1
ATOM 4895 C CA . ALA C 1 112 ? 10.190 68.636 6.505 1.00 20.51 104 ALA C CA 1
ATOM 4896 C C . ALA C 1 112 ? 10.413 69.636 5.377 1.00 20.93 104 ALA C C 1
ATOM 4897 O O . ALA C 1 112 ? 11.211 69.386 4.463 1.00 16.41 104 ALA C O 1
ATOM 4899 N N . ASN C 1 113 ? 9.734 70.791 5.435 1.00 18.46 105 ASN C N 1
ATOM 4900 C CA . ASN C 1 113 ? 9.912 71.790 4.383 1.00 23.08 105 ASN C CA 1
ATOM 4901 C C . ASN C 1 113 ? 11.336 72.341 4.366 1.00 21.77 105 ASN C C 1
ATOM 4902 O O . ASN C 1 113 ? 11.858 72.666 3.292 1.00 21.67 105 ASN C O 1
ATOM 4907 N N . ASP C 1 114 ? 11.976 72.467 5.536 1.00 20.54 106 ASP C N 1
ATOM 4908 C CA . ASP C 1 114 ? 13.373 72.904 5.568 1.00 19.01 106 ASP C CA 1
ATOM 4909 C C . ASP C 1 114 ? 14.265 71.940 4.794 1.00 20.19 106 ASP C C 1
ATOM 4910 O O . ASP C 1 114 ? 15.117 72.360 4.001 1.00 19.38 106 ASP C O 1
ATOM 4915 N N . TRP C 1 115 ? 14.090 70.636 5.022 1.00 19.09 107 TRP C N 1
ATOM 4916 C CA . TRP C 1 115 ? 14.852 69.641 4.269 1.00 18.64 107 TRP C CA 1
ATOM 4917 C C . TRP C 1 115 ? 14.589 69.761 2.775 1.00 15.77 107 TRP C C 1
ATOM 4918 O O . TRP C 1 115 ? 15.524 69.772 1.963 1.00 15.67 107 TRP C O 1
ATOM 4929 N N . ALA C 1 116 ? 13.311 69.837 2.395 1.00 16.85 108 ALA C N 1
ATOM 4930 C CA . ALA C 1 116 ? 12.964 69.872 0.981 1.00 18.25 108 ALA C CA 1
ATOM 4931 C C . ALA C 1 116 ? 13.499 71.131 0.315 1.00 21.95 108 ALA C C 1
ATOM 4932 O O . ALA C 1 116 ? 13.947 71.091 -0.837 1.00 23.55 108 ALA C O 1
ATOM 4934 N N . TRP C 1 117 ? 13.459 72.260 1.024 1.00 17.30 109 TRP C N 1
ATOM 4935 C CA . TRP C 1 117 ? 13.982 73.502 0.474 1.00 17.32 109 TRP C CA 1
ATOM 4936 C C . TRP C 1 117 ? 15.488 73.410 0.255 1.00 15.67 109 TRP C C 1
ATOM 4937 O O . TRP C 1 117 ? 15.985 73.620 -0.860 1.00 17.50 109 TRP C O 1
ATOM 4948 N N . VAL C 1 118 ? 16.235 73.089 1.310 1.00 15.31 110 VAL C N 1
ATOM 4949 C CA . VAL C 1 118 ? 17.690 73.154 1.220 1.00 18.89 110 VAL C CA 1
ATOM 4950 C C . VAL C 1 118 ? 18.221 72.115 0.236 1.00 19.00 110 VAL C C 1
ATOM 4951 O O . VAL C 1 118 ? 19.110 72.404 -0.575 1.00 15.46 110 VAL C O 1
ATOM 4955 N N . PHE C 1 119 ? 17.670 70.899 0.267 1.00 20.16 111 PHE C N 1
ATOM 4956 C CA . PHE C 1 119 ? 18.112 69.890 -0.686 1.00 18.46 111 PHE C CA 1
ATOM 4957 C C . PHE C 1 119 ? 17.652 70.208 -2.108 1.00 20.14 111 PHE C C 1
ATOM 4958 O O . PHE C 1 119 ? 18.390 69.938 -3.069 1.00 15.40 111 PHE C O 1
ATOM 4966 N N . GLY C 1 120 ? 16.465 70.802 -2.259 1.00 16.99 112 GLY C N 1
ATOM 4967 C CA . GLY C 1 120 ? 15.999 71.172 -3.586 1.00 18.03 112 GLY C CA 1
ATOM 4968 C C . GLY C 1 120 ? 16.961 72.110 -4.292 1.00 18.50 112 GLY C C 1
ATOM 4969 O O . GLY C 1 120 ? 17.290 71.913 -5.462 1.00 20.12 112 GLY C O 1
ATOM 4970 N N . VAL C 1 121 ? 17.440 73.137 -3.585 1.00 15.59 113 VAL C N 1
ATOM 4971 C CA . VAL C 1 121 ? 18.384 74.061 -4.209 1.00 16.98 113 VAL C CA 1
ATOM 4972 C C . VAL C 1 121 ? 19.785 73.466 -4.226 1.00 15.49 113 VAL C C 1
ATOM 4973 O O . VAL C 1 121 ? 20.418 73.363 -5.281 1.00 15.08 113 VAL C O 1
ATOM 4977 N N . ASN C 1 122 ? 20.285 73.058 -3.057 1.00 13.26 114 ASN C N 1
ATOM 4978 C CA . ASN C 1 122 ? 21.707 72.766 -2.919 1.00 11.64 114 ASN C CA 1
ATOM 4979 C C . ASN C 1 122 ? 22.109 71.477 -3.624 1.00 11.83 114 ASN C C 1
ATOM 4980 O O . ASN C 1 122 ? 23.228 71.378 -4.135 1.00 15.88 114 ASN C O 1
ATOM 4985 N N . VAL C 1 123 ? 21.232 70.482 -3.656 1.00 11.78 115 VAL C N 1
ATOM 4986 C CA . VAL C 1 123 ? 21.581 69.206 -4.264 1.00 13.16 115 VAL C CA 1
ATOM 4987 C C . VAL C 1 123 ? 20.888 69.050 -5.608 1.00 15.02 115 VAL C C 1
ATOM 4988 O O . VAL C 1 123 ? 21.545 68.799 -6.625 1.00 15.89 115 VAL C O 1
ATOM 4992 N N . MET C 1 124 ? 19.562 69.183 -5.637 1.00 16.36 116 MET C N 1
ATOM 4993 C CA A MET C 1 124 ? 18.860 68.944 -6.893 0.46 17.86 116 MET C CA 1
ATOM 4994 C CA B MET C 1 124 ? 18.843 68.958 -6.889 0.54 17.72 116 MET C CA 1
ATOM 4995 C C . MET C 1 124 ? 19.198 70.005 -7.935 1.00 18.72 116 MET C C 1
ATOM 4996 O O . MET C 1 124 ? 19.267 69.695 -9.131 1.00 19.88 116 MET C O 1
ATOM 5005 N N . GLY C 1 125 ? 19.415 71.252 -7.513 1.00 15.51 117 GLY C N 1
ATOM 5006 C CA . GLY C 1 125 ? 19.854 72.261 -8.459 1.00 12.60 117 GLY C CA 1
ATOM 5007 C C . GLY C 1 125 ? 21.162 71.870 -9.116 1.00 15.41 117 GLY C C 1
ATOM 5008 O O . GLY C 1 125 ? 21.328 72.022 -10.331 1.00 20.64 117 GLY C O 1
ATOM 5009 N N . VAL C 1 126 ? 22.099 71.328 -8.326 1.00 12.52 118 VAL C N 1
ATOM 5010 C CA . VAL C 1 126 ? 23.368 70.871 -8.886 1.00 14.04 118 VAL C CA 1
ATOM 5011 C C . VAL C 1 126 ? 23.145 69.651 -9.764 1.00 13.26 118 VAL C C 1
ATOM 5012 O O . VAL C 1 126 ? 23.676 69.569 -10.878 1.00 14.50 118 VAL C O 1
ATOM 5016 N N . ALA C 1 127 ? 22.332 68.699 -9.290 1.00 13.80 119 ALA C N 1
ATOM 5017 C CA . ALA C 1 127 ? 22.028 67.497 -10.064 1.00 16.22 119 ALA C CA 1
ATOM 5018 C C . ALA C 1 127 ? 21.386 67.842 -11.406 1.00 17.19 119 ALA C C 1
ATOM 5019 O O . ALA C 1 127 ? 21.743 67.268 -12.444 1.00 15.87 119 ALA C O 1
ATOM 5021 N N . HIS C 1 128 ? 20.410 68.758 -11.401 1.00 15.66 120 HIS C N 1
ATOM 5022 C CA . HIS C 1 128 ? 19.788 69.199 -12.650 1.00 16.41 120 HIS C CA 1
ATOM 5023 C C . HIS C 1 128 ? 20.808 69.815 -13.596 1.00 14.41 120 HIS C C 1
ATOM 5024 O O . HIS C 1 128 ? 20.777 69.559 -14.807 1.00 18.53 120 HIS C O 1
ATOM 5031 N N . GLY C 1 129 ? 21.698 70.660 -13.069 1.00 11.27 121 GLY C N 1
ATOM 5032 C CA . GLY C 1 129 ? 22.709 71.273 -13.921 1.00 12.90 121 GLY C CA 1
ATOM 5033 C C . GLY C 1 129 ? 23.621 70.240 -14.559 1.00 17.38 121 GLY C C 1
ATOM 5034 O O . GLY C 1 129 ? 23.877 70.274 -15.765 1.00 16.23 121 GLY C O 1
ATOM 5035 N N . VAL C 1 130 ? 24.095 69.284 -13.760 1.00 15.93 122 VAL C N 1
ATOM 5036 C CA . VAL C 1 130 ? 24.944 68.224 -14.294 1.00 14.45 122 VAL C CA 1
ATOM 5037 C C . VAL C 1 130 ? 24.182 67.407 -15.326 1.00 15.50 122 VAL C C 1
ATOM 5038 O O . VAL C 1 130 ? 24.693 67.119 -16.416 1.00 15.64 122 VAL C O 1
ATOM 5042 N N . ARG C 1 131 ? 22.949 67.018 -14.996 1.00 12.84 123 ARG C N 1
ATOM 5043 C CA . ARG C 1 131 ? 22.169 66.171 -15.895 1.00 13.62 123 ARG C CA 1
ATOM 5044 C C . ARG C 1 131 ? 21.912 66.862 -17.230 1.00 16.87 123 ARG C C 1
ATOM 5045 O O . ARG C 1 131 ? 21.974 66.227 -18.291 1.00 15.55 123 ARG C O 1
ATOM 5053 N N . VAL C 1 132 ? 21.618 68.162 -17.196 1.00 14.44 124 VAL C N 1
ATOM 5054 C CA . VAL C 1 132 ? 21.263 68.887 -18.411 1.00 17.09 124 VAL C CA 1
ATOM 5055 C C . VAL C 1 132 ? 22.504 69.283 -19.203 1.00 17.01 124 VAL C C 1
ATOM 5056 O O . VAL C 1 132 ? 22.538 69.152 -20.433 1.00 18.26 124 VAL C O 1
ATOM 5060 N N . PHE C 1 133 ? 23.539 69.786 -18.529 1.00 15.41 125 PHE C N 1
ATOM 5061 C CA . PHE C 1 133 ? 24.636 70.412 -19.261 1.00 16.68 125 PHE C CA 1
ATOM 5062 C C . PHE C 1 133 ? 25.767 69.455 -19.605 1.00 15.04 125 PHE C C 1
ATOM 5063 O O . PHE C 1 133 ? 26.424 69.647 -20.635 1.00 18.14 125 PHE C O 1
ATOM 5071 N N . ALA C 1 134 ? 26.030 68.441 -18.772 1.00 13.41 126 ALA C N 1
ATOM 5072 C CA . ALA C 1 134 ? 27.131 67.529 -19.076 1.00 13.68 126 ALA C CA 1
ATOM 5073 C C . ALA C 1 134 ? 26.990 66.872 -20.446 1.00 16.33 126 ALA C C 1
ATOM 5074 O O . ALA C 1 134 ? 27.982 66.849 -21.195 1.00 19.32 126 ALA C O 1
ATOM 5076 N N . PRO C 1 135 ? 25.826 66.350 -20.853 1.00 18.23 127 PRO C N 1
ATOM 5077 C CA . PRO C 1 135 ? 25.739 65.786 -22.210 1.00 17.14 127 PRO C CA 1
ATOM 5078 C C . PRO C 1 135 ? 25.963 66.823 -23.296 1.00 18.52 127 PRO C C 1
ATOM 5079 O O . PRO C 1 135 ? 26.522 66.492 -24.352 1.00 18.58 127 PRO C O 1
ATOM 5083 N N . ILE C 1 136 ? 25.549 68.072 -23.064 1.00 17.32 128 ILE C N 1
ATOM 5084 C CA . ILE C 1 136 ? 25.846 69.145 -24.014 1.00 19.89 128 ILE C CA 1
ATOM 5085 C C . ILE C 1 136 ? 27.354 69.316 -24.155 1.00 20.59 128 ILE C C 1
ATOM 5086 O O . ILE C 1 136 ? 27.899 69.327 -25.267 1.00 20.62 128 ILE C O 1
ATOM 5091 N N . MET C 1 137 ? 28.049 69.458 -23.023 1.00 16.87 129 MET C N 1
ATOM 5092 C CA . MET C 1 137 ? 29.494 69.655 -23.060 1.00 18.51 129 MET C CA 1
ATOM 5093 C C . MET C 1 137 ? 30.191 68.465 -23.701 1.00 19.82 129 MET C C 1
ATOM 5094 O O . MET C 1 137 ? 31.083 68.633 -24.537 1.00 21.45 129 MET C O 1
ATOM 5099 N N . LEU C 1 138 ? 29.799 67.249 -23.316 1.00 17.60 130 LEU C N 1
ATOM 5100 C CA . LEU C 1 138 ? 30.425 66.066 -23.892 1.00 20.02 130 LEU C CA 1
ATOM 5101 C C . LEU C 1 138 ? 30.199 66.006 -25.395 1.00 24.20 130 LEU C C 1
ATOM 5102 O O . LEU C 1 138 ? 31.088 65.595 -26.150 1.00 26.19 130 LEU C O 1
ATOM 5107 N N . GLY C 1 139 ? 29.019 66.417 -25.851 1.00 21.84 131 GLY C N 1
ATOM 5108 C CA . GLY C 1 139 ? 28.740 66.383 -27.271 1.00 19.31 131 GLY C CA 1
ATOM 5109 C C . GLY C 1 139 ? 29.443 67.449 -28.084 1.00 23.69 131 GLY C C 1
ATOM 5110 O O . GLY C 1 139 ? 29.473 67.335 -29.313 1.00 26.55 131 GLY C O 1
ATOM 5111 N N . GLN C 1 140 ? 30.004 68.476 -27.442 1.00 22.25 132 GLN C N 1
ATOM 5112 C CA . GLN C 1 140 ? 30.646 69.558 -28.183 1.00 22.02 132 GLN C CA 1
ATOM 5113 C C . GLN C 1 140 ? 32.053 69.224 -28.660 1.00 25.50 132 GLN C C 1
ATOM 5114 O O . GLN C 1 140 ? 32.548 69.896 -29.573 1.00 28.98 132 GLN C O 1
ATOM 5120 N N . ASN C 1 141 ? 32.707 68.224 -28.070 1.00 27.22 133 ASN C N 1
ATOM 5121 C CA . ASN C 1 141 ? 34.097 67.890 -28.395 1.00 34.56 133 ASN C CA 1
ATOM 5122 C C . ASN C 1 141 ? 34.988 69.126 -28.294 1.00 32.78 133 ASN C C 1
ATOM 5123 O O . ASN C 1 141 ? 35.751 69.459 -29.203 1.00 38.58 133 ASN C O 1
ATOM 5128 N N . GLU C 1 142 ? 34.842 69.837 -27.180 1.00 27.91 134 GLU C N 1
ATOM 5129 C CA . GLU C 1 142 ? 35.689 70.967 -26.832 1.00 27.38 134 GLU C CA 1
ATOM 5130 C C . GLU C 1 142 ? 35.958 70.897 -25.342 1.00 23.55 134 GLU C C 1
ATOM 5131 O O . GLU C 1 142 ? 35.271 70.188 -24.608 1.00 22.60 134 GLU C O 1
ATOM 5137 N N . ALA C 1 143 ? 36.951 71.653 -24.892 1.00 22.47 135 ALA C N 1
ATOM 5138 C CA . ALA C 1 143 ? 37.194 71.744 -23.461 1.00 23.69 135 ALA C CA 1
ATOM 5139 C C . ALA C 1 143 ? 36.009 72.418 -22.785 1.00 23.40 135 ALA C C 1
ATOM 5140 O O . ALA C 1 143 ? 35.504 73.438 -23.260 1.00 24.31 135 ALA C O 1
ATOM 5142 N N . ALA C 1 144 ? 35.552 71.828 -21.688 1.00 22.67 136 ALA C N 1
ATOM 5143 C CA . ALA C 1 144 ? 34.478 72.397 -20.892 1.00 20.16 136 ALA C CA 1
ATOM 5144 C C . ALA C 1 144 ? 34.734 72.019 -19.439 1.00 19.55 136 ALA C C 1
ATOM 5145 O O . ALA C 1 144 ? 35.560 71.150 -19.142 1.00 19.56 136 ALA C O 1
ATOM 5147 N N . HIS C 1 145 ? 34.023 72.684 -18.530 1.00 16.96 137 HIS C N 1
ATOM 5148 C CA . HIS C 1 145 ? 34.282 72.505 -17.109 1.00 13.55 137 HIS C CA 1
ATOM 5149 C C . HIS C 1 145 ? 33.029 72.851 -16.317 1.00 14.76 137 HIS C C 1
ATOM 5150 O O . HIS C 1 145 ? 32.368 73.858 -16.593 1.00 14.36 137 HIS C O 1
ATOM 5157 N N . ILE C 1 146 ? 32.722 72.020 -15.323 1.00 15.00 138 ILE C N 1
ATOM 5158 C CA . ILE C 1 146 ? 31.602 72.236 -14.412 1.00 12.84 138 ILE C CA 1
ATOM 5159 C C . ILE C 1 146 ? 32.153 72.516 -13.022 1.00 15.58 138 ILE C C 1
ATOM 5160 O O . ILE C 1 146 ? 32.956 71.735 -12.503 1.00 14.07 138 ILE C O 1
ATOM 5165 N N . VAL C 1 147 ? 31.713 73.612 -12.409 1.00 17.75 139 VAL C N 1
ATOM 5166 C CA . VAL C 1 147 ? 32.109 73.955 -11.043 1.00 16.22 139 VAL C CA 1
ATOM 5167 C C . VAL C 1 147 ? 30.871 73.902 -10.155 1.00 15.77 139 VAL C C 1
ATOM 5168 O O . VAL C 1 147 ? 29.880 74.598 -10.413 1.00 15.06 139 VAL C O 1
ATOM 5172 N N . ASN C 1 148 ? 30.921 73.069 -9.123 1.00 12.19 140 ASN C N 1
ATOM 5173 C CA . ASN C 1 148 ? 29.845 72.971 -8.146 1.00 11.96 140 ASN C CA 1
ATOM 5174 C C . ASN C 1 148 ? 30.280 73.658 -6.859 1.00 14.26 140 ASN C C 1
ATOM 5175 O O . ASN C 1 148 ? 31.352 73.355 -6.322 1.00 12.21 140 ASN C O 1
ATOM 5180 N N . THR C 1 149 ? 29.466 74.596 -6.375 1.00 10.15 141 THR C N 1
ATOM 5181 C CA . THR C 1 149 ? 29.784 75.266 -5.118 1.00 14.79 141 THR C CA 1
ATOM 5182 C C . THR C 1 149 ? 29.273 74.428 -3.953 1.00 16.69 141 THR C C 1
ATOM 5183 O O . THR C 1 149 ? 28.060 74.327 -3.733 1.00 16.83 141 THR C O 1
ATOM 5187 N N . ALA C 1 150 ? 30.194 73.828 -3.201 1.00 14.10 142 ALA C N 1
ATOM 5188 C CA . ALA C 1 150 ? 29.843 73.198 -1.934 1.00 15.21 142 ALA C CA 1
ATOM 5189 C C . ALA C 1 150 ? 30.055 74.210 -0.817 1.00 13.50 142 ALA C C 1
ATOM 5190 O O . ALA C 1 150 ? 29.445 75.285 -0.823 1.00 15.78 142 ALA C O 1
ATOM 5192 N N . SER C 1 151 ? 30.942 73.888 0.121 1.00 13.69 143 SER C N 1
ATOM 5193 C CA . SER C 1 151 ? 31.283 74.716 1.274 1.00 15.39 143 SER C CA 1
ATOM 5194 C C . SER C 1 151 ? 32.289 73.927 2.094 1.00 17.43 143 SER C C 1
ATOM 5195 O O . SER C 1 151 ? 32.421 72.714 1.918 1.00 17.01 143 SER C O 1
ATOM 5198 N N . VAL C 1 152 ? 32.969 74.608 3.020 1.00 15.36 144 VAL C N 1
ATOM 5199 C CA . VAL C 1 152 ? 33.699 73.847 4.024 1.00 17.83 144 VAL C CA 1
ATOM 5200 C C . VAL C 1 152 ? 32.736 72.985 4.830 1.00 15.79 144 VAL C C 1
ATOM 5201 O O . VAL C 1 152 ? 33.143 71.961 5.401 1.00 13.95 144 VAL C O 1
ATOM 5205 N N . ALA C 1 153 ? 31.451 73.362 4.868 1.00 16.40 145 ALA C N 1
ATOM 5206 C CA . ALA C 1 153 ? 30.421 72.519 5.468 1.00 19.95 145 ALA C CA 1
ATOM 5207 C C . ALA C 1 153 ? 30.169 71.237 4.679 1.00 18.09 145 ALA C C 1
ATOM 5208 O O . ALA C 1 153 ? 29.431 70.371 5.162 1.00 18.60 145 ALA C O 1
ATOM 5210 N N . GLY C 1 154 ? 30.737 71.104 3.478 1.00 14.36 146 GLY C N 1
ATOM 5211 C CA . GLY C 1 154 ? 30.772 69.821 2.811 1.00 15.44 146 GLY C CA 1
ATOM 5212 C C . GLY C 1 154 ? 31.924 68.941 3.237 1.00 18.91 146 GLY C C 1
ATOM 5213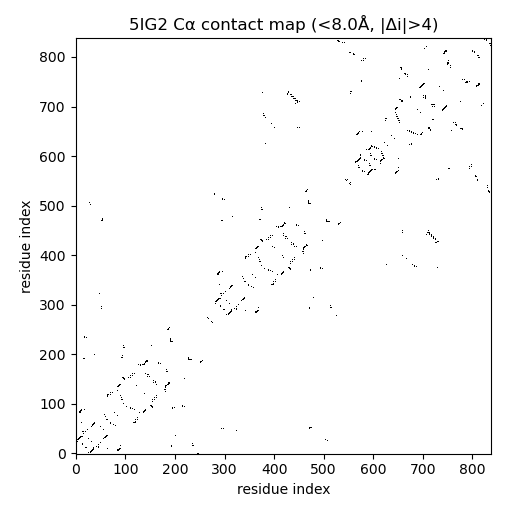 O O . GLY C 1 154 ? 31.987 67.774 2.844 1.00 15.41 146 GLY C O 1
ATOM 5214 N N . LEU C 1 155 ? 32.848 69.492 4.027 1.00 16.05 147 LEU C N 1
ATOM 5215 C CA . LEU C 1 155 ? 33.998 68.763 4.536 1.00 13.11 147 LEU C CA 1
ATOM 5216 C C . LEU C 1 155 ? 33.964 68.558 6.045 1.00 18.86 147 LEU C C 1
ATOM 5217 O O . LEU C 1 155 ? 34.718 67.724 6.554 1.00 20.55 147 LEU C O 1
ATOM 5222 N N . LEU C 1 156 ? 33.112 69.293 6.759 1.00 17.29 148 LEU C N 1
ATOM 5223 C CA . LEU C 1 156 ? 32.994 69.274 8.210 1.00 16.40 148 LEU C CA 1
ATOM 5224 C C . LEU C 1 156 ? 31.523 69.129 8.565 1.00 19.72 148 LEU C C 1
ATOM 5225 O O . LEU C 1 156 ? 30.644 69.292 7.712 1.00 19.36 148 LEU C O 1
ATOM 5230 N N . SER C 1 157 ? 31.252 68.860 9.846 1.00 15.73 149 SER C N 1
ATOM 5231 C CA . SER C 1 157 ? 29.884 68.738 10.362 1.00 14.47 149 SER C CA 1
ATOM 5232 C C . SER C 1 157 ? 29.687 69.645 11.576 1.00 16.17 149 SER C C 1
ATOM 5233 O O . SER C 1 157 ? 29.533 69.171 12.709 1.00 16.19 149 SER C O 1
ATOM 5236 N N . PRO C 1 158 ? 29.663 70.965 11.368 1.00 18.46 150 PRO C N 1
ATOM 5237 C CA . PRO C 1 158 ? 29.498 71.874 12.501 1.00 18.82 150 PRO C CA 1
ATOM 5238 C C . PRO C 1 158 ? 28.109 71.750 13.102 1.00 20.35 150 PRO C C 1
ATOM 5239 O O . PRO C 1 158 ? 27.124 71.504 12.385 1.00 18.39 150 PRO C O 1
ATOM 5243 N N . PRO C 1 159 ? 27.980 71.931 14.420 1.00 21.61 151 PRO C N 1
ATOM 5244 C CA . PRO C 1 159 ? 26.685 71.727 15.080 1.00 19.80 151 PRO C CA 1
ATOM 5245 C C . PRO C 1 159 ? 25.642 72.731 14.627 1.00 18.69 151 PRO C C 1
ATOM 5246 O O . PRO C 1 159 ? 25.953 73.853 14.222 1.00 20.49 151 PRO C O 1
ATOM 5250 N N . SER C 1 160 ? 24.382 72.314 14.721 1.00 19.85 152 SER C N 1
ATOM 5251 C CA . SER C 1 160 ? 23.218 73.145 14.425 1.00 21.14 152 SER C CA 1
ATOM 5252 C C . SER C 1 160 ? 23.125 73.572 12.966 1.00 17.74 152 SER C C 1
ATOM 5253 O O . SER C 1 160 ? 22.398 74.517 12.650 1.00 20.40 152 SER C O 1
ATOM 5256 N N . MET C 1 161 ? 23.831 72.903 12.051 1.00 18.29 153 MET C N 1
ATOM 5257 C CA A MET C 1 161 ? 23.732 73.209 10.626 0.59 18.54 153 MET C CA 1
ATOM 5258 C CA B MET C 1 161 ? 23.740 73.207 10.626 0.41 18.63 153 MET C CA 1
ATOM 5259 C C . MET C 1 161 ? 23.540 71.937 9.809 1.00 14.15 153 MET C C 1
ATOM 5260 O O . MET C 1 161 ? 23.916 71.888 8.640 1.00 13.46 153 MET C O 1
ATOM 5269 N N . GLY C 1 162 ? 22.917 70.922 10.412 1.00 12.93 154 GLY C N 1
ATOM 5270 C CA . GLY C 1 162 ? 22.939 69.577 9.846 1.00 12.92 154 GLY C CA 1
ATOM 5271 C C . GLY C 1 162 ? 22.324 69.449 8.463 1.00 16.93 154 GLY C C 1
ATOM 5272 O O . GLY C 1 162 ? 22.816 68.687 7.626 1.00 14.78 154 GLY C O 1
ATOM 5273 N N . ILE C 1 163 ? 21.217 70.149 8.212 1.00 17.14 155 ILE C N 1
ATOM 5274 C CA . ILE C 1 163 ? 20.611 70.070 6.888 1.00 15.79 155 ILE C CA 1
ATOM 5275 C C . ILE C 1 163 ? 21.557 70.656 5.857 1.00 16.84 155 ILE C C 1
ATOM 5276 O O . ILE C 1 163 ? 21.814 70.056 4.805 1.00 14.69 155 ILE C O 1
ATOM 5281 N N . TYR C 1 164 ? 22.094 71.839 6.155 1.00 15.01 156 TYR C N 1
ATOM 5282 C CA . TYR C 1 164 ? 23.042 72.478 5.251 1.00 15.44 156 TYR C CA 1
ATOM 5283 C C . TYR C 1 164 ? 24.274 71.607 5.060 1.00 14.62 156 TYR C C 1
ATOM 5284 O O . TYR C 1 164 ? 24.675 71.329 3.922 1.00 14.55 156 TYR C O 1
ATOM 5293 N N . ASN C 1 165 ? 24.876 71.155 6.169 1.00 15.95 157 ASN C N 1
ATOM 5294 C CA . ASN C 1 165 ? 26.033 70.264 6.100 1.00 16.15 157 ASN C CA 1
ATOM 5295 C C . ASN C 1 165 ? 25.761 69.070 5.196 1.00 17.27 157 ASN C C 1
ATOM 5296 O O . ASN C 1 165 ? 26.559 68.756 4.307 1.00 15.93 157 ASN C O 1
ATOM 5301 N N . ALA C 1 166 ? 24.633 68.387 5.421 1.00 16.06 158 ALA C N 1
ATOM 5302 C CA . ALA C 1 166 ? 24.346 67.167 4.671 1.00 14.63 158 ALA C CA 1
ATOM 5303 C C . ALA C 1 166 ? 24.198 67.468 3.188 1.00 12.62 158 ALA C C 1
ATOM 5304 O O . ALA C 1 166 ? 24.708 66.726 2.342 1.00 10.89 158 ALA C O 1
ATOM 5306 N N . SER C 1 167 ? 23.539 68.579 2.856 1.00 13.66 159 SER C N 1
ATOM 5307 C CA . SER C 1 167 ? 23.410 68.977 1.458 1.00 11.92 159 SER C CA 1
ATOM 5308 C C . SER C 1 167 ? 24.774 69.237 0.832 1.00 12.18 159 SER C C 1
ATOM 5309 O O . SER C 1 167 ? 25.007 68.891 -0.332 1.00 12.32 159 SER C O 1
ATOM 5312 N N . LYS C 1 168 ? 25.696 69.832 1.591 1.00 10.54 160 LYS C N 1
ATOM 5313 C CA . LYS C 1 168 ? 26.995 70.159 1.017 1.00 13.65 160 LYS C CA 1
ATOM 5314 C C . LYS C 1 168 ? 27.897 68.933 0.914 1.00 12.46 160 LYS C C 1
ATOM 5315 O O . LYS C 1 168 ? 28.664 68.822 -0.046 1.00 10.74 160 LYS C O 1
ATOM 5321 N N . HIS C 1 169 ? 27.796 67.993 1.859 1.00 12.11 161 HIS C N 1
ATOM 5322 C CA . HIS C 1 169 ? 28.521 66.737 1.713 1.00 10.56 161 HIS C CA 1
ATOM 5323 C C . HIS C 1 169 ? 28.026 65.979 0.489 1.00 10.06 161 HIS C C 1
ATOM 5324 O O . HIS C 1 169 ? 28.812 65.323 -0.206 1.00 12.31 161 HIS C O 1
ATOM 5331 N N . ALA C 1 170 ? 26.724 66.075 0.199 1.00 11.87 162 ALA C N 1
ATOM 5332 C CA . ALA C 1 170 ? 26.192 65.440 -1.003 1.00 10.75 162 ALA C CA 1
ATOM 5333 C C . ALA C 1 170 ? 26.799 66.055 -2.253 1.00 14.02 162 ALA C C 1
ATOM 5334 O O . ALA C 1 170 ? 27.173 65.336 -3.192 1.00 10.72 162 ALA C O 1
ATOM 5336 N N . VAL C 1 171 ? 26.929 67.385 -2.274 1.00 12.58 163 VAL C N 1
ATOM 5337 C CA . VAL C 1 171 ? 27.563 68.052 -3.409 1.00 11.67 163 VAL C CA 1
ATOM 5338 C C . VAL C 1 171 ? 29.010 67.601 -3.538 1.00 11.59 163 VAL C C 1
ATOM 5339 O O . VAL C 1 171 ? 29.485 67.309 -4.642 1.00 13.14 163 VAL C O 1
ATOM 5343 N N . VAL C 1 172 ? 29.725 67.509 -2.411 1.00 10.24 164 VAL C N 1
ATOM 5344 C CA . VAL C 1 172 ? 31.124 67.082 -2.439 1.00 9.97 164 VAL C CA 1
ATOM 5345 C C . VAL C 1 172 ? 31.250 65.725 -3.117 1.00 13.23 164 VAL C C 1
ATOM 5346 O O . VAL C 1 172 ? 32.038 65.544 -4.057 1.00 10.85 164 VAL C O 1
ATOM 5350 N N . SER C 1 173 ? 30.444 64.761 -2.679 1.00 11.50 165 SER C N 1
ATOM 5351 C CA . SER C 1 173 ? 30.620 63.410 -3.199 1.00 12.19 165 SER C CA 1
ATOM 5352 C C . SER C 1 173 ? 30.087 63.269 -4.617 1.00 13.25 165 SER C C 1
ATOM 5353 O O . SER C 1 173 ? 30.685 62.549 -5.428 1.00 12.15 165 SER C O 1
ATOM 5356 N N . LEU C 1 174 ? 28.975 63.936 -4.949 1.00 13.23 166 LEU C N 1
ATOM 5357 C CA . LEU C 1 174 ? 28.499 63.837 -6.326 1.00 15.03 166 LEU C CA 1
ATOM 5358 C C . LEU C 1 174 ? 29.517 64.444 -7.285 1.00 12.33 166 LEU C C 1
ATOM 5359 O O . LEU C 1 174 ? 29.720 63.928 -8.391 1.00 11.32 166 LEU C O 1
ATOM 5364 N N . THR C 1 175 ? 30.197 65.518 -6.862 1.00 12.08 167 THR C N 1
ATOM 5365 C CA . THR C 1 175 ? 31.198 66.145 -7.726 1.00 12.63 167 THR C CA 1
ATOM 5366 C C . THR C 1 175 ? 32.465 65.296 -7.824 1.00 14.06 167 THR C C 1
ATOM 5367 O O . THR C 1 175 ? 33.065 65.180 -8.901 1.00 12.07 167 THR C O 1
ATOM 5371 N N . GLU C 1 176 ? 32.897 64.701 -6.710 1.00 13.36 168 GLU C N 1
ATOM 5372 C CA . GLU C 1 176 ? 34.006 63.752 -6.784 1.00 14.38 168 GLU C CA 1
ATOM 5373 C C . GLU C 1 176 ? 33.673 62.594 -7.721 1.00 12.74 168 GLU C C 1
ATOM 5374 O O . GLU C 1 176 ? 34.509 62.187 -8.541 1.00 12.85 168 GLU C O 1
ATOM 5380 N N . THR C 1 177 ? 32.451 62.051 -7.619 1.00 11.58 169 THR C N 1
ATOM 5381 C CA . THR C 1 177 ? 32.060 60.964 -8.514 1.00 11.71 169 THR C CA 1
ATOM 5382 C C . THR C 1 177 ? 32.005 61.433 -9.960 1.00 15.24 169 THR C C 1
ATOM 5383 O O . THR C 1 177 ? 32.457 60.721 -10.870 1.00 15.61 169 THR C O 1
ATOM 5387 N N . LEU C 1 178 ? 31.445 62.626 -10.185 1.00 12.40 170 LEU C N 1
ATOM 5388 C CA . LEU C 1 178 ? 31.453 63.227 -11.516 1.00 11.26 170 LEU C CA 1
ATOM 5389 C C . LEU C 1 178 ? 32.862 63.305 -12.076 1.00 12.15 170 LEU C C 1
ATOM 5390 O O . LEU C 1 178 ? 33.082 63.024 -13.257 1.00 13.52 170 LEU C O 1
ATOM 5395 N N . TYR C 1 179 ? 33.829 63.691 -11.244 1.00 12.46 171 TYR C N 1
ATOM 5396 C CA . TYR C 1 179 ? 35.218 63.713 -11.681 1.00 10.75 171 TYR C CA 1
ATOM 5397 C C . TYR C 1 179 ? 35.640 62.349 -12.217 1.00 15.55 171 TYR C C 1
ATOM 5398 O O . TYR C 1 179 ? 36.214 62.246 -13.308 1.00 15.45 171 TYR C O 1
ATOM 5407 N N . HIS C 1 180 ? 35.353 61.282 -11.467 1.00 11.65 172 HIS C N 1
ATOM 5408 C CA . HIS C 1 180 ? 35.736 59.955 -11.933 1.00 14.72 172 HIS C CA 1
ATOM 5409 C C . HIS C 1 180 ? 34.931 59.542 -13.164 1.00 20.13 172 HIS C C 1
ATOM 5410 O O . HIS C 1 180 ? 35.477 58.922 -14.088 1.00 19.95 172 HIS C O 1
ATOM 5417 N N . ASP C 1 181 ? 33.633 59.869 -13.195 1.00 14.49 173 ASP C N 1
ATOM 5418 C CA . ASP C 1 181 ? 32.800 59.474 -14.331 1.00 15.88 173 ASP C CA 1
ATOM 5419 C C . ASP C 1 181 ? 33.242 60.157 -15.620 1.00 18.90 173 ASP C C 1
ATOM 5420 O O . ASP C 1 181 ? 33.288 59.522 -16.683 1.00 20.28 173 ASP C O 1
ATOM 5425 N N . LEU C 1 182 ? 33.539 61.457 -15.553 1.00 16.26 174 LEU C N 1
ATOM 5426 C CA . LEU C 1 182 ? 33.996 62.166 -16.743 1.00 17.71 174 LEU C CA 1
ATOM 5427 C C . LEU C 1 182 ? 35.268 61.539 -17.305 1.00 20.30 174 LEU C C 1
ATOM 5428 O O . LEU C 1 182 ? 35.424 61.414 -18.525 1.00 24.25 174 LEU C O 1
ATOM 5433 N N . ARG C 1 183 ? 36.178 61.114 -16.430 1.00 18.41 175 ARG C N 1
ATOM 5434 C CA . ARG C 1 183 ? 37.400 60.480 -16.909 1.00 21.00 175 ARG C CA 1
ATOM 5435 C C . ARG C 1 183 ? 37.123 59.094 -17.478 1.00 25.53 175 ARG C C 1
ATOM 5436 O O . ARG C 1 183 ? 37.741 58.696 -18.474 1.00 26.66 175 ARG C O 1
ATOM 5444 N N . ASN C 1 184 ? 36.190 58.350 -16.873 1.00 24.00 176 ASN C N 1
ATOM 5445 C CA . ASN C 1 184 ? 35.818 57.052 -17.427 1.00 25.39 176 ASN C CA 1
ATOM 5446 C C . ASN C 1 184 ? 35.155 57.204 -18.790 1.00 23.89 176 ASN C C 1
ATOM 5447 O O . ASN C 1 184 ? 35.404 56.403 -19.696 1.00 26.48 176 ASN C O 1
ATOM 5452 N N . ALA C 1 185 ? 34.317 58.228 -18.964 1.00 23.60 177 ALA C N 1
ATOM 5453 C CA . ALA C 1 185 ? 33.672 58.434 -20.258 1.00 25.90 177 ALA C CA 1
ATOM 5454 C C . ALA C 1 185 ? 34.632 58.977 -21.307 1.00 28.18 177 ALA C C 1
ATOM 5455 O O . ALA C 1 185 ? 34.394 58.784 -22.505 1.00 29.29 177 ALA C O 1
ATOM 5457 N N . GLY C 1 186 ? 35.702 59.646 -20.886 1.00 26.57 178 GLY C N 1
ATOM 5458 C CA . GLY C 1 186 ? 36.626 60.273 -21.805 1.00 24.05 178 GLY C CA 1
ATOM 5459 C C . GLY C 1 186 ? 36.155 61.650 -22.241 1.00 26.94 178 GLY C C 1
ATOM 5460 O O . GLY C 1 186 ? 35.024 62.074 -21.999 1.00 31.71 178 GLY C O 1
ATOM 5461 N N . GLY C 1 187 ? 37.048 62.361 -22.899 1.00 27.16 179 GLY C N 1
ATOM 5462 C CA . GLY C 1 187 ? 36.741 63.673 -23.417 1.00 25.79 179 GLY C CA 1
ATOM 5463 C C . GLY C 1 187 ? 37.447 64.748 -22.620 1.00 27.31 179 GLY C C 1
ATOM 5464 O O . GLY C 1 187 ? 38.244 64.477 -21.720 1.00 27.77 179 GLY C O 1
ATOM 5465 N N . GLU C 1 188 ? 37.128 65.997 -22.963 1.00 28.56 180 GLU C N 1
ATOM 5466 C CA . GLU C 1 188 ? 37.787 67.161 -22.385 1.00 31.43 180 GLU C CA 1
ATOM 5467 C C . GLU C 1 188 ? 36.873 67.945 -21.453 1.00 26.68 180 GLU C C 1
ATOM 5468 O O . GLU C 1 188 ? 37.129 69.126 -21.178 1.00 23.73 180 GLU C O 1
ATOM 5474 N N . VAL C 1 189 ? 35.814 67.316 -20.965 1.00 18.46 181 VAL C N 1
ATOM 5475 C CA . VAL C 1 189 ? 34.960 67.917 -19.959 1.00 17.02 181 VAL C CA 1
ATOM 5476 C C . VAL C 1 189 ? 35.492 67.526 -18.591 1.00 19.71 181 VAL C C 1
ATOM 5477 O O . VAL C 1 189 ? 35.694 66.339 -18.306 1.00 22.26 181 VAL C O 1
ATOM 5481 N N . GLY C 1 190 ? 35.738 68.522 -17.751 1.00 15.49 182 GLY C N 1
ATOM 5482 C CA . GLY C 1 190 ? 36.185 68.267 -16.401 1.00 16.56 182 GLY C CA 1
ATOM 5483 C C . GLY C 1 190 ? 35.302 68.973 -15.397 1.00 17.27 182 GLY C C 1
ATOM 5484 O O . GLY C 1 190 ? 34.285 69.558 -15.783 1.00 16.89 182 GLY C O 1
ATOM 5485 N N . CYS C 1 191 ? 35.679 68.934 -14.117 1.00 16.05 183 CYS C N 1
ATOM 5486 C CA . CYS C 1 191 ? 34.896 69.582 -13.075 1.00 12.35 183 CYS C CA 1
ATOM 5487 C C . CYS C 1 191 ? 35.790 69.941 -11.895 1.00 18.61 183 CYS C C 1
ATOM 5488 O O . CYS C 1 191 ? 36.915 69.450 -11.762 1.00 14.42 183 CYS C O 1
ATOM 5491 N N . SER C 1 192 ? 35.265 70.819 -11.040 1.00 16.67 184 SER C N 1
ATOM 5492 C CA . SER C 1 192 ? 35.933 71.252 -9.822 1.00 16.41 184 SER C CA 1
ATOM 5493 C C . SER C 1 192 ? 34.901 71.403 -8.716 1.00 17.49 184 SER C C 1
ATOM 5494 O O . SER C 1 192 ? 33.699 71.515 -8.969 1.00 17.41 184 SER C O 1
ATOM 5497 N N . LEU C 1 193 ? 35.403 71.461 -7.487 1.00 12.10 185 LEU C N 1
ATOM 5498 C CA . LEU C 1 193 ? 34.587 71.505 -6.280 1.00 12.63 185 LEU C CA 1
ATOM 5499 C C . LEU C 1 193 ? 35.046 72.687 -5.439 1.00 14.58 185 LEU C C 1
ATOM 5500 O O . LEU C 1 193 ? 36.164 72.677 -4.916 1.00 13.77 185 LEU C O 1
ATOM 5505 N N . LEU C 1 194 ? 34.197 73.701 -5.313 1.00 14.24 186 LEU C N 1
ATOM 5506 C CA . LEU C 1 194 ? 34.538 74.929 -4.603 1.00 13.34 186 LEU C CA 1
ATOM 5507 C C . LEU C 1 194 ? 34.052 74.832 -3.156 1.00 16.51 186 LEU C C 1
ATOM 5508 O O . LEU C 1 194 ? 32.856 74.641 -2.909 1.00 16.19 186 LEU C O 1
ATOM 5513 N N . CYS C 1 195 ? 34.971 74.973 -2.199 1.00 14.10 187 CYS C N 1
ATOM 5514 C CA . CYS C 1 195 ? 34.676 74.760 -0.779 1.00 14.80 187 CYS C CA 1
ATOM 5515 C C . CYS C 1 195 ? 35.125 75.961 0.043 1.00 17.07 187 CYS C C 1
ATOM 5516 O O . CYS C 1 195 ? 36.143 75.900 0.741 1.00 19.62 187 CYS C O 1
ATOM 5519 N N . PRO C 1 196 ? 34.378 77.061 0.008 1.00 17.96 188 PRO C N 1
ATOM 5520 C CA . PRO C 1 196 ? 34.780 78.258 0.752 1.00 20.84 188 PRO C CA 1
ATOM 5521 C C . PRO C 1 196 ? 34.302 78.234 2.198 1.00 21.56 188 PRO C C 1
ATOM 5522 O O . PRO C 1 196 ? 33.333 77.562 2.558 1.00 17.90 188 PRO C O 1
ATOM 5526 N N . ALA C 1 197 ? 35.012 78.996 3.034 1.00 22.34 189 ALA C N 1
ATOM 5527 C CA . ALA C 1 197 ? 34.528 79.318 4.366 1.00 23.39 189 ALA C CA 1
ATOM 5528 C C . ALA C 1 197 ? 33.645 80.563 4.270 1.00 26.92 189 ALA C C 1
ATOM 5529 O O . ALA C 1 197 ? 33.325 81.036 3.177 1.00 28.63 189 ALA C O 1
ATOM 5531 N N . PHE C 1 198 ? 33.251 81.118 5.414 1.00 27.78 190 PHE C N 1
ATOM 5532 C CA . PHE C 1 198 ? 32.295 82.218 5.415 1.00 32.05 190 PHE C CA 1
ATOM 5533 C C . PHE C 1 198 ? 32.846 83.435 4.677 1.00 31.45 190 PHE C C 1
ATOM 5534 O O . PHE C 1 198 ? 34.004 83.831 4.867 1.00 25.37 190 PHE C O 1
ATOM 5542 N N . VAL C 1 199 ? 32.000 84.024 3.835 1.00 24.70 191 VAL C N 1
ATOM 5543 C CA . VAL C 1 199 ? 32.331 85.201 3.035 1.00 24.77 191 VAL C CA 1
ATOM 5544 C C . VAL C 1 199 ? 31.145 86.156 3.123 1.00 28.12 191 VAL C C 1
ATOM 5545 O O . VAL C 1 199 ? 29.991 85.697 3.117 1.00 27.30 191 VAL C O 1
ATOM 5549 N N . PRO C 1 200 ? 31.362 87.480 3.224 1.00 29.14 192 PRO C N 1
ATOM 5550 C CA . PRO C 1 200 ? 30.220 88.404 3.290 1.00 33.61 192 PRO C CA 1
ATOM 5551 C C . PRO C 1 200 ? 29.432 88.458 1.988 1.00 34.22 192 PRO C C 1
ATOM 5552 O O . PRO C 1 200 ? 29.777 89.201 1.063 1.00 36.39 192 PRO C O 1
ATOM 5556 N N . THR C 1 201 ? 28.370 87.665 1.913 1.00 30.05 193 THR C N 1
ATOM 5557 C CA . THR C 1 201 ? 27.458 87.675 0.776 1.00 28.80 193 THR C CA 1
ATOM 5558 C C . THR C 1 201 ? 26.054 87.853 1.351 1.00 30.42 193 THR C C 1
ATOM 5559 O O . THR C 1 201 ? 25.857 88.367 2.458 1.00 36.80 193 THR C O 1
ATOM 5563 N N . GLY C 1 202 ? 25.046 87.425 0.599 1.00 26.93 194 GLY C N 1
ATOM 5564 C CA . GLY C 1 202 ? 23.680 87.384 1.078 1.00 30.23 194 GLY C CA 1
ATOM 5565 C C . GLY C 1 202 ? 23.224 86.038 1.606 1.00 30.63 194 GLY C C 1
ATOM 5566 O O . GLY C 1 202 ? 22.021 85.849 1.826 1.00 34.27 194 GLY C O 1
ATOM 5567 N N . ILE C 1 203 ? 24.144 85.092 1.820 1.00 26.08 195 ILE C N 1
ATOM 5568 C CA . ILE C 1 203 ? 23.742 83.725 2.138 1.00 28.52 195 ILE C CA 1
ATOM 5569 C C . ILE C 1 203 ? 23.019 83.644 3.484 1.00 31.87 195 ILE C C 1
ATOM 5570 O O . ILE C 1 203 ? 22.141 82.794 3.668 1.00 34.18 195 ILE C O 1
ATOM 5575 N N . ALA C 1 204 ? 23.364 84.506 4.446 1.00 31.58 196 ALA C N 1
ATOM 5576 C CA . ALA C 1 204 ? 22.685 84.460 5.737 1.00 31.48 196 ALA C CA 1
ATOM 5577 C C . ALA C 1 204 ? 21.232 84.904 5.634 1.00 34.38 196 ALA C C 1
ATOM 5578 O O . ALA C 1 204 ? 20.440 84.624 6.541 1.00 35.50 196 ALA C O 1
ATOM 5580 N N . ASP C 1 205 ? 20.862 85.576 4.545 1.00 35.53 197 ASP C N 1
ATOM 5581 C CA . ASP C 1 205 ? 19.490 86.009 4.322 1.00 38.97 197 ASP C CA 1
ATOM 5582 C C . ASP C 1 205 ? 18.798 85.182 3.237 1.00 31.53 197 ASP C C 1
ATOM 5583 O O . ASP C 1 205 ? 17.914 85.686 2.545 1.00 28.28 197 ASP C O 1
ATOM 5588 N N . ALA C 1 206 ? 19.173 83.904 3.098 1.00 28.95 198 ALA C N 1
ATOM 5589 C CA . ALA C 1 206 ? 18.569 83.035 2.087 1.00 26.93 198 ALA C CA 1
ATOM 5590 C C . ALA C 1 206 ? 17.054 82.875 2.248 1.00 27.69 198 ALA C C 1
ATOM 5591 O O . ALA C 1 206 ? 16.370 82.570 1.264 1.00 26.89 198 ALA C O 1
ATOM 5593 N N . GLU C 1 207 ? 16.508 83.067 3.452 1.00 26.24 199 GLU C N 1
ATOM 5594 C CA . GLU C 1 207 ? 15.063 82.940 3.626 1.00 34.23 199 GLU C CA 1
ATOM 5595 C C . GLU C 1 207 ? 14.271 83.872 2.712 1.00 35.66 199 GLU C C 1
ATOM 5596 O O . GLU C 1 207 ? 13.083 83.623 2.483 1.00 36.02 199 GLU C O 1
ATOM 5602 N N . ARG C 1 208 ? 14.895 84.935 2.192 1.00 34.20 200 ARG C N 1
ATOM 5603 C CA . ARG C 1 208 ? 14.211 85.859 1.289 1.00 36.94 200 ARG C CA 1
ATOM 5604 C C . ARG C 1 208 ? 13.747 85.179 0.003 1.00 31.75 200 ARG C C 1
ATOM 5605 O O . ARG C 1 208 ? 12.822 85.680 -0.648 1.00 32.15 200 ARG C O 1
ATOM 5613 N N . VAL C 1 209 ? 14.360 84.056 -0.374 1.00 26.84 201 VAL C N 1
ATOM 5614 C CA . VAL C 1 209 ? 14.006 83.330 -1.586 1.00 28.30 201 VAL C CA 1
ATOM 5615 C C . VAL C 1 209 ? 13.493 81.921 -1.277 1.00 32.25 201 VAL C C 1
ATOM 5616 O O . VAL C 1 209 ? 13.520 81.051 -2.147 1.00 34.21 201 VAL C O 1
ATOM 5620 N N . ARG C 1 210 ? 13.028 81.674 -0.047 1.00 29.72 202 ARG C N 1
ATOM 5621 C CA . ARG C 1 210 ? 12.353 80.408 0.235 1.00 27.98 202 ARG C CA 1
ATOM 5622 C C . ARG C 1 210 ? 10.994 80.413 -0.455 1.00 29.21 202 ARG C C 1
ATOM 5623 O O . ARG C 1 210 ? 10.206 81.342 -0.247 1.00 29.75 202 ARG C O 1
ATOM 5631 N N . PRO C 1 211 ? 10.678 79.408 -1.273 1.00 31.04 203 PRO C N 1
ATOM 5632 C CA . PRO C 1 211 ? 9.396 79.417 -1.989 1.00 30.08 203 PRO C CA 1
ATOM 5633 C C . PRO C 1 211 ? 8.215 79.253 -1.043 1.00 33.32 203 PRO C C 1
ATOM 5634 O O . PRO C 1 211 ? 8.323 78.643 0.026 1.00 33.77 203 PRO C O 1
ATOM 5638 N N . GLU C 1 212 ? 7.066 79.790 -1.473 1.00 33.90 204 GLU C N 1
ATOM 5639 C CA . GLU C 1 212 ? 5.887 79.822 -0.610 1.00 38.65 204 GLU C CA 1
ATOM 5640 C C . GLU C 1 212 ? 5.455 78.422 -0.186 1.00 32.88 204 GLU C C 1
ATOM 5641 O O . GLU C 1 212 ? 4.966 78.228 0.933 1.00 33.18 204 GLU C O 1
ATOM 5647 N N . ALA C 1 213 ? 5.603 77.438 -1.071 1.00 32.59 205 ALA C N 1
ATOM 5648 C CA . ALA C 1 213 ? 5.108 76.103 -0.772 1.00 33.90 205 ALA C CA 1
ATOM 5649 C C . ALA C 1 213 ? 5.871 75.445 0.364 1.00 35.53 205 ALA C C 1
ATOM 5650 O O . ALA C 1 213 ? 5.388 74.455 0.924 1.00 37.57 205 ALA C O 1
ATOM 5652 N N . LEU C 1 214 ? 7.041 75.974 0.724 1.00 32.28 206 LEU C N 1
ATOM 5653 C CA . LEU C 1 214 ? 7.892 75.382 1.748 1.00 28.05 206 LEU C CA 1
ATOM 5654 C C . LEU C 1 214 ? 8.011 76.270 2.986 1.00 29.49 206 LEU C C 1
ATOM 5655 O O . LEU C 1 214 ? 8.939 76.097 3.785 1.00 26.86 206 LEU C O 1
ATOM 5660 N N . ARG C 1 215 ? 7.084 77.215 3.154 1.00 31.71 207 ARG C N 1
ATOM 5661 C CA . ARG C 1 215 ? 7.055 78.101 4.314 1.00 31.65 207 ARG C CA 1
ATOM 5662 C C . ARG C 1 215 ? 6.831 77.316 5.608 1.00 32.85 207 ARG C C 1
ATOM 5663 O O . ARG C 1 215 ? 6.138 76.295 5.633 1.00 30.03 207 ARG C O 1
ATOM 5671 N N . ASN C 1 216 ? 7.421 77.808 6.697 1.00 30.05 208 ASN C N 1
ATOM 5672 C CA . ASN C 1 216 ? 7.187 77.264 8.027 1.00 29.75 208 ASN C CA 1
ATOM 5673 C C . ASN C 1 216 ? 6.114 78.091 8.718 1.00 36.84 208 ASN C C 1
ATOM 5674 O O . ASN C 1 216 ? 6.210 79.321 8.762 1.00 36.33 208 ASN C O 1
ATOM 5679 N N . GLU C 1 217 ? 5.104 77.416 9.268 1.00 40.52 209 GLU C N 1
ATOM 5680 C CA . GLU C 1 217 ? 4.087 78.125 10.035 1.00 48.51 209 GLU C CA 1
ATOM 5681 C C . GLU C 1 217 ? 4.513 78.351 11.480 1.00 50.31 209 GLU C C 1
ATOM 5682 O O . GLU C 1 217 ? 4.082 79.325 12.098 1.00 54.15 209 GLU C O 1
ATOM 5688 N N . ALA C 1 218 ? 5.353 77.485 12.036 1.00 51.19 210 ALA C N 1
ATOM 5689 C CA . ALA C 1 218 ? 5.773 77.654 13.420 1.00 50.59 210 ALA C CA 1
ATOM 5690 C C . ALA C 1 218 ? 6.797 78.780 13.551 1.00 49.29 210 ALA C C 1
ATOM 5691 O O . ALA C 1 218 ? 7.515 79.116 12.606 1.00 49.30 210 ALA C O 1
ATOM 5693 N N . GLN C 1 219 ? 6.853 79.369 14.744 1.00 46.74 211 GLN C N 1
ATOM 5694 C CA . GLN C 1 219 ? 7.889 80.338 15.059 1.00 47.65 211 GLN C CA 1
ATOM 5695 C C . GLN C 1 219 ? 9.221 79.616 15.298 1.00 45.95 211 GLN C C 1
ATOM 5696 O O . GLN C 1 219 ? 9.243 78.422 15.610 1.00 42.70 211 GLN C O 1
ATOM 5698 N N . PRO C 1 220 ? 10.347 80.317 15.157 1.00 43.35 212 PRO C N 1
ATOM 5699 C CA . PRO C 1 220 ? 11.642 79.654 15.345 1.00 42.17 212 PRO C CA 1
ATOM 5700 C C . PRO C 1 220 ? 11.873 79.276 16.799 1.00 42.95 212 PRO C C 1
ATOM 5701 O O . PRO C 1 220 ? 11.401 79.945 17.723 1.00 44.92 212 PRO C O 1
ATOM 5705 N N . THR C 1 221 ? 12.616 78.184 16.991 1.00 37.78 213 THR C N 1
ATOM 5706 C CA . THR C 1 221 ? 13.023 77.727 18.313 1.00 33.84 213 THR C CA 1
ATOM 5707 C C . THR C 1 221 ? 14.264 78.484 18.782 1.00 34.06 213 THR C C 1
ATOM 5708 O O . THR C 1 221 ? 14.921 79.192 18.010 1.00 32.59 213 THR C O 1
ATOM 5712 N N . ARG C 1 222 ? 14.603 78.298 20.065 1.00 32.54 214 ARG C N 1
ATOM 5713 C CA . ARG C 1 222 ? 15.791 78.943 20.623 1.00 35.95 214 ARG C CA 1
ATOM 5714 C C . ARG C 1 222 ? 17.048 78.573 19.832 1.00 33.50 214 ARG C C 1
ATOM 5715 O O . ARG C 1 222 ? 17.856 79.444 19.487 1.00 29.80 214 ARG C O 1
ATOM 5717 N N . SER C 1 223 ? 17.221 77.282 19.514 1.00 30.90 215 SER C N 1
ATOM 5718 C CA . SER C 1 223 ? 18.428 76.850 18.809 1.00 28.55 215 SER C CA 1
ATOM 5719 C C . SER C 1 223 ? 18.449 77.327 17.358 1.00 26.89 215 SER C C 1
ATOM 5720 O O . SER C 1 223 ? 19.531 77.522 16.788 1.00 26.51 215 SER C O 1
ATOM 5723 N N . GLN C 1 224 ? 17.282 77.497 16.731 1.00 26.58 216 GLN C N 1
ATOM 5724 C CA . GLN C 1 224 ? 17.272 78.028 15.371 1.00 27.52 216 GLN C CA 1
ATOM 5725 C C . GLN C 1 224 ? 17.659 79.497 15.366 1.00 32.44 216 GLN C C 1
ATOM 5726 O O . GLN C 1 224 ? 18.464 79.932 14.532 1.00 32.48 216 GLN C O 1
ATOM 5732 N N . LEU C 1 225 ? 17.103 80.275 16.296 1.00 31.77 217 LEU C N 1
ATOM 5733 C CA . LEU C 1 225 ? 17.506 81.672 16.419 1.00 33.40 217 LEU C CA 1
ATOM 5734 C C . LEU C 1 225 ? 18.993 81.780 16.725 1.00 32.73 217 LEU C C 1
ATOM 5735 O O . LEU C 1 225 ? 19.691 82.635 16.164 1.00 34.56 217 LEU C O 1
ATOM 5740 N N . ALA C 1 226 ? 19.498 80.907 17.606 1.00 32.12 218 ALA C N 1
ATOM 5741 C CA . ALA C 1 226 ? 20.921 80.908 17.937 1.00 33.93 218 ALA C CA 1
ATOM 5742 C C . ALA C 1 226 ? 21.776 80.616 16.707 1.00 36.90 218 ALA C C 1
ATOM 5743 O O . ALA C 1 226 ? 22.811 81.265 16.489 1.00 35.39 218 ALA C O 1
ATOM 5745 N N . ALA C 1 227 ? 21.356 79.638 15.892 1.00 32.05 219 ALA C N 1
ATOM 5746 C CA . ALA C 1 227 ? 22.111 79.291 14.691 1.00 29.04 219 ALA C CA 1
ATOM 5747 C C . ALA C 1 227 ? 22.072 80.420 13.659 1.00 31.88 219 ALA C C 1
ATOM 5748 O O . ALA C 1 227 ? 23.082 80.696 12.999 1.00 31.95 219 ALA C O 1
ATOM 5750 N N . ASP C 1 228 ? 20.922 81.092 13.516 1.00 32.63 220 ASP C N 1
ATOM 5751 C CA . ASP C 1 228 ? 20.835 82.236 12.608 1.00 38.80 220 ASP C CA 1
ATOM 5752 C C . ASP C 1 228 ? 21.759 83.362 13.058 1.00 36.57 220 ASP C C 1
ATOM 5753 O O . ASP C 1 228 ? 22.493 83.936 12.246 1.00 37.58 220 ASP C O 1
ATOM 5758 N N . ARG C 1 229 ? 21.735 83.691 14.354 1.00 36.02 221 ARG C N 1
ATOM 5759 C CA . ARG C 1 229 ? 22.614 84.740 14.864 1.00 39.72 221 ARG C CA 1
ATOM 5760 C C . ARG C 1 229 ? 24.084 84.393 14.631 1.00 39.01 221 ARG C C 1
ATOM 5761 O O . ARG C 1 229 ? 24.872 85.256 14.221 1.00 37.60 221 ARG C O 1
ATOM 5763 N N . GLN C 1 230 ? 24.469 83.130 14.869 1.00 32.70 222 GLN C N 1
ATOM 5764 C CA . GLN C 1 230 ? 25.853 82.720 14.630 1.00 32.46 222 GLN C CA 1
ATOM 5765 C C . GLN C 1 230 ? 26.243 82.894 13.165 1.00 37.91 222 GLN C C 1
ATOM 5766 O O . GLN C 1 230 ? 27.331 83.404 12.862 1.00 42.11 222 GLN C O 1
ATOM 5768 N N . LEU C 1 231 ? 25.363 82.492 12.239 1.00 33.42 223 LEU C N 1
ATOM 5769 C CA . LEU C 1 231 ? 25.687 82.577 10.815 1.00 31.40 223 LEU C CA 1
ATOM 5770 C C . LEU C 1 231 ? 25.854 84.025 10.368 1.00 35.06 223 LEU C C 1
ATOM 5771 O O . LEU C 1 231 ? 26.825 84.363 9.682 1.00 31.82 223 LEU C O 1
ATOM 5776 N N . GLN C 1 232 ? 24.901 84.890 10.734 1.00 36.82 224 GLN C N 1
ATOM 5777 C CA . GLN C 1 232 ? 25.008 86.312 10.412 1.00 40.79 224 GLN C CA 1
ATOM 5778 C C . GLN C 1 232 ? 26.352 86.869 10.856 1.00 40.00 224 GLN C C 1
ATOM 5779 O O . GLN C 1 232 ? 27.019 87.597 10.114 1.00 39.19 224 GLN C O 1
ATOM 5785 N N . ARG C 1 233 ? 26.761 86.525 12.078 1.00 42.90 225 ARG C N 1
ATOM 5786 C CA . ARG C 1 233 ? 28.031 86.995 12.614 1.00 48.21 225 ARG C CA 1
ATOM 5787 C C . ARG C 1 233 ? 29.212 86.433 11.826 1.00 43.47 225 ARG C C 1
ATOM 5788 O O . ARG C 1 233 ? 30.150 87.171 11.493 1.00 37.27 225 ARG C O 1
ATOM 5796 N N . ALA C 1 234 ? 29.175 85.134 11.499 1.00 40.21 226 ALA C N 1
ATOM 5797 C CA . ALA C 1 234 ? 30.303 84.499 10.816 1.00 36.04 226 ALA C CA 1
ATOM 5798 C C . ALA C 1 234 ? 30.440 84.980 9.375 1.00 33.16 226 ALA C C 1
ATOM 5799 O O . ALA C 1 234 ? 31.559 85.202 8.897 1.00 33.77 226 ALA C O 1
ATOM 5801 N N . VAL C 1 235 ? 29.315 85.121 8.665 1.00 32.87 227 VAL C N 1
ATOM 5802 C CA . VAL C 1 235 ? 29.339 85.562 7.270 1.00 34.52 227 VAL C CA 1
ATOM 5803 C C . VAL C 1 235 ? 29.869 86.987 7.177 1.00 40.38 227 VAL C C 1
ATOM 5804 O O . VAL C 1 235 ? 30.764 87.288 6.377 1.00 37.34 227 VAL C O 1
ATOM 5808 N N . ARG C 1 236 ? 29.325 87.880 8.007 1.00 48.55 228 ARG C N 1
ATOM 5809 C CA . ARG C 1 236 ? 29.730 89.283 8.002 1.00 52.59 228 ARG C CA 1
ATOM 5810 C C . ARG C 1 236 ? 31.235 89.448 8.200 1.00 51.18 228 ARG C C 1
ATOM 5811 O O . ARG C 1 236 ? 31.831 90.380 7.647 1.00 54.77 228 ARG C O 1
ATOM 5819 N N . SER C 1 237 ? 31.873 88.545 8.948 1.00 43.56 229 SER C N 1
ATOM 5820 C CA . SER C 1 237 ? 33.244 88.745 9.401 1.00 42.51 229 SER C CA 1
ATOM 5821 C C . SER C 1 237 ? 34.283 87.943 8.614 1.00 45.15 229 SER C C 1
ATOM 5822 O O . SER C 1 237 ? 35.428 87.827 9.073 1.00 42.86 229 SER C O 1
ATOM 5825 N N . GLY C 1 238 ? 33.929 87.395 7.452 1.00 41.49 230 GLY C N 1
ATOM 5826 C CA . GLY C 1 238 ? 34.937 86.772 6.605 1.00 39.68 230 GLY C CA 1
ATOM 5827 C C . GLY C 1 238 ? 35.925 87.807 6.084 1.00 42.92 230 GLY C C 1
ATOM 5828 O O . GLY C 1 238 ? 35.560 88.942 5.773 1.00 43.78 230 GLY C O 1
ATOM 5829 N N . LYS C 1 239 ? 37.200 87.411 5.995 1.00 40.24 231 LYS C N 1
ATOM 5830 C CA . LYS C 1 239 ? 38.245 88.340 5.573 1.00 38.06 231 LYS C CA 1
ATOM 5831 C C . LYS C 1 239 ? 38.463 88.363 4.059 1.00 40.44 231 LYS C C 1
ATOM 5832 O O . LYS C 1 239 ? 39.004 89.349 3.541 1.00 43.36 231 LYS C O 1
ATOM 5834 N N . LEU C 1 240 ? 38.065 87.313 3.342 1.00 33.30 232 LEU C N 1
ATOM 5835 C CA . LEU C 1 240 ? 38.055 87.305 1.883 1.00 32.91 232 LEU C CA 1
ATOM 5836 C C . LEU C 1 240 ? 36.687 87.724 1.369 1.00 32.05 232 LEU C C 1
ATOM 5837 O O . LEU C 1 240 ? 35.657 87.375 1.952 1.00 33.02 232 LEU C O 1
ATOM 5842 N N . GLY C 1 241 ? 36.683 88.439 0.241 1.00 32.48 233 GLY C N 1
ATOM 5843 C CA . GLY C 1 241 ? 35.454 88.859 -0.398 1.00 31.48 233 GLY C CA 1
ATOM 5844 C C . GLY C 1 241 ? 35.041 87.943 -1.546 1.00 26.86 233 GLY C C 1
ATOM 5845 O O . GLY C 1 241 ? 35.791 87.075 -1.984 1.00 27.78 233 GLY C O 1
ATOM 5846 N N . ALA C 1 242 ? 33.811 88.160 -2.027 1.00 24.93 234 ALA C N 1
ATOM 5847 C CA . ALA C 1 242 ? 33.319 87.383 -3.163 1.00 21.81 234 ALA C CA 1
ATOM 5848 C C . ALA C 1 242 ? 34.228 87.543 -4.376 1.00 21.57 234 ALA C C 1
ATOM 5849 O O . ALA C 1 242 ? 34.471 86.577 -5.107 1.00 20.42 234 ALA C O 1
ATOM 5851 N N . THR C 1 243 ? 34.739 88.756 -4.610 1.00 23.45 235 THR C N 1
ATOM 5852 C CA . THR C 1 243 ? 35.685 88.958 -5.704 1.00 22.96 235 THR C CA 1
ATOM 5853 C C . THR C 1 243 ? 36.911 88.069 -5.542 1.00 24.48 235 THR C C 1
ATOM 5854 O O . THR C 1 243 ? 37.366 87.448 -6.508 1.00 24.03 235 THR C O 1
ATOM 5858 N N . ASP C 1 244 ? 37.446 87.976 -4.323 1.00 22.13 236 ASP C N 1
ATOM 5859 C CA . ASP C 1 244 ? 38.599 87.114 -4.089 1.00 22.21 236 ASP C CA 1
ATOM 5860 C C . ASP C 1 244 ? 38.269 85.657 -4.393 1.00 21.87 236 ASP C C 1
ATOM 5861 O O . ASP C 1 244 ? 39.069 84.947 -5.015 1.00 20.36 236 ASP C O 1
ATOM 5866 N N . VAL C 1 245 ? 37.088 85.196 -3.973 1.00 19.62 237 VAL C N 1
ATOM 5867 C CA . VAL C 1 245 ? 36.689 83.820 -4.255 1.00 21.20 237 VAL C CA 1
ATOM 5868 C C . VAL C 1 245 ? 36.602 83.588 -5.760 1.00 19.52 237 VAL C C 1
ATOM 5869 O O . VAL C 1 245 ? 37.031 82.544 -6.268 1.00 17.17 237 VAL C O 1
ATOM 5873 N N . ALA C 1 246 ? 36.055 84.557 -6.500 1.00 19.16 238 ALA C N 1
ATOM 5874 C CA . ALA C 1 246 ? 35.996 84.423 -7.952 1.00 18.62 238 ALA C CA 1
ATOM 5875 C C . ALA C 1 246 ? 37.397 84.356 -8.554 1.00 21.52 238 ALA C C 1
ATOM 5876 O O . ALA C 1 246 ? 37.669 83.523 -9.431 1.00 17.88 238 ALA C O 1
ATOM 5878 N N . THR C 1 247 ? 38.305 85.209 -8.080 1.00 18.73 239 THR C N 1
ATOM 5879 C CA . THR C 1 247 ? 39.683 85.171 -8.566 1.00 20.99 239 THR C CA 1
ATOM 5880 C C . THR C 1 247 ? 40.292 83.787 -8.356 1.00 21.91 239 THR C C 1
ATOM 5881 O O . THR C 1 247 ? 40.808 83.166 -9.297 1.00 18.09 239 THR C O 1
ATOM 5885 N N . LEU C 1 248 ? 40.209 83.278 -7.126 1.00 21.25 240 LEU C N 1
ATOM 5886 C CA . LEU C 1 248 ? 40.769 81.970 -6.810 1.00 17.58 240 LEU C CA 1
ATOM 5887 C C . LEU C 1 248 ? 40.107 80.862 -7.611 1.00 16.83 240 LEU C C 1
ATOM 5888 O O . LEU C 1 248 ? 40.772 79.886 -7.981 1.00 16.57 240 LEU C O 1
ATOM 5893 N N . THR C 1 249 ? 38.807 80.982 -7.890 1.00 16.74 241 THR C N 1
ATOM 5894 C CA . THR C 1 249 ? 38.107 79.897 -8.574 1.00 18.63 241 THR C CA 1
ATOM 5895 C C . THR C 1 249 ? 38.538 79.792 -10.035 1.00 19.91 241 THR C C 1
ATOM 5896 O O . THR C 1 249 ? 38.856 78.699 -10.518 1.00 16.94 241 THR C O 1
ATOM 5900 N N . PHE C 1 250 ? 38.547 80.922 -10.755 1.00 19.45 242 PHE C N 1
ATOM 5901 C CA . PHE C 1 250 ? 39.012 80.916 -12.139 1.00 18.38 242 PHE C CA 1
ATOM 5902 C C . PHE C 1 250 ? 40.482 80.522 -12.230 1.00 20.38 242 PHE C C 1
ATOM 5903 O O . PHE C 1 250 ? 40.887 79.858 -13.192 1.00 21.78 242 PHE C O 1
ATOM 5911 N N . GLU C 1 251 ? 41.287 80.925 -11.238 1.00 18.97 243 GLU C N 1
ATOM 5912 C CA . GLU C 1 251 ? 42.669 80.465 -11.138 1.00 18.91 243 GLU C CA 1
ATOM 5913 C C . GLU C 1 251 ? 42.746 78.942 -11.112 1.00 21.25 243 GLU C C 1
ATOM 5914 O O . GLU C 1 251 ? 43.581 78.334 -11.796 1.00 19.99 243 GLU C O 1
ATOM 5920 N N . ALA C 1 252 ? 41.878 78.306 -10.325 1.00 19.56 244 ALA C N 1
ATOM 5921 C CA . ALA C 1 252 ? 41.903 76.853 -10.221 1.00 18.40 244 ALA C CA 1
ATOM 5922 C C . ALA C 1 252 ? 41.354 76.196 -11.484 1.00 17.62 244 ALA C C 1
ATOM 5923 O O . ALA C 1 252 ? 41.879 75.167 -11.927 1.00 18.72 244 ALA C O 1
ATOM 5925 N N . ILE C 1 253 ? 40.298 76.769 -12.074 1.00 16.31 245 ILE C N 1
ATOM 5926 C CA . ILE C 1 253 ? 39.771 76.236 -13.334 1.00 20.05 245 ILE C CA 1
ATOM 5927 C C . ILE C 1 253 ? 40.860 76.212 -14.402 1.00 21.75 245 ILE C C 1
ATOM 5928 O O . ILE C 1 253 ? 40.998 75.236 -15.152 1.00 22.43 245 ILE C O 1
ATOM 5933 N N . ALA C 1 254 ? 41.640 77.296 -14.494 1.00 16.89 246 ALA C N 1
ATOM 5934 C CA . ALA C 1 254 ? 42.716 77.374 -15.479 1.00 22.04 246 ALA C CA 1
ATOM 5935 C C . ALA C 1 254 ? 43.654 76.175 -15.388 1.00 24.90 246 ALA C C 1
ATOM 5936 O O . ALA C 1 254 ? 44.125 75.668 -16.413 1.00 29.11 246 ALA C O 1
ATOM 5938 N N . GLU C 1 255 ? 43.935 75.710 -14.168 1.00 25.16 247 GLU C N 1
ATOM 5939 C CA . GLU C 1 255 ? 44.795 74.557 -13.927 1.00 24.90 247 GLU C CA 1
ATOM 5940 C C . GLU C 1 255 ? 44.032 73.240 -13.886 1.00 25.47 247 GLU C C 1
ATOM 5941 O O . GLU C 1 255 ? 44.655 72.202 -13.645 1.00 20.83 247 GLU C O 1
ATOM 5947 N N . ARG C 1 256 ? 42.706 73.259 -14.070 1.00 22.85 248 ARG C N 1
ATOM 5948 C CA . ARG C 1 256 ? 41.859 72.065 -13.933 1.00 22.79 248 ARG C CA 1
ATOM 5949 C C . ARG C 1 256 ? 41.985 71.426 -12.545 1.00 24.00 248 ARG C C 1
ATOM 5950 O O . ARG C 1 256 ? 41.822 70.215 -12.391 1.00 22.94 248 ARG C O 1
ATOM 5958 N N . ARG C 1 257 ? 42.273 72.235 -11.525 1.00 22.97 249 ARG C N 1
ATOM 5959 C CA . ARG C 1 257 ? 42.383 71.737 -10.161 1.00 20.46 249 ARG C CA 1
ATOM 5960 C C . ARG C 1 257 ? 40.996 71.445 -9.606 1.00 18.64 249 ARG C C 1
ATOM 5961 O O . ARG C 1 257 ? 40.095 72.282 -9.697 1.00 18.69 249 ARG C O 1
ATOM 5969 N N . PHE C 1 258 ? 40.831 70.263 -9.010 1.00 15.02 250 PHE C N 1
ATOM 5970 C CA . PHE C 1 258 ? 39.515 69.825 -8.545 1.00 15.61 250 PHE C CA 1
ATOM 5971 C C . PHE C 1 258 ? 39.107 70.484 -7.228 1.00 14.23 250 PHE C C 1
ATOM 5972 O O . PHE C 1 258 ? 38.038 71.095 -7.136 1.00 16.12 250 PHE C O 1
ATOM 5980 N N . TYR C 1 259 ? 39.906 70.312 -6.176 1.00 15.98 251 TYR C N 1
ATOM 5981 C CA . TYR C 1 259 ? 39.577 70.884 -4.873 1.00 14.68 251 TYR C CA 1
ATOM 5982 C C . TYR C 1 259 ? 39.965 72.357 -4.845 1.00 19.28 251 TYR C C 1
ATOM 5983 O O . TYR C 1 259 ? 41.153 72.696 -4.940 1.00 17.81 251 TYR C O 1
ATOM 5992 N N . ILE C 1 260 ? 38.973 73.226 -4.683 1.00 17.83 252 ILE C N 1
ATOM 5993 C CA . ILE C 1 260 ? 39.189 74.662 -4.581 1.00 15.76 252 ILE C CA 1
ATOM 5994 C C . ILE C 1 260 ? 38.826 75.059 -3.156 1.00 18.04 252 ILE C C 1
ATOM 5995 O O . ILE C 1 260 ? 37.646 75.206 -2.820 1.00 17.20 252 ILE C O 1
ATOM 6000 N N . LEU C 1 261 ? 39.845 75.222 -2.315 1.00 18.24 253 LEU C N 1
ATOM 6001 C CA . LEU C 1 261 ? 39.692 75.593 -0.911 1.00 15.26 253 LEU C CA 1
ATOM 6002 C C . LEU C 1 261 ? 40.164 77.033 -0.782 1.00 18.98 253 LEU C C 1
ATOM 6003 O O . LEU C 1 261 ? 41.365 77.295 -0.648 1.00 22.01 253 LEU C O 1
ATOM 6008 N N . THR C 1 262 ? 39.219 77.972 -0.839 1.00 17.19 254 THR C N 1
ATOM 6009 C CA . THR C 1 262 ? 39.587 79.381 -0.790 1.00 20.38 254 THR C CA 1
ATOM 6010 C C . THR C 1 262 ? 40.082 79.794 0.587 1.00 23.18 254 THR C C 1
ATOM 6011 O O . THR C 1 262 ? 40.725 80.845 0.719 1.00 23.27 254 THR C O 1
ATOM 6015 N N . HIS C 1 263 ? 39.802 78.988 1.607 1.00 23.42 255 HIS C N 1
ATOM 6016 C CA . HIS C 1 263 ? 40.179 79.275 2.987 1.00 29.04 255 HIS C CA 1
ATOM 6017 C C . HIS C 1 263 ? 40.912 78.057 3.535 1.00 26.06 255 HIS C C 1
ATOM 6018 O O . HIS C 1 263 ? 40.333 77.257 4.276 1.00 28.87 255 HIS C O 1
ATOM 6025 N N . PRO C 1 264 ? 42.184 77.869 3.181 1.00 21.04 256 PRO C N 1
ATOM 6026 C CA . PRO C 1 264 ? 42.866 76.625 3.576 1.00 22.90 256 PRO C CA 1
ATOM 6027 C C . PRO C 1 264 ? 43.100 76.487 5.081 1.00 29.21 256 PRO C C 1
ATOM 6028 O O . PRO C 1 264 ? 43.463 75.391 5.529 1.00 27.73 256 PRO C O 1
ATOM 6032 N N . ALA C 1 265 ? 42.882 77.541 5.873 1.00 31.82 257 ALA C N 1
ATOM 6033 C CA . ALA C 1 265 ? 43.059 77.432 7.319 1.00 35.22 257 ALA C CA 1
ATOM 6034 C C . ALA C 1 265 ? 42.159 76.360 7.927 1.00 36.48 257 ALA C C 1
ATOM 6035 O O . ALA C 1 265 ? 42.521 75.748 8.937 1.00 39.41 257 ALA C O 1
ATOM 6037 N N . ILE C 1 266 ? 40.994 76.106 7.331 1.00 29.48 258 ILE C N 1
ATOM 6038 C CA . ILE C 1 266 ? 40.103 75.097 7.887 1.00 29.07 258 ILE C CA 1
ATOM 6039 C C . ILE C 1 266 ? 40.672 73.688 7.833 1.00 22.26 258 ILE C C 1
ATOM 6040 O O . ILE C 1 266 ? 40.076 72.782 8.421 1.00 18.82 258 ILE C O 1
ATOM 6045 N N . LEU C 1 267 ? 41.787 73.459 7.136 1.00 21.69 259 LEU C N 1
ATOM 6046 C CA . LEU C 1 267 ? 42.220 72.075 6.961 1.00 22.16 259 LEU C CA 1
ATOM 6047 C C . LEU C 1 267 ? 42.633 71.415 8.272 1.00 21.49 259 LEU C C 1
ATOM 6048 O O . LEU C 1 267 ? 42.563 70.190 8.374 1.00 19.08 259 LEU C O 1
ATOM 6053 N N . ALA C 1 268 ? 43.042 72.183 9.283 1.00 20.75 260 ALA C N 1
ATOM 6054 C CA . ALA C 1 268 ? 43.293 71.570 10.584 1.00 21.22 260 ALA C CA 1
ATOM 6055 C C . ALA C 1 268 ? 42.030 70.914 11.125 1.00 21.15 260 ALA C C 1
ATOM 6056 O O . ALA C 1 268 ? 42.074 69.785 11.632 1.00 20.65 260 ALA C O 1
ATOM 6058 N N . THR C 1 269 ? 40.889 71.601 11.017 1.00 17.45 261 THR C N 1
ATOM 6059 C CA A THR C 1 269 ? 39.621 71.034 11.470 0.65 19.27 261 THR C CA 1
ATOM 6060 C CA B THR C 1 269 ? 39.651 70.999 11.500 0.35 18.91 261 THR C CA 1
ATOM 6061 C C . THR C 1 269 ? 39.196 69.860 10.600 1.00 19.82 261 THR C C 1
ATOM 6062 O O . THR C 1 269 ? 38.529 68.938 11.077 1.00 18.45 261 THR C O 1
ATOM 6069 N N . VAL C 1 270 ? 39.560 69.886 9.315 1.00 19.66 262 VAL C N 1
ATOM 6070 C CA . VAL C 1 270 ? 39.209 68.776 8.434 1.00 19.02 262 VAL C CA 1
ATOM 6071 C C . VAL C 1 270 ? 40.034 67.540 8.782 1.00 15.77 262 VAL C C 1
ATOM 6072 O O . VAL C 1 270 ? 39.503 66.423 8.844 1.00 13.63 262 VAL C O 1
ATOM 6076 N N . ARG C 1 271 ? 41.331 67.723 9.055 1.00 15.08 263 ARG C N 1
ATOM 6077 C CA . ARG C 1 271 ? 42.165 66.599 9.482 1.00 18.67 263 ARG C CA 1
ATOM 6078 C C . ARG C 1 271 ? 41.627 65.969 10.762 1.00 19.33 263 ARG C C 1
ATOM 6079 O O . ARG C 1 271 ? 41.708 64.748 10.949 1.00 16.89 263 ARG C O 1
ATOM 6087 N N . LEU C 1 272 ? 41.082 66.789 11.660 1.00 18.66 264 LEU C N 1
ATOM 6088 C CA . LEU C 1 272 ? 40.518 66.262 12.898 1.00 17.23 264 LEU C CA 1
ATOM 6089 C C . LEU C 1 272 ? 39.321 65.359 12.609 1.00 15.45 264 LEU C C 1
ATOM 6090 O O . LEU C 1 272 ? 39.220 64.241 13.133 1.00 16.34 264 LEU C O 1
ATOM 6095 N N . ARG C 1 273 ? 38.411 65.821 11.754 1.00 13.81 265 ARG C N 1
ATOM 6096 C CA . ARG C 1 273 ? 37.273 64.990 11.382 1.00 14.40 265 ARG C CA 1
ATOM 6097 C C . ARG C 1 273 ? 37.745 63.707 10.710 1.00 19.02 265 ARG C C 1
ATOM 6098 O O . ARG C 1 273 ? 37.305 62.604 11.061 1.00 17.35 265 ARG C O 1
ATOM 6106 N N . HIS C 1 274 ? 38.670 63.830 9.754 1.00 15.36 266 HIS C N 1
ATOM 6107 C CA . HIS C 1 274 ? 39.178 62.644 9.074 1.00 15.91 266 HIS C CA 1
ATOM 6108 C C . HIS C 1 274 ? 39.808 61.675 10.064 1.00 16.97 266 HIS C C 1
ATOM 6109 O O . HIS C 1 274 ? 39.670 60.458 9.924 1.00 16.64 266 HIS C O 1
ATOM 6116 N N . GLU C 1 275 ? 40.500 62.200 11.080 1.00 17.36 267 GLU C N 1
ATOM 6117 C CA . GLU C 1 275 ? 41.102 61.336 12.091 1.00 17.81 267 GLU C CA 1
ATOM 6118 C C . GLU C 1 275 ? 40.037 60.640 12.929 1.00 17.07 267 GLU C C 1
ATOM 6119 O O . GLU C 1 275 ? 40.182 59.455 13.257 1.00 20.82 267 GLU C O 1
ATOM 6125 N N . ASP C 1 276 ? 38.965 61.358 13.293 1.00 17.93 268 ASP C N 1
ATOM 6126 C CA . ASP C 1 276 ? 37.829 60.721 13.959 1.00 18.25 268 ASP C CA 1
ATOM 6127 C C . ASP C 1 276 ? 37.378 59.473 13.198 1.00 17.76 268 ASP C C 1
ATOM 6128 O O . ASP C 1 276 ? 37.211 58.392 13.780 1.00 16.46 268 ASP C O 1
ATOM 6133 N N . ILE C 1 277 ? 37.162 59.618 11.887 1.00 13.50 269 ILE C N 1
ATOM 6134 C CA . ILE C 1 277 ? 36.667 58.509 11.078 1.00 12.65 269 ILE C CA 1
ATOM 6135 C C . ILE C 1 277 ? 37.694 57.389 11.041 1.00 19.63 269 ILE C C 1
ATOM 6136 O O . ILE C 1 277 ? 37.373 56.211 11.249 1.00 18.71 269 ILE C O 1
ATOM 6141 N N . GLU C 1 278 ? 38.950 57.747 10.767 1.00 18.31 270 GLU C N 1
ATOM 6142 C CA . GLU C 1 278 ? 40.002 56.751 10.620 1.00 19.02 270 GLU C CA 1
ATOM 6143 C C . GLU C 1 278 ? 40.229 55.979 11.908 1.00 20.63 270 GLU C C 1
ATOM 6144 O O . GLU C 1 278 ? 40.658 54.820 11.869 1.00 21.00 270 GLU C O 1
ATOM 6150 N N . LEU C 1 279 ? 39.950 56.595 13.054 1.00 19.34 271 LEU C N 1
ATOM 6151 C CA . LEU C 1 279 ? 40.105 55.938 14.344 1.00 19.91 271 LEU C CA 1
ATOM 6152 C C . LEU C 1 279 ? 38.792 55.413 14.889 1.00 18.00 271 LEU C C 1
ATOM 6153 O O . LEU C 1 279 ? 38.780 54.814 15.967 1.00 19.65 271 LEU C O 1
ATOM 6158 N N . GLN C 1 280 ? 37.693 55.634 14.177 1.00 16.94 272 GLN C N 1
ATOM 6159 C CA . GLN C 1 280 ? 36.361 55.322 14.686 1.00 19.90 272 GLN C CA 1
ATOM 6160 C C . GLN C 1 280 ? 36.152 55.933 16.070 1.00 18.93 272 GLN C C 1
ATOM 6161 O O . GLN C 1 280 ? 35.586 55.315 16.972 1.00 21.55 272 GLN C O 1
ATOM 6167 N N . ARG C 1 281 ? 36.601 57.176 16.220 1.00 19.49 273 ARG C N 1
ATOM 6168 C CA . ARG C 1 281 ? 36.531 57.926 17.465 1.00 17.48 273 ARG C CA 1
ATOM 6169 C C . ARG C 1 281 ? 35.318 58.844 17.440 1.00 16.09 273 ARG C C 1
ATOM 6170 O O . ARG C 1 281 ? 35.054 59.495 16.427 1.00 16.04 273 ARG C O 1
ATOM 6178 N N . ASN C 1 282 ? 34.584 58.896 18.548 1.00 17.94 274 ASN C N 1
ATOM 6179 C CA . ASN C 1 282 ? 33.377 59.713 18.586 1.00 19.43 274 ASN C CA 1
ATOM 6180 C C . ASN C 1 282 ? 33.718 61.145 18.180 1.00 21.29 274 ASN C C 1
ATOM 6181 O O . ASN C 1 282 ? 34.747 61.679 18.617 1.00 18.63 274 ASN C O 1
ATOM 6186 N N . PRO C 1 283 ? 32.891 61.789 17.354 1.00 19.18 275 PRO C N 1
ATOM 6187 C CA . PRO C 1 283 ? 33.275 63.075 16.757 1.00 20.10 275 PRO C CA 1
ATOM 6188 C C . PRO C 1 283 ? 33.810 64.061 17.781 1.00 20.56 275 PRO C C 1
ATOM 6189 O O . PRO C 1 283 ? 33.184 64.331 18.806 1.00 19.49 275 PRO C O 1
ATOM 6193 N N . THR C 1 284 ? 35.002 64.565 17.501 1.00 17.60 276 THR C N 1
ATOM 6194 C CA . THR C 1 284 ? 35.642 65.550 18.348 1.00 23.21 276 THR C CA 1
ATOM 6195 C C . THR C 1 284 ? 35.035 66.920 18.087 1.00 30.02 276 THR C C 1
ATOM 6196 O O . THR C 1 284 ? 34.924 67.347 16.935 1.00 30.86 276 THR C O 1
ATOM 6200 N N . ASP C 1 285 ? 34.636 67.601 19.152 1.00 36.82 277 ASP C N 1
ATOM 6201 C CA . ASP C 1 285 ? 34.294 69.011 19.041 1.00 47.63 277 ASP C CA 1
ATOM 6202 C C . ASP C 1 285 ? 35.583 69.826 18.980 1.00 51.58 277 ASP C C 1
ATOM 6203 O O . ASP C 1 285 ? 36.352 69.836 19.951 1.00 50.82 277 ASP C O 1
ATOM 6208 N N . PRO C 1 286 ? 35.867 70.513 17.867 1.00 52.57 278 PRO C N 1
ATOM 6209 C CA . PRO C 1 286 ? 37.069 71.361 17.813 1.00 57.31 278 PRO C CA 1
ATOM 6210 C C . PRO C 1 286 ? 37.017 72.565 18.748 1.00 60.55 278 PRO C C 1
ATOM 6211 O O . PRO C 1 286 ? 38.013 73.290 18.841 1.00 62.89 278 PRO C O 1
ATOM 6215 N N . LEU C 1 287 ? 35.901 72.785 19.445 1.00 62.15 279 LEU C N 1
ATOM 6216 C CA . LEU C 1 287 ? 35.729 73.893 20.387 1.00 63.02 279 LEU C CA 1
ATOM 6217 C C . LEU C 1 287 ? 35.928 75.237 19.696 1.00 63.42 279 LEU C C 1
ATOM 6218 O O . LEU C 1 287 ? 35.049 75.700 18.966 1.00 63.06 279 LEU C O 1
#

InterPro domains:
  IPR002347 Short-chain dehydrogenase/reductase SDR [PF00106] (7-198)
  IPR002347 Short-chain dehydrogenase/reductase SDR [PR00080] (82-93)
  IPR002347 Short-chain dehydrogenase/reductase SDR [PR00080] (136-144)
  IPR002347 Short-chain dehydrogenase/reductase SDR [PR00080] (156-175)
  IPR002347 Short-chain dehydrogenase/reductase SDR [PR00081] (8-25)
  IPR002347 Short-chain dehydrogenase/reductase SDR [PR00081] (82-93)
  IPR002347 Short-chain dehydrogenase/reductase SDR [PR00081] (130-146)
  IPR002347 Short-chain dehydrogenase/reductase SDR [PR00081] (156-175)
  IPR002347 Short-chain dehydrogenase/reductase SDR [PR00081] (179-196)
  IPR036291 NAD(P)-binding domain superfamily [SSF51735] (1-257)

Organism: Paraburkholderia phymatum (strain DSM 17167 / CIP 108236 / LMG 21445 / STM815) (NCBI:txid391038)